Protein AF-0000000080637186 (afdb_homodimer)

Nearest PDB structures (foldseek):
  4rp9-assembly1_A  TM=6.826E-01  e=6.880E-09  Escherichia coli K-12
  4rp8-assembly1_C  TM=6.506E-01  e=1.455E-08  Escherichia coli K-12
  8jpo-assembly1_A  TM=1.100E-01  e=1.329E+00  Homo sapiens
  2x79-assembly1_A  TM=1.087E-01  e=2.938E+00  Microbacterium maritypicum
  4rp9-assembly1_A  TM=6.842E-01  e=7.004E-09  Escherichia coli K-12

Sequence (902 aa):
METIRHALEVFFSFKAYVMLPFIMLALGLVVGMRVKDALLSALRMGVGFASIFVVFSFFVDNIRPAVEAIVSVRGLEYTVLDVGWPPLAAITWASMIAPLSILLVLGLNVLMIALNLTRTVYLDIWNYWHFALLGALVQAVTGNVWLALLATLLIAFLTIKLADWAAVYVERETALEGVTISPVSVVGLLPFTAAMDFLFERIPGFRRWNVNPQDRKDESKPRSLLSEPMVIGLLLGVVLGVLAAYSVKQVLELSIHLAAVMFLLPLAGELIGKGISPISSTLKEKIQRRFPSKQGLYVAVDTGVLMQHRSVIVTGLLLMPISLLLAFFIPGNRVLPLGDLPNLISVMSVSVLLYRGNVVRSVLAGIPVVITYLLIATKLAPLYTSLAAGVGVEVPEGQFITAFTDGGHHLRFYLLGLFSGEGWAFWLLPGVVLLFVAAFAHARRRARERVMETIRHALEVFFSFKAYVMLPFIMLALGLVVGMRVKDALLSALRMGVGFASIFVVFSFFVDNIRPAVEAIVSVRGLEYTVLDVGWPPLAAITWASMIAPLSILLVLGLNVLMIALNLTRTVYLDIWNYWHFALLGALVQAVTGNVWLALLATLLIAFLTIKLADWAAVYVERETALEGVTISPVSVVGLLPFTAAMDFLFERIPGFRRWNVNPQDRKDESKPRSLLSEPMVIGLLLGVVLGVLAAYSVKQVLELSIHLAAVMFLLPLAGELIGKGISPISSTLKEKIQRRFPSKQGLYVAVDTGVLMQHRSVIVTGLLLMPISLLLAFFIPGNRVLPLGDLPNLISVMSVSVLLYRGNVVRSVLAGIPVVITYLLIATKLAPLYTSLAAGVGVEVPEGQFITAFTDGGHHLRFYLLGLFSGEGWAFWLLPGVVLLFVAAFAHARRRARERV

Structure (mmCIF, N/CA/C/O backbone):
data_AF-0000000080637186-model_v1
#
loop_
_entity.id
_entity.type
_entity.pdbx_description
1 polymer 'PTS system Galactitol-specific IIC component'
#
loop_
_atom_site.group_PDB
_atom_site.id
_atom_site.type_symbol
_atom_site.label_atom_id
_atom_site.label_alt_id
_atom_site.label_comp_id
_atom_site.label_asym_id
_atom_site.label_entity_id
_atom_site.label_seq_id
_atom_site.pdbx_PDB_ins_code
_atom_site.Cartn_x
_atom_site.Cartn_y
_atom_site.Cartn_z
_atom_site.occupancy
_atom_site.B_iso_or_equiv
_atom_site.auth_seq_id
_atom_site.auth_comp_id
_atom_site.auth_asym_id
_atom_site.auth_atom_id
_atom_site.pdbx_PDB_model_num
ATOM 1 N N . MET A 1 1 ? -3.432 -38.656 15.617 1 55.06 1 MET A N 1
ATOM 2 C CA . MET A 1 1 ? -3.615 -38.344 14.203 1 55.06 1 MET A CA 1
ATOM 3 C C . MET A 1 1 ? -4.625 -37.219 14.031 1 55.06 1 MET A C 1
ATOM 5 O O . MET A 1 1 ? -4.398 -36.281 13.242 1 55.06 1 MET A O 1
ATOM 9 N N . GLU A 1 2 ? -5.625 -37.188 14.891 1 63.66 2 GLU A N 1
ATOM 10 C CA . GLU A 1 2 ? -6.664 -36.188 14.789 1 63.66 2 GLU A CA 1
ATOM 11 C C . GLU A 1 2 ? -6.148 -34.812 15.25 1 63.66 2 GLU A C 1
ATOM 13 O O . GLU A 1 2 ? -6.453 -33.781 14.633 1 63.66 2 GLU A O 1
ATOM 18 N N . THR A 1 3 ? -5.281 -34.875 16.25 1 67.19 3 THR A N 1
ATOM 19 C CA . THR A 1 3 ? -4.746 -33.625 16.766 1 67.19 3 THR A CA 1
ATOM 20 C C . THR A 1 3 ? -3.791 -32.969 15.773 1 67.19 3 THR A C 1
ATOM 22 O O . THR A 1 3 ? -3.814 -31.766 15.578 1 67.19 3 THR A O 1
ATOM 25 N N . ILE A 1 4 ? -2.984 -33.75 15.18 1 68 4 ILE A N 1
ATOM 26 C CA . ILE A 1 4 ? -2.037 -33.25 14.188 1 68 4 ILE A CA 1
ATOM 27 C C . ILE A 1 4 ? -2.795 -32.719 12.977 1 68 4 ILE A C 1
ATOM 29 O O . ILE A 1 4 ? -2.465 -31.672 12.438 1 68 4 ILE A O 1
ATOM 33 N N . ARG A 1 5 ? -3.721 -33.531 12.633 1 66.56 5 ARG A N 1
ATOM 34 C CA . ARG A 1 5 ? -4.547 -33.125 11.5 1 66.56 5 ARG A CA 1
ATOM 35 C C . ARG A 1 5 ? -5.223 -31.781 11.789 1 66.56 5 ARG A C 1
ATOM 37 O O . ARG A 1 5 ? -5.254 -30.906 10.93 1 66.56 5 ARG A O 1
ATOM 44 N N . HIS A 1 6 ? -5.672 -31.656 12.992 1 73.12 6 HIS A N 1
ATOM 45 C CA . HIS A 1 6 ? -6.344 -30.422 13.367 1 73.12 6 HIS A CA 1
ATOM 46 C C . HIS A 1 6 ? -5.359 -29.25 13.414 1 73.12 6 HIS A C 1
ATOM 48 O O . HIS A 1 6 ? -5.684 -28.141 12.992 1 73.12 6 HIS A O 1
ATOM 54 N N . ALA A 1 7 ? -4.215 -29.547 13.859 1 75.06 7 ALA A N 1
ATOM 55 C CA . ALA A 1 7 ? -3.186 -28.516 13.938 1 75.06 7 ALA A CA 1
ATOM 56 C C . ALA A 1 7 ? -2.771 -28.047 12.547 1 75.06 7 ALA A C 1
ATOM 58 O O . ALA A 1 7 ? -2.578 -26.859 12.32 1 75.06 7 ALA A O 1
ATOM 59 N N . LEU A 1 8 ? -2.684 -28.984 11.703 1 71.19 8 LEU A N 1
ATOM 60 C CA . LEU A 1 8 ? -2.32 -28.656 10.328 1 71.19 8 LEU A CA 1
ATOM 61 C C . LEU A 1 8 ? -3.436 -27.875 9.648 1 71.19 8 LEU A C 1
ATOM 63 O O . LEU A 1 8 ? -3.166 -26.938 8.906 1 71.19 8 LEU A O 1
ATOM 67 N N . GLU A 1 9 ? -4.582 -28.328 9.969 1 69.75 9 GLU A N 1
ATOM 68 C CA . GLU A 1 9 ? -5.73 -27.625 9.398 1 69.75 9 GLU A CA 1
ATOM 69 C C . GLU A 1 9 ? -5.773 -26.172 9.844 1 69.75 9 GLU A C 1
ATOM 71 O O . GLU A 1 9 ? -6.027 -25.266 9.031 1 69.75 9 GLU A O 1
ATOM 76 N N . VAL A 1 10 ? -5.469 -26.031 11.07 1 71.69 10 VAL A N 1
ATOM 77 C CA . VAL A 1 10 ? -5.504 -24.672 11.617 1 71.69 10 VAL A CA 1
ATOM 78 C C . VAL A 1 10 ? -4.363 -23.844 11.031 1 71.69 10 VAL A C 1
ATOM 80 O O . VAL A 1 10 ? -4.566 -22.703 10.617 1 71.69 10 VAL A O 1
ATOM 83 N N . PHE A 1 11 ? -3.291 -24.406 10.93 1 75 11 PHE A N 1
ATOM 84 C CA . PHE A 1 11 ? -2.113 -23.703 10.438 1 75 11 PHE A CA 1
ATOM 85 C C . PHE A 1 11 ? -2.295 -23.297 8.977 1 75 11 PHE A C 1
ATOM 87 O O . PHE A 1 11 ? -1.96 -22.172 8.594 1 75 11 PHE A O 1
ATOM 94 N N . PHE A 1 12 ? -2.842 -24.203 8.266 1 65.44 12 PHE A N 1
ATOM 95 C CA . PHE A 1 12 ? -2.924 -23.953 6.832 1 65.44 12 PHE A CA 1
ATOM 96 C C . PHE A 1 12 ? -4.184 -23.172 6.492 1 65.44 12 PHE A C 1
ATOM 98 O O . PHE A 1 12 ? -4.402 -22.812 5.332 1 65.44 12 PHE A O 1
ATOM 105 N N . SER A 1 13 ? -4.914 -22.938 7.551 1 69.31 13 SER A N 1
ATOM 106 C CA . SER A 1 13 ? -6.043 -22.016 7.363 1 69.31 13 SER A CA 1
ATOM 107 C C . SER A 1 13 ? -5.59 -20.562 7.418 1 69.31 13 SER A C 1
ATOM 109 O O . SER A 1 13 ? -6.332 -19.672 7.012 1 69.31 13 SER A O 1
ATOM 111 N N . PHE A 1 14 ? -4.32 -20.453 7.805 1 75 14 PHE A N 1
ATOM 112 C CA . PHE A 1 14 ? -3.781 -19.094 7.832 1 75 14 PHE A CA 1
ATOM 113 C C . PHE A 1 14 ? -3.512 -18.594 6.418 1 75 14 PHE A C 1
ATOM 115 O O . PHE A 1 14 ? -3.334 -19.391 5.492 1 75 14 PHE A O 1
ATOM 122 N N . LYS A 1 15 ? -3.568 -17.312 6.301 1 74.69 15 LYS A N 1
ATOM 123 C CA . LYS A 1 15 ? -3.227 -16.703 5.016 1 74.69 15 LYS A CA 1
ATOM 124 C C . LYS A 1 15 ? -1.733 -16.828 4.73 1 74.69 15 LYS A C 1
ATOM 126 O O . LYS A 1 15 ? -0.935 -17.016 5.648 1 74.69 15 LYS A O 1
ATOM 131 N N . ALA A 1 16 ? -1.385 -16.703 3.516 1 70.56 16 ALA A N 1
ATOM 132 C CA . ALA A 1 16 ? -0.016 -16.922 3.051 1 70.56 16 ALA A CA 1
ATOM 133 C C . ALA A 1 16 ? 0.958 -15.992 3.768 1 70.56 16 ALA A C 1
ATOM 135 O O . ALA A 1 16 ? 2.055 -16.406 4.148 1 70.56 16 ALA A O 1
ATOM 136 N N . TYR A 1 17 ? 0.541 -14.766 3.951 1 83.25 17 TYR A N 1
ATOM 137 C CA . TYR A 1 17 ? 1.469 -13.797 4.52 1 83.25 17 TYR A CA 1
ATOM 138 C C . TYR A 1 17 ? 1.726 -14.086 5.996 1 83.25 17 TYR A C 1
ATOM 140 O O . TYR A 1 17 ? 2.67 -13.555 6.582 1 83.25 17 TYR A O 1
ATOM 148 N N . VAL A 1 18 ? 0.991 -14.977 6.621 1 85.06 18 VAL A N 1
ATOM 149 C CA . VAL A 1 18 ? 1.208 -15.375 8.008 1 85.06 18 VAL A CA 1
ATOM 150 C C . VAL A 1 18 ? 1.989 -16.688 8.047 1 85.06 18 VAL A C 1
ATOM 152 O O . VAL A 1 18 ? 2.895 -16.844 8.875 1 85.06 18 VAL A O 1
ATOM 155 N N . MET A 1 19 ? 1.743 -17.594 7.211 1 81.06 19 MET A N 1
ATOM 156 C CA . MET A 1 19 ? 2.309 -18.938 7.258 1 81.06 19 MET A CA 1
ATOM 157 C C . MET A 1 19 ? 3.721 -18.953 6.68 1 81.06 19 MET A C 1
ATOM 159 O O . MET A 1 19 ? 4.609 -19.609 7.227 1 81.06 19 MET A O 1
ATOM 163 N N . LEU A 1 20 ? 3.889 -18.219 5.637 1 77.44 20 LEU A N 1
ATOM 164 C CA . LEU A 1 20 ? 5.141 -18.312 4.898 1 77.44 20 LEU A CA 1
ATOM 165 C C . LEU A 1 20 ? 6.312 -17.828 5.746 1 77.44 20 LEU A C 1
ATOM 167 O O . LEU A 1 20 ? 7.391 -18.422 5.719 1 77.44 20 LEU A O 1
ATOM 171 N N . PRO A 1 21 ? 6.086 -16.797 6.469 1 85.31 21 PRO A N 1
ATOM 172 C CA . PRO A 1 21 ? 7.199 -16.375 7.324 1 85.31 21 PRO A CA 1
ATOM 173 C C . PRO A 1 21 ? 7.645 -17.453 8.297 1 85.31 21 PRO A C 1
ATOM 175 O O . PRO A 1 21 ? 8.836 -17.609 8.555 1 85.31 21 PRO A O 1
ATOM 178 N N . PHE A 1 22 ? 6.762 -18.203 8.828 1 86.06 22 PHE A N 1
ATOM 179 C CA . PHE A 1 22 ? 7.121 -19.281 9.758 1 86.06 22 PHE A CA 1
ATOM 180 C C . PHE A 1 22 ? 7.871 -20.391 9.039 1 86.06 22 PHE A C 1
ATOM 182 O O . PHE A 1 22 ? 8.836 -20.938 9.57 1 86.06 22 PHE A O 1
ATOM 189 N N . ILE A 1 23 ? 7.43 -20.719 7.934 1 79.06 23 ILE A N 1
ATOM 190 C CA . ILE A 1 23 ? 8.086 -21.75 7.145 1 79.06 23 ILE A CA 1
ATOM 191 C C . ILE A 1 23 ? 9.492 -21.297 6.766 1 79.06 23 ILE A C 1
ATOM 193 O O . ILE A 1 23 ? 10.445 -22.078 6.871 1 79.06 23 ILE A O 1
ATOM 197 N N . MET A 1 24 ? 9.594 -20.125 6.391 1 79.94 24 MET A N 1
ATOM 198 C CA . MET A 1 24 ? 10.891 -19.594 5.965 1 79.94 24 MET A CA 1
ATOM 199 C C . MET A 1 24 ? 11.836 -19.453 7.152 1 79.94 24 MET A C 1
ATOM 201 O O . MET A 1 24 ? 13.047 -19.641 7.012 1 79.94 24 MET A O 1
ATOM 205 N N . LEU A 1 25 ? 11.258 -19.031 8.25 1 89.44 25 LEU A N 1
ATOM 206 C CA . LEU A 1 25 ? 12.07 -18.984 9.461 1 89.44 25 LEU A CA 1
ATOM 207 C C . LEU A 1 25 ? 12.641 -20.359 9.789 1 89.44 25 LEU A C 1
ATOM 209 O O . LEU A 1 25 ? 13.828 -20.484 10.102 1 89.44 25 LEU A O 1
ATOM 213 N N . ALA A 1 26 ? 11.812 -21.359 9.742 1 86.62 26 ALA A N 1
ATOM 214 C CA . ALA A 1 26 ? 12.25 -22.734 9.992 1 86.62 26 ALA A CA 1
ATOM 215 C C . ALA A 1 26 ? 13.336 -23.141 9 1 86.62 26 ALA A C 1
ATOM 217 O O . ALA A 1 26 ? 14.352 -23.734 9.391 1 86.62 26 ALA A O 1
ATOM 218 N N . LEU A 1 27 ? 13.117 -22.828 7.809 1 79.69 27 LEU A N 1
ATOM 219 C CA . LEU A 1 27 ? 14.094 -23.156 6.781 1 79.69 27 LEU A CA 1
ATOM 220 C C . LEU A 1 27 ? 15.422 -22.453 7.039 1 79.69 27 LEU A C 1
ATOM 222 O O . LEU A 1 27 ? 16.484 -23.047 6.914 1 79.69 27 LEU A O 1
ATOM 226 N N . GLY A 1 28 ? 15.336 -21.156 7.289 1 85.62 28 GLY A N 1
ATOM 227 C CA . GLY A 1 28 ? 16.547 -20.406 7.578 1 85.62 28 GLY A CA 1
ATOM 228 C C . GLY A 1 28 ? 17.344 -20.984 8.734 1 85.62 28 GLY A C 1
ATOM 229 O O . GLY A 1 28 ? 18.578 -21.047 8.672 1 85.62 28 GLY A O 1
ATOM 230 N N . LEU A 1 29 ? 16.641 -21.453 9.75 1 90.25 29 LEU A N 1
ATOM 231 C CA . LEU A 1 29 ? 17.297 -22.031 10.914 1 90.25 29 LEU A CA 1
ATOM 232 C C . LEU A 1 29 ? 17.891 -23.391 10.594 1 90.25 29 LEU A C 1
ATOM 234 O O . LEU A 1 29 ? 19 -23.719 11.047 1 90.25 29 LEU A O 1
ATOM 238 N N . VAL A 1 30 ? 17.219 -24.125 9.852 1 84.12 30 VAL A N 1
ATOM 239 C CA . VAL A 1 30 ? 17.672 -25.469 9.477 1 84.12 30 VAL A CA 1
ATOM 240 C C . VAL A 1 30 ? 18.938 -25.359 8.625 1 84.12 30 VAL A C 1
ATOM 242 O O . VAL A 1 30 ? 19.844 -26.188 8.75 1 84.12 30 VAL A O 1
ATOM 245 N N . VAL A 1 31 ? 19.016 -24.375 7.836 1 82.75 31 VAL A N 1
ATOM 246 C CA . VAL A 1 31 ? 20.156 -24.25 6.934 1 82.75 31 VAL A CA 1
ATOM 247 C C . VAL A 1 31 ? 21.328 -23.609 7.668 1 82.75 31 VAL A C 1
ATOM 249 O O . VAL A 1 31 ? 22.438 -23.578 7.156 1 82.75 31 VAL A O 1
ATOM 252 N N . GLY A 1 32 ? 21.047 -23.031 8.867 1 87.31 32 GLY A N 1
ATOM 253 C CA . GLY A 1 32 ? 22.156 -22.594 9.703 1 87.31 32 GLY A CA 1
ATOM 254 C C . GLY A 1 32 ? 22.312 -21.078 9.734 1 87.31 32 GLY A C 1
ATOM 255 O O . GLY A 1 32 ? 23.422 -20.578 9.992 1 87.31 32 GLY A O 1
ATOM 256 N N . MET A 1 33 ? 21.328 -20.438 9.352 1 89.44 33 MET A N 1
ATOM 257 C CA . MET A 1 33 ? 21.391 -18.969 9.461 1 89.44 33 MET A CA 1
ATOM 258 C C . MET A 1 33 ? 21.375 -18.531 10.922 1 89.44 33 MET A C 1
ATOM 260 O O . MET A 1 33 ? 20.859 -19.25 11.781 1 89.44 33 MET A O 1
ATOM 264 N N . ARG A 1 34 ? 22.078 -17.359 11.211 1 92.69 34 ARG A N 1
ATOM 265 C CA . ARG A 1 34 ? 21.906 -16.766 12.531 1 92.69 34 ARG A CA 1
ATOM 266 C C . ARG A 1 34 ? 20.453 -16.438 12.805 1 92.69 34 ARG A C 1
ATOM 268 O O . ARG A 1 34 ? 19.719 -16.031 11.906 1 92.69 34 ARG A O 1
ATOM 275 N N . VAL A 1 35 ? 20.062 -16.562 13.984 1 92.69 35 VAL A N 1
ATOM 276 C CA . VAL A 1 35 ? 18.672 -16.406 14.383 1 92.69 35 VAL A CA 1
ATOM 277 C C . VAL A 1 35 ? 18.172 -15.016 13.984 1 92.69 35 VAL A C 1
ATOM 279 O O . VAL A 1 35 ? 17.078 -14.875 13.43 1 92.69 35 VAL A O 1
ATOM 282 N N . LYS A 1 36 ? 18.953 -14.039 14.211 1 88.5 36 LYS A N 1
ATOM 283 C CA . LYS A 1 36 ? 18.562 -12.664 13.898 1 88.5 36 LYS A CA 1
ATOM 284 C C . LYS A 1 36 ? 18.344 -12.484 12.398 1 88.5 36 LYS A C 1
ATOM 286 O O . LYS A 1 36 ? 17.359 -11.859 11.992 1 88.5 36 LYS A O 1
ATOM 291 N N . ASP A 1 37 ? 19.188 -13.031 11.633 1 89.69 37 ASP A N 1
ATOM 292 C CA . ASP A 1 37 ? 19.094 -12.906 10.18 1 89.69 37 ASP A CA 1
ATOM 293 C C . ASP A 1 37 ? 17.891 -13.688 9.648 1 89.69 37 ASP A C 1
ATOM 295 O O . ASP A 1 37 ? 17.219 -13.242 8.711 1 89.69 37 ASP A O 1
ATOM 299 N N . ALA A 1 38 ? 17.734 -14.82 10.227 1 91.25 38 ALA A N 1
ATOM 300 C CA . ALA A 1 38 ? 16.594 -15.641 9.812 1 91.25 38 ALA A CA 1
ATOM 301 C C . ALA A 1 38 ? 15.273 -14.953 10.133 1 91.25 38 ALA A C 1
ATOM 303 O O . ALA A 1 38 ? 14.336 -14.977 9.328 1 91.25 38 ALA A O 1
ATOM 304 N N . LEU A 1 39 ? 15.234 -14.367 11.273 1 92.56 39 LEU A N 1
ATOM 305 C CA . LEU A 1 39 ? 14.031 -13.664 11.703 1 92.56 39 LEU A CA 1
ATOM 306 C C . LEU A 1 39 ? 13.742 -12.477 10.789 1 92.56 39 LEU A C 1
ATOM 308 O O . LEU A 1 39 ? 12.594 -12.242 10.406 1 92.56 39 LEU A O 1
ATOM 312 N N . LEU A 1 40 ? 14.75 -11.805 10.469 1 90.62 40 LEU A N 1
ATOM 313 C CA . LEU A 1 40 ? 14.578 -10.633 9.617 1 90.62 40 LEU A CA 1
ATOM 314 C C . LEU A 1 40 ? 14.172 -11.039 8.211 1 90.62 40 LEU A C 1
ATOM 316 O O . LEU A 1 40 ? 13.336 -10.375 7.582 1 90.62 40 LEU A O 1
ATOM 320 N N . SER A 1 41 ? 14.781 -12.031 7.734 1 89 41 SER A N 1
ATOM 321 C CA . SER A 1 41 ? 14.422 -12.547 6.418 1 89 41 SER A CA 1
ATOM 322 C C . SER A 1 41 ? 12.969 -12.992 6.371 1 89 41 SER A C 1
ATOM 324 O O . SER A 1 41 ? 12.25 -12.68 5.418 1 89 41 SER A O 1
ATOM 326 N N . ALA A 1 42 ? 12.594 -13.695 7.371 1 90.81 42 ALA A N 1
ATOM 327 C CA . ALA A 1 42 ? 11.219 -14.164 7.461 1 90.81 42 ALA A CA 1
ATOM 328 C C . ALA A 1 42 ? 10.242 -12.992 7.551 1 90.81 42 ALA A C 1
ATOM 330 O O . ALA A 1 42 ? 9.18 -13.016 6.93 1 90.81 42 ALA A O 1
ATOM 331 N N . LEU A 1 43 ? 10.641 -12.039 8.289 1 92.19 43 LEU A N 1
ATOM 332 C CA . LEU A 1 43 ? 9.805 -10.852 8.453 1 92.19 43 LEU A CA 1
ATOM 333 C C . LEU A 1 43 ? 9.656 -10.102 7.137 1 92.19 43 LEU A C 1
ATOM 335 O O . LEU A 1 43 ? 8.555 -9.68 6.777 1 92.19 43 LEU A O 1
ATOM 339 N N . ARG A 1 44 ? 10.703 -9.938 6.441 1 90.94 44 ARG A N 1
ATOM 340 C CA . ARG A 1 44 ? 10.672 -9.242 5.156 1 90.94 44 ARG A CA 1
ATOM 341 C C . ARG A 1 44 ? 9.766 -9.969 4.168 1 90.94 44 ARG A C 1
ATOM 343 O O . ARG A 1 44 ? 8.969 -9.336 3.467 1 90.94 44 ARG A O 1
ATOM 350 N N . MET A 1 45 ? 9.883 -11.203 4.176 1 87.25 45 MET A N 1
ATOM 351 C CA . MET A 1 45 ? 9.039 -11.992 3.285 1 87.25 45 MET A CA 1
ATOM 352 C C . MET A 1 45 ? 7.566 -11.852 3.658 1 87.25 45 MET A C 1
ATOM 354 O O . MET A 1 45 ? 6.719 -11.625 2.789 1 87.25 45 MET A O 1
ATOM 358 N N . GLY A 1 46 ? 7.312 -12.039 4.91 1 90 46 GLY A N 1
ATOM 359 C CA . GLY A 1 46 ? 5.941 -11.906 5.375 1 90 46 GLY A CA 1
ATOM 360 C C . GLY A 1 46 ? 5.348 -10.539 5.102 1 90 46 GLY A C 1
ATOM 361 O O . GLY A 1 46 ? 4.223 -10.43 4.605 1 90 46 GLY A O 1
ATOM 362 N N . VAL A 1 47 ? 6.078 -9.523 5.367 1 92.12 47 VAL A N 1
ATOM 363 C CA . VAL A 1 47 ? 5.625 -8.148 5.172 1 92.12 47 VAL A CA 1
ATOM 364 C C . VAL A 1 47 ? 5.469 -7.867 3.68 1 92.12 47 VAL A C 1
ATOM 366 O O . VAL A 1 47 ? 4.551 -7.152 3.271 1 92.12 47 VAL A O 1
ATOM 369 N N . GLY A 1 48 ? 6.379 -8.375 2.939 1 90.75 48 GLY A N 1
ATOM 370 C CA . GLY A 1 48 ? 6.242 -8.242 1.497 1 90.75 48 GLY A CA 1
ATOM 371 C C . GLY A 1 48 ? 4.941 -8.812 0.968 1 90.75 48 GLY A C 1
ATOM 372 O O . GLY A 1 48 ? 4.227 -8.148 0.216 1 90.75 48 GLY A O 1
ATOM 373 N N . PHE A 1 49 ? 4.633 -9.938 1.393 1 85.31 49 PHE A N 1
ATOM 374 C CA . PHE A 1 49 ? 3.398 -10.586 0.959 1 85.31 49 PHE A CA 1
ATOM 375 C C . PHE A 1 49 ? 2.182 -9.828 1.486 1 85.31 49 PHE A C 1
ATOM 377 O O . PHE A 1 49 ? 1.19 -9.664 0.771 1 85.31 49 PHE A O 1
ATOM 384 N N . ALA A 1 50 ? 2.229 -9.516 2.719 1 89.94 50 ALA A N 1
ATOM 385 C CA . ALA A 1 50 ? 1.131 -8.734 3.285 1 89.94 50 ALA A CA 1
ATOM 386 C C . ALA A 1 50 ? 0.918 -7.438 2.504 1 89.94 50 ALA A C 1
ATOM 388 O O . ALA A 1 50 ? -0.219 -7.004 2.309 1 89.94 50 ALA A O 1
ATOM 389 N N . SER A 1 51 ? 1.979 -6.82 2.115 1 90.62 51 SER A N 1
ATOM 390 C CA . SER A 1 51 ? 1.899 -5.59 1.334 1 90.62 51 SER A CA 1
ATOM 391 C C . SER A 1 51 ? 1.222 -5.828 -0.011 1 90.62 51 SER A C 1
ATOM 393 O O . SER A 1 51 ? 0.437 -5 -0.474 1 90.62 51 SER A O 1
ATOM 395 N N . ILE A 1 52 ? 1.556 -6.914 -0.629 1 84.94 52 ILE A N 1
ATOM 396 C CA . ILE A 1 52 ? 0.895 -7.266 -1.881 1 84.94 52 ILE A CA 1
ATOM 397 C C . ILE A 1 52 ? -0.61 -7.387 -1.653 1 84.94 52 ILE A C 1
ATOM 399 O O . ILE A 1 52 ? -1.408 -6.883 -2.445 1 84.94 52 ILE A O 1
ATOM 403 N N . PHE A 1 53 ? -0.955 -7.988 -0.582 1 81.94 53 PHE A N 1
ATOM 404 C CA . PHE A 1 53 ? -2.367 -8.188 -0.278 1 81.94 53 PHE A CA 1
ATOM 405 C C . PHE A 1 53 ? -3.053 -6.852 -0.003 1 81.94 53 PHE A C 1
ATOM 407 O O . PHE A 1 53 ? -4.215 -6.656 -0.369 1 81.94 53 PHE A O 1
ATOM 414 N N . VAL A 1 54 ? -2.367 -5.969 0.631 1 84.44 54 VAL A N 1
ATOM 415 C CA . VAL A 1 54 ? -2.889 -4.629 0.878 1 84.44 54 VAL A CA 1
ATOM 416 C C . VAL A 1 54 ? -3.213 -3.947 -0.449 1 84.44 54 VAL A C 1
ATOM 418 O O . VAL A 1 54 ? -4.312 -3.416 -0.63 1 84.44 54 VAL A O 1
ATOM 421 N N . VAL A 1 55 ? -2.326 -3.986 -1.317 1 86.25 55 VAL A N 1
ATOM 422 C CA . VAL A 1 55 ? -2.471 -3.295 -2.594 1 86.25 55 VAL A CA 1
ATOM 423 C C . VAL A 1 55 ? -3.543 -3.982 -3.436 1 86.25 55 VAL A C 1
ATOM 425 O O . VAL A 1 55 ? -4.352 -3.318 -4.086 1 86.25 55 VAL A O 1
ATOM 428 N N . PHE A 1 56 ? -3.627 -5.301 -3.352 1 78.69 56 PHE A N 1
ATOM 429 C CA . PHE A 1 56 ? -4.613 -6.059 -4.109 1 78.69 56 PHE A CA 1
ATOM 430 C C . PHE A 1 56 ? -6.023 -5.773 -3.604 1 78.69 56 PHE A C 1
ATOM 432 O O . PHE A 1 56 ? -6.953 -5.617 -4.395 1 78.69 56 PHE A O 1
ATOM 439 N N . SER A 1 57 ? -6.121 -5.82 -2.318 1 78.69 57 SER A N 1
ATOM 440 C CA . SER A 1 57 ? -7.426 -5.52 -1.736 1 78.69 57 SER A CA 1
ATOM 441 C C . SER A 1 57 ? -7.91 -4.133 -2.143 1 78.69 57 SER A C 1
ATOM 443 O O . SER A 1 57 ? -9.078 -3.947 -2.477 1 78.69 57 SER A O 1
ATOM 445 N N . PHE A 1 58 ? -7.035 -3.219 -2.111 1 84.5 58 PHE A N 1
ATOM 446 C CA . PHE A 1 58 ? -7.355 -1.858 -2.529 1 84.5 58 PHE A CA 1
ATOM 447 C C . PHE A 1 58 ? -7.742 -1.82 -4 1 84.5 58 PHE A C 1
ATOM 449 O O . PHE A 1 58 ? -8.703 -1.145 -4.379 1 84.5 58 PHE A O 1
ATOM 456 N N . PHE A 1 59 ? -6.984 -2.445 -4.867 1 80.62 59 PHE A N 1
ATOM 457 C CA . PHE A 1 59 ? -7.246 -2.508 -6.301 1 80.62 59 PHE A CA 1
ATOM 458 C C . PHE A 1 59 ? -8.641 -3.051 -6.574 1 80.62 59 PHE A C 1
ATOM 460 O O . PHE A 1 59 ? -9.406 -2.457 -7.336 1 80.62 59 PHE A O 1
ATOM 467 N N . VAL A 1 60 ? -8.992 -4.145 -5.938 1 77 60 VAL A N 1
ATOM 468 C CA . VAL A 1 60 ? -10.273 -4.801 -6.145 1 77 60 VAL A CA 1
ATOM 469 C C . VAL A 1 60 ? -11.406 -3.887 -5.684 1 77 60 VAL A C 1
ATOM 471 O O . VAL A 1 60 ? -12.43 -3.768 -6.359 1 77 60 VAL A O 1
ATOM 474 N N . ASP A 1 61 ? -11.211 -3.225 -4.59 1 80.19 61 ASP A N 1
ATOM 475 C CA . ASP A 1 61 ? -12.219 -2.326 -4.043 1 80.19 61 ASP A CA 1
ATOM 476 C C . ASP A 1 61 ? -12.484 -1.155 -4.988 1 80.19 61 ASP A C 1
ATOM 478 O O . ASP A 1 61 ? -13.594 -0.629 -5.039 1 80.19 61 ASP A O 1
ATOM 482 N N . ASN A 1 62 ? -11.492 -0.79 -5.711 1 81.88 62 ASN A N 1
ATOM 483 C CA . ASN A 1 62 ? -11.633 0.358 -6.602 1 81.88 62 ASN A CA 1
ATOM 484 C C . ASN A 1 62 ? -12.141 -0.058 -7.977 1 81.88 62 ASN A C 1
ATOM 486 O O . ASN A 1 62 ? -12.82 0.717 -8.648 1 81.88 62 ASN A O 1
ATOM 490 N N . ILE A 1 63 ? -11.852 -1.228 -8.414 1 78.38 63 ILE A N 1
ATOM 491 C CA . ILE A 1 63 ? -12.219 -1.636 -9.766 1 78.38 63 ILE A CA 1
ATOM 492 C C . ILE A 1 63 ? -13.602 -2.271 -9.758 1 78.38 63 ILE A C 1
ATOM 494 O O . ILE A 1 63 ? -14.328 -2.219 -10.758 1 78.38 63 ILE A O 1
ATOM 498 N N . ARG A 1 64 ? -13.961 -2.926 -8.609 1 78 64 ARG A N 1
ATOM 499 C CA . ARG A 1 64 ? -15.211 -3.67 -8.523 1 78 64 ARG A CA 1
ATOM 500 C C . ARG A 1 64 ? -16.406 -2.785 -8.883 1 78 64 ARG A C 1
ATOM 502 O O . ARG A 1 64 ? -17.203 -3.141 -9.75 1 78 64 ARG A O 1
ATOM 509 N N . PRO A 1 65 ? -16.547 -1.579 -8.227 1 82.94 65 PRO A N 1
ATOM 510 C CA . PRO A 1 65 ? -17.672 -0.72 -8.602 1 82.94 65 PRO A CA 1
ATOM 511 C C . PRO A 1 65 ? -17.641 -0.317 -10.078 1 82.94 65 PRO A C 1
ATOM 513 O O . PRO A 1 65 ? -18.688 -0.196 -10.711 1 82.94 65 PRO A O 1
ATOM 516 N N . ALA A 1 66 ? -16.516 -0.066 -10.617 1 80.81 66 ALA A N 1
ATOM 517 C CA . ALA A 1 66 ? -16.391 0.286 -12.031 1 80.81 66 ALA A CA 1
ATOM 518 C C . ALA A 1 66 ? -16.859 -0.86 -12.922 1 80.81 66 ALA A C 1
ATOM 520 O O . ALA A 1 66 ? -17.547 -0.64 -13.922 1 80.81 66 ALA A O 1
ATOM 521 N N . VAL A 1 67 ? -16.5 -2.049 -12.562 1 76 67 VAL A N 1
ATOM 522 C CA . VAL A 1 67 ? -16.875 -3.236 -13.328 1 76 67 VAL A CA 1
ATOM 523 C C . VAL A 1 67 ? -18.391 -3.459 -13.234 1 76 67 VAL A C 1
ATOM 525 O O . VAL A 1 67 ? -19.031 -3.789 -14.234 1 76 67 VAL A O 1
ATOM 528 N N . GLU A 1 68 ? -18.891 -3.342 -12.047 1 76.88 68 GLU A N 1
ATOM 529 C CA . GLU A 1 68 ? -20.328 -3.508 -11.844 1 76.88 68 GLU A CA 1
ATOM 530 C C . GLU A 1 68 ? -21.125 -2.479 -12.641 1 76.88 68 GLU A C 1
ATOM 532 O O . GLU A 1 68 ? -22.188 -2.789 -13.172 1 76.88 68 GLU A O 1
ATOM 537 N N . ALA A 1 69 ? -20.609 -1.293 -12.703 1 80.31 69 ALA A N 1
ATOM 538 C CA . ALA A 1 69 ? -21.25 -0.251 -13.5 1 80.31 69 ALA A CA 1
ATOM 539 C C . ALA A 1 69 ? -21.266 -0.619 -14.977 1 80.31 69 ALA A C 1
ATOM 541 O O . ALA A 1 69 ? -22.25 -0.38 -15.68 1 80.31 69 ALA A O 1
ATOM 542 N N . ILE A 1 70 ? -20.281 -1.177 -15.453 1 75.06 70 ILE A N 1
ATOM 543 C CA . ILE A 1 70 ? -20.172 -1.581 -16.844 1 75.06 70 ILE A CA 1
ATOM 544 C C . ILE A 1 70 ? -21.156 -2.705 -17.141 1 75.06 70 ILE A C 1
ATOM 546 O O . ILE A 1 70 ? -21.828 -2.701 -18.188 1 75.06 70 ILE A O 1
ATOM 550 N N . VAL A 1 71 ? -21.328 -3.68 -16.141 1 74.25 71 VAL A N 1
ATOM 551 C CA . VAL A 1 71 ? -22.203 -4.84 -16.297 1 74.25 71 VAL A CA 1
ATOM 552 C C . VAL A 1 71 ? -23.656 -4.398 -16.281 1 74.25 71 VAL A C 1
ATOM 554 O O . VAL A 1 71 ? -24.484 -4.91 -17.047 1 74.25 71 VAL A O 1
ATOM 557 N N . SER A 1 72 ? -24.016 -3.605 -15.359 1 74 72 SER A N 1
ATOM 558 C CA . SER A 1 72 ? -25.391 -3.148 -15.234 1 74 72 SER A CA 1
ATOM 559 C C . SER A 1 72 ? -25.859 -2.43 -16.5 1 74 72 SER A C 1
ATOM 561 O O . SER A 1 72 ? -27 -2.576 -16.906 1 74 72 SER A O 1
ATOM 563 N N . VAL A 1 73 ? -25.094 -1.808 -17.031 1 65.88 73 VAL A N 1
ATOM 564 C CA . VAL A 1 73 ? -25.453 -1.058 -18.234 1 65.88 73 VAL A CA 1
ATOM 565 C C . VAL A 1 73 ? -25.641 -2.018 -19.406 1 65.88 73 VAL A C 1
ATOM 567 O O . VAL A 1 73 ? -26.516 -1.797 -20.266 1 65.88 73 VAL A O 1
ATOM 570 N N . ARG A 1 74 ? -25.031 -3.182 -19.219 1 64.75 74 ARG A N 1
ATOM 571 C CA . ARG A 1 74 ? -25.062 -4.066 -20.391 1 64.75 74 ARG A CA 1
ATOM 572 C C . ARG A 1 74 ? -26 -5.246 -20.156 1 64.75 74 ARG A C 1
ATOM 574 O O . ARG A 1 74 ? -26.25 -6.047 -21.062 1 64.75 74 ARG A O 1
ATOM 581 N N . GLY A 1 75 ? -26.656 -5.281 -19 1 64.06 75 GLY A N 1
ATOM 582 C CA . GLY A 1 75 ? -27.641 -6.301 -18.703 1 64.06 75 GLY A CA 1
ATOM 583 C C . GLY A 1 75 ? -27.078 -7.707 -18.688 1 64.06 75 GLY A C 1
ATOM 584 O O . GLY A 1 75 ? -27.75 -8.664 -19.078 1 64.06 75 GLY A O 1
ATOM 585 N N . LEU A 1 76 ? -25.906 -7.902 -18.359 1 63.38 76 LEU A N 1
ATOM 586 C CA . LEU A 1 76 ? -25.281 -9.219 -18.422 1 63.38 76 LEU A CA 1
ATOM 587 C C . LEU A 1 76 ? -25.469 -9.977 -17.125 1 63.38 76 LEU A C 1
ATOM 589 O O . LEU A 1 76 ? -25.516 -9.375 -16.047 1 63.38 76 LEU A O 1
ATOM 593 N N . GLU A 1 77 ? -25.969 -11.148 -17.188 1 65.81 77 GLU A N 1
ATOM 594 C CA . GLU A 1 77 ? -26.172 -11.992 -16.016 1 65.81 77 GLU A CA 1
ATOM 595 C C . GLU A 1 77 ? -24.969 -12.922 -15.805 1 65.81 77 GLU A C 1
ATOM 597 O O . GLU A 1 77 ? -24.609 -13.695 -16.688 1 65.81 77 GLU A O 1
ATOM 602 N N . TYR A 1 78 ? -24.281 -12.641 -14.719 1 71 78 TYR A N 1
ATOM 603 C CA . TYR A 1 78 ? -23.188 -13.523 -14.359 1 71 78 TYR A CA 1
ATOM 604 C C . TYR A 1 78 ? -23.516 -14.328 -13.109 1 71 78 TYR A C 1
ATOM 606 O O . TYR A 1 78 ? -23.75 -13.75 -12.039 1 71 78 TYR A O 1
ATOM 614 N N . THR A 1 79 ? -23.578 -15.672 -13.258 1 76.88 79 THR A N 1
ATOM 615 C CA . THR A 1 79 ? -24.047 -16.562 -12.203 1 76.88 79 THR A CA 1
ATOM 616 C C . THR A 1 79 ? -22.859 -17.203 -11.477 1 76.88 79 THR A C 1
ATOM 618 O O . THR A 1 79 ? -23.047 -17.859 -10.453 1 76.88 79 THR A O 1
ATOM 621 N N . VAL A 1 80 ? -21.734 -17.125 -11.992 1 88.56 80 VAL A N 1
ATOM 622 C CA . VAL A 1 80 ? -20.562 -17.719 -11.359 1 88.56 80 VAL A CA 1
ATOM 623 C C . VAL A 1 80 ? -19.734 -16.641 -10.672 1 88.56 80 VAL A C 1
ATOM 625 O O . VAL A 1 80 ? -19.234 -15.727 -11.32 1 88.56 80 VAL A O 1
ATOM 628 N N . LEU A 1 81 ? -19.672 -16.812 -9.422 1 85.12 81 LEU A N 1
ATOM 629 C CA . LEU A 1 81 ? -18.953 -15.844 -8.609 1 85.12 81 LEU A CA 1
ATOM 630 C C . LEU A 1 81 ? -17.453 -16.188 -8.57 1 85.12 81 LEU A C 1
ATOM 632 O O . LEU A 1 81 ? -17.078 -17.297 -8.203 1 85.12 81 LEU A O 1
ATOM 636 N N . ASP A 1 82 ? -16.656 -15.273 -8.93 1 91.06 82 ASP A N 1
ATOM 637 C CA . ASP A 1 82 ? -15.219 -15.391 -8.789 1 91.06 82 ASP A CA 1
ATOM 638 C C . ASP A 1 82 ? -14.773 -15.008 -7.379 1 91.06 82 ASP A C 1
ATOM 640 O O . ASP A 1 82 ? -14.578 -13.82 -7.082 1 91.06 82 ASP A O 1
ATOM 644 N N . VAL A 1 83 ? -14.547 -16.047 -6.578 1 83.44 83 VAL A N 1
ATOM 645 C CA . VAL A 1 83 ? -14.242 -15.797 -5.172 1 83.44 83 VAL A CA 1
ATOM 646 C C . VAL A 1 83 ? -12.75 -15.523 -5.008 1 83.44 83 VAL A C 1
ATOM 648 O O . VAL A 1 83 ? -12.32 -15.031 -3.965 1 83.44 83 VAL A O 1
ATOM 651 N N . GLY A 1 84 ? -11.945 -15.875 -6.016 1 87.81 84 GLY A N 1
ATOM 652 C CA . GLY A 1 84 ? -10.508 -15.672 -5.945 1 87.81 84 GLY A CA 1
ATOM 653 C C . GLY A 1 84 ? -9.758 -16.891 -5.473 1 87.81 84 GLY A C 1
ATOM 654 O O . GLY A 1 84 ? -10.359 -17.859 -4.996 1 87.81 84 GLY A O 1
ATOM 655 N N . TRP A 1 85 ? -8.398 -16.828 -5.523 1 89.94 85 TRP A N 1
ATOM 656 C CA . TRP A 1 85 ? -7.574 -18 -5.234 1 89.94 85 TRP A CA 1
ATOM 657 C C . TRP A 1 85 ? -7.5 -18.266 -3.734 1 89.94 85 TRP A C 1
ATOM 659 O O . TRP A 1 85 ? -7.406 -19.406 -3.297 1 89.94 85 TRP A O 1
ATOM 669 N N . PRO A 1 86 ? -7.543 -17.266 -2.879 1 80.75 86 PRO A N 1
ATOM 670 C CA . PRO A 1 86 ? -7.383 -17.547 -1.452 1 80.75 86 PRO A CA 1
ATOM 671 C C . PRO A 1 86 ? -8.508 -18.406 -0.891 1 80.75 86 PRO A C 1
ATOM 673 O O . PRO A 1 86 ? -8.25 -19.422 -0.243 1 80.75 86 PRO A O 1
ATOM 676 N N . PRO A 1 87 ? -9.812 -18.031 -1.174 1 79 87 PRO A N 1
ATOM 677 C CA . PRO A 1 87 ? -10.875 -18.922 -0.708 1 79 87 PRO A CA 1
ATOM 678 C C . PRO A 1 87 ? -10.773 -20.328 -1.305 1 79 87 PRO A C 1
ATOM 680 O O . PRO A 1 87 ? -11.062 -21.312 -0.622 1 79 87 PRO A O 1
ATOM 683 N N . LEU A 1 88 ? -10.422 -20.375 -2.549 1 88.75 88 LEU A N 1
ATOM 684 C CA . LEU A 1 88 ? -10.25 -21.688 -3.176 1 88.75 88 LEU A CA 1
ATOM 685 C C . LEU A 1 88 ? -9.148 -22.484 -2.488 1 88.75 88 LEU A C 1
ATOM 687 O O . LEU A 1 88 ? -9.273 -23.688 -2.305 1 88.75 88 LEU A O 1
ATOM 691 N N . ALA A 1 89 ? -8.07 -21.844 -2.141 1 87.56 89 ALA A N 1
ATOM 692 C CA . ALA A 1 89 ? -6.984 -22.484 -1.402 1 87.56 89 ALA A CA 1
ATOM 693 C C . ALA A 1 89 ? -7.469 -22.984 -0.044 1 87.56 89 ALA A C 1
ATOM 695 O O . ALA A 1 89 ? -7.148 -24.094 0.365 1 87.56 89 ALA A O 1
ATOM 696 N N . ALA A 1 90 ? -8.242 -22.156 0.632 1 77.94 90 ALA A N 1
ATOM 697 C CA . ALA A 1 90 ? -8.781 -22.531 1.937 1 77.94 90 ALA A CA 1
ATOM 698 C C . ALA A 1 90 ? -9.672 -23.766 1.826 1 77.94 90 ALA A C 1
ATOM 700 O O . ALA A 1 90 ? -9.586 -24.688 2.65 1 77.94 90 ALA A O 1
ATOM 701 N N . ILE A 1 91 ? -10.508 -23.781 0.847 1 82.44 91 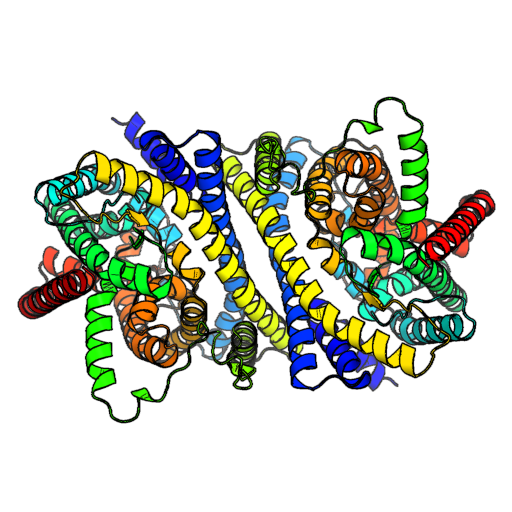ILE A N 1
ATOM 702 C CA . ILE A 1 91 ? -11.391 -24.922 0.596 1 82.44 91 ILE A CA 1
ATOM 703 C C . ILE A 1 91 ? -10.555 -26.172 0.346 1 82.44 91 ILE A C 1
ATOM 705 O O . ILE A 1 91 ? -10.867 -27.25 0.869 1 82.44 91 ILE A O 1
ATOM 709 N N . THR A 1 92 ? -9.477 -25.984 -0.381 1 89 92 THR A N 1
ATOM 710 C CA . THR A 1 92 ? -8.617 -27.125 -0.72 1 89 92 THR A CA 1
ATOM 711 C C . THR A 1 92 ? -7.898 -27.641 0.52 1 89 92 THR A C 1
ATOM 713 O O . THR A 1 92 ? -7.82 -28.859 0.733 1 89 92 THR A O 1
ATOM 716 N N . TRP A 1 93 ? -7.391 -26.781 1.298 1 82.38 93 TRP A N 1
ATOM 717 C CA . TRP A 1 93 ? -6.645 -27.172 2.49 1 82.38 93 TRP A CA 1
ATOM 718 C C . TRP A 1 93 ? -7.555 -27.875 3.494 1 82.38 93 TRP A C 1
ATOM 720 O O . TRP A 1 93 ? -7.082 -28.641 4.332 1 82.38 93 TRP A O 1
ATOM 730 N N . ALA A 1 94 ? -8.891 -27.594 3.398 1 77.5 94 ALA A N 1
ATOM 731 C CA . ALA A 1 94 ? -9.859 -28.234 4.289 1 77.5 94 ALA A CA 1
ATOM 732 C C . ALA A 1 94 ? -10.242 -29.625 3.779 1 77.5 94 ALA A C 1
ATOM 734 O O . ALA A 1 94 ? -10.914 -30.391 4.48 1 77.5 94 ALA A O 1
ATOM 735 N N . SER A 1 95 ? -9.859 -29.953 2.607 1 82.5 95 SER A N 1
ATOM 736 C CA . SER A 1 95 ? -10.18 -31.266 2.033 1 82.5 95 SER A CA 1
ATOM 737 C C . SER A 1 95 ? -9.352 -32.375 2.672 1 82.5 95 SER A C 1
ATOM 739 O O . SER A 1 95 ? -8.289 -32.125 3.236 1 82.5 95 SER A O 1
ATOM 741 N N . MET A 1 96 ? -9.805 -33.562 2.5 1 78.38 96 MET A N 1
ATOM 742 C CA . MET A 1 96 ? -9.148 -34.75 3.104 1 78.38 96 MET A CA 1
ATOM 743 C C . MET A 1 96 ? -7.855 -35.062 2.373 1 78.38 96 MET A C 1
ATOM 745 O O . MET A 1 96 ? -6.953 -35.688 2.949 1 78.38 96 MET A O 1
ATOM 749 N N . ILE A 1 97 ? -7.707 -34.625 1.183 1 86.44 97 ILE A N 1
ATOM 750 C CA . ILE A 1 97 ? -6.57 -34.969 0.346 1 86.44 97 ILE A CA 1
ATOM 751 C C . ILE A 1 97 ? -5.363 -34.125 0.718 1 86.44 97 ILE A C 1
ATOM 753 O O . ILE A 1 97 ? -4.219 -34.5 0.496 1 86.44 97 ILE A O 1
ATOM 757 N N . ALA A 1 98 ? -5.578 -32.938 1.234 1 83.06 98 ALA A N 1
ATOM 758 C CA . ALA A 1 98 ? -4.555 -31.906 1.392 1 83.06 98 ALA A CA 1
ATOM 759 C C . ALA A 1 98 ? -3.445 -32.375 2.328 1 83.06 98 ALA A C 1
ATOM 761 O O . ALA A 1 98 ? -2.262 -32.281 1.989 1 83.06 98 ALA A O 1
ATOM 762 N N . PRO A 1 99 ? -3.766 -32.906 3.549 1 78.19 99 PRO A N 1
ATOM 763 C CA . PRO A 1 99 ? -2.68 -33.375 4.418 1 78.19 99 PRO A CA 1
ATOM 764 C C . PRO A 1 99 ? -1.848 -34.5 3.793 1 78.19 99 PRO A C 1
ATOM 766 O O . PRO A 1 99 ? -0.628 -34.531 3.971 1 78.19 99 PRO A O 1
ATOM 769 N N . LEU A 1 100 ? -2.451 -35.344 3.117 1 83.81 100 LEU A N 1
ATOM 770 C CA . LEU A 1 100 ? -1.745 -36.438 2.467 1 83.81 100 LEU A CA 1
ATOM 771 C C . LEU A 1 100 ? -0.834 -35.938 1.359 1 83.81 100 LEU A C 1
ATOM 773 O O . LEU A 1 100 ? 0.231 -36.5 1.108 1 83.81 100 LEU A O 1
ATOM 777 N N . SER A 1 101 ? -1.312 -34.906 0.741 1 88.81 101 SER A N 1
ATOM 778 C CA . SER A 1 101 ? -0.542 -34.344 -0.355 1 88.81 101 SER A CA 1
ATOM 779 C C . SER A 1 101 ? 0.792 -33.781 0.137 1 88.81 101 SER A C 1
ATOM 781 O O . SER A 1 101 ? 1.788 -33.812 -0.59 1 88.81 101 SER A O 1
ATOM 783 N N . ILE A 1 102 ? 0.851 -33.281 1.319 1 85.25 102 ILE A N 1
ATOM 784 C CA . ILE A 1 102 ? 2.072 -32.719 1.865 1 85.25 102 ILE A CA 1
ATOM 785 C C . ILE A 1 102 ? 3.166 -33.781 1.937 1 85.25 102 ILE A C 1
ATOM 787 O O . ILE A 1 102 ? 4.262 -33.562 1.405 1 85.25 102 ILE A O 1
ATOM 791 N N . LEU A 1 103 ? 2.848 -34.844 2.543 1 83.5 103 LEU A N 1
ATOM 792 C CA . LEU A 1 103 ? 3.811 -35.938 2.705 1 83.5 103 LEU A CA 1
ATOM 793 C C . LEU A 1 103 ? 4.199 -36.531 1.352 1 83.5 103 LEU A C 1
ATOM 795 O O . LEU A 1 103 ? 5.375 -36.812 1.105 1 83.5 103 LEU A O 1
ATOM 799 N N . LEU A 1 104 ? 3.252 -36.688 0.521 1 91.5 104 LEU A N 1
ATOM 800 C CA . LEU A 1 104 ? 3.484 -37.312 -0.78 1 91.5 104 LEU A CA 1
ATOM 801 C C . LEU A 1 104 ? 4.371 -36.438 -1.65 1 91.5 104 LEU A C 1
ATOM 803 O O . LEU A 1 104 ? 5.305 -36.906 -2.293 1 91.5 104 LEU A O 1
ATOM 807 N N . VAL A 1 105 ? 4.094 -35.156 -1.688 1 93.62 105 VAL A N 1
ATOM 808 C CA . VAL A 1 105 ? 4.824 -34.25 -2.561 1 93.62 105 VAL A CA 1
ATOM 809 C C . VAL A 1 105 ? 6.238 -34.031 -2.021 1 93.62 105 VAL A C 1
ATOM 811 O O . VAL A 1 105 ? 7.199 -33.969 -2.791 1 93.62 105 VAL A O 1
ATOM 814 N N . LEU A 1 106 ? 6.344 -33.875 -0.72 1 88.56 106 LEU A N 1
ATOM 815 C CA . LEU A 1 106 ? 7.668 -33.75 -0.117 1 88.56 106 LEU A CA 1
ATOM 816 C C . LEU A 1 106 ? 8.516 -35 -0.435 1 88.56 106 LEU A C 1
ATOM 818 O O . LEU A 1 106 ? 9.688 -34.875 -0.798 1 88.56 106 LEU A O 1
ATOM 822 N N . GLY A 1 107 ? 7.949 -36.156 -0.21 1 90.56 107 GLY A N 1
ATOM 823 C CA . GLY A 1 107 ? 8.633 -37.375 -0.541 1 90.56 107 GLY A CA 1
ATOM 824 C C . GLY A 1 107 ? 9.023 -37.469 -2.004 1 90.56 107 GLY A C 1
ATOM 825 O O . GLY A 1 107 ? 10.133 -37.906 -2.328 1 90.56 107 GLY A O 1
ATOM 826 N N . LEU A 1 108 ? 8.125 -37.094 -2.857 1 95.56 108 LEU A N 1
ATOM 827 C CA . LEU A 1 108 ? 8.391 -37.094 -4.293 1 95.56 108 LEU A CA 1
ATOM 828 C C . LEU A 1 108 ? 9.578 -36.188 -4.629 1 95.56 108 LEU A C 1
ATOM 830 O O . LEU A 1 108 ? 10.438 -36.594 -5.422 1 95.56 108 LEU A O 1
ATOM 834 N N . ASN A 1 109 ? 9.586 -35 -4.113 1 93.62 109 ASN A N 1
ATOM 835 C CA . ASN A 1 109 ? 10.664 -34.062 -4.398 1 93.62 109 ASN A CA 1
ATOM 836 C C . ASN A 1 109 ? 12.016 -34.625 -3.955 1 93.62 109 ASN A C 1
ATOM 838 O O . ASN A 1 109 ? 13.008 -34.5 -4.684 1 93.62 109 ASN A O 1
ATOM 842 N N . VAL A 1 110 ? 12.023 -35.156 -2.742 1 87.69 110 VAL A N 1
ATOM 843 C CA . VAL A 1 110 ? 13.25 -35.781 -2.232 1 87.69 110 VAL A CA 1
ATOM 844 C C . VAL A 1 110 ? 13.703 -36.906 -3.16 1 87.69 110 VAL A C 1
ATOM 846 O O . VAL A 1 110 ? 14.891 -37 -3.492 1 87.69 110 VAL A O 1
ATOM 849 N N . LEU A 1 111 ? 12.789 -37.719 -3.535 1 93 111 LEU A N 1
ATOM 850 C CA . LEU A 1 111 ? 13.086 -38.812 -4.434 1 93 111 LEU A CA 1
ATOM 851 C C . LEU A 1 111 ? 13.633 -38.312 -5.766 1 93 111 LEU A C 1
ATOM 853 O O . LEU A 1 111 ? 14.594 -38.844 -6.305 1 93 111 LEU A O 1
ATOM 857 N N . MET A 1 112 ? 13.016 -37.281 -6.301 1 93.5 112 MET A N 1
ATOM 858 C CA . MET A 1 112 ? 13.43 -36.719 -7.578 1 93.5 112 MET A CA 1
ATOM 859 C C . MET A 1 112 ? 14.852 -36.156 -7.488 1 93.5 112 MET A C 1
ATOM 861 O O . MET A 1 112 ? 15.633 -36.281 -8.43 1 93.5 112 MET A O 1
ATOM 865 N N . ILE A 1 113 ? 15.148 -35.5 -6.469 1 88.31 113 ILE A N 1
ATOM 866 C CA . ILE A 1 113 ? 16.484 -34.969 -6.273 1 88.31 113 ILE A CA 1
ATOM 867 C C . ILE A 1 113 ? 17.5 -36.094 -6.148 1 88.31 113 ILE A C 1
ATOM 869 O O . ILE A 1 113 ? 18.578 -36 -6.734 1 88.31 113 ILE A O 1
ATOM 873 N N . ALA A 1 114 ? 17.141 -37.094 -5.352 1 86.31 114 ALA A N 1
ATOM 874 C CA . ALA A 1 114 ? 18.016 -38.25 -5.16 1 86.31 114 ALA A CA 1
ATOM 875 C C . ALA A 1 114 ? 18.328 -38.938 -6.488 1 86.31 114 ALA A C 1
ATOM 877 O O . ALA A 1 114 ? 19.438 -39.406 -6.699 1 86.31 114 ALA A O 1
ATOM 878 N N . LEU A 1 115 ? 17.375 -38.906 -7.367 1 90.5 115 LEU A N 1
ATOM 879 C CA . LEU A 1 115 ? 17.516 -39.594 -8.656 1 90.5 115 LEU A CA 1
ATOM 880 C C . LEU A 1 115 ? 18.016 -38.625 -9.719 1 90.5 115 LEU A C 1
ATOM 882 O O . LEU A 1 115 ? 18.062 -38.969 -10.906 1 90.5 115 LEU A O 1
ATOM 886 N N . ASN A 1 116 ? 18.266 -37.406 -9.367 1 88.19 116 ASN A N 1
ATOM 887 C CA . ASN A 1 116 ? 18.766 -36.375 -10.258 1 88.19 116 ASN A CA 1
ATOM 888 C C . ASN A 1 116 ? 17.781 -36.031 -11.367 1 88.19 116 ASN A C 1
ATOM 890 O O . ASN A 1 116 ? 18.172 -35.812 -12.508 1 88.19 116 ASN A O 1
ATOM 894 N N . LEU A 1 117 ? 16.516 -36.125 -10.953 1 89 117 LEU A N 1
ATOM 895 C CA . LEU A 1 117 ? 15.477 -35.781 -11.922 1 89 117 LEU A CA 1
ATOM 896 C C . LEU A 1 117 ? 15.148 -34.312 -11.883 1 89 117 LEU A C 1
ATOM 898 O O . LEU A 1 117 ? 14.508 -33.781 -12.797 1 89 117 LEU A O 1
ATOM 902 N N . THR A 1 118 ? 15.508 -33.656 -10.812 1 89.81 118 THR A N 1
ATOM 903 C CA . THR A 1 118 ? 15.273 -32.25 -10.672 1 89.81 118 THR A CA 1
ATOM 904 C C . THR A 1 118 ? 16.375 -31.578 -9.844 1 89.81 118 THR A C 1
ATOM 906 O O . THR A 1 118 ? 17.141 -32.281 -9.164 1 89.81 118 THR A O 1
ATOM 909 N N . ARG A 1 119 ? 16.469 -30.312 -10.055 1 87.62 119 ARG A N 1
ATOM 910 C CA . ARG A 1 119 ? 17.391 -29.5 -9.25 1 87.62 119 ARG A CA 1
ATOM 911 C C . ARG A 1 119 ? 16.625 -28.547 -8.336 1 87.62 119 ARG A C 1
ATOM 913 O O . ARG A 1 119 ? 17.234 -27.703 -7.68 1 87.62 119 ARG A O 1
ATOM 920 N N . THR A 1 120 ? 15.383 -28.703 -8.234 1 90.62 120 THR A N 1
ATOM 921 C CA . THR A 1 120 ? 14.547 -27.766 -7.484 1 90.62 120 THR A CA 1
ATOM 922 C C . THR A 1 120 ? 14.148 -28.359 -6.137 1 90.62 120 THR A C 1
ATOM 924 O O . THR A 1 120 ? 13.562 -29.453 -6.082 1 90.62 120 THR A O 1
ATOM 927 N N . VAL A 1 121 ? 14.516 -27.719 -5.129 1 87.94 121 VAL A N 1
ATOM 928 C CA . VAL A 1 121 ? 13.984 -28.016 -3.805 1 87.94 121 VAL A CA 1
ATOM 929 C C . VAL A 1 121 ? 12.656 -27.281 -3.6 1 87.94 121 VAL A C 1
ATOM 931 O O . VAL A 1 121 ? 12.625 -26.047 -3.52 1 87.94 121 VAL A O 1
ATOM 934 N N . TYR A 1 122 ? 11.641 -28.031 -3.426 1 90.75 122 TYR A N 1
ATOM 935 C CA . TYR A 1 122 ? 10.297 -27.484 -3.365 1 90.75 122 TYR A CA 1
ATOM 936 C C . TYR A 1 122 ? 9.812 -27.391 -1.925 1 90.75 122 TYR A C 1
ATOM 938 O O . TYR A 1 122 ? 8.93 -28.156 -1.508 1 90.75 122 TYR A O 1
ATOM 946 N N . LEU A 1 123 ? 10.211 -26.391 -1.218 1 79.81 123 LEU A N 1
ATOM 947 C CA . LEU A 1 123 ? 9.906 -26.266 0.204 1 79.81 123 LEU A CA 1
ATOM 948 C C . LEU A 1 123 ? 8.75 -25.297 0.431 1 79.81 123 LEU A C 1
ATOM 950 O O . LEU A 1 123 ? 8.367 -25.031 1.574 1 79.81 123 LEU A O 1
ATOM 954 N N . ASP A 1 124 ? 8.219 -24.75 -0.642 1 84.5 124 ASP A N 1
ATOM 955 C CA . ASP A 1 124 ? 7.055 -23.875 -0.526 1 84.5 124 ASP A CA 1
ATOM 956 C C . ASP A 1 124 ? 5.785 -24.688 -0.265 1 84.5 124 ASP A C 1
ATOM 958 O O . ASP A 1 124 ? 4.93 -24.812 -1.144 1 84.5 124 ASP A O 1
ATOM 962 N N . ILE A 1 125 ? 5.598 -25.047 0.903 1 80.94 125 ILE A N 1
ATOM 963 C CA . ILE A 1 125 ? 4.559 -26 1.289 1 80.94 125 ILE A CA 1
ATOM 964 C C . ILE A 1 125 ? 3.186 -25.344 1.148 1 80.94 125 ILE A C 1
ATOM 966 O O . ILE A 1 125 ? 2.207 -26.016 0.806 1 80.94 125 ILE A O 1
ATOM 970 N N . TRP A 1 126 ? 3.117 -24.078 1.345 1 81.06 126 TRP A N 1
ATOM 971 C CA . TRP A 1 126 ? 1.834 -23.391 1.204 1 81.06 126 TRP A CA 1
ATOM 972 C C . TRP A 1 126 ? 1.246 -23.625 -0.184 1 81.06 126 TRP A C 1
ATOM 974 O O . TRP A 1 126 ? 0.033 -23.797 -0.331 1 81.06 126 TRP A O 1
ATOM 984 N N . ASN A 1 127 ? 2.061 -23.688 -1.146 1 89.31 127 ASN A N 1
ATOM 985 C CA . ASN A 1 127 ? 1.579 -23.797 -2.52 1 89.31 127 ASN A CA 1
ATOM 986 C C . ASN A 1 127 ? 1.3 -25.234 -2.906 1 89.31 127 ASN A C 1
ATOM 988 O O . ASN A 1 127 ? 0.947 -25.531 -4.051 1 89.31 127 ASN A O 1
ATOM 992 N N . TYR A 1 128 ? 1.367 -26.109 -1.901 1 90.75 128 TYR A N 1
ATOM 993 C CA . TYR A 1 128 ? 0.997 -27.5 -2.182 1 90.75 128 TYR A CA 1
ATOM 994 C C . TYR A 1 128 ? -0.506 -27.625 -2.402 1 90.75 128 TYR A C 1
ATOM 996 O O . TYR A 1 128 ? -0.979 -28.641 -2.926 1 90.75 128 TYR A O 1
ATOM 1004 N N . TRP A 1 129 ? -1.195 -26.594 -2.057 1 90.56 129 TRP A N 1
ATOM 1005 C CA . TRP A 1 129 ? -2.637 -26.641 -2.283 1 90.56 129 TRP A CA 1
ATOM 1006 C C . TRP A 1 129 ? -2.949 -26.75 -3.77 1 90.56 129 TRP A C 1
ATOM 1008 O O . TRP A 1 129 ? -3.979 -27.328 -4.152 1 90.56 129 TRP A O 1
ATOM 1018 N N . HIS A 1 130 ? -2.062 -26.266 -4.621 1 95.12 130 HIS A N 1
ATOM 1019 C CA . HIS A 1 130 ? -2.275 -26.375 -6.059 1 95.12 130 HIS A CA 1
ATOM 1020 C C . HIS A 1 130 ? -2.342 -27.828 -6.5 1 95.12 130 HIS A C 1
ATOM 1022 O O . HIS A 1 130 ? -3.115 -28.172 -7.395 1 95.12 130 HIS A O 1
ATOM 1028 N N . PHE A 1 131 ? -1.563 -28.641 -5.906 1 96.81 131 PHE A N 1
ATOM 1029 C CA . PHE A 1 131 ? -1.547 -30.062 -6.223 1 96.81 131 PHE A CA 1
ATOM 1030 C C . PHE A 1 131 ? -2.738 -30.766 -5.59 1 96.81 131 PHE A C 1
ATOM 1032 O O . PHE A 1 131 ? -3.404 -31.578 -6.242 1 96.81 131 PHE A O 1
ATOM 1039 N N . ALA A 1 132 ? -2.949 -30.406 -4.371 1 94.06 132 ALA A N 1
ATOM 1040 C CA . ALA A 1 132 ? -4.051 -31 -3.629 1 94.06 132 ALA A CA 1
ATOM 1041 C C . ALA A 1 132 ? -5.391 -30.703 -4.285 1 94.06 132 ALA A C 1
ATOM 1043 O O . ALA A 1 132 ? -6.32 -31.516 -4.23 1 94.06 132 ALA A O 1
ATOM 1044 N N . LEU A 1 133 ? -5.484 -29.547 -4.875 1 96.06 133 LEU A N 1
ATOM 1045 C CA . LEU A 1 133 ? -6.727 -29.156 -5.531 1 96.06 133 LEU A CA 1
ATOM 1046 C C . LEU A 1 133 ? -7.102 -30.156 -6.621 1 96.06 133 LEU A C 1
ATOM 1048 O O . LEU A 1 133 ? -8.258 -30.578 -6.707 1 96.06 133 LEU A O 1
ATOM 1052 N N . LEU A 1 134 ? -6.164 -30.5 -7.473 1 97.56 134 LEU A N 1
ATOM 1053 C CA . LEU A 1 134 ? -6.453 -31.484 -8.5 1 97.56 134 LEU A CA 1
ATOM 1054 C C . LEU A 1 134 ? -6.875 -32.812 -7.871 1 97.56 134 LEU A C 1
ATOM 1056 O O . LEU A 1 134 ? -7.824 -33.438 -8.336 1 97.56 134 LEU A O 1
ATOM 1060 N N . GLY A 1 135 ? -6.152 -33.219 -6.863 1 96.62 135 GLY A N 1
ATOM 1061 C CA . GLY A 1 135 ? -6.535 -34.438 -6.16 1 96.62 135 GLY A CA 1
ATOM 1062 C C . GLY A 1 135 ? -7.957 -34.406 -5.637 1 96.62 135 GLY A C 1
ATOM 1063 O O . GLY A 1 135 ? -8.711 -35.375 -5.797 1 96.62 135 GLY A O 1
ATOM 1064 N N . ALA A 1 136 ? -8.32 -33.281 -5.023 1 94.75 136 ALA A N 1
ATOM 1065 C CA . ALA A 1 136 ? -9.664 -33.125 -4.473 1 94.75 136 ALA A CA 1
ATOM 1066 C C . ALA A 1 136 ? -10.719 -33.188 -5.57 1 94.75 136 ALA A C 1
ATOM 1068 O O . ALA A 1 136 ? -11.797 -33.75 -5.379 1 94.75 136 ALA A O 1
ATOM 1069 N N . LEU A 1 137 ? -10.422 -32.594 -6.691 1 96.12 137 LEU A N 1
ATOM 1070 C CA . LEU A 1 137 ? -11.352 -32.594 -7.812 1 96.12 137 LEU A CA 1
ATOM 1071 C C . LEU A 1 137 ? -11.531 -34 -8.367 1 96.12 137 LEU A C 1
ATOM 1073 O O . LEU A 1 137 ? -12.656 -34.438 -8.648 1 96.12 137 LEU A O 1
ATOM 1077 N N . VAL A 1 138 ? -10.453 -34.688 -8.516 1 96.75 138 VAL A N 1
ATOM 1078 C CA . VAL A 1 138 ? -10.492 -36.062 -9.031 1 96.75 138 VAL A CA 1
ATOM 1079 C C . VAL A 1 138 ? -11.273 -36.938 -8.07 1 96.75 138 VAL A C 1
ATOM 1081 O O . VAL A 1 138 ? -12.07 -37.781 -8.492 1 96.75 138 VAL A O 1
ATOM 1084 N N . GLN A 1 139 ? -11.016 -36.75 -6.836 1 94.25 139 GLN A N 1
ATOM 1085 C CA . GLN A 1 139 ? -11.75 -37.5 -5.836 1 94.25 139 GLN A CA 1
ATOM 1086 C C . GLN A 1 139 ? -13.25 -37.219 -5.914 1 94.25 139 GLN A C 1
ATOM 1088 O O . GLN A 1 139 ? -14.07 -38.125 -5.77 1 94.25 139 GLN A O 1
ATOM 1093 N N . ALA A 1 140 ? -13.578 -36.062 -6.082 1 92.38 140 ALA A N 1
ATOM 1094 C CA . ALA A 1 140 ? -14.984 -35.656 -6.141 1 92.38 140 ALA A CA 1
ATOM 1095 C C . ALA A 1 140 ? -15.68 -36.25 -7.352 1 92.38 140 ALA A C 1
ATOM 1097 O O . ALA A 1 140 ? -16.859 -36.625 -7.281 1 92.38 140 ALA A O 1
ATOM 1098 N N . VAL A 1 141 ? -15.016 -36.375 -8.445 1 94.56 141 VAL A N 1
ATOM 1099 C CA . VAL A 1 141 ? -15.617 -36.844 -9.688 1 94.56 141 VAL A CA 1
ATOM 1100 C C . VAL A 1 141 ? -15.617 -38.375 -9.734 1 94.56 141 VAL A C 1
ATOM 1102 O O . VAL A 1 141 ? -16.578 -39 -10.172 1 94.56 141 VAL A O 1
ATOM 1105 N N . THR A 1 142 ? -14.578 -39 -9.219 1 94.81 142 THR A N 1
ATOM 1106 C CA . THR A 1 142 ? -14.406 -40.438 -9.414 1 94.81 142 THR A CA 1
ATOM 1107 C C . THR A 1 142 ? -14.773 -41.219 -8.141 1 94.81 142 THR A C 1
ATOM 1109 O O . THR A 1 142 ? -15.031 -42.406 -8.188 1 94.81 142 THR A O 1
ATOM 1112 N N . GLY A 1 143 ? -14.633 -40.562 -7.027 1 92.56 143 GLY A N 1
ATOM 1113 C CA . GLY A 1 143 ? -14.836 -41.219 -5.746 1 92.56 143 GLY A CA 1
ATOM 1114 C C . GLY A 1 143 ? -13.664 -42.094 -5.332 1 92.56 143 GLY A C 1
ATOM 1115 O O . GLY A 1 143 ? -13.734 -42.781 -4.324 1 92.56 143 GLY A O 1
ATOM 1116 N N . ASN A 1 144 ? -12.625 -42.031 -6.039 1 95.12 144 ASN A N 1
ATOM 1117 C CA . ASN A 1 144 ? -11.469 -42.906 -5.812 1 95.12 144 ASN A CA 1
ATOM 1118 C C . ASN A 1 144 ? -10.281 -42.125 -5.25 1 95.12 144 ASN A C 1
ATOM 1120 O O . ASN A 1 144 ? -9.688 -41.312 -5.953 1 95.12 144 ASN A O 1
ATOM 1124 N N . VAL A 1 145 ? -9.898 -42.469 -4.062 1 93 145 VAL A N 1
ATOM 1125 C CA . VAL A 1 145 ? -8.844 -41.75 -3.363 1 93 145 VAL A CA 1
ATOM 1126 C C . VAL A 1 145 ? -7.488 -42.062 -4 1 93 145 VAL A C 1
ATOM 1128 O O . VAL A 1 145 ? -6.613 -41.188 -4.074 1 93 145 VAL A O 1
ATOM 1131 N N . TRP A 1 146 ? -7.32 -43.219 -4.449 1 94.94 146 TRP A N 1
ATOM 1132 C CA . TRP A 1 146 ? -6.043 -43.594 -5.039 1 94.94 146 TRP A CA 1
ATOM 1133 C C . TRP A 1 146 ? -5.793 -42.844 -6.34 1 94.94 146 TRP A C 1
ATOM 1135 O O . TRP A 1 146 ? -4.672 -42.406 -6.613 1 94.94 146 TRP A O 1
ATOM 1145 N N . LEU A 1 147 ? -6.828 -42.719 -7.141 1 96.5 147 LEU A N 1
ATOM 1146 C CA . LEU A 1 147 ? -6.703 -41.938 -8.359 1 96.5 147 LEU A CA 1
ATOM 1147 C C . LEU A 1 147 ? -6.406 -40.469 -8.039 1 96.5 147 LEU A C 1
ATOM 1149 O O . LEU A 1 147 ? -5.645 -39.812 -8.75 1 96.5 147 LEU A O 1
ATOM 1153 N N . ALA A 1 148 ? -7.027 -40.031 -6.988 1 96.81 148 ALA A N 1
ATOM 1154 C CA . ALA A 1 148 ? -6.809 -38.688 -6.543 1 96.81 148 ALA A CA 1
ATOM 1155 C C . ALA A 1 148 ? -5.348 -38.438 -6.152 1 96.81 148 ALA A C 1
ATOM 1157 O O . ALA A 1 148 ? -4.742 -37.438 -6.535 1 96.81 148 ALA A O 1
ATOM 1158 N N . LEU A 1 149 ? -4.789 -39.344 -5.398 1 96.12 149 LEU A N 1
ATOM 1159 C CA . LEU A 1 149 ? -3.408 -39.219 -4.941 1 96.12 149 LEU A CA 1
ATOM 1160 C C . LEU A 1 149 ? -2.436 -39.344 -6.109 1 96.12 149 LEU A C 1
ATOM 1162 O O . LEU A 1 149 ? -1.423 -38.625 -6.156 1 96.12 149 LEU A O 1
ATOM 1166 N N . LEU A 1 150 ? -2.744 -40.219 -7.016 1 97.38 150 LEU A N 1
ATOM 1167 C CA . LEU A 1 150 ? -1.909 -40.344 -8.203 1 97.38 150 LEU A CA 1
ATOM 1168 C C . LEU A 1 150 ? -1.92 -39.062 -9.031 1 97.38 150 LEU A C 1
ATOM 1170 O O . LEU A 1 150 ? -0.886 -38.656 -9.562 1 97.38 150 LEU A O 1
ATOM 1174 N N . ALA A 1 151 ? -3.078 -38.531 -9.188 1 97.69 151 ALA A N 1
ATOM 1175 C CA . ALA A 1 151 ? -3.189 -37.25 -9.906 1 97.69 151 ALA A CA 1
ATOM 1176 C C . ALA A 1 151 ? -2.375 -36.156 -9.219 1 97.69 151 ALA A C 1
ATOM 1178 O O . ALA A 1 151 ? -1.716 -35.344 -9.891 1 97.69 151 ALA A O 1
ATOM 1179 N N . THR A 1 152 ? -2.463 -36.125 -7.914 1 97.38 152 THR A N 1
ATOM 1180 C CA . THR A 1 152 ? -1.702 -35.156 -7.121 1 97.38 152 THR A CA 1
ATOM 1181 C C . THR A 1 152 ? -0.205 -35.312 -7.367 1 97.38 152 THR A C 1
ATOM 1183 O O . THR A 1 152 ? 0.502 -34.312 -7.586 1 97.38 152 THR A O 1
ATOM 1186 N N . LEU A 1 153 ? 0.255 -36.5 -7.379 1 97.44 153 LEU A N 1
ATOM 1187 C CA . LEU A 1 153 ? 1.672 -36.781 -7.574 1 97.44 153 LEU A CA 1
ATOM 1188 C C . LEU A 1 153 ? 2.109 -36.438 -8.992 1 97.44 153 LEU A C 1
ATOM 1190 O O . LEU A 1 153 ? 3.205 -35.906 -9.195 1 97.44 153 LEU A O 1
ATOM 1194 N N . LEU A 1 154 ? 1.291 -36.75 -9.93 1 96.88 154 LEU A N 1
ATOM 1195 C CA . LEU A 1 154 ? 1.649 -36.5 -11.32 1 96.88 154 LEU A CA 1
ATOM 1196 C C . LEU A 1 154 ? 1.772 -35 -11.578 1 96.88 154 LEU A C 1
ATOM 1198 O O . LEU A 1 154 ? 2.732 -34.531 -12.211 1 96.88 154 LEU A O 1
ATOM 1202 N N . ILE A 1 155 ? 0.801 -34.25 -11.148 1 97.19 155 ILE A N 1
ATOM 1203 C CA . ILE A 1 155 ? 0.854 -32.812 -11.398 1 97.19 155 ILE A CA 1
ATOM 1204 C C . ILE A 1 155 ? 2.027 -32.188 -10.641 1 97.19 155 ILE A C 1
ATOM 1206 O O . ILE A 1 155 ? 2.656 -31.234 -11.117 1 97.19 155 ILE A O 1
ATOM 1210 N N . ALA A 1 156 ? 2.309 -32.688 -9.453 1 97.44 156 ALA A N 1
ATOM 1211 C CA . ALA A 1 156 ? 3.471 -32.219 -8.703 1 97.44 156 ALA A CA 1
ATOM 1212 C C . ALA A 1 156 ? 4.762 -32.5 -9.469 1 97.44 156 ALA A C 1
ATOM 1214 O O . ALA A 1 156 ? 5.629 -31.625 -9.562 1 97.44 156 ALA A O 1
ATOM 1215 N N . PHE A 1 157 ? 4.848 -33.719 -9.961 1 96.19 157 PHE A N 1
ATOM 1216 C CA . PHE A 1 157 ? 6.016 -34.094 -10.734 1 96.19 157 PHE A CA 1
ATOM 1217 C C . PHE A 1 157 ? 6.219 -33.156 -11.914 1 96.19 157 PHE A C 1
ATOM 1219 O O . PHE A 1 157 ? 7.316 -32.625 -12.125 1 96.19 157 PHE A O 1
ATOM 1226 N N . LEU A 1 158 ? 5.176 -32.938 -12.656 1 94.69 158 LEU A N 1
ATOM 1227 C CA . LEU A 1 158 ? 5.246 -32.062 -13.828 1 94.69 158 LEU A CA 1
ATOM 1228 C C . LEU A 1 158 ? 5.594 -30.641 -13.43 1 94.69 158 LEU A C 1
ATOM 1230 O O . LEU A 1 158 ? 6.391 -29.984 -14.102 1 94.69 158 LEU A O 1
ATOM 1234 N N . THR A 1 159 ? 5 -30.156 -12.375 1 95.88 159 THR A N 1
ATOM 1235 C CA . THR A 1 159 ? 5.223 -28.797 -11.906 1 95.88 159 THR A CA 1
ATOM 1236 C C . THR A 1 159 ? 6.68 -28.594 -11.508 1 95.88 159 THR A C 1
ATOM 1238 O O . THR A 1 159 ? 7.281 -27.562 -11.828 1 95.88 159 THR A O 1
ATOM 1241 N N . ILE A 1 160 ? 7.238 -29.547 -10.797 1 94.19 160 ILE A N 1
ATOM 1242 C CA . ILE A 1 160 ? 8.617 -29.453 -10.344 1 94.19 160 ILE A CA 1
ATOM 1243 C C . ILE A 1 160 ? 9.555 -29.406 -11.547 1 94.19 160 ILE A C 1
ATOM 1245 O O . ILE A 1 160 ? 10.516 -28.641 -11.562 1 94.19 160 ILE A O 1
ATOM 1249 N N . LYS A 1 161 ? 9.258 -30.172 -12.523 1 92.31 161 LYS A N 1
ATOM 1250 C CA . LYS A 1 161 ? 10.055 -30.156 -13.75 1 92.31 161 LYS A CA 1
ATOM 1251 C C . LYS A 1 161 ? 9.953 -28.812 -14.461 1 92.31 161 LYS A C 1
ATOM 1253 O O . LYS A 1 161 ? 10.945 -28.297 -14.984 1 92.31 161 LYS A O 1
ATOM 1258 N N . LEU A 1 162 ? 8.797 -28.328 -14.461 1 93.81 162 LEU A N 1
ATOM 1259 C CA . LEU A 1 162 ? 8.594 -27.031 -15.094 1 93.81 162 LEU A CA 1
ATOM 1260 C C . LEU A 1 162 ? 9.273 -25.922 -14.305 1 93.81 162 LEU A C 1
ATOM 1262 O O . LEU A 1 162 ? 9.75 -24.938 -14.883 1 93.81 162 LEU A O 1
ATOM 1266 N N . ALA A 1 163 ? 9.266 -26.078 -13.031 1 93.75 163 ALA A N 1
ATOM 1267 C CA . ALA A 1 163 ? 9.977 -25.109 -12.188 1 93.75 163 ALA A CA 1
ATOM 1268 C C . ALA A 1 163 ? 11.461 -25.078 -12.516 1 93.75 163 ALA A C 1
ATOM 1270 O O . ALA A 1 163 ? 12.086 -24.016 -12.492 1 93.75 163 ALA A O 1
ATOM 1271 N N . ASP A 1 164 ? 12.047 -26.234 -12.836 1 90.75 164 ASP A N 1
ATOM 1272 C CA . ASP A 1 164 ? 13.43 -26.297 -13.305 1 90.75 164 ASP A CA 1
ATOM 1273 C C . ASP A 1 164 ? 13.633 -25.391 -14.523 1 90.75 164 ASP A C 1
ATOM 1275 O O . ASP A 1 164 ? 14.633 -24.672 -14.617 1 90.75 164 ASP A O 1
ATOM 1279 N N . TRP A 1 165 ? 12.672 -25.531 -15.336 1 90.62 165 TRP A N 1
ATOM 1280 C CA . TRP A 1 165 ? 12.719 -24.766 -16.578 1 90.62 165 TRP A CA 1
ATOM 1281 C C . TRP A 1 165 ? 12.586 -23.281 -16.312 1 90.62 165 TRP A C 1
ATOM 1283 O O . TRP A 1 165 ? 13.258 -22.469 -16.938 1 90.62 165 TRP A O 1
ATOM 1293 N N . ALA A 1 166 ? 11.758 -22.891 -15.406 1 93.25 166 ALA A N 1
ATOM 1294 C CA . ALA A 1 166 ? 11.484 -21.484 -15.086 1 93.25 166 ALA A CA 1
ATOM 1295 C C . ALA A 1 166 ? 12.695 -20.828 -14.445 1 93.25 166 ALA A C 1
ATOM 1297 O O . ALA A 1 166 ? 12.867 -19.609 -14.547 1 93.25 166 ALA A O 1
ATOM 1298 N N . ALA A 1 167 ? 13.547 -21.594 -13.82 1 91.19 167 ALA A N 1
ATOM 1299 C CA . ALA A 1 167 ? 14.695 -21.078 -13.078 1 91.19 167 ALA A CA 1
ATOM 1300 C C . ALA A 1 167 ? 15.609 -20.266 -13.992 1 91.19 167 ALA A C 1
ATOM 1302 O O . ALA A 1 167 ? 16.172 -19.25 -13.578 1 91.19 167 ALA A O 1
ATOM 1303 N N . VAL A 1 168 ? 15.758 -20.672 -15.172 1 88 168 VAL A N 1
ATOM 1304 C CA . VAL A 1 168 ? 16.656 -20.031 -16.125 1 88 168 VAL A CA 1
ATOM 1305 C C . VAL A 1 168 ? 16.203 -18.594 -16.406 1 88 168 VAL A C 1
ATOM 1307 O O . VAL A 1 168 ? 17.016 -17.672 -16.438 1 88 168 VAL A O 1
ATOM 1310 N N . TYR A 1 169 ? 14.953 -18.453 -16.531 1 92.5 169 TYR A N 1
ATOM 1311 C CA . TYR A 1 169 ? 14.406 -17.141 -16.859 1 92.5 169 TYR A CA 1
ATOM 1312 C C . TYR A 1 169 ? 14.391 -16.234 -15.633 1 92.5 169 TYR A C 1
ATOM 1314 O O . TYR A 1 169 ? 14.578 -15.023 -15.742 1 92.5 169 TYR A O 1
ATOM 1322 N N . VAL A 1 170 ? 14.117 -16.844 -14.477 1 92.69 170 VAL A N 1
ATOM 1323 C CA . VAL A 1 170 ? 14.117 -16.062 -13.242 1 92.69 170 VAL A CA 1
ATOM 1324 C C . VAL A 1 170 ? 15.508 -15.484 -12.992 1 92.69 170 VAL A C 1
ATOM 1326 O O . VAL A 1 170 ? 15.648 -14.297 -12.695 1 92.69 170 VAL A O 1
ATOM 1329 N N . GLU A 1 171 ? 16.469 -16.281 -13.125 1 88.75 171 GLU A N 1
ATOM 1330 C CA . GLU A 1 171 ? 17.844 -15.828 -12.914 1 88.75 171 GLU A CA 1
ATOM 1331 C C . GLU A 1 171 ? 18.234 -14.773 -13.938 1 88.75 171 GLU A C 1
ATOM 1333 O O . GLU A 1 171 ? 18.875 -13.766 -13.594 1 88.75 171 GLU A O 1
ATOM 1338 N N . ARG A 1 172 ? 17.938 -14.961 -15.133 1 89.12 172 ARG A N 1
ATOM 1339 C CA . ARG A 1 172 ? 18.312 -14.055 -16.219 1 89.12 172 ARG A CA 1
ATOM 1340 C C . ARG A 1 172 ? 17.703 -12.68 -16.016 1 89.12 172 ARG A C 1
ATOM 1342 O O . ARG A 1 172 ? 18.375 -11.656 -16.203 1 89.12 172 ARG A O 1
ATOM 1349 N N . GLU A 1 173 ? 16.422 -12.664 -15.625 1 91.19 173 GLU A N 1
ATOM 1350 C CA . GLU A 1 173 ? 15.688 -11.406 -15.664 1 91.19 173 GLU A CA 1
ATOM 1351 C C . GLU A 1 173 ? 15.703 -10.711 -14.297 1 91.19 173 GLU A C 1
ATOM 1353 O O . GLU A 1 173 ? 15.469 -9.508 -14.211 1 91.19 173 GLU A O 1
ATOM 1358 N N . THR A 1 174 ? 15.867 -11.383 -13.203 1 88.31 174 THR A N 1
ATOM 1359 C CA . THR A 1 174 ? 15.766 -10.773 -11.883 1 88.31 174 THR A CA 1
ATOM 1360 C C . THR A 1 174 ? 17.109 -10.805 -11.164 1 88.31 174 THR A C 1
ATOM 1362 O O . THR A 1 174 ? 17.281 -10.188 -10.117 1 88.31 174 THR A O 1
ATOM 1365 N N . ALA A 1 175 ? 18.062 -11.523 -11.586 1 82.62 175 ALA A N 1
ATOM 1366 C CA . ALA A 1 175 ? 19.406 -11.664 -11.008 1 82.62 175 ALA A CA 1
ATOM 1367 C C . ALA A 1 175 ? 19.344 -12.383 -9.664 1 82.62 175 ALA A C 1
ATOM 1369 O O . ALA A 1 175 ? 20.266 -12.289 -8.859 1 82.62 175 ALA A O 1
ATOM 1370 N N . LEU A 1 176 ? 18.25 -13.031 -9.43 1 82.31 176 LEU A N 1
ATOM 1371 C CA . LEU A 1 176 ? 18.156 -13.859 -8.242 1 82.31 176 LEU A CA 1
ATOM 1372 C C . LEU A 1 176 ? 18.734 -15.25 -8.492 1 82.31 176 LEU A C 1
ATOM 1374 O O . LEU A 1 176 ? 18.188 -16.016 -9.281 1 82.31 176 LEU A O 1
ATOM 1378 N N . GLU A 1 177 ? 19.734 -15.484 -7.77 1 82.75 177 GLU A N 1
ATOM 1379 C CA . GLU A 1 177 ? 20.391 -16.766 -7.965 1 82.75 177 GLU A CA 1
ATOM 1380 C C . GLU A 1 177 ? 19.766 -17.844 -7.09 1 82.75 177 GLU A C 1
ATOM 1382 O O . GLU A 1 177 ? 19.406 -17.594 -5.938 1 82.75 177 GLU A O 1
ATOM 1387 N N . GLY A 1 178 ? 19.578 -19 -7.711 1 83.88 178 GLY A N 1
ATOM 1388 C CA . GLY A 1 178 ? 19.141 -20.156 -6.949 1 83.88 178 GLY A CA 1
ATOM 1389 C C . GLY A 1 178 ? 17.656 -20.109 -6.602 1 83.88 178 GLY A C 1
ATOM 1390 O O . GLY A 1 178 ? 17.234 -20.688 -5.605 1 83.88 178 GLY A O 1
ATOM 1391 N N . VAL A 1 179 ? 16.953 -19.328 -7.363 1 89.75 179 VAL A N 1
ATOM 1392 C CA . VAL A 1 179 ? 15.531 -19.172 -7.074 1 89.75 179 VAL A CA 1
ATOM 1393 C C . VAL A 1 179 ? 14.711 -19.578 -8.297 1 89.75 179 VAL A C 1
ATOM 1395 O O . VAL A 1 179 ? 15.125 -19.344 -9.438 1 89.75 179 VAL A O 1
ATOM 1398 N N . THR A 1 180 ? 13.711 -20.25 -8.062 1 93.5 180 THR A N 1
ATOM 1399 C CA . THR A 1 180 ? 12.719 -20.531 -9.094 1 93.5 180 THR A CA 1
ATOM 1400 C C . THR A 1 180 ? 11.305 -20.328 -8.555 1 93.5 180 THR A C 1
ATOM 1402 O O . THR A 1 180 ? 11.125 -19.797 -7.457 1 93.5 180 THR A O 1
ATOM 1405 N N . ILE A 1 181 ? 10.289 -20.641 -9.375 1 95 181 ILE A N 1
ATOM 1406 C CA . ILE A 1 181 ? 8.914 -20.297 -9.039 1 95 181 ILE A CA 1
ATOM 1407 C C . ILE A 1 181 ? 8.109 -21.578 -8.797 1 95 181 ILE A C 1
ATOM 1409 O O . ILE A 1 181 ? 8.273 -22.562 -9.516 1 95 181 ILE A O 1
ATOM 1413 N N . SER A 1 182 ? 7.172 -21.5 -7.855 1 92.25 182 SER A N 1
ATOM 1414 C CA . SER A 1 182 ? 6.582 -22.734 -7.348 1 92.25 182 SER A CA 1
ATOM 1415 C C . SER A 1 182 ? 5.195 -22.969 -7.938 1 92.25 182 SER A C 1
ATOM 1417 O O . SER A 1 182 ? 4.906 -24.062 -8.445 1 92.25 182 SER A O 1
ATOM 1419 N N . PRO A 1 183 ? 4.281 -22.016 -8.031 1 94.5 183 PRO A N 1
ATOM 1420 C CA . PRO A 1 183 ? 2.889 -22.359 -8.32 1 94.5 183 PRO A CA 1
ATOM 1421 C C . PRO A 1 183 ? 2.699 -22.906 -9.727 1 94.5 183 PRO A C 1
ATOM 1423 O O . PRO A 1 183 ? 3.205 -22.328 -10.695 1 94.5 183 PRO A O 1
ATOM 1426 N N . VAL A 1 184 ? 1.904 -24.031 -9.781 1 95.75 184 VAL A N 1
ATOM 1427 C CA . VAL A 1 184 ? 1.61 -24.656 -11.07 1 95.75 184 VAL A CA 1
ATOM 1428 C C . VAL A 1 184 ? 0.879 -23.672 -11.969 1 95.75 184 VAL A C 1
ATOM 1430 O O . VAL A 1 184 ? 1.056 -23.688 -13.195 1 95.75 184 VAL A O 1
ATOM 1433 N N . SER A 1 185 ? 0.108 -22.719 -11.391 1 95.44 185 SER A N 1
ATOM 1434 C CA . SER A 1 185 ? -0.661 -21.75 -12.156 1 95.44 185 SER A CA 1
ATOM 1435 C C . SER A 1 185 ? 0.256 -20.797 -12.914 1 95.44 185 SER A C 1
ATOM 1437 O O . SER A 1 185 ? -0.179 -20.125 -13.859 1 95.44 185 SER A O 1
ATOM 1439 N N . VAL A 1 186 ? 1.479 -20.75 -12.539 1 96.56 186 VAL A N 1
ATOM 1440 C CA . VAL A 1 186 ? 2.441 -19.844 -13.156 1 96.56 186 VAL A CA 1
ATOM 1441 C C . VAL A 1 186 ? 3.352 -20.625 -14.102 1 96.56 186 VAL A C 1
ATOM 1443 O O . VAL A 1 186 ? 3.299 -20.438 -15.32 1 96.56 186 VAL A O 1
ATOM 1446 N N . VAL A 1 187 ? 4.043 -21.656 -13.555 1 95.75 187 VAL A N 1
ATOM 1447 C CA . VAL A 1 187 ? 5.023 -22.391 -14.344 1 95.75 187 VAL A CA 1
ATOM 1448 C C . VAL A 1 187 ? 4.312 -23.312 -15.336 1 95.75 187 VAL A C 1
ATOM 1450 O O . VAL A 1 187 ? 4.887 -23.719 -16.359 1 95.75 187 VAL A O 1
ATOM 1453 N N . GLY A 1 188 ? 3.062 -23.625 -15.055 1 94.44 188 GLY A N 1
ATOM 1454 C CA . GLY A 1 188 ? 2.289 -24.484 -15.93 1 94.44 188 GLY A CA 1
ATOM 1455 C C . GLY A 1 188 ? 2.043 -23.875 -17.297 1 94.44 188 GLY A C 1
ATOM 1456 O O . GLY A 1 188 ? 1.713 -24.594 -18.25 1 94.44 188 GLY A O 1
ATOM 1457 N N . LEU A 1 189 ? 2.252 -22.609 -17.453 1 94.81 189 LEU A N 1
ATOM 1458 C CA . LEU A 1 189 ? 1.993 -21.906 -18.703 1 94.81 189 LEU A CA 1
ATOM 1459 C C . LEU A 1 189 ? 3.236 -21.891 -19.578 1 94.81 189 LEU A C 1
ATOM 1461 O O . LEU A 1 189 ? 3.172 -21.484 -20.75 1 94.81 189 LEU A O 1
ATOM 1465 N N . LEU A 1 190 ? 4.34 -22.375 -19.109 1 93.56 190 LEU A N 1
ATOM 1466 C CA . LEU A 1 190 ? 5.621 -22.25 -19.781 1 93.56 190 LEU A CA 1
ATOM 1467 C C . LEU A 1 190 ? 5.578 -22.906 -21.156 1 93.56 190 LEU A C 1
ATOM 1469 O O . LEU A 1 190 ? 6.062 -22.344 -22.141 1 93.56 190 LEU A O 1
ATOM 1473 N N . PRO A 1 191 ? 5 -24.141 -21.25 1 90.25 191 PRO A N 1
ATOM 1474 C CA . PRO A 1 191 ? 4.941 -24.75 -22.594 1 90.25 191 PRO A CA 1
ATOM 1475 C C . PRO A 1 191 ? 4.141 -23.906 -23.578 1 90.25 191 PRO A C 1
ATOM 1477 O O . PRO A 1 191 ? 4.547 -23.734 -24.734 1 90.25 191 PRO A O 1
ATOM 1480 N N . PHE A 1 192 ? 3.057 -23.406 -23.141 1 91.75 192 PHE A N 1
ATOM 1481 C CA . PHE A 1 192 ? 2.262 -22.516 -23.984 1 91.75 192 PHE A CA 1
ATOM 1482 C C . PHE A 1 192 ? 3.047 -21.266 -24.344 1 91.75 192 PHE A C 1
ATOM 1484 O O . PHE A 1 192 ? 3.043 -20.828 -25.5 1 91.75 192 PHE A O 1
ATOM 1491 N N . THR A 1 193 ? 3.633 -20.688 -23.344 1 93.44 193 THR A N 1
ATOM 1492 C CA . THR A 1 193 ? 4.398 -19.469 -23.531 1 93.44 193 THR A CA 1
ATOM 1493 C C . THR A 1 193 ? 5.512 -19.688 -24.562 1 93.44 193 THR A C 1
ATOM 1495 O O . THR A 1 193 ? 5.75 -18.828 -25.422 1 93.44 193 THR A O 1
ATOM 1498 N N . ALA A 1 194 ? 6.195 -20.75 -24.453 1 89.44 194 ALA A N 1
ATOM 1499 C CA . ALA A 1 194 ? 7.266 -21.078 -25.391 1 89.44 194 ALA A CA 1
ATOM 1500 C C . ALA A 1 194 ? 6.719 -21.25 -26.797 1 89.44 194 ALA A C 1
ATOM 1502 O O . ALA A 1 194 ? 7.359 -20.844 -27.766 1 89.44 194 ALA A O 1
ATOM 1503 N N . ALA A 1 195 ? 5.605 -21.922 -26.891 1 87.94 195 ALA A N 1
ATOM 1504 C CA . ALA A 1 195 ? 4.973 -22.094 -28.188 1 87.94 195 ALA A CA 1
ATOM 1505 C C . ALA A 1 195 ? 4.602 -20.75 -28.812 1 87.94 195 ALA A C 1
ATOM 1507 O O . ALA A 1 195 ? 4.785 -20.547 -30.016 1 87.94 195 ALA A O 1
ATOM 1508 N N . MET A 1 196 ? 4.062 -19.891 -28 1 91 196 MET A N 1
ATOM 1509 C CA . MET A 1 196 ? 3.693 -18.562 -28.5 1 91 196 MET A CA 1
ATOM 1510 C C . MET A 1 196 ? 4.93 -17.781 -28.922 1 91 196 MET A C 1
ATOM 1512 O O . MET A 1 196 ? 4.887 -17.031 -29.906 1 91 196 MET A O 1
ATOM 1516 N N . ASP A 1 197 ? 5.938 -17.922 -28.125 1 89.12 197 ASP A N 1
ATOM 1517 C CA . ASP A 1 197 ? 7.184 -17.25 -28.484 1 89.12 197 ASP A CA 1
ATOM 1518 C C . ASP A 1 197 ? 7.676 -17.703 -29.859 1 89.12 197 ASP A C 1
ATOM 1520 O O . ASP A 1 197 ? 8.148 -16.891 -30.641 1 89.12 197 ASP A O 1
ATOM 1524 N N . PHE A 1 198 ? 7.621 -19 -30.062 1 85.25 198 PHE A N 1
ATOM 1525 C CA . PHE A 1 198 ? 8.008 -19.594 -31.344 1 85.25 198 PHE A CA 1
ATOM 1526 C C . PHE A 1 198 ? 7.164 -19.016 -32.469 1 85.25 198 PHE A C 1
ATOM 1528 O O . PHE A 1 198 ? 7.684 -18.703 -33.562 1 85.25 198 PHE A O 1
ATOM 1535 N N . LEU A 1 199 ? 5.922 -18.812 -32.25 1 88.25 199 LEU A N 1
ATOM 1536 C CA . LEU A 1 199 ? 5.008 -18.25 -33.25 1 88.25 199 LEU A CA 1
ATOM 1537 C C . LEU A 1 199 ? 5.309 -16.781 -33.5 1 88.25 199 LEU A C 1
ATOM 1539 O O . LEU A 1 199 ? 5.305 -16.344 -34.656 1 88.25 199 LEU A O 1
ATOM 1543 N N . PHE A 1 200 ? 5.543 -16.047 -32.406 1 90.06 200 PHE A N 1
ATOM 1544 C CA . PHE A 1 200 ? 5.809 -14.617 -32.531 1 90.06 200 PHE A CA 1
ATOM 1545 C C . PHE A 1 200 ? 7.09 -14.367 -33.312 1 90.06 200 PHE A C 1
ATOM 1547 O O . PHE A 1 200 ? 7.188 -13.391 -34.062 1 90.06 200 PHE A O 1
ATOM 1554 N N . GLU A 1 201 ? 8.086 -15.172 -33.188 1 85 201 GLU A N 1
ATOM 1555 C CA . GLU A 1 201 ? 9.367 -15.016 -33.875 1 85 201 GLU A CA 1
ATOM 1556 C C . GLU A 1 201 ? 9.219 -15.25 -35.375 1 85 201 GLU A C 1
ATOM 1558 O O . GLU A 1 201 ? 10.023 -14.758 -36.156 1 85 201 GLU A O 1
ATOM 1563 N N . ARG A 1 202 ? 8.234 -15.898 -35.75 1 86.5 202 ARG A N 1
ATOM 1564 C CA . ARG A 1 202 ? 8.031 -16.219 -37.156 1 86.5 202 ARG A CA 1
ATOM 1565 C C . ARG A 1 202 ? 7.148 -15.18 -37.844 1 86.5 202 ARG A C 1
ATOM 1567 O O . ARG A 1 202 ? 7.051 -15.148 -39.062 1 86.5 202 ARG A O 1
ATOM 1574 N N . ILE A 1 203 ? 6.492 -14.438 -37.062 1 85.5 203 ILE A N 1
ATOM 1575 C CA . ILE A 1 203 ? 5.695 -13.352 -37.625 1 85.5 203 ILE A CA 1
ATOM 1576 C C . ILE A 1 203 ? 6.586 -12.141 -37.906 1 85.5 203 ILE A C 1
ATOM 1578 O O . ILE A 1 203 ? 7.188 -11.586 -36.969 1 85.5 203 ILE A O 1
ATOM 1582 N N . PRO A 1 204 ? 6.668 -11.758 -39.25 1 77.75 204 PRO A N 1
ATOM 1583 C CA . PRO A 1 204 ? 7.523 -10.617 -39.594 1 77.75 204 PRO A CA 1
ATOM 1584 C C . PRO A 1 204 ? 7.035 -9.312 -38.969 1 77.75 204 PRO A C 1
ATOM 1586 O O . PRO A 1 204 ? 5.828 -9.078 -38.875 1 77.75 204 PRO A O 1
ATOM 1589 N N . GLY A 1 205 ? 7.836 -8.398 -38.312 1 69.94 205 GLY A N 1
ATOM 1590 C CA . GLY A 1 205 ? 7.473 -7.105 -37.75 1 69.94 205 GLY A CA 1
ATOM 1591 C C . GLY A 1 205 ? 7.281 -7.141 -36.25 1 69.94 205 GLY A C 1
ATOM 1592 O O . GLY A 1 205 ? 7.402 -6.109 -35.594 1 69.94 205 GLY A O 1
ATOM 1593 N N . PHE A 1 206 ? 6.988 -8.234 -35.75 1 74.75 206 PHE A N 1
ATOM 1594 C CA . PHE A 1 206 ? 6.656 -8.336 -34.344 1 74.75 206 PHE A CA 1
ATOM 1595 C C . PHE A 1 206 ? 7.895 -8.125 -33.469 1 74.75 206 PHE A C 1
ATOM 1597 O O . PHE A 1 206 ? 7.793 -7.664 -32.344 1 74.75 206 PHE A O 1
ATOM 1604 N N . ARG A 1 207 ? 8.953 -8.352 -34.031 1 66.44 207 ARG A N 1
ATOM 1605 C CA . ARG A 1 207 ? 10.195 -8.195 -33.281 1 66.44 207 ARG A CA 1
ATOM 1606 C C . ARG A 1 207 ? 10.461 -6.73 -32.938 1 66.44 207 ARG A C 1
ATOM 1608 O O . ARG A 1 207 ? 11.141 -6.414 -31.969 1 66.44 207 ARG A O 1
ATOM 1615 N N . ARG A 1 208 ? 9.773 -5.93 -33.625 1 66.12 208 ARG A N 1
ATOM 1616 C CA . ARG A 1 208 ? 10.055 -4.508 -33.469 1 66.12 208 ARG A CA 1
ATOM 1617 C C . ARG A 1 208 ? 9.234 -3.9 -32.344 1 66.12 208 ARG A C 1
ATOM 1619 O O . ARG A 1 208 ? 9.578 -2.834 -31.812 1 66.12 208 ARG A O 1
ATOM 1626 N N . TRP A 1 209 ? 8.352 -4.617 -32.031 1 73.19 209 TRP A N 1
ATOM 1627 C CA . TRP A 1 209 ? 7.496 -4.074 -30.984 1 73.19 209 TRP A CA 1
ATOM 1628 C C . TRP A 1 209 ? 8 -4.492 -29.609 1 73.19 209 TRP A C 1
ATOM 1630 O O . TRP A 1 209 ? 7.645 -5.562 -29.109 1 73.19 209 TRP A O 1
ATOM 1640 N N . ASN A 1 210 ? 9.016 -3.787 -29.094 1 74.75 210 ASN A N 1
ATOM 1641 C CA . ASN A 1 210 ? 9.57 -4.102 -27.781 1 74.75 210 ASN A CA 1
ATOM 1642 C C . ASN A 1 210 ? 9.336 -2.969 -26.797 1 74.75 210 ASN A C 1
ATOM 1644 O O . ASN A 1 210 ? 9.984 -1.925 -26.875 1 74.75 210 ASN A O 1
ATOM 1648 N N . VAL A 1 211 ? 8.25 -3.154 -26.031 1 76.56 211 VAL A N 1
ATOM 1649 C CA . VAL A 1 211 ? 7.992 -2.244 -24.922 1 76.56 211 VAL A CA 1
ATOM 1650 C C . VAL A 1 211 ? 8.352 -2.924 -23.609 1 76.56 211 VAL A C 1
ATOM 1652 O O . VAL A 1 211 ? 7.68 -3.869 -23.188 1 76.56 211 VAL A O 1
ATOM 1655 N N . ASN A 1 212 ? 9.469 -2.5 -23.031 1 77.94 212 ASN A N 1
ATOM 1656 C CA . ASN A 1 212 ? 9.953 -3.094 -21.781 1 77.94 212 ASN A CA 1
ATOM 1657 C C . ASN A 1 212 ? 10.133 -2.041 -20.703 1 77.94 212 ASN A C 1
ATOM 1659 O O . ASN A 1 212 ? 11.156 -1.356 -20.641 1 77.94 212 ASN A O 1
ATOM 1663 N N . PRO A 1 213 ? 9.133 -2.01 -19.859 1 73.44 213 PRO A N 1
ATOM 1664 C CA . PRO A 1 213 ? 9.195 -1.026 -18.781 1 73.44 213 PRO A CA 1
ATOM 1665 C C . PRO A 1 213 ? 10.375 -1.259 -17.844 1 73.44 213 PRO A C 1
ATOM 1667 O O . PRO A 1 213 ? 10.742 -0.369 -17.062 1 73.44 213 PRO A O 1
ATOM 1670 N N . GLN A 1 214 ? 10.977 -2.428 -17.844 1 72.62 214 GLN A N 1
ATOM 1671 C CA . GLN A 1 214 ? 12.117 -2.742 -16.984 1 72.62 214 GLN A CA 1
ATOM 1672 C C . GLN A 1 214 ? 13.406 -2.135 -17.531 1 72.62 214 GLN A C 1
ATOM 1674 O O . GLN A 1 214 ? 14.344 -1.873 -16.781 1 72.62 214 GLN A O 1
ATOM 1679 N N . ASP A 1 215 ? 13.57 -2.098 -18.719 1 63.34 215 ASP A N 1
ATOM 1680 C CA . ASP A 1 215 ? 14.797 -1.601 -19.344 1 63.34 215 ASP A CA 1
ATOM 1681 C C . ASP A 1 215 ? 14.961 -0.102 -19.094 1 63.34 215 ASP A C 1
ATOM 1683 O O . ASP A 1 215 ? 14.109 0.693 -19.5 1 63.34 215 ASP A O 1
ATOM 1687 N N . ARG A 1 216 ? 15.727 0.125 -17.969 1 54.91 216 ARG A N 1
ATOM 1688 C CA . ARG A 1 216 ? 16.062 1.502 -17.625 1 54.91 216 ARG A CA 1
ATOM 1689 C C . ARG A 1 216 ? 16.938 2.143 -18.688 1 54.91 216 ARG A C 1
ATOM 1691 O O . ARG A 1 216 ? 17.234 3.336 -18.625 1 54.91 216 ARG A O 1
ATOM 1698 N N . LYS A 1 217 ? 17.812 1.322 -19.344 1 46.31 217 LYS A N 1
ATOM 1699 C CA . LYS A 1 217 ? 18.938 1.831 -20.125 1 46.31 217 LYS A CA 1
ATOM 1700 C C . LYS A 1 217 ? 18.5 2.945 -21.062 1 46.31 217 LYS A C 1
ATOM 1702 O O . LYS A 1 217 ? 19.312 3.764 -21.5 1 46.31 217 LYS A O 1
ATOM 1707 N N . ASP A 1 218 ? 17.625 2.844 -21.938 1 39.22 218 ASP A N 1
ATOM 1708 C CA . ASP A 1 218 ? 17.781 3.932 -22.891 1 39.22 218 ASP A CA 1
ATOM 1709 C C . ASP A 1 218 ? 17.469 5.281 -22.25 1 39.22 218 ASP A C 1
ATOM 1711 O O . ASP A 1 218 ? 16.359 5.809 -22.406 1 39.22 218 ASP A O 1
ATOM 1715 N N . GLU A 1 219 ? 17.875 5.414 -21.172 1 40.53 219 GLU A N 1
ATOM 1716 C CA . GLU A 1 219 ? 17.922 6.715 -20.5 1 40.53 219 GLU A CA 1
ATOM 1717 C C . GLU A 1 219 ? 18.234 7.832 -21.5 1 40.53 219 GLU A C 1
ATOM 1719 O O . GLU A 1 219 ? 17.953 9 -21.234 1 40.53 219 GLU A O 1
ATOM 1724 N N . SER A 1 220 ? 19.109 7.434 -22.422 1 41.56 220 SER A N 1
ATOM 1725 C CA . SER A 1 220 ? 19.484 8.43 -23.406 1 41.56 220 SER A CA 1
ATOM 1726 C C . SER A 1 220 ? 18.328 8.75 -24.344 1 41.56 220 SER A C 1
ATOM 1728 O O . SER A 1 220 ? 18.375 9.734 -25.094 1 41.56 220 SER A O 1
ATOM 1730 N N . LYS A 1 221 ? 17.562 7.793 -24.484 1 45.78 221 LYS A N 1
ATOM 1731 C CA . LYS A 1 221 ? 16.453 8.172 -25.359 1 45.78 221 LYS A CA 1
ATOM 1732 C C . LYS A 1 221 ? 15.281 8.719 -24.547 1 45.78 221 LYS A C 1
ATOM 1734 O O . LYS A 1 221 ? 15.008 8.25 -23.438 1 45.78 221 LYS A O 1
ATOM 1739 N N . PRO A 1 222 ? 14.922 9.836 -24.797 1 46.16 222 PRO A N 1
ATOM 1740 C CA . PRO A 1 222 ? 13.812 10.516 -24.109 1 46.16 222 PRO A CA 1
ATOM 1741 C C . PRO A 1 222 ? 12.703 9.547 -23.688 1 46.16 222 PRO A C 1
ATOM 1743 O O . PRO A 1 222 ? 12.109 8.875 -24.531 1 46.16 222 PRO A O 1
ATOM 1746 N N . ARG A 1 223 ? 12.883 8.82 -22.625 1 52.81 223 ARG A N 1
ATOM 1747 C CA . ARG A 1 223 ? 11.891 7.871 -22.141 1 52.81 223 ARG A CA 1
ATOM 1748 C C . ARG A 1 223 ? 10.477 8.438 -22.25 1 52.81 223 ARG A C 1
ATOM 1750 O O . ARG A 1 223 ? 10.227 9.57 -21.828 1 52.81 223 ARG A O 1
ATOM 1757 N N . SER A 1 224 ? 9.742 7.844 -23.203 1 64.5 224 SER A N 1
ATOM 1758 C CA . SER A 1 224 ? 8.352 8.227 -23.422 1 64.5 224 SER A CA 1
ATOM 1759 C C . SER A 1 224 ? 7.539 8.125 -22.141 1 64.5 224 SER A C 1
ATOM 1761 O O . SER A 1 224 ? 7.789 7.246 -21.312 1 64.5 224 SER A O 1
ATOM 1763 N N . LEU A 1 225 ? 7.047 9.148 -21.656 1 75.62 225 LEU A N 1
ATOM 1764 C CA . LEU A 1 225 ? 6.121 9.219 -20.531 1 75.62 225 LEU A CA 1
ATOM 1765 C C . LEU A 1 225 ? 5.199 8 -20.516 1 75.62 225 LEU A C 1
ATOM 1767 O O . LEU A 1 225 ? 4.805 7.535 -19.438 1 75.62 225 LEU A O 1
ATOM 1771 N N . LEU A 1 226 ? 5.156 7.375 -21.656 1 73.75 226 LEU A N 1
ATOM 1772 C CA . LEU A 1 226 ? 4.188 6.293 -21.781 1 73.75 226 LEU A CA 1
ATOM 1773 C C . LEU A 1 226 ? 4.785 4.973 -21.297 1 73.75 226 LEU A C 1
ATOM 1775 O O . LEU A 1 226 ? 4.055 4.016 -21.047 1 73.75 226 LEU A O 1
ATOM 1779 N N . SER A 1 227 ? 6.031 5.027 -21.156 1 69.44 227 SER A N 1
ATOM 1780 C CA . SER A 1 227 ? 6.672 3.803 -20.688 1 69.44 227 SER A CA 1
ATOM 1781 C C . SER A 1 227 ? 6.762 3.76 -19.172 1 69.44 227 SER A C 1
ATOM 1783 O O . SER A 1 227 ? 7.039 2.709 -18.594 1 69.44 227 SER A O 1
ATOM 1785 N N . GLU A 1 228 ? 6.395 4.828 -18.547 1 79.25 228 GLU A N 1
ATOM 1786 C CA . GLU A 1 228 ? 6.406 4.891 -17.094 1 79.25 228 GLU A CA 1
ATOM 1787 C C . GLU A 1 228 ? 5.238 4.113 -16.5 1 79.25 228 GLU A C 1
ATOM 1789 O O . GLU A 1 228 ? 4.082 4.352 -16.844 1 79.25 228 GLU A O 1
ATOM 1794 N N . PRO A 1 229 ? 5.562 3.143 -15.633 1 80.75 229 PRO A N 1
ATOM 1795 C CA . PRO A 1 229 ? 4.496 2.301 -15.086 1 80.75 229 PRO A CA 1
ATOM 1796 C C . PRO A 1 229 ? 3.359 3.111 -14.469 1 80.75 229 PRO A C 1
ATOM 1798 O O . PRO A 1 229 ? 2.186 2.779 -14.656 1 80.75 229 PRO A O 1
ATOM 1801 N N . MET A 1 230 ? 3.711 4.133 -13.805 1 88.25 230 MET A N 1
ATOM 1802 C CA . MET A 1 230 ? 2.68 4.938 -13.156 1 88.25 230 MET A CA 1
ATOM 1803 C C . MET A 1 230 ? 1.775 5.602 -14.188 1 88.25 230 MET A C 1
ATOM 1805 O O . MET A 1 230 ? 0.577 5.762 -13.953 1 88.25 230 MET A O 1
ATOM 1809 N N . VAL A 1 231 ? 2.332 5.965 -15.359 1 87.81 231 VAL A N 1
ATOM 1810 C CA . VAL A 1 231 ? 1.553 6.578 -16.422 1 87.81 231 VAL A CA 1
ATOM 1811 C C . VAL A 1 231 ? 0.62 5.539 -17.047 1 87.81 231 VAL A C 1
ATOM 1813 O O . VAL A 1 231 ? -0.535 5.84 -17.359 1 87.81 231 VAL A O 1
ATOM 1816 N N . ILE A 1 232 ? 1.118 4.383 -17.203 1 80.69 232 ILE A N 1
ATOM 1817 C CA . ILE A 1 232 ? 0.302 3.297 -17.734 1 80.69 232 ILE A CA 1
ATOM 1818 C C . ILE A 1 232 ? -0.891 3.053 -16.812 1 80.69 232 ILE A C 1
ATOM 1820 O O . ILE A 1 232 ? -2.02 2.887 -17.266 1 80.69 232 ILE A O 1
ATOM 1824 N N . GLY A 1 233 ? -0.601 2.996 -15.523 1 84.69 233 GLY A N 1
ATOM 1825 C CA . GLY A 1 233 ? -1.685 2.844 -14.57 1 84.69 233 GLY A CA 1
ATOM 1826 C C . GLY A 1 233 ? -2.717 3.953 -14.656 1 84.69 233 GLY A C 1
ATOM 1827 O O . GLY A 1 233 ? -3.92 3.693 -14.602 1 84.69 233 GLY A O 1
ATOM 1828 N N . LEU A 1 234 ? -2.199 5.141 -14.805 1 90.75 234 LEU A N 1
ATOM 1829 C CA . LEU A 1 234 ? -3.086 6.293 -14.93 1 90.75 234 LEU A CA 1
ATOM 1830 C C . LEU A 1 234 ? -3.99 6.156 -16.141 1 90.75 234 LEU A C 1
ATOM 1832 O O . LEU A 1 234 ? -5.199 6.387 -16.062 1 90.75 234 LEU A O 1
ATOM 1836 N N . LEU A 1 235 ? -3.457 5.852 -17.25 1 87.44 235 LEU A N 1
ATOM 1837 C CA . LEU A 1 235 ? -4.199 5.727 -18.5 1 87.44 235 LEU A CA 1
ATOM 1838 C C . LEU A 1 235 ? -5.223 4.602 -18.406 1 87.44 235 LEU A C 1
ATOM 1840 O O . LEU A 1 235 ? -6.344 4.734 -18.906 1 87.44 235 LEU A O 1
ATOM 1844 N N . LEU A 1 236 ? -4.836 3.584 -17.781 1 82.62 236 LEU A N 1
ATOM 1845 C CA . LEU A 1 236 ? -5.762 2.469 -17.594 1 82.62 236 LEU A CA 1
ATOM 1846 C C . LEU A 1 236 ? -6.973 2.9 -16.766 1 82.62 236 LEU A C 1
ATOM 1848 O O . LEU A 1 236 ? -8.102 2.502 -17.062 1 82.62 236 LEU A O 1
ATOM 1852 N N . GLY A 1 237 ? -6.695 3.619 -15.75 1 87.06 237 GLY A N 1
ATOM 1853 C CA . GLY A 1 237 ? -7.793 4.129 -14.945 1 87.06 237 GLY A CA 1
ATOM 1854 C C . GLY A 1 237 ? -8.734 5.027 -15.719 1 87.06 237 GLY A C 1
ATOM 1855 O O . GLY A 1 237 ? -9.953 4.961 -15.539 1 87.06 237 GLY A O 1
ATOM 1856 N N . VAL A 1 238 ? -8.188 5.836 -16.594 1 91.56 238 VAL A N 1
ATOM 1857 C CA . VAL A 1 238 ? -9.008 6.711 -17.422 1 91.56 238 VAL A CA 1
ATOM 1858 C C . VAL A 1 238 ? -9.898 5.875 -18.344 1 91.56 238 VAL A C 1
ATOM 1860 O O . VAL A 1 238 ? -11.102 6.121 -18.438 1 91.56 238 VAL A O 1
ATOM 1863 N N . VAL A 1 239 ? -9.32 4.949 -18.938 1 84.88 239 VAL A N 1
ATOM 1864 C CA . VAL A 1 239 ? -10.055 4.105 -19.875 1 84.88 239 VAL A CA 1
ATOM 1865 C C . VAL A 1 239 ? -11.18 3.377 -19.156 1 84.88 239 VAL A C 1
ATOM 1867 O O . VAL A 1 239 ? -12.328 3.369 -19.609 1 84.88 239 VAL A O 1
ATOM 1870 N N . LEU A 1 240 ? -10.883 2.801 -18.031 1 82.44 240 LEU A N 1
ATOM 1871 C CA . LEU A 1 240 ? -11.875 2.045 -17.281 1 82.44 240 LEU A CA 1
ATOM 1872 C C . LEU A 1 240 ? -12.977 2.965 -16.766 1 82.44 240 LEU A C 1
ATOM 1874 O O . LEU A 1 240 ? -14.156 2.594 -16.766 1 82.44 240 LEU A O 1
ATOM 1878 N N . GLY A 1 241 ? -12.547 4.098 -16.266 1 88 241 GLY A N 1
ATOM 1879 C CA . GLY A 1 241 ? -13.531 5.051 -15.773 1 88 241 GLY A CA 1
ATOM 1880 C C . GLY A 1 241 ? -14.492 5.527 -16.844 1 88 241 GLY A C 1
ATOM 1881 O O . GLY A 1 241 ? -15.695 5.641 -16.594 1 88 241 GLY A O 1
ATOM 1882 N N . VAL A 1 242 ? -13.977 5.793 -18.016 1 88.38 242 VAL A N 1
ATOM 1883 C CA . VAL A 1 242 ? -14.797 6.246 -19.125 1 88.38 242 VAL A CA 1
ATOM 1884 C C . VAL A 1 242 ? -15.75 5.129 -19.547 1 88.38 242 VAL A C 1
ATOM 1886 O O . VAL A 1 242 ? -16.938 5.371 -19.797 1 88.38 242 VAL A O 1
ATOM 1889 N N . LEU A 1 243 ? -15.312 3.955 -19.562 1 81.31 243 LEU A N 1
ATOM 1890 C CA . LEU A 1 243 ? -16.156 2.814 -19.922 1 81.31 243 LEU A CA 1
ATOM 1891 C C . LEU A 1 243 ? -17.266 2.607 -18.891 1 81.31 243 LEU A C 1
ATOM 1893 O O . LEU A 1 243 ? -18.359 2.16 -19.25 1 81.31 243 LEU A O 1
ATOM 1897 N N . ALA A 1 244 ? -16.953 2.943 -17.688 1 84.69 244 ALA A N 1
ATOM 1898 C CA . ALA A 1 244 ? -17.922 2.77 -16.609 1 84.69 244 ALA A CA 1
ATOM 1899 C C . ALA A 1 244 ? -18.875 3.961 -16.531 1 84.69 244 ALA A C 1
ATOM 1901 O O . ALA A 1 244 ? -19.75 4.008 -15.656 1 84.69 244 ALA A O 1
ATOM 1902 N N . ALA A 1 245 ? -18.641 4.984 -17.422 1 89.06 245 ALA A N 1
ATOM 1903 C CA . ALA A 1 245 ? -19.453 6.203 -17.453 1 89.06 245 ALA A CA 1
ATOM 1904 C C . ALA A 1 245 ? -19.359 6.953 -16.125 1 89.06 245 ALA A C 1
ATOM 1906 O O . ALA A 1 245 ? -20.375 7.422 -15.602 1 89.06 245 ALA A O 1
ATOM 1907 N N . TYR A 1 246 ? -18.203 6.918 -15.602 1 88.88 246 TYR A N 1
ATOM 1908 C CA . TYR A 1 246 ? -17.922 7.645 -14.367 1 88.88 246 TYR A CA 1
ATOM 1909 C C . TYR A 1 246 ? -17.906 9.148 -14.609 1 88.88 246 TYR A C 1
ATOM 1911 O O . TYR A 1 246 ? -17.688 9.594 -15.742 1 88.88 246 TYR A O 1
ATOM 1919 N N . SER A 1 247 ? -18.266 9.914 -13.539 1 92 247 SER A N 1
ATOM 1920 C CA . SER A 1 247 ? -18.031 11.359 -13.586 1 92 247 SER A CA 1
ATOM 1921 C C . SER A 1 247 ? -16.547 11.68 -13.703 1 92 247 SER A C 1
ATOM 1923 O O . SER A 1 247 ? -15.703 10.82 -13.477 1 92 247 SER A O 1
ATOM 1925 N N . VAL A 1 248 ? -16.234 12.844 -14.055 1 90.12 248 VAL A N 1
ATOM 1926 C CA . VAL A 1 248 ? -14.844 13.281 -14.211 1 90.12 248 VAL A CA 1
ATOM 1927 C C . VAL A 1 248 ? -14.094 13.086 -12.891 1 90.12 248 VAL A C 1
ATOM 1929 O O . VAL A 1 248 ? -12.953 12.633 -12.891 1 90.12 248 VAL A O 1
ATOM 1932 N N . LYS A 1 249 ? -14.711 13.367 -11.797 1 88.81 249 LYS A N 1
ATOM 1933 C CA . LYS A 1 249 ? -14.117 13.195 -10.477 1 88.81 249 LYS A CA 1
ATOM 1934 C C . LYS A 1 249 ? -13.766 11.734 -10.211 1 88.81 249 LYS A C 1
ATOM 1936 O O . LYS A 1 249 ? -12.648 11.43 -9.773 1 88.81 249 LYS A O 1
ATOM 1941 N N . GLN A 1 250 ? -14.672 10.93 -10.5 1 90.62 250 GLN A N 1
ATOM 1942 C CA . GLN A 1 250 ? -14.484 9.5 -10.25 1 90.62 250 GLN A CA 1
ATOM 1943 C C . GLN A 1 250 ? -13.414 8.914 -11.164 1 90.62 250 GLN A C 1
ATOM 1945 O O . GLN A 1 250 ? -12.656 8.031 -10.758 1 90.62 250 GLN A O 1
ATOM 1950 N N . VAL A 1 251 ? -13.406 9.438 -12.383 1 92.62 251 VAL A N 1
ATOM 1951 C CA . VAL A 1 251 ? -12.406 8.969 -13.336 1 92.62 251 VAL A CA 1
ATOM 1952 C C . VAL A 1 251 ? -11.008 9.344 -12.836 1 92.62 251 VAL A C 1
ATOM 1954 O O . VAL A 1 251 ? -10.094 8.508 -12.852 1 92.62 251 VAL A O 1
ATOM 1957 N N . LEU A 1 252 ? -10.859 10.531 -12.391 1 92.56 252 LEU A N 1
ATOM 1958 C CA . LEU A 1 252 ? -9.555 11 -11.922 1 92.56 252 LEU A CA 1
ATOM 1959 C C . LEU A 1 252 ? -9.125 10.242 -10.672 1 92.56 252 LEU A C 1
ATOM 1961 O O . LEU A 1 252 ? -7.949 9.891 -10.523 1 92.56 252 LEU A O 1
ATOM 1965 N N . GLU A 1 253 ? -10.031 9.969 -9.836 1 91.44 253 GLU A N 1
ATOM 1966 C CA . GLU A 1 253 ? -9.727 9.227 -8.617 1 91.44 253 GLU A CA 1
ATOM 1967 C C . GLU A 1 253 ? -9.305 7.793 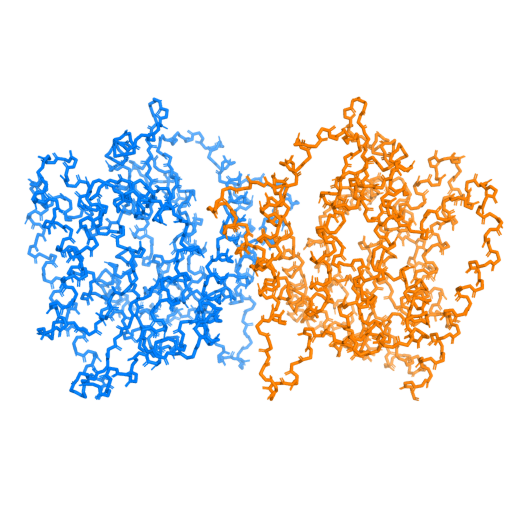-8.938 1 91.44 253 GLU A C 1
ATOM 1969 O O . GLU A 1 253 ? -8.305 7.301 -8.414 1 91.44 253 GLU A O 1
ATOM 1974 N N . LEU A 1 254 ? -10.086 7.172 -9.789 1 89.44 254 LEU A N 1
ATOM 1975 C CA . LEU A 1 254 ? -9.75 5.809 -10.188 1 89.44 254 LEU A CA 1
ATOM 1976 C C . LEU A 1 254 ? -8.383 5.762 -10.859 1 89.44 254 LEU A C 1
ATOM 1978 O O . LEU A 1 254 ? -7.598 4.844 -10.609 1 89.44 254 LEU A O 1
ATOM 1982 N N . SER A 1 255 ? -8.125 6.75 -11.672 1 92.5 255 SER A N 1
ATOM 1983 C CA . SER A 1 255 ? -6.875 6.789 -12.43 1 92.5 255 SER A CA 1
ATOM 1984 C C . SER A 1 255 ? -5.672 6.91 -11.5 1 92.5 255 SER A C 1
ATOM 1986 O O . SER A 1 255 ? -4.695 6.176 -11.641 1 92.5 255 SER A O 1
ATOM 1988 N N . ILE A 1 256 ? -5.719 7.754 -10.57 1 92.81 256 ILE A N 1
ATOM 1989 C CA . ILE A 1 256 ? -4.59 7.969 -9.672 1 92.81 256 ILE A CA 1
ATOM 1990 C C . ILE A 1 256 ? -4.426 6.762 -8.75 1 92.81 256 ILE A C 1
ATOM 1992 O O . ILE A 1 256 ? -3.309 6.418 -8.359 1 92.81 256 ILE A O 1
ATOM 1996 N N . HIS A 1 257 ? -5.512 6.125 -8.398 1 91.31 257 HIS A N 1
ATOM 1997 C CA . HIS A 1 257 ? -5.469 4.918 -7.578 1 91.31 257 HIS A CA 1
ATOM 1998 C C . HIS A 1 257 ? -4.738 3.789 -8.305 1 91.31 257 HIS A C 1
ATOM 2000 O O . HIS A 1 257 ? -3.93 3.082 -7.703 1 91.31 257 HIS A O 1
ATOM 2006 N N . LEU A 1 258 ? -5.062 3.635 -9.57 1 86.81 258 LEU A N 1
ATOM 2007 C CA . LEU A 1 258 ? -4.402 2.584 -10.336 1 86.81 258 LEU A CA 1
ATOM 2008 C C . LEU A 1 258 ? -2.92 2.898 -10.516 1 86.81 258 LEU A C 1
ATOM 2010 O O . LEU A 1 258 ? -2.086 1.989 -10.539 1 86.81 258 LEU A O 1
ATOM 2014 N N . ALA A 1 259 ? -2.621 4.168 -10.664 1 91.12 259 ALA A N 1
ATOM 2015 C CA . ALA A 1 259 ? -1.219 4.57 -10.703 1 91.12 259 ALA A CA 1
ATOM 2016 C C . ALA A 1 259 ? -0.511 4.227 -9.398 1 91.12 259 ALA A C 1
ATOM 2018 O O . ALA A 1 259 ? 0.648 3.807 -9.398 1 91.12 259 ALA A O 1
ATOM 2019 N N . ALA A 1 260 ? -1.139 4.387 -8.312 1 91.44 260 ALA A N 1
ATOM 2020 C CA . ALA A 1 260 ? -0.571 4.07 -7 1 91.44 260 ALA A CA 1
ATOM 2021 C C . ALA A 1 260 ? -0.285 2.574 -6.875 1 91.44 260 ALA A C 1
ATOM 2023 O O . ALA A 1 260 ? 0.723 2.176 -6.289 1 91.44 260 ALA A O 1
ATOM 2024 N N . VAL A 1 261 ? -1.149 1.786 -7.398 1 86.31 261 VAL A N 1
ATOM 2025 C CA . VAL A 1 261 ? -0.965 0.338 -7.387 1 86.31 261 VAL A CA 1
ATOM 2026 C C . VAL A 1 261 ? 0.312 -0.026 -8.141 1 86.31 261 VAL A C 1
ATOM 2028 O O . VAL A 1 261 ? 1.098 -0.856 -7.676 1 86.31 261 VAL A O 1
ATOM 2031 N N . MET A 1 262 ? 0.532 0.665 -9.312 1 83.38 262 MET A N 1
ATOM 2032 C CA . MET A 1 262 ? 1.698 0.415 -10.148 1 83.38 262 MET A CA 1
ATOM 2033 C C . MET A 1 262 ? 2.982 0.812 -9.438 1 83.38 262 MET A C 1
ATOM 2035 O O . MET A 1 262 ? 4.051 0.269 -9.719 1 83.38 262 MET A O 1
ATOM 2039 N N . PHE A 1 263 ? 2.834 1.705 -8.586 1 89.62 263 PHE A N 1
ATOM 2040 C CA . PHE A 1 263 ? 3.986 2.168 -7.82 1 89.62 263 PHE A CA 1
ATOM 2041 C C . PHE A 1 263 ? 4.27 1.236 -6.648 1 89.62 263 PHE A C 1
ATOM 2043 O O . PHE A 1 263 ? 5.418 0.851 -6.418 1 89.62 263 PHE A O 1
ATOM 2050 N N . LEU A 1 264 ? 3.318 0.731 -5.902 1 90.44 264 LEU A N 1
ATOM 2051 C CA . LEU A 1 264 ? 3.467 0.042 -4.625 1 90.44 264 LEU A CA 1
ATOM 2052 C C . LEU A 1 264 ? 3.795 -1.432 -4.836 1 90.44 264 LEU A C 1
ATOM 2054 O O . LEU A 1 264 ? 4.602 -2.006 -4.102 1 90.44 264 LEU A O 1
ATOM 2058 N N . LEU A 1 265 ? 3.244 -2.07 -5.816 1 85.12 265 LEU A N 1
ATOM 2059 C CA . LEU A 1 265 ? 3.342 -3.518 -5.969 1 85.12 265 LEU A CA 1
ATOM 2060 C C . LEU A 1 265 ? 4.789 -3.943 -6.188 1 85.12 265 LEU A C 1
ATOM 2062 O O . LEU A 1 265 ? 5.277 -4.863 -5.527 1 85.12 265 LEU A O 1
ATOM 2066 N N . PRO A 1 266 ? 5.523 -3.236 -7.082 1 83.38 266 PRO A N 1
ATOM 2067 C CA . PRO A 1 266 ? 6.914 -3.652 -7.277 1 83.38 266 PRO A CA 1
ATOM 2068 C C . PRO A 1 266 ? 7.75 -3.531 -6.008 1 83.38 266 PRO A C 1
ATOM 2070 O O . PRO A 1 266 ? 8.68 -4.32 -5.793 1 83.38 266 PRO A O 1
ATOM 2073 N N . LEU A 1 267 ? 7.43 -2.572 -5.211 1 89.94 267 LEU A N 1
ATOM 2074 C CA . LEU A 1 267 ? 8.164 -2.369 -3.965 1 89.94 267 LEU A CA 1
ATOM 2075 C C . LEU A 1 267 ? 7.918 -3.518 -2.994 1 89.94 267 LEU A C 1
ATOM 2077 O O . LEU A 1 267 ? 8.836 -3.953 -2.295 1 89.94 267 LEU A O 1
ATOM 2081 N N . ALA A 1 268 ? 6.715 -3.979 -2.955 1 89.31 268 ALA A N 1
ATOM 2082 C CA . ALA A 1 268 ? 6.398 -5.152 -2.145 1 89.31 268 ALA A CA 1
ATOM 2083 C C . ALA A 1 268 ? 7.176 -6.375 -2.625 1 89.31 268 ALA A C 1
ATOM 2085 O O . ALA A 1 268 ? 7.707 -7.133 -1.813 1 89.31 268 ALA A O 1
ATOM 2086 N N . GLY A 1 269 ? 7.234 -6.551 -3.941 1 83.62 269 GLY A N 1
ATOM 2087 C CA . GLY A 1 269 ? 7.996 -7.652 -4.5 1 83.62 269 GLY A CA 1
ATOM 2088 C C . GLY A 1 269 ? 9.477 -7.586 -4.168 1 83.62 269 GLY A C 1
ATOM 2089 O O . GLY A 1 269 ? 10.109 -8.609 -3.898 1 83.62 269 GLY A O 1
ATOM 2090 N N . GLU A 1 270 ? 9.977 -6.387 -4.246 1 86.94 270 GLU A N 1
ATOM 2091 C CA . GLU A 1 270 ? 11.383 -6.188 -3.908 1 86.94 270 GLU A CA 1
ATOM 2092 C C . GLU A 1 270 ? 11.672 -6.617 -2.473 1 86.94 270 GLU A C 1
ATOM 2094 O O . GLU A 1 270 ? 12.727 -7.188 -2.189 1 86.94 270 GLU A O 1
ATOM 2099 N N . LEU A 1 271 ? 10.758 -6.301 -1.603 1 89.81 271 LEU A N 1
ATOM 2100 C CA . LEU A 1 271 ? 10.938 -6.68 -0.206 1 89.81 271 LEU A CA 1
ATOM 2101 C C . LEU A 1 271 ? 10.953 -8.195 -0.053 1 89.81 271 LEU A C 1
ATOM 2103 O O . LEU A 1 271 ? 11.734 -8.734 0.733 1 89.81 271 LEU A O 1
ATOM 2107 N N . ILE A 1 272 ? 10.109 -8.898 -0.759 1 85.94 272 ILE A N 1
ATOM 2108 C CA . ILE A 1 272 ? 10.094 -10.352 -0.741 1 85.94 272 ILE A CA 1
ATOM 2109 C C . ILE A 1 272 ? 11.438 -10.891 -1.216 1 85.94 272 ILE A C 1
ATOM 2111 O O . ILE A 1 272 ? 12 -11.805 -0.608 1 85.94 272 ILE A O 1
ATOM 2115 N N . GLY A 1 273 ? 11.953 -10.297 -2.287 1 81.38 273 GLY A N 1
ATOM 2116 C CA . GLY A 1 273 ? 13.258 -10.695 -2.785 1 81.38 273 GLY A CA 1
ATOM 2117 C C . GLY A 1 273 ? 14.359 -10.547 -1.755 1 81.38 273 GLY A C 1
ATOM 2118 O O . GLY A 1 273 ? 15.211 -11.43 -1.609 1 81.38 273 GLY A O 1
ATOM 2119 N N . LYS A 1 274 ? 14.328 -9.461 -1.073 1 85.81 274 LYS A N 1
ATOM 2120 C CA . LYS A 1 274 ? 15.312 -9.203 -0.024 1 85.81 274 LYS A CA 1
ATOM 2121 C C . LYS A 1 274 ? 15.188 -10.227 1.104 1 85.81 274 LYS A C 1
ATOM 2123 O O . LYS A 1 274 ? 16.172 -10.531 1.78 1 85.81 274 LYS A O 1
ATOM 2128 N N . GLY A 1 275 ? 13.992 -10.719 1.322 1 86.62 275 GLY A N 1
ATOM 2129 C CA . GLY A 1 275 ? 13.773 -11.727 2.348 1 86.62 275 GLY A CA 1
ATOM 2130 C C . GLY A 1 275 ? 14.258 -13.109 1.941 1 86.62 275 GLY A C 1
ATOM 2131 O O . GLY A 1 275 ? 14.828 -13.836 2.754 1 86.62 275 GLY A O 1
ATOM 2132 N N . ILE A 1 276 ? 14.125 -13.438 0.729 1 80.44 276 ILE A N 1
ATOM 2133 C CA . ILE A 1 276 ? 14.375 -14.805 0.284 1 80.44 276 ILE A CA 1
ATOM 2134 C C . ILE A 1 276 ? 15.852 -14.969 -0.068 1 80.44 276 ILE A C 1
ATOM 2136 O O . ILE A 1 276 ? 16.406 -16.062 0.06 1 80.44 276 ILE A O 1
ATOM 2140 N N . SER A 1 277 ? 16.5 -13.867 -0.479 1 81.62 277 SER A N 1
ATOM 2141 C CA . SER A 1 277 ? 17.844 -13.93 -1.036 1 81.62 277 SER A CA 1
ATOM 2142 C C . SER A 1 277 ? 18.844 -14.516 -0.034 1 81.62 277 SER A C 1
ATOM 2144 O O . SER A 1 277 ? 19.609 -15.422 -0.368 1 81.62 277 SER A O 1
ATOM 2146 N N . PRO A 1 278 ? 18.812 -14.07 1.209 1 84.19 278 PRO A N 1
ATOM 2147 C CA . PRO A 1 278 ? 19.766 -14.656 2.162 1 84.19 278 PRO A CA 1
ATOM 2148 C C . PRO A 1 278 ? 19.516 -16.141 2.414 1 84.19 278 PRO A C 1
ATOM 2150 O O . PRO A 1 278 ? 20.453 -16.906 2.598 1 84.19 278 PRO A O 1
ATOM 2153 N N . ILE A 1 279 ? 18.312 -16.562 2.445 1 81.19 279 ILE A N 1
ATOM 2154 C CA . ILE A 1 279 ? 17.969 -17.969 2.682 1 81.19 279 ILE A CA 1
ATOM 2155 C C . ILE A 1 279 ? 18.422 -18.812 1.503 1 81.19 279 ILE A C 1
ATOM 2157 O O . ILE A 1 279 ? 19.031 -19.875 1.693 1 81.19 279 ILE A O 1
ATOM 2161 N N . SER A 1 280 ? 18.125 -18.344 0.349 1 75.69 280 SER A N 1
ATOM 2162 C CA . SER A 1 280 ? 18.484 -19.078 -0.857 1 75.69 280 SER A CA 1
ATOM 2163 C C . SER A 1 280 ? 20 -19.203 -1.007 1 75.69 280 SER A C 1
ATOM 2165 O O . SER A 1 280 ? 20.5 -20.25 -1.403 1 75.69 280 SER A O 1
ATOM 2167 N N . SER A 1 281 ? 20.688 -18.141 -0.741 1 79.25 281 SER A N 1
ATOM 2168 C CA . SER A 1 281 ? 22.156 -18.141 -0.849 1 79.25 281 SER A CA 1
ATOM 2169 C C . SER A 1 281 ? 22.766 -19.094 0.168 1 79.25 281 SER A C 1
ATOM 2171 O O . SER A 1 281 ? 23.703 -19.828 -0.155 1 79.25 281 SER A O 1
ATOM 2173 N N . THR A 1 282 ? 22.25 -19.062 1.389 1 81.5 282 THR A N 1
ATOM 2174 C CA . THR A 1 282 ? 22.766 -19.953 2.432 1 81.5 282 THR A CA 1
ATOM 2175 C C . THR A 1 282 ? 22.5 -21.406 2.092 1 81.5 282 THR A C 1
ATOM 2177 O O . THR A 1 282 ? 23.344 -22.281 2.32 1 81.5 282 THR A O 1
ATOM 2180 N N . LEU A 1 283 ? 21.344 -21.641 1.632 1 75.38 283 LEU A N 1
ATOM 2181 C CA . LEU A 1 283 ? 20.984 -23 1.224 1 75.38 283 LEU A CA 1
ATOM 2182 C C . LEU A 1 283 ? 21.891 -23.484 0.103 1 75.38 283 LEU A C 1
ATOM 2184 O O . LEU A 1 283 ? 22.359 -24.625 0.13 1 75.38 283 LEU A O 1
ATOM 2188 N N . LYS A 1 284 ? 22.109 -22.656 -0.823 1 72.5 284 LYS A N 1
ATOM 2189 C CA . LYS A 1 284 ? 22.984 -23 -1.938 1 72.5 284 LYS A CA 1
ATOM 2190 C C . LYS A 1 284 ? 24.391 -23.359 -1.445 1 72.5 284 LYS A C 1
ATOM 2192 O O . LYS A 1 284 ? 24.984 -24.328 -1.917 1 72.5 284 LYS A O 1
ATOM 2197 N N . GLU A 1 285 ? 24.844 -22.609 -0.565 1 78.56 285 GLU A N 1
ATOM 2198 C CA . GLU A 1 285 ? 26.172 -22.828 -0.015 1 78.56 285 GLU A CA 1
ATOM 2199 C C . GLU A 1 285 ? 26.234 -24.156 0.737 1 78.56 285 GLU A C 1
ATOM 2201 O O . GLU A 1 285 ? 27.219 -24.891 0.612 1 78.56 285 GLU A O 1
ATOM 2206 N N . LYS A 1 286 ? 25.266 -24.406 1.455 1 76.5 286 LYS A N 1
ATOM 2207 C CA . LYS A 1 286 ? 25.25 -25.625 2.248 1 76.5 286 LYS A CA 1
ATOM 2208 C C . LYS A 1 286 ? 25.156 -26.859 1.353 1 76.5 286 LYS A C 1
ATOM 2210 O O . LYS A 1 286 ? 25.797 -27.875 1.624 1 76.5 286 LYS A O 1
ATOM 2215 N N . ILE A 1 287 ? 24.344 -26.797 0.474 1 71.62 287 ILE A N 1
ATOM 2216 C CA . ILE A 1 287 ? 24.172 -27.922 -0.438 1 71.62 287 ILE A CA 1
ATOM 2217 C C . ILE A 1 287 ? 25.453 -28.156 -1.231 1 71.62 287 ILE A C 1
ATOM 2219 O O 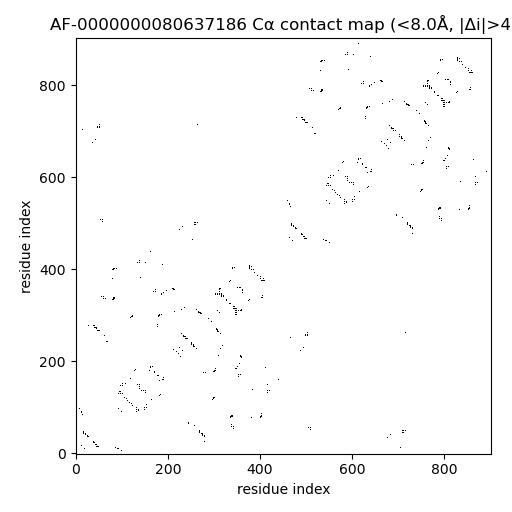. ILE A 1 287 ? 25.875 -29.297 -1.436 1 71.62 287 ILE A O 1
ATOM 2223 N N . GLN A 1 288 ? 26.016 -27.109 -1.659 1 72.5 288 GLN A N 1
ATOM 2224 C CA . GLN A 1 288 ? 27.266 -27.203 -2.395 1 72.5 288 GLN A CA 1
ATOM 2225 C C . GLN A 1 288 ? 28.359 -27.844 -1.539 1 72.5 288 GLN A C 1
ATOM 2227 O O . GLN A 1 288 ? 29.188 -28.594 -2.051 1 72.5 288 GLN A O 1
ATOM 2232 N N . ARG A 1 289 ? 28.266 -27.609 -0.364 1 76.12 289 ARG A N 1
ATOM 2233 C CA . ARG A 1 289 ? 29.25 -28.172 0.553 1 76.12 289 ARG A CA 1
ATOM 2234 C C . ARG A 1 289 ? 29 -29.672 0.752 1 76.12 289 ARG A C 1
ATOM 2236 O O . ARG A 1 289 ? 29.953 -30.453 0.822 1 76.12 289 ARG A O 1
ATOM 2243 N N . ARG A 1 290 ? 27.781 -29.984 0.84 1 72.25 290 ARG A N 1
ATOM 2244 C CA . ARG A 1 290 ? 27.438 -31.375 1.129 1 72.25 290 ARG A CA 1
ATOM 2245 C C . ARG A 1 290 ? 27.438 -32.219 -0.145 1 72.25 290 ARG A C 1
ATOM 2247 O O . ARG A 1 290 ? 27.781 -33.406 -0.117 1 72.25 290 ARG A O 1
ATOM 2254 N N . PHE A 1 291 ? 26.812 -31.594 -1.126 1 70.62 291 PHE A N 1
ATOM 2255 C CA . PHE A 1 291 ? 26.734 -32.281 -2.404 1 70.62 291 PHE A CA 1
ATOM 2256 C C . PHE A 1 291 ? 27.453 -31.5 -3.494 1 70.62 291 PHE A C 1
ATOM 2258 O O . PHE A 1 291 ? 26.812 -30.906 -4.363 1 70.62 291 PHE A O 1
ATOM 2265 N N . PRO A 1 292 ? 28.672 -31.625 -3.439 1 65.69 292 PRO A N 1
ATOM 2266 C CA . PRO A 1 292 ? 29.469 -30.844 -4.391 1 65.69 292 PRO A CA 1
ATOM 2267 C C . PRO A 1 292 ? 29.141 -31.156 -5.844 1 65.69 292 PRO A C 1
ATOM 2269 O O . PRO A 1 292 ? 29.328 -30.328 -6.73 1 65.69 292 PRO A O 1
ATOM 2272 N N . SER A 1 293 ? 28.594 -32.406 -5.984 1 65 293 SER A N 1
ATOM 2273 C CA . SER A 1 293 ? 28.297 -32.812 -7.352 1 65 293 SER A CA 1
ATOM 2274 C C . SER A 1 293 ? 26.984 -32.219 -7.832 1 65 293 SER A C 1
ATOM 2276 O O . SER A 1 293 ? 26.719 -32.188 -9.031 1 65 293 SER A O 1
ATOM 2278 N N . LYS A 1 294 ? 26.281 -31.938 -6.863 1 63.81 294 LYS A N 1
ATOM 2279 C CA . LYS A 1 294 ? 24.984 -31.344 -7.211 1 63.81 294 LYS A CA 1
ATOM 2280 C C . LYS A 1 294 ? 25.094 -29.828 -7.348 1 63.81 294 LYS A C 1
ATOM 2282 O O . LYS A 1 294 ? 25.203 -29.125 -6.344 1 63.81 294 LYS A O 1
ATOM 2287 N N . GLN A 1 295 ? 25.547 -29.438 -8.461 1 64.38 295 GLN A N 1
ATOM 2288 C CA . GLN A 1 295 ? 25.734 -28 -8.672 1 64.38 295 GLN A CA 1
ATOM 2289 C C . GLN A 1 295 ? 24.453 -27.359 -9.172 1 64.38 295 GLN A C 1
ATOM 2291 O O . GLN A 1 295 ? 23.703 -27.953 -9.961 1 64.38 295 GLN A O 1
ATOM 2296 N N . GLY A 1 296 ? 24.016 -26.344 -8.477 1 73.25 296 GLY A N 1
ATOM 2297 C CA . GLY A 1 296 ? 23.016 -25.453 -9.062 1 73.25 296 GLY A CA 1
ATOM 2298 C C . GLY A 1 296 ? 21.609 -25.75 -8.609 1 73.25 296 GLY A C 1
ATOM 2299 O O . GLY A 1 296 ? 20.688 -25.844 -9.43 1 73.25 296 GLY A O 1
ATOM 2300 N N . LEU A 1 297 ? 21.406 -26.062 -7.371 1 80.19 297 LEU A N 1
ATOM 2301 C CA . LEU A 1 297 ? 20.062 -26.297 -6.875 1 80.19 297 LEU A CA 1
ATOM 2302 C C . LEU A 1 297 ? 19.281 -24.984 -6.762 1 80.19 297 LEU A C 1
ATOM 2304 O O . LEU A 1 297 ? 19.875 -23.922 -6.531 1 80.19 297 LEU A O 1
ATOM 2308 N N . TYR A 1 298 ? 17.984 -25.156 -7.039 1 87.75 298 TYR A N 1
ATOM 2309 C CA . TYR A 1 298 ? 17.062 -24.031 -6.953 1 87.75 298 TYR A CA 1
ATOM 2310 C C . TYR A 1 298 ? 16.062 -24.234 -5.824 1 87.75 298 TYR A C 1
ATOM 2312 O O . TYR A 1 298 ? 15.719 -25.359 -5.48 1 87.75 298 TYR A O 1
ATOM 2320 N N . VAL A 1 299 ? 15.672 -23.141 -5.227 1 87.38 299 VAL A N 1
ATOM 2321 C CA . VAL A 1 299 ? 14.57 -23.156 -4.27 1 87.38 299 VAL A CA 1
ATOM 2322 C C . VAL A 1 299 ? 13.312 -22.578 -4.918 1 87.38 299 VAL A C 1
ATOM 2324 O O . VAL A 1 299 ? 13.344 -21.484 -5.492 1 87.38 299 VAL A O 1
ATOM 2327 N N . ALA A 1 300 ? 12.305 -23.344 -4.848 1 91.56 300 ALA A N 1
ATOM 2328 C CA . ALA A 1 300 ? 11.039 -22.859 -5.406 1 91.56 300 ALA A CA 1
ATOM 2329 C C . ALA A 1 300 ? 10.312 -21.953 -4.426 1 91.56 300 ALA A C 1
ATOM 2331 O O . ALA A 1 300 ? 10.055 -22.328 -3.281 1 91.56 300 ALA A O 1
ATOM 2332 N N . VAL A 1 301 ? 10 -20.766 -4.871 1 88.38 301 VAL A N 1
ATOM 2333 C CA . VAL A 1 301 ? 9.32 -19.781 -4.023 1 88.38 301 VAL A CA 1
ATOM 2334 C C . VAL A 1 301 ? 8.102 -19.219 -4.75 1 88.38 301 VAL A C 1
ATOM 2336 O O . VAL A 1 301 ? 7.949 -19.422 -5.957 1 88.38 301 VAL A O 1
ATOM 2339 N N . ASP A 1 302 ? 7.262 -18.594 -4.027 1 89.19 302 ASP A N 1
ATOM 2340 C CA . ASP A 1 302 ? 6.051 -18 -4.586 1 89.19 302 ASP A CA 1
ATOM 2341 C C . ASP A 1 302 ? 6.395 -16.891 -5.574 1 89.19 302 ASP A C 1
ATOM 2343 O O . ASP A 1 302 ? 7.512 -16.359 -5.566 1 89.19 302 ASP A O 1
ATOM 2347 N N . THR A 1 303 ? 5.414 -16.5 -6.316 1 91.88 303 THR A N 1
ATOM 2348 C CA . THR A 1 303 ? 5.586 -15.602 -7.453 1 91.88 303 THR A CA 1
ATOM 2349 C C . THR A 1 303 ? 5.785 -14.164 -6.988 1 91.88 303 THR A C 1
ATOM 2351 O O . THR A 1 303 ? 6.195 -13.305 -7.77 1 91.88 303 THR A O 1
ATOM 2354 N N . GLY A 1 304 ? 5.531 -13.875 -5.773 1 88.25 304 GLY A N 1
ATOM 2355 C CA . GLY A 1 304 ? 5.648 -12.516 -5.273 1 88.25 304 GLY A CA 1
ATOM 2356 C C . GLY A 1 304 ? 6.996 -11.883 -5.562 1 88.25 304 GLY A C 1
ATOM 2357 O O . GLY A 1 304 ? 7.086 -10.672 -5.793 1 88.25 304 GLY A O 1
ATOM 2358 N N . VAL A 1 305 ? 8.047 -12.602 -5.617 1 87.62 305 VAL A N 1
ATOM 2359 C CA . VAL A 1 305 ? 9.406 -12.117 -5.82 1 87.62 305 VAL A CA 1
ATOM 2360 C C . VAL A 1 305 ? 9.547 -11.531 -7.223 1 87.62 305 VAL A C 1
ATOM 2362 O O . VAL A 1 305 ? 10.375 -10.648 -7.457 1 87.62 305 VAL A O 1
ATOM 2365 N N . LEU A 1 306 ? 8.719 -11.953 -8.117 1 92.69 306 LEU A N 1
ATOM 2366 C CA . LEU A 1 306 ? 8.836 -11.508 -9.5 1 92.69 306 LEU A CA 1
ATOM 2367 C C . LEU A 1 306 ? 8.133 -10.164 -9.695 1 92.69 306 LEU A C 1
ATOM 2369 O O . LEU A 1 306 ? 8.297 -9.523 -10.734 1 92.69 306 LEU A O 1
ATOM 2373 N N . MET A 1 307 ? 7.414 -9.727 -8.703 1 89.12 307 MET A N 1
ATOM 2374 C CA . MET A 1 307 ? 6.676 -8.469 -8.82 1 89.12 307 MET A CA 1
ATOM 2375 C C . MET A 1 307 ? 7.625 -7.277 -8.766 1 89.12 307 MET A C 1
ATOM 2377 O O . MET A 1 307 ? 7.223 -6.148 -9.047 1 89.12 307 MET A O 1
ATOM 2381 N N . GLN A 1 308 ? 8.836 -7.555 -8.477 1 86.19 308 GLN A N 1
ATOM 2382 C CA . GLN A 1 308 ? 9.836 -6.492 -8.555 1 86.19 308 GLN A CA 1
ATOM 2383 C C . GLN A 1 308 ? 10.086 -6.078 -10 1 86.19 308 GLN A C 1
ATOM 2385 O O . GLN A 1 308 ? 10.609 -4.992 -10.266 1 86.19 308 GLN A O 1
ATOM 2390 N N . HIS A 1 309 ? 9.812 -7.004 -10.914 1 88.94 309 HIS A N 1
ATOM 2391 C CA . HIS A 1 309 ? 9.961 -6.734 -12.344 1 88.94 309 HIS A CA 1
ATOM 2392 C C . HIS A 1 309 ? 8.797 -5.91 -12.875 1 88.94 309 HIS A C 1
ATOM 2394 O O . HIS A 1 309 ? 7.672 -6.406 -12.977 1 88.94 309 HIS A O 1
ATOM 2400 N N . ARG A 1 310 ? 9 -4.707 -13.328 1 86.38 310 ARG A N 1
ATOM 2401 C CA . ARG A 1 310 ? 7.961 -3.75 -13.688 1 86.38 310 ARG A CA 1
ATOM 2402 C C . ARG A 1 310 ? 7.09 -4.289 -14.82 1 86.38 310 ARG A C 1
ATOM 2404 O O . ARG A 1 310 ? 5.879 -4.062 -14.836 1 86.38 310 ARG A O 1
ATOM 2411 N N . SER A 1 311 ? 7.668 -5 -15.812 1 91.62 311 SER A N 1
ATOM 2412 C CA . SER A 1 311 ? 6.906 -5.535 -16.938 1 91.62 311 SER A CA 1
ATOM 2413 C C . SER A 1 311 ? 5.875 -6.555 -16.469 1 91.62 311 SER A C 1
ATOM 2415 O O . SER A 1 311 ? 4.824 -6.723 -17.094 1 91.62 311 SER A O 1
ATOM 2417 N N . VAL A 1 312 ? 6.227 -7.246 -15.383 1 93.56 312 VAL A N 1
ATOM 2418 C CA . VAL A 1 312 ? 5.305 -8.227 -14.812 1 93.56 312 VAL A CA 1
ATOM 2419 C C . VAL A 1 312 ? 4.051 -7.516 -14.305 1 93.56 312 VAL A C 1
ATOM 2421 O O . VAL A 1 312 ? 2.93 -7.941 -14.594 1 93.56 312 VAL A O 1
ATOM 2424 N N . ILE A 1 313 ? 4.188 -6.457 -13.664 1 88 313 ILE A N 1
ATOM 2425 C CA . ILE A 1 313 ? 3.084 -5.695 -13.086 1 88 313 ILE A CA 1
ATOM 2426 C C . ILE A 1 313 ? 2.246 -5.074 -14.203 1 88 313 ILE A C 1
ATOM 2428 O O . ILE A 1 313 ? 1.021 -5.211 -14.211 1 88 313 ILE A O 1
ATOM 2432 N N . VAL A 1 314 ? 2.93 -4.43 -15.156 1 87.62 314 VAL A N 1
ATOM 2433 C CA . VAL A 1 314 ? 2.252 -3.732 -16.25 1 87.62 314 VAL A CA 1
ATOM 2434 C C . VAL A 1 314 ? 1.413 -4.719 -17.047 1 87.62 314 VAL A C 1
ATOM 2436 O O . VAL A 1 314 ? 0.259 -4.438 -17.375 1 87.62 314 VAL A O 1
ATOM 2439 N N . THR A 1 315 ? 2.014 -5.82 -17.344 1 93.12 315 THR A N 1
ATOM 2440 C CA . THR A 1 315 ? 1.309 -6.836 -18.109 1 93.12 315 THR A CA 1
ATOM 2441 C C . THR A 1 315 ? 0.046 -7.293 -17.391 1 93.12 315 THR A C 1
ATOM 2443 O O . THR A 1 315 ? -1.027 -7.375 -17.984 1 93.12 315 THR A O 1
ATOM 2446 N N . GLY A 1 316 ? 0.224 -7.66 -16.125 1 92.25 316 GLY A N 1
ATOM 2447 C CA . GLY A 1 316 ? -0.928 -8.078 -15.344 1 92.25 316 GLY A CA 1
ATOM 2448 C C . GLY A 1 316 ? -2.018 -7.027 -15.273 1 92.25 316 GLY A C 1
ATOM 2449 O O . GLY A 1 316 ? -3.201 -7.34 -15.414 1 92.25 316 GLY A O 1
ATOM 2450 N N . LEU A 1 317 ? -1.666 -5.828 -15.109 1 85.38 317 LEU A N 1
ATOM 2451 C CA . LEU A 1 317 ? -2.621 -4.734 -14.977 1 85.38 317 LEU A CA 1
ATOM 2452 C C . LEU A 1 317 ? -3.365 -4.508 -16.297 1 85.38 317 LEU A C 1
ATOM 2454 O O . LEU A 1 317 ? -4.555 -4.176 -16.281 1 85.38 317 LEU A O 1
ATOM 2458 N N . LEU A 1 318 ? -2.66 -4.59 -17.391 1 88.5 318 LEU A N 1
ATOM 2459 C CA . LEU A 1 318 ? -3.297 -4.402 -18.688 1 88.5 318 LEU A CA 1
ATOM 2460 C C . LEU A 1 318 ? -4.277 -5.535 -18.984 1 88.5 318 LEU A C 1
ATOM 2462 O O . LEU A 1 318 ? -5.336 -5.309 -19.578 1 88.5 318 LEU A O 1
ATOM 2466 N N . LEU A 1 319 ? -3.941 -6.668 -18.562 1 93.81 319 LEU A N 1
ATOM 2467 C CA . LEU A 1 319 ? -4.781 -7.828 -18.844 1 93.81 319 LEU A CA 1
ATOM 2468 C C . LEU A 1 319 ? -6.059 -7.789 -18.016 1 93.81 319 LEU A C 1
ATOM 2470 O O . LEU A 1 319 ? -7.031 -8.477 -18.328 1 93.81 319 LEU A O 1
ATOM 2474 N N . MET A 1 320 ? -6.027 -7.078 -16.953 1 86.5 320 MET A N 1
ATOM 2475 C CA . MET A 1 320 ? -7.195 -7.031 -16.078 1 86.5 320 MET A CA 1
ATOM 2476 C C . MET A 1 320 ? -8.391 -6.426 -16.797 1 86.5 320 MET A C 1
ATOM 2478 O O . MET A 1 320 ? -9.414 -7.086 -16.969 1 86.5 320 MET A O 1
ATOM 2482 N N . PRO A 1 321 ? -8.297 -5.215 -17.359 1 83.94 321 PRO A N 1
ATOM 2483 C CA . PRO A 1 321 ? -9.445 -4.711 -18.109 1 83.94 321 PRO A CA 1
ATOM 2484 C C . PRO A 1 321 ? -9.734 -5.539 -19.359 1 83.94 321 PRO A C 1
ATOM 2486 O O . PRO A 1 321 ? -10.891 -5.672 -19.766 1 83.94 321 PRO A O 1
ATOM 2489 N N . ILE A 1 322 ? -8.75 -6 -19.984 1 90.25 322 ILE A N 1
ATOM 2490 C CA . ILE A 1 322 ? -8.953 -6.84 -21.156 1 90.25 322 ILE A CA 1
ATOM 2491 C C . ILE A 1 322 ? -9.773 -8.07 -20.781 1 90.25 322 ILE A C 1
ATOM 2493 O O . ILE A 1 322 ? -10.664 -8.484 -21.531 1 90.25 322 ILE A O 1
ATOM 2497 N N . SER A 1 323 ? -9.406 -8.633 -19.625 1 91.69 323 SER A N 1
ATOM 2498 C CA . SER A 1 323 ? -10.141 -9.805 -19.172 1 91.69 323 SER A CA 1
ATOM 2499 C C . SER A 1 323 ? -11.609 -9.477 -18.922 1 91.69 323 SER A C 1
ATOM 2501 O O . SER A 1 323 ? -12.492 -10.289 -19.219 1 91.69 323 SER A O 1
ATOM 2503 N N . LEU A 1 324 ? -11.852 -8.398 -18.391 1 83 324 LEU A N 1
ATOM 2504 C CA . LEU A 1 324 ? -13.227 -7.973 -18.172 1 83 324 LEU A CA 1
ATOM 2505 C C . LEU A 1 324 ? -13.969 -7.812 -19.484 1 83 324 LEU A C 1
ATOM 2507 O O . LEU A 1 324 ? -15.117 -8.25 -19.609 1 83 324 LEU A O 1
ATOM 2511 N N . LEU A 1 325 ? -13.352 -7.152 -20.422 1 83.81 325 LEU A N 1
ATOM 2512 C CA . LEU A 1 325 ? -13.961 -6.977 -21.734 1 83.81 325 LEU A CA 1
ATOM 2513 C C . LEU A 1 325 ? -14.234 -8.32 -22.391 1 83.81 325 LEU A C 1
ATOM 2515 O O . LEU A 1 325 ? -15.305 -8.531 -22.969 1 83.81 325 LEU A O 1
ATOM 2519 N N . LEU A 1 326 ? -13.305 -9.156 -22.297 1 90.88 326 LEU A N 1
ATOM 2520 C CA . LEU A 1 326 ? -13.453 -10.477 -22.891 1 90.88 326 LEU A CA 1
ATOM 2521 C C . LEU A 1 326 ? -14.586 -11.25 -22.219 1 90.88 326 LEU A C 1
ATOM 2523 O O . LEU A 1 326 ? -15.305 -12.008 -22.875 1 90.88 326 LEU A O 1
ATOM 2527 N N . ALA A 1 327 ? -14.688 -11.133 -20.953 1 88.56 327 ALA A N 1
ATOM 2528 C CA . ALA A 1 327 ? -15.742 -11.828 -20.219 1 88.56 327 ALA A CA 1
ATOM 2529 C C . ALA A 1 327 ? -17.125 -11.477 -20.766 1 88.56 327 ALA A C 1
ATOM 2531 O O . ALA A 1 327 ? -18.047 -12.289 -20.719 1 88.56 327 ALA A O 1
ATOM 2532 N N . PHE A 1 328 ? -17.203 -10.344 -21.328 1 82.25 328 PHE A N 1
ATOM 2533 C CA . PHE A 1 328 ? -18.484 -9.859 -21.859 1 82.25 328 PHE A CA 1
ATOM 2534 C C . PHE A 1 328 ? -18.734 -10.398 -23.266 1 82.25 328 PHE A C 1
ATOM 2536 O O . PHE A 1 328 ? -19.875 -10.578 -23.672 1 82.25 328 PHE A O 1
ATOM 2543 N N . PHE A 1 329 ? -17.688 -10.648 -23.953 1 86.38 329 PHE A N 1
ATOM 2544 C CA . PHE A 1 329 ? -17.844 -10.914 -25.375 1 86.38 329 PHE A CA 1
ATOM 2545 C C . PHE A 1 329 ? -17.734 -12.406 -25.672 1 86.38 329 PHE A C 1
ATOM 2547 O O . PHE A 1 329 ? -18.188 -12.875 -26.719 1 86.38 329 PHE A O 1
ATOM 2554 N N . ILE A 1 330 ? -17.172 -13.102 -24.812 1 90.25 330 ILE A N 1
ATOM 2555 C CA . ILE A 1 330 ? -16.938 -14.516 -25.094 1 90.25 330 ILE A CA 1
ATOM 2556 C C . ILE A 1 330 ? -18.219 -15.312 -24.828 1 90.25 330 ILE A C 1
ATOM 2558 O O . ILE A 1 330 ? -18.719 -15.336 -23.703 1 90.25 330 ILE A O 1
ATOM 2562 N N . PRO A 1 331 ? -18.672 -15.891 -25.859 1 90.31 331 PRO A N 1
ATOM 2563 C CA . PRO A 1 331 ? -19.875 -16.703 -25.688 1 90.31 331 PRO A CA 1
ATOM 2564 C C . PRO A 1 331 ? -19.641 -17.922 -24.797 1 90.31 331 PRO A C 1
ATOM 2566 O O . PRO A 1 331 ? -18.594 -18.578 -24.906 1 90.31 331 PRO A O 1
ATOM 2569 N N . GLY A 1 332 ? -20.562 -18.188 -23.922 1 89.25 332 GLY A N 1
ATOM 2570 C CA . GLY A 1 332 ? -20.469 -19.344 -23.062 1 89.25 332 GLY A CA 1
ATOM 2571 C C . GLY A 1 332 ? -19.875 -19.031 -21.703 1 89.25 332 GLY A C 1
ATOM 2572 O O . GLY A 1 332 ? -20.016 -19.812 -20.766 1 89.25 332 GLY A O 1
ATOM 2573 N N . ASN A 1 333 ? -19.281 -17.938 -21.594 1 92.88 333 ASN A N 1
ATOM 2574 C CA . ASN A 1 333 ? -18.688 -17.531 -20.328 1 92.88 333 ASN A CA 1
ATOM 2575 C C . ASN A 1 333 ? -19.75 -17.109 -19.312 1 92.88 333 ASN A C 1
ATOM 2577 O O . ASN A 1 333 ? -20.703 -16.406 -19.672 1 92.88 333 ASN A O 1
ATOM 2581 N N . ARG A 1 334 ? -19.594 -17.562 -18.125 1 90.75 334 ARG A N 1
ATOM 2582 C CA . ARG A 1 334 ? -20.516 -17.188 -17.062 1 90.75 334 ARG A CA 1
ATOM 2583 C C . ARG A 1 334 ? -19.781 -16.625 -15.859 1 90.75 334 ARG A C 1
ATOM 2585 O O . ARG A 1 334 ? -20.359 -16.438 -14.789 1 90.75 334 ARG A O 1
ATOM 2592 N N . VAL A 1 335 ? -18.516 -16.422 -16.062 1 91.38 335 VAL A N 1
ATOM 2593 C CA . VAL A 1 335 ? -17.672 -15.914 -14.977 1 91.38 335 VAL A CA 1
ATOM 2594 C C . VAL A 1 335 ? -17.391 -14.43 -15.195 1 91.38 335 VAL A C 1
ATOM 2596 O O . VAL A 1 335 ? -17.031 -14.008 -16.297 1 91.38 335 VAL A O 1
ATOM 2599 N N . LEU A 1 336 ? -17.641 -13.68 -14.234 1 84.12 336 LEU A N 1
ATOM 2600 C CA . LEU A 1 336 ? -17.141 -12.32 -14.195 1 84.12 336 LEU A CA 1
ATOM 2601 C C . LEU A 1 336 ? -15.891 -12.227 -13.32 1 84.12 336 LEU A C 1
ATOM 2603 O O . LEU A 1 336 ? -15.977 -12.328 -12.094 1 84.12 336 LEU A O 1
ATOM 2607 N N . PRO A 1 337 ? -14.75 -11.992 -13.984 1 88.62 337 PRO A N 1
ATOM 2608 C CA . PRO A 1 337 ? -13.516 -11.914 -13.195 1 88.62 337 PRO A CA 1
ATOM 2609 C C . PRO A 1 337 ? -13.523 -10.75 -12.203 1 88.62 337 PRO A C 1
ATOM 2611 O O . PRO A 1 337 ? -13.805 -9.609 -12.594 1 88.62 337 PRO A O 1
ATOM 2614 N N . LEU A 1 338 ? -13.312 -11.086 -10.945 1 81.94 338 LEU A N 1
ATOM 2615 C CA . LEU A 1 338 ? -13.281 -10.062 -9.906 1 81.94 338 LEU A CA 1
ATOM 2616 C C . LEU A 1 338 ? -12.266 -10.414 -8.82 1 81.94 338 LEU A C 1
ATOM 2618 O O . LEU A 1 338 ? -11.133 -9.922 -8.836 1 81.94 338 LEU A O 1
ATOM 2622 N N . GLY A 1 339 ? -12.586 -11.43 -8.008 1 79 339 GLY A N 1
ATOM 2623 C CA . GLY A 1 339 ? -11.758 -11.812 -6.875 1 79 339 GLY A CA 1
ATOM 2624 C C . GLY A 1 339 ? -10.352 -12.234 -7.277 1 79 339 GLY A C 1
ATOM 2625 O O . GLY A 1 339 ? -9.391 -11.992 -6.547 1 79 339 GLY A O 1
ATOM 2626 N N . ASP A 1 340 ? -10.195 -12.805 -8.398 1 90.12 340 ASP A N 1
ATOM 2627 C CA . ASP A 1 340 ? -8.922 -13.375 -8.836 1 90.12 340 ASP A CA 1
ATOM 2628 C C . ASP A 1 340 ? -8.266 -12.508 -9.898 1 90.12 340 ASP A C 1
ATOM 2630 O O . ASP A 1 340 ? -7.246 -12.883 -10.477 1 90.12 340 ASP A O 1
ATOM 2634 N N . LEU A 1 341 ? -8.828 -11.43 -10.156 1 86.94 341 LEU A N 1
ATOM 2635 C CA . LEU A 1 341 ? -8.383 -10.57 -11.242 1 86.94 341 LEU A CA 1
ATOM 2636 C C . LEU A 1 341 ? -6.941 -10.125 -11.031 1 86.94 341 LEU A C 1
ATOM 2638 O O . LEU A 1 341 ? -6.129 -10.195 -11.961 1 86.94 341 LEU A O 1
ATOM 2642 N N . PRO A 1 342 ? -6.555 -9.75 -9.852 1 84.75 342 PRO A N 1
ATOM 2643 C CA . PRO A 1 342 ? -5.172 -9.305 -9.656 1 84.75 342 PRO A CA 1
ATOM 2644 C C . PRO A 1 342 ? -4.16 -10.43 -9.844 1 84.75 342 PRO A C 1
ATOM 2646 O O . PRO A 1 342 ? -2.977 -10.172 -10.078 1 84.75 342 PRO A O 1
ATOM 2649 N N . ASN A 1 343 ? -4.617 -11.625 -9.758 1 91.88 343 ASN A N 1
ATOM 2650 C CA . ASN A 1 343 ? -3.721 -12.773 -9.859 1 91.88 343 ASN A CA 1
ATOM 2651 C C . ASN A 1 343 ? -3.176 -12.93 -11.281 1 91.88 343 ASN A C 1
ATOM 2653 O O . ASN A 1 343 ? -2.238 -13.695 -11.508 1 91.88 343 ASN A O 1
ATOM 2657 N N . LEU A 1 344 ? -3.715 -12.164 -12.188 1 94.06 344 LEU A N 1
ATOM 2658 C CA . LEU A 1 344 ? -3.178 -12.164 -13.539 1 94.06 344 LEU A CA 1
ATOM 2659 C C . LEU A 1 344 ? -1.729 -11.688 -13.555 1 94.06 344 LEU A C 1
ATOM 2661 O O . LEU A 1 344 ? -0.943 -12.094 -14.414 1 94.06 344 LEU A O 1
ATOM 2665 N N . ILE A 1 345 ? -1.404 -10.859 -12.602 1 92.62 345 ILE A N 1
ATOM 2666 C CA . ILE A 1 345 ? -0.024 -10.406 -12.469 1 92.62 345 ILE A CA 1
ATOM 2667 C C . ILE A 1 345 ? 0.883 -11.594 -12.172 1 92.62 345 ILE A C 1
ATOM 2669 O O . ILE A 1 345 ? 1.918 -11.773 -12.812 1 92.62 345 ILE A O 1
ATOM 2673 N N . SER A 1 346 ? 0.468 -12.43 -11.266 1 93.38 346 SER A N 1
ATOM 2674 C CA . SER A 1 346 ? 1.236 -13.602 -10.875 1 93.38 346 SER A CA 1
ATOM 2675 C C . SER A 1 346 ? 1.266 -14.641 -11.992 1 93.38 346 SER A C 1
ATOM 2677 O O . SER A 1 346 ? 2.334 -15.133 -12.359 1 93.38 346 SER A O 1
ATOM 2679 N N . VAL A 1 347 ? 0.17 -14.93 -12.547 1 96.19 347 VAL A N 1
ATOM 2680 C CA . VAL A 1 347 ? 0.002 -16.031 -13.492 1 96.19 347 VAL A CA 1
ATOM 2681 C C . VAL A 1 347 ? 0.855 -15.773 -14.734 1 96.19 347 VAL A C 1
ATOM 2683 O O . VAL A 1 347 ? 1.448 -16.703 -15.289 1 96.19 347 VAL A O 1
ATOM 2686 N N . MET A 1 348 ? 0.979 -14.539 -15.117 1 96.62 348 MET A N 1
ATOM 2687 C CA . MET A 1 348 ? 1.692 -14.227 -16.359 1 96.62 348 MET A CA 1
ATOM 2688 C C . MET A 1 348 ? 3.152 -13.891 -16.062 1 96.62 348 MET A C 1
ATOM 2690 O O . MET A 1 348 ? 3.926 -13.625 -16.984 1 96.62 348 MET A O 1
ATOM 2694 N N . SER A 1 349 ? 3.609 -13.953 -14.883 1 96.75 349 SER A N 1
ATOM 2695 C CA . SER A 1 349 ? 4.906 -13.43 -14.469 1 96.75 349 SER A CA 1
ATOM 2696 C C . SER A 1 349 ? 6.047 -14.141 -15.188 1 96.75 349 SER A C 1
ATOM 2698 O O . SER A 1 349 ? 6.883 -13.492 -15.828 1 96.75 349 SER A O 1
ATOM 2700 N N . VAL A 1 350 ? 6.086 -15.5 -15.18 1 96.06 350 VAL A N 1
ATOM 2701 C CA . VAL A 1 350 ? 7.184 -16.234 -15.812 1 96.06 350 VAL A CA 1
ATOM 2702 C C . VAL A 1 350 ? 7.098 -16.094 -17.328 1 96.06 350 VAL A C 1
ATOM 2704 O O . VAL A 1 350 ? 8.125 -16.047 -18.016 1 96.06 350 VAL A O 1
ATOM 2707 N N . SER A 1 351 ? 5.914 -15.945 -17.875 1 96.44 351 SER A N 1
ATOM 2708 C CA . SER A 1 351 ? 5.754 -15.695 -19.297 1 96.44 351 SER A CA 1
ATOM 2709 C C . SER A 1 351 ? 6.43 -14.391 -19.703 1 96.44 351 SER A C 1
ATOM 2711 O O . SER A 1 351 ? 7.098 -14.328 -20.734 1 96.44 351 SER A O 1
ATOM 2713 N N . VAL A 1 352 ? 6.203 -13.414 -18.906 1 96.38 352 VAL A N 1
ATOM 2714 C CA . VAL A 1 352 ? 6.816 -12.117 -19.172 1 96.38 352 VAL A CA 1
ATOM 2715 C C . VAL A 1 352 ? 8.336 -12.258 -19.188 1 96.38 352 VAL A C 1
ATOM 2717 O O . VAL A 1 352 ? 9.016 -11.664 -20.031 1 96.38 352 VAL A O 1
ATOM 2720 N N . LEU A 1 353 ? 8.867 -13.031 -18.234 1 95.19 353 LEU A N 1
ATOM 2721 C CA . LEU A 1 353 ? 10.305 -13.234 -18.172 1 95.19 353 LEU A CA 1
ATOM 2722 C C . LEU A 1 353 ? 10.82 -13.969 -19.406 1 95.19 353 LEU A C 1
ATOM 2724 O O . LEU A 1 353 ? 11.883 -13.633 -19.938 1 95.19 353 LEU A O 1
ATOM 2728 N N . LEU A 1 354 ? 10.078 -14.938 -19.797 1 93.69 354 LEU A N 1
ATOM 2729 C CA . LEU A 1 354 ? 10.461 -15.688 -20.984 1 93.69 354 LEU A CA 1
ATOM 2730 C C . LEU A 1 354 ? 10.508 -14.773 -22.219 1 93.69 354 LEU A C 1
ATOM 2732 O O . LEU A 1 354 ? 11.383 -14.914 -23.062 1 93.69 354 LEU A O 1
ATOM 2736 N N . TYR A 1 355 ? 9.633 -13.82 -22.281 1 93.31 355 TYR A N 1
ATOM 2737 C CA . TYR A 1 355 ? 9.578 -12.867 -23.391 1 93.31 355 TYR A CA 1
ATOM 2738 C C . TYR A 1 355 ? 10.547 -11.719 -23.156 1 93.31 355 TYR A C 1
ATOM 2740 O O . TYR A 1 355 ? 10.445 -10.672 -23.812 1 93.31 355 TYR A O 1
ATOM 2748 N N . ARG A 1 356 ? 11.383 -11.773 -22.172 1 91.69 356 ARG A N 1
ATOM 2749 C CA . ARG A 1 356 ? 12.438 -10.812 -21.891 1 91.69 356 ARG A CA 1
ATOM 2750 C C . ARG A 1 356 ? 11.852 -9.445 -21.531 1 91.69 356 ARG A C 1
ATOM 2752 O O . ARG A 1 356 ? 12.344 -8.414 -22 1 91.69 356 ARG A O 1
ATOM 2759 N N . GLY A 1 357 ? 10.664 -9.555 -20.938 1 91.38 357 GLY A N 1
ATOM 2760 C CA . GLY A 1 357 ? 10.078 -8.336 -20.422 1 91.38 357 GLY A CA 1
ATOM 2761 C C . GLY A 1 357 ? 9.25 -7.582 -21.438 1 91.38 357 GLY A C 1
ATOM 2762 O O . GLY A 1 357 ? 8.797 -6.465 -21.188 1 91.38 357 GLY A O 1
ATOM 2763 N N . ASN A 1 358 ? 9.047 -8.133 -22.578 1 91.88 358 ASN A N 1
ATOM 2764 C CA . ASN A 1 358 ? 8.242 -7.484 -23.609 1 91.88 358 ASN A CA 1
ATOM 2765 C C . ASN A 1 358 ? 6.758 -7.508 -23.266 1 91.88 358 ASN A C 1
ATOM 2767 O O . ASN A 1 358 ? 6.109 -8.547 -23.375 1 91.88 358 ASN A O 1
ATOM 2771 N N . VAL A 1 359 ? 6.227 -6.363 -23.016 1 91.5 359 VAL A N 1
ATOM 2772 C CA . VAL A 1 359 ? 4.859 -6.25 -22.531 1 91.5 359 VAL A CA 1
ATOM 2773 C C . VAL A 1 359 ? 3.877 -6.582 -23.656 1 91.5 359 VAL A C 1
ATOM 2775 O O . VAL A 1 359 ? 2.852 -7.227 -23.422 1 91.5 359 VAL A O 1
ATOM 2778 N N . VAL A 1 360 ? 4.164 -6.164 -24.875 1 91.25 360 VAL A N 1
ATOM 2779 C CA . VAL A 1 360 ? 3.264 -6.387 -26 1 91.25 360 VAL A CA 1
ATOM 2780 C C . VAL A 1 360 ? 3.113 -7.883 -26.25 1 91.25 360 VAL A C 1
ATOM 2782 O O . VAL A 1 360 ? 1.995 -8.398 -26.344 1 91.25 360 VAL A O 1
ATOM 2785 N N . ARG A 1 361 ? 4.219 -8.562 -26.281 1 92.88 361 ARG A N 1
ATOM 2786 C CA . ARG A 1 361 ? 4.195 -10.008 -26.484 1 92.88 361 ARG A CA 1
ATOM 2787 C C . ARG A 1 361 ? 3.457 -10.703 -25.344 1 92.88 361 ARG A C 1
ATOM 2789 O O . ARG A 1 361 ? 2.697 -11.641 -25.562 1 92.88 361 ARG A O 1
ATOM 2796 N N . SER A 1 362 ? 3.693 -10.211 -24.203 1 95.88 362 SER A N 1
ATOM 2797 C CA . SER A 1 362 ? 3.104 -10.836 -23.016 1 95.88 362 SER A CA 1
ATOM 2798 C C . SER A 1 362 ? 1.588 -10.656 -23 1 95.88 362 SER A C 1
ATOM 2800 O O . SER A 1 362 ? 0.854 -11.602 -22.688 1 95.88 362 SER A O 1
ATOM 2802 N N . VAL A 1 363 ? 1.13 -9.484 -23.344 1 95.12 363 VAL A N 1
ATOM 2803 C CA . VAL A 1 363 ? -0.303 -9.211 -23.359 1 95.12 363 VAL A CA 1
ATOM 2804 C C . VAL A 1 363 ? -0.976 -10.016 -24.469 1 95.12 363 VAL A C 1
ATOM 2806 O O . VAL A 1 363 ? -2.031 -10.617 -24.25 1 95.12 363 VAL A O 1
ATOM 2809 N N . LEU A 1 364 ? -0.388 -10.031 -25.625 1 95.25 364 LEU A N 1
ATOM 2810 C CA . LEU A 1 364 ? -0.958 -10.766 -26.75 1 95.25 364 LEU A CA 1
ATOM 2811 C C . LEU A 1 364 ? -1.038 -12.258 -26.438 1 95.25 364 LEU A C 1
ATOM 2813 O O . LEU A 1 364 ? -2.006 -12.922 -26.812 1 95.25 364 LEU A O 1
ATOM 2817 N N . ALA A 1 365 ? -0.021 -12.75 -25.812 1 95.75 365 ALA A N 1
ATOM 2818 C CA . ALA A 1 365 ? -0.03 -14.164 -25.422 1 95.75 365 ALA A CA 1
ATOM 2819 C C . ALA A 1 365 ? -1.018 -14.406 -24.281 1 95.75 365 ALA A C 1
ATOM 2821 O O . ALA A 1 365 ? -1.525 -15.523 -24.125 1 95.75 365 ALA A O 1
ATOM 2822 N N . GLY A 1 366 ? -1.237 -13.398 -23.453 1 97.38 366 GLY A N 1
ATOM 2823 C CA . GLY A 1 366 ? -2.139 -13.516 -22.312 1 97.38 366 GLY A CA 1
ATOM 2824 C C . GLY A 1 366 ? -3.6 -13.57 -22.719 1 97.38 366 GLY A C 1
ATOM 2825 O O . GLY A 1 366 ? -4.422 -14.148 -22 1 97.38 366 GLY A O 1
ATOM 2826 N N . ILE A 1 367 ? -3.947 -13.047 -23.828 1 97.19 367 ILE A N 1
ATOM 2827 C CA . ILE A 1 367 ? -5.336 -12.953 -24.266 1 97.19 367 ILE A CA 1
ATOM 2828 C C . ILE A 1 367 ? -5.918 -14.352 -24.453 1 97.19 367 ILE A C 1
ATOM 2830 O O . ILE A 1 367 ? -6.957 -14.68 -23.875 1 97.19 367 ILE A O 1
ATOM 2834 N N . PRO A 1 368 ? -5.254 -15.242 -25.219 1 97.12 368 PRO A N 1
ATOM 2835 C CA . PRO A 1 368 ? -5.797 -16.594 -25.312 1 97.12 368 PRO A CA 1
ATOM 2836 C C . PRO A 1 368 ? -5.863 -17.312 -23.969 1 97.12 368 PRO A C 1
ATOM 2838 O O . PRO A 1 368 ? -6.766 -18.125 -23.734 1 97.12 368 PRO A O 1
ATOM 2841 N N . VAL A 1 369 ? -4.922 -17.062 -23.141 1 97.38 369 VAL A N 1
ATOM 2842 C CA . VAL A 1 369 ? -4.918 -17.672 -21.797 1 97.38 369 VAL A CA 1
ATOM 2843 C C . VAL A 1 369 ? -6.164 -17.234 -21.031 1 97.38 369 VAL A C 1
ATOM 2845 O O . VAL A 1 369 ? -6.863 -18.062 -20.453 1 97.38 369 VAL A O 1
ATOM 2848 N N . VAL A 1 370 ? -6.469 -15.953 -21.109 1 97.31 370 VAL A N 1
ATOM 2849 C CA . VAL A 1 370 ? -7.621 -15.398 -20.406 1 97.31 370 VAL A CA 1
ATOM 2850 C C . VAL A 1 370 ? -8.906 -16 -20.969 1 97.31 370 VAL A C 1
ATOM 2852 O O . VAL A 1 370 ? -9.797 -16.391 -20.203 1 97.31 370 VAL A O 1
ATOM 2855 N N . ILE A 1 371 ? -9 -16.094 -22.25 1 97.38 371 ILE A N 1
ATOM 2856 C CA . ILE A 1 371 ? -10.188 -16.641 -22.906 1 97.38 371 ILE A CA 1
ATOM 2857 C C . ILE A 1 371 ? -10.43 -18.062 -22.438 1 97.38 371 ILE A C 1
ATOM 2859 O O . ILE A 1 371 ? -11.547 -18.422 -22.047 1 97.38 371 ILE A O 1
ATOM 2863 N N . THR A 1 372 ? -9.438 -18.844 -22.453 1 97.06 372 THR A N 1
ATOM 2864 C CA . THR A 1 372 ? -9.586 -20.25 -22.078 1 97.06 372 THR A CA 1
ATOM 2865 C C . THR A 1 372 ? -9.812 -20.391 -20.578 1 97.06 372 THR A C 1
ATOM 2867 O O . THR A 1 372 ? -10.531 -21.281 -20.141 1 97.06 372 THR A O 1
ATOM 2870 N N . TYR A 1 373 ? -9.141 -19.531 -19.766 1 97.56 373 TYR A N 1
ATOM 2871 C CA . TYR A 1 373 ? -9.391 -19.547 -18.328 1 97.56 373 TYR A CA 1
ATOM 2872 C C . TYR A 1 373 ? -10.867 -19.328 -18.031 1 97.56 373 TYR A C 1
ATOM 2874 O O . TYR A 1 373 ? -11.453 -20.031 -17.203 1 97.56 373 TYR A O 1
ATOM 2882 N N . LEU A 1 374 ? -11.477 -18.344 -18.75 1 95.94 374 LEU A N 1
ATOM 2883 C CA . LEU A 1 374 ? -12.883 -18.016 -18.531 1 95.94 374 LEU A CA 1
ATOM 2884 C C . LEU A 1 374 ? -13.781 -19.203 -18.875 1 95.94 374 LEU A C 1
ATOM 2886 O O . LEU A 1 374 ? -14.68 -19.531 -18.109 1 95.94 374 LEU A O 1
ATOM 2890 N N . LEU A 1 375 ? -13.5 -19.844 -19.906 1 96.69 375 LEU A N 1
ATOM 2891 C CA . LEU A 1 375 ? -14.328 -20.953 -20.375 1 96.69 375 LEU A CA 1
ATOM 2892 C C . LEU A 1 375 ? -14.164 -22.172 -19.469 1 96.69 375 LEU A C 1
ATOM 2894 O O . LEU A 1 375 ? -15.148 -22.828 -19.125 1 96.69 375 LEU A O 1
ATOM 2898 N N . ILE A 1 376 ? -12.969 -22.453 -19.094 1 97.19 376 ILE A N 1
ATOM 2899 C CA . ILE A 1 376 ? -12.711 -23.609 -18.234 1 97.19 376 ILE A CA 1
ATOM 2900 C C . ILE A 1 376 ? -13.289 -23.359 -16.844 1 97.19 376 ILE A C 1
ATOM 2902 O O . ILE A 1 376 ? -13.906 -24.25 -16.266 1 97.19 376 ILE A O 1
ATOM 2906 N N . ALA A 1 377 ? -13.039 -22.172 -16.328 1 96.56 377 ALA A N 1
ATOM 2907 C CA . ALA A 1 377 ? -13.586 -21.812 -15.016 1 96.56 377 ALA A CA 1
ATOM 2908 C C . ALA A 1 377 ? -15.109 -21.922 -15 1 96.56 377 ALA A C 1
ATOM 2910 O O . ALA A 1 377 ? -15.695 -22.359 -14.008 1 96.56 377 ALA A O 1
ATOM 2911 N N . THR A 1 378 ? -15.75 -21.5 -16.078 1 95 378 THR A N 1
ATOM 2912 C CA . THR A 1 378 ? -17.203 -21.625 -16.234 1 95 378 THR A CA 1
ATOM 2913 C C . THR A 1 378 ? -17.625 -23.094 -16.203 1 95 378 THR A C 1
ATOM 2915 O O . THR A 1 378 ? -18.562 -23.469 -15.508 1 95 378 THR A O 1
ATOM 2918 N N . LYS A 1 379 ? -16.938 -23.875 -16.891 1 95.31 379 LYS A N 1
ATOM 2919 C CA . LYS A 1 379 ? -17.266 -25.297 -17.016 1 95.31 379 LYS A CA 1
ATOM 2920 C C . LYS A 1 379 ? -17.094 -26.016 -15.688 1 95.31 379 LYS A C 1
ATOM 2922 O O . LYS A 1 379 ? -17.891 -26.906 -15.352 1 95.31 379 LYS A O 1
ATOM 2927 N N . LEU A 1 380 ? -16.141 -25.672 -14.891 1 96.62 380 LEU A N 1
ATOM 2928 C CA . LEU A 1 380 ? -15.797 -26.422 -13.68 1 96.62 380 LEU A CA 1
ATOM 2929 C C . LEU A 1 380 ? -16.453 -25.781 -12.453 1 96.62 380 LEU A C 1
ATOM 2931 O O . LEU A 1 380 ? -16.344 -26.312 -11.344 1 96.62 380 LEU A O 1
ATOM 2935 N N . ALA A 1 381 ? -17.172 -24.719 -12.594 1 95 381 ALA A N 1
ATOM 2936 C CA . ALA A 1 381 ? -17.75 -23.953 -11.492 1 95 381 ALA A CA 1
ATOM 2937 C C . ALA A 1 381 ? -18.609 -24.844 -10.609 1 95 381 ALA A C 1
ATOM 2939 O O . ALA A 1 381 ? -18.531 -24.781 -9.383 1 95 381 ALA A O 1
ATOM 2940 N N . PRO A 1 382 ? -19.469 -25.719 -11.219 1 93.62 382 PRO A N 1
ATOM 2941 C CA . PRO A 1 382 ? -20.281 -26.609 -10.367 1 93.62 382 PRO A CA 1
ATOM 2942 C C . PRO A 1 382 ? -19.422 -27.531 -9.508 1 93.62 382 PRO A C 1
ATOM 2944 O O . PRO A 1 382 ? -19.781 -27.828 -8.367 1 93.62 382 PRO A O 1
ATOM 2947 N N . LEU A 1 383 ? -18.328 -27.969 -10 1 94.69 383 LEU A N 1
ATOM 2948 C CA . LEU A 1 383 ? -17.438 -28.859 -9.266 1 94.69 383 LEU A CA 1
ATOM 2949 C C . LEU A 1 383 ? -16.797 -28.141 -8.086 1 94.69 383 LEU A C 1
ATOM 2951 O O . LEU A 1 383 ? -16.688 -28.703 -6.992 1 94.69 383 LEU A O 1
ATOM 2955 N N . TYR A 1 384 ? -16.344 -26.906 -8.258 1 95.06 384 TYR A N 1
ATOM 2956 C CA . TYR A 1 384 ? -15.758 -26.109 -7.184 1 95.06 384 TYR A CA 1
ATOM 2957 C C . TYR A 1 384 ? -16.781 -25.797 -6.109 1 95.06 384 TYR A C 1
ATOM 2959 O O . TYR A 1 384 ? -16.469 -25.781 -4.918 1 95.06 384 TYR A O 1
ATOM 2967 N N . THR A 1 385 ? -18 -25.594 -6.531 1 91.44 385 THR A N 1
ATOM 2968 C CA . THR A 1 385 ? -19.094 -25.312 -5.605 1 91.44 385 THR A CA 1
ATOM 2969 C C . THR A 1 385 ? -19.375 -26.547 -4.738 1 91.44 385 THR A C 1
ATOM 2971 O O . THR A 1 385 ? -19.594 -26.422 -3.529 1 91.44 385 THR A O 1
ATOM 2974 N N . SER A 1 386 ? -19.375 -27.641 -5.383 1 89.62 386 SER A N 1
ATOM 2975 C CA . SER A 1 386 ? -19.594 -28.891 -4.652 1 89.62 386 SER A CA 1
ATOM 2976 C C . SER A 1 386 ? -18.453 -29.141 -3.66 1 89.62 386 SER A C 1
ATOM 2978 O O . SER A 1 386 ? -18.703 -29.641 -2.559 1 89.62 386 SER A O 1
ATOM 2980 N N . LEU A 1 387 ? -17.266 -28.875 -4.055 1 89.69 387 LEU A N 1
ATOM 2981 C CA . LEU A 1 387 ? -16.125 -29.031 -3.16 1 89.69 387 LEU A CA 1
ATOM 2982 C C . LEU A 1 387 ? -16.266 -28.125 -1.942 1 89.69 387 LEU A C 1
ATOM 2984 O O . LEU A 1 387 ? -15.945 -28.531 -0.821 1 89.69 387 LEU A O 1
ATOM 2988 N N . ALA A 1 388 ? -16.641 -26.922 -2.168 1 87.44 388 ALA A N 1
ATOM 2989 C CA . ALA A 1 388 ? -16.859 -25.953 -1.083 1 87.44 388 ALA A CA 1
ATOM 2990 C C . ALA A 1 388 ? -17.922 -26.453 -0.108 1 87.44 388 ALA A C 1
ATOM 2992 O O . ALA A 1 388 ? -17.734 -26.375 1.11 1 87.44 388 ALA A O 1
ATOM 2993 N N . ALA A 1 389 ? -19 -27 -0.621 1 82.62 389 ALA A N 1
ATOM 2994 C CA . ALA A 1 389 ? -20.078 -27.562 0.204 1 82.62 389 ALA A CA 1
ATOM 2995 C C . ALA A 1 389 ? -19.578 -28.734 1.032 1 82.62 389 ALA A C 1
ATOM 2997 O O . ALA A 1 389 ? -20 -28.922 2.178 1 82.62 389 ALA A O 1
ATOM 2998 N N . GLY A 1 390 ? -18.766 -29.453 0.463 1 80.25 390 GLY A N 1
ATOM 2999 C CA . GLY A 1 390 ? -18.234 -30.641 1.124 1 80.25 390 GLY A CA 1
ATOM 3000 C C . GLY A 1 390 ? -17.406 -30.312 2.35 1 80.25 390 GLY A C 1
ATOM 3001 O O . GLY A 1 390 ? -17.25 -31.156 3.246 1 80.25 390 GLY A O 1
ATOM 3002 N N . VAL A 1 391 ? -16.891 -29.156 2.352 1 77.62 391 VAL A N 1
ATOM 3003 C CA . VAL A 1 391 ? -16.047 -28.797 3.492 1 77.62 391 VAL A CA 1
ATOM 3004 C C . VAL A 1 391 ? -16.797 -27.828 4.398 1 77.62 391 VAL A C 1
ATOM 3006 O O . VAL A 1 391 ? -16.188 -27.156 5.242 1 77.62 391 VAL A O 1
ATOM 3009 N N . GLY A 1 392 ? -18.016 -27.562 4.113 1 70.69 392 GLY A N 1
ATOM 3010 C CA . GLY A 1 392 ? -18.859 -26.812 5.027 1 70.69 392 GLY A CA 1
ATOM 3011 C C . GLY A 1 392 ? -19.047 -25.375 4.621 1 70.69 392 GLY A C 1
ATOM 3012 O O . GLY A 1 392 ? -19.562 -24.562 5.391 1 70.69 392 GLY A O 1
ATOM 3013 N N . VAL A 1 393 ? -18.609 -24.984 3.516 1 71.38 393 VAL A N 1
ATOM 3014 C CA . VAL A 1 393 ? -18.812 -23.625 3.018 1 71.38 393 VAL A CA 1
ATOM 3015 C C . VAL A 1 393 ? -20.109 -23.562 2.203 1 71.38 393 VAL A C 1
ATOM 3017 O O . VAL A 1 393 ? -20.219 -24.219 1.158 1 71.38 393 VAL A O 1
ATOM 3020 N N . GLU A 1 394 ? -21.031 -22.797 2.777 1 71.12 394 GLU A N 1
ATOM 3021 C CA . GLU A 1 394 ? -22.328 -22.734 2.127 1 71.12 394 GLU A CA 1
ATOM 3022 C C . GLU A 1 394 ? -22.375 -21.672 1.044 1 71.12 394 GLU A C 1
ATOM 3024 O O . GLU A 1 394 ? -21.922 -20.547 1.265 1 71.12 394 GLU A O 1
ATOM 3029 N N . VAL A 1 395 ? -22.703 -22.062 -0.092 1 73.69 395 VAL A N 1
ATOM 3030 C CA . VAL A 1 395 ? -22.938 -21.172 -1.226 1 73.69 395 VAL A CA 1
ATOM 3031 C C . VAL A 1 395 ? -24.438 -21.078 -1.499 1 73.69 395 VAL A C 1
ATOM 3033 O O . VAL A 1 395 ? -25.156 -22.078 -1.447 1 73.69 395 VAL A O 1
ATOM 3036 N N . PRO A 1 396 ? -24.906 -19.891 -1.513 1 70.12 396 PRO A N 1
ATOM 3037 C CA . PRO A 1 396 ? -26.344 -19.734 -1.758 1 70.12 396 PRO A CA 1
ATOM 3038 C C . PRO A 1 396 ? -26.828 -20.562 -2.947 1 70.12 396 PRO A C 1
ATOM 3040 O O . PRO A 1 396 ? -26.078 -20.781 -3.896 1 70.12 396 PRO A O 1
ATOM 3043 N N . GLU A 1 397 ? -28.125 -20.969 -2.844 1 72.94 397 GLU A N 1
ATOM 3044 C CA . GLU A 1 397 ? -28.719 -21.781 -3.891 1 72.94 397 GLU A CA 1
ATOM 3045 C C . GLU A 1 397 ? -28.734 -21.062 -5.23 1 72.94 397 GLU A C 1
ATOM 3047 O O . GLU A 1 397 ? -29.016 -19.859 -5.289 1 72.94 397 GLU A O 1
ATOM 3052 N N . GLY A 1 398 ? -28.312 -21.75 -6.293 1 73.5 398 GLY A N 1
ATOM 3053 C CA . GLY A 1 398 ? -28.328 -21.188 -7.633 1 73.5 398 GLY A CA 1
ATOM 3054 C C . GLY A 1 398 ? -27.047 -20.453 -7.977 1 73.5 398 GLY A C 1
ATOM 3055 O O . GLY A 1 398 ? -26.859 -20.031 -9.125 1 73.5 398 GLY A O 1
ATOM 3056 N N . GLN A 1 399 ? -26.219 -20.328 -7.055 1 81.69 399 GLN A N 1
ATOM 3057 C CA . GLN A 1 399 ? -24.953 -19.641 -7.305 1 81.69 399 GLN A CA 1
ATOM 3058 C C . GLN A 1 399 ? -23.781 -20.625 -7.332 1 81.69 399 GLN A C 1
ATOM 3060 O O . GLN A 1 399 ? -23.812 -21.641 -6.637 1 81.69 399 GLN A O 1
ATOM 3065 N N . PHE A 1 400 ? -22.891 -20.406 -8.266 1 91.44 400 PHE A N 1
ATOM 3066 C CA . PHE A 1 400 ? -21.672 -21.188 -8.344 1 91.44 400 PHE A CA 1
ATOM 3067 C C . PHE A 1 400 ? -20.453 -20.328 -8.016 1 91.44 400 PHE A C 1
ATOM 3069 O O . PHE A 1 400 ? -20.516 -19.109 -8.078 1 91.44 400 PHE A O 1
ATOM 3076 N N . ILE A 1 401 ? -19.438 -21 -7.551 1 90.62 401 ILE A N 1
ATOM 3077 C CA . ILE A 1 401 ? -18.234 -20.25 -7.238 1 90.62 401 ILE A CA 1
AT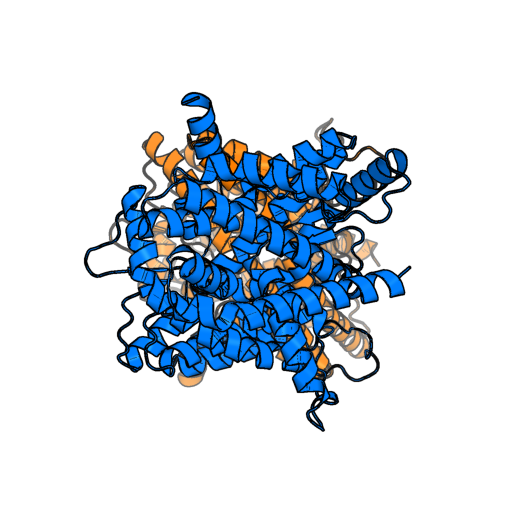OM 3078 C C . ILE A 1 401 ? -17.062 -20.797 -8.062 1 90.62 401 ILE A C 1
ATOM 3080 O O . ILE A 1 401 ? -17.094 -21.938 -8.5 1 90.62 401 ILE A O 1
ATOM 3084 N N . THR A 1 402 ? -16.078 -20.016 -8.312 1 94.19 402 THR A N 1
ATOM 3085 C CA . THR A 1 402 ? -14.82 -20.391 -8.953 1 94.19 402 THR A CA 1
ATOM 3086 C C . THR A 1 402 ? -13.711 -19.406 -8.578 1 94.19 402 THR A C 1
ATOM 3088 O O . THR A 1 402 ? -13.906 -18.547 -7.723 1 94.19 402 THR A O 1
ATOM 3091 N N . ALA A 1 403 ? -12.516 -19.719 -8.945 1 93.25 403 ALA A N 1
ATOM 3092 C CA . ALA A 1 403 ? -11.406 -18.781 -9.062 1 93.25 403 ALA A CA 1
ATOM 3093 C C . ALA A 1 403 ? -10.93 -18.672 -10.508 1 93.25 403 ALA A C 1
ATOM 3095 O O . ALA A 1 403 ? -10.398 -19.641 -11.062 1 93.25 403 ALA A O 1
ATOM 3096 N N . PHE A 1 404 ? -11.016 -17.516 -10.969 1 93.25 404 PHE A N 1
ATOM 3097 C CA . PHE A 1 404 ? -10.867 -17.25 -12.391 1 93.25 404 PHE A CA 1
ATOM 3098 C C . PHE A 1 404 ? -9.57 -17.844 -12.93 1 93.25 404 PHE A C 1
ATOM 3100 O O . PHE A 1 404 ? -9.594 -18.625 -13.883 1 93.25 404 PHE A O 1
ATOM 3107 N N . THR A 1 405 ? -8.438 -17.672 -12.328 1 93.88 405 THR A N 1
ATOM 3108 C CA . THR A 1 405 ? -7.148 -18.094 -12.859 1 93.88 405 THR A CA 1
ATOM 3109 C C . THR A 1 405 ? -6.836 -19.531 -12.445 1 93.88 405 THR A C 1
ATOM 3111 O O . THR A 1 405 ? -6.691 -20.406 -13.289 1 93.88 405 THR A O 1
ATOM 3114 N N . ASP A 1 406 ? -6.941 -19.828 -11.195 1 93.81 406 ASP A N 1
ATOM 3115 C CA . ASP A 1 406 ? -6.641 -21.188 -10.727 1 93.81 406 ASP A CA 1
ATOM 3116 C C . ASP A 1 406 ? -7.762 -22.156 -11.078 1 93.81 406 ASP A C 1
ATOM 3118 O O . ASP A 1 406 ? -7.508 -23.328 -11.352 1 93.81 406 ASP A O 1
ATOM 3122 N N . GLY A 1 407 ? -8.953 -21.734 -11.094 1 93.75 407 GLY A N 1
ATOM 3123 C CA . GLY A 1 407 ? -10.078 -22.578 -11.453 1 93.75 407 GLY A CA 1
ATOM 3124 C C . GLY A 1 407 ? -10.125 -22.922 -12.938 1 93.75 407 GLY A C 1
ATOM 3125 O O . GLY A 1 407 ? -10.742 -23.906 -13.336 1 93.75 407 GLY A O 1
ATOM 3126 N N . GLY A 1 408 ? -9.492 -22.047 -13.703 1 95.5 408 GLY A N 1
ATOM 3127 C CA . GLY A 1 408 ? -9.5 -22.25 -15.141 1 95.5 408 GLY A CA 1
ATOM 3128 C C . GLY A 1 408 ? -8.164 -22.703 -15.688 1 95.5 408 GLY A C 1
ATOM 3129 O O . GLY A 1 408 ? -7.93 -22.672 -16.891 1 95.5 408 GLY A O 1
ATOM 3130 N N . HIS A 1 409 ? -7.312 -23.172 -14.875 1 96.56 409 HIS A N 1
ATOM 3131 C CA . HIS A 1 409 ? -5.949 -23.469 -15.289 1 96.56 409 HIS A CA 1
ATOM 3132 C C . HIS A 1 409 ? -5.906 -24.672 -16.219 1 96.56 409 HIS A C 1
ATOM 3134 O O . HIS A 1 409 ? -6.531 -25.703 -15.953 1 96.56 409 HIS A O 1
ATOM 3140 N N . HIS A 1 410 ? -5.078 -24.625 -17.266 1 95.69 410 HIS A N 1
ATOM 3141 C CA . HIS A 1 410 ? -5.059 -25.578 -18.375 1 95.69 410 HIS A CA 1
ATOM 3142 C C . HIS A 1 410 ? -4.566 -26.953 -17.922 1 95.69 410 HIS A C 1
ATOM 3144 O O . HIS A 1 410 ? -5.195 -27.969 -18.203 1 95.69 410 HIS A O 1
ATOM 3150 N N . LEU A 1 411 ? -3.473 -26.969 -17.234 1 95.12 411 LEU A N 1
ATOM 3151 C CA . LEU A 1 411 ? -2.855 -28.234 -16.859 1 95.12 411 LEU A CA 1
ATOM 3152 C C . LEU A 1 411 ? -3.748 -29.016 -15.906 1 95.12 411 LEU A C 1
ATOM 3154 O O . LEU A 1 411 ? -3.895 -30.234 -16.031 1 95.12 411 LEU A O 1
ATOM 3158 N N . ARG A 1 412 ? -4.328 -28.344 -14.953 1 96.5 412 ARG A N 1
ATOM 3159 C CA . ARG A 1 412 ? -5.254 -28.984 -14.023 1 96.5 412 ARG A CA 1
ATOM 3160 C C . ARG A 1 412 ? -6.48 -29.516 -14.75 1 96.5 412 ARG A C 1
ATOM 3162 O O . ARG A 1 412 ? -6.945 -30.609 -14.469 1 96.5 412 ARG A O 1
ATOM 3169 N N . PHE A 1 413 ? -6.965 -28.719 -15.656 1 96.94 413 PHE A N 1
ATOM 3170 C CA . PHE A 1 413 ? -8.141 -29.094 -16.438 1 96.94 413 PHE A CA 1
ATOM 3171 C C . PHE A 1 413 ? -7.859 -30.344 -17.266 1 96.94 413 PHE A C 1
ATOM 3173 O O . PHE A 1 413 ? -8.672 -31.266 -17.281 1 96.94 413 PHE A O 1
ATOM 3180 N N . TYR A 1 414 ? -6.785 -30.359 -17.906 1 96.38 414 TYR A N 1
ATOM 3181 C CA . TYR A 1 414 ? -6.418 -31.484 -18.75 1 96.38 414 TYR A CA 1
ATOM 3182 C C . TYR A 1 414 ? -6.246 -32.75 -17.938 1 96.38 414 TYR A C 1
ATOM 3184 O O . TYR A 1 414 ? -6.789 -33.812 -18.281 1 96.38 414 TYR A O 1
ATOM 3192 N N . LEU A 1 415 ? -5.492 -32.656 -16.828 1 96.81 415 LEU A N 1
ATOM 3193 C CA . LEU A 1 415 ? -5.238 -33.844 -16 1 96.81 415 LEU A CA 1
ATOM 3194 C C . LEU A 1 415 ? -6.527 -34.312 -15.344 1 96.81 415 LEU A C 1
ATOM 3196 O O . LEU A 1 415 ? -6.711 -35.531 -15.148 1 96.81 415 LEU A O 1
ATOM 3200 N N . LEU A 1 416 ? -7.383 -33.344 -14.984 1 97 416 LEU A N 1
ATOM 3201 C CA . LEU A 1 416 ? -8.688 -33.75 -14.469 1 97 416 LEU A CA 1
ATOM 3202 C C . LEU A 1 416 ? -9.445 -34.562 -15.484 1 97 416 LEU A C 1
ATOM 3204 O O . LEU A 1 416 ? -10.039 -35.594 -15.141 1 97 416 LEU A O 1
ATOM 3208 N N . GLY A 1 417 ? -9.445 -34.156 -16.734 1 96.44 417 GLY A N 1
ATOM 3209 C CA . GLY A 1 417 ? -10.086 -34.938 -17.797 1 96.44 417 GLY A CA 1
ATOM 3210 C C . GLY A 1 417 ? -9.477 -36.312 -17.969 1 96.44 417 GLY A C 1
ATOM 3211 O O . GLY A 1 417 ? -10.203 -37.281 -18.188 1 96.44 417 GLY A O 1
ATOM 3212 N N . LEU A 1 418 ? -8.211 -36.375 -17.875 1 95.94 418 LEU A N 1
ATOM 3213 C CA . LEU A 1 418 ? -7.504 -37.625 -18.047 1 95.94 418 LEU A CA 1
ATOM 3214 C C . LEU A 1 418 ? -7.879 -38.625 -16.938 1 95.94 418 LEU A C 1
ATOM 3216 O O . LEU A 1 418 ? -8.219 -39.75 -17.203 1 95.94 418 LEU A O 1
ATOM 3220 N N . PHE A 1 419 ? -7.863 -38.188 -15.711 1 96.5 419 PHE A N 1
ATOM 3221 C CA . PHE A 1 419 ? -8.094 -39.094 -14.57 1 96.5 419 PHE A CA 1
ATOM 3222 C C . PHE A 1 419 ? -9.578 -39.375 -14.398 1 96.5 419 PHE A C 1
ATOM 3224 O O . PHE A 1 419 ? -9.953 -40.344 -13.742 1 96.5 419 PHE A O 1
ATOM 3231 N N . SER A 1 420 ? -10.391 -38.5 -14.969 1 94.94 420 SER A N 1
ATOM 3232 C CA . SER A 1 420 ? -11.828 -38.719 -14.93 1 94.94 420 SER A CA 1
ATOM 3233 C C . SER A 1 420 ? -12.266 -39.656 -16.062 1 94.94 420 SER A C 1
ATOM 3235 O O . SER A 1 420 ? -13.438 -40.031 -16.141 1 94.94 420 SER A O 1
ATOM 3237 N N . GLY A 1 421 ? -11.391 -39.906 -17 1 92.94 421 GLY A N 1
ATOM 3238 C CA . GLY A 1 421 ? -11.68 -40.844 -18.062 1 92.94 421 GLY A CA 1
ATOM 3239 C C . GLY A 1 421 ? -12.352 -40.188 -19.266 1 92.94 421 GLY A C 1
ATOM 3240 O O . GLY A 1 421 ? -13.062 -40.844 -20.016 1 92.94 421 GLY A O 1
ATOM 3241 N N . GLU A 1 422 ? -12.148 -38.969 -19.359 1 93.75 422 GLU A N 1
ATOM 3242 C CA . GLU A 1 422 ? -12.758 -38.281 -20.484 1 93.75 422 GLU A CA 1
ATOM 3243 C C . GLU A 1 422 ? -12.023 -38.594 -21.781 1 93.75 422 GLU A C 1
ATOM 3245 O O . GLU A 1 422 ? -10.797 -38.5 -21.844 1 93.75 422 GLU A O 1
ATOM 3250 N N . GLY A 1 423 ? -12.695 -38.812 -22.875 1 91.88 423 GLY A N 1
ATOM 3251 C CA . GLY A 1 423 ? -12.133 -39.219 -24.156 1 91.88 423 GLY A CA 1
ATOM 3252 C C . GLY A 1 423 ? -11.25 -38.156 -24.781 1 91.88 423 GLY A C 1
ATOM 3253 O O . GLY A 1 423 ? -10.18 -38.469 -25.297 1 91.88 423 GLY A O 1
ATOM 3254 N N . TRP A 1 424 ? -11.688 -36.969 -24.719 1 92.12 424 TRP A N 1
ATOM 3255 C CA . TRP A 1 424 ? -10.93 -35.875 -25.344 1 92.12 424 TRP A CA 1
ATOM 3256 C C . TRP A 1 424 ? -9.531 -35.781 -24.734 1 92.12 424 TRP A C 1
ATOM 3258 O O . TRP A 1 424 ? -8.57 -35.438 -25.438 1 92.12 424 TRP A O 1
ATOM 3268 N N . ALA A 1 425 ? -9.359 -36.031 -23.453 1 92.69 425 ALA A N 1
ATOM 3269 C CA . ALA A 1 425 ? -8.078 -35.938 -22.75 1 92.69 425 ALA A CA 1
ATOM 3270 C C . ALA A 1 425 ? -7.105 -37 -23.234 1 92.69 425 ALA A C 1
ATOM 3272 O O . ALA A 1 425 ? -5.906 -36.75 -23.375 1 92.69 425 ALA A O 1
ATOM 3273 N N . PHE A 1 426 ? -7.672 -38.156 -23.516 1 91 426 PHE A N 1
ATOM 3274 C CA . PHE A 1 426 ? -6.828 -39.25 -24 1 91 426 PHE A CA 1
ATOM 3275 C C . PHE A 1 426 ? -6.395 -39 -25.438 1 91 426 PHE A C 1
ATOM 3277 O O . PHE A 1 426 ? -5.273 -39.344 -25.828 1 91 426 PHE A O 1
ATOM 3284 N N . TRP A 1 427 ? -7.25 -38.406 -26.172 1 91.19 427 TRP A N 1
ATOM 3285 C CA . TRP A 1 427 ? -6.922 -38.094 -27.562 1 91.19 427 TRP A CA 1
ATOM 3286 C C . TRP A 1 427 ? -5.809 -37.062 -27.641 1 91.19 427 TRP A C 1
ATOM 3288 O O . TRP A 1 427 ? -4.973 -37.094 -28.547 1 91.19 427 TRP A O 1
ATOM 3298 N N . LEU A 1 428 ? -5.699 -36.156 -26.703 1 90.5 428 LEU A N 1
ATOM 3299 C CA . LEU A 1 428 ? -4.719 -35.062 -26.734 1 90.5 428 LEU A CA 1
ATOM 3300 C C . LEU A 1 428 ? -3.42 -35.5 -26.062 1 90.5 428 LEU A C 1
ATOM 3302 O O . LEU A 1 428 ? -2.404 -34.812 -26.156 1 90.5 428 LEU A O 1
ATOM 3306 N N . LEU A 1 429 ? -3.389 -36.625 -25.422 1 88.94 429 LEU A N 1
ATOM 3307 C CA . LEU A 1 429 ? -2.297 -37.062 -24.578 1 88.94 429 LEU A CA 1
ATOM 3308 C C . LEU A 1 429 ? -0.982 -37.094 -25.344 1 88.94 429 LEU A C 1
ATOM 3310 O O . LEU A 1 429 ? 0.035 -36.594 -24.875 1 88.94 429 LEU A O 1
ATOM 3314 N N . PRO A 1 430 ? -0.924 -37.656 -26.578 1 85.19 430 PRO A N 1
ATOM 3315 C CA . PRO A 1 430 ? 0.352 -37.688 -27.297 1 85.19 430 PRO A CA 1
ATOM 3316 C C . PRO A 1 430 ? 0.899 -36.281 -27.547 1 85.19 430 PRO A C 1
ATOM 3318 O O . PRO A 1 430 ? 2.105 -36.062 -27.422 1 85.19 430 PRO A O 1
ATOM 3321 N N . GLY A 1 431 ? 0.071 -35.406 -27.844 1 84.12 431 GLY A N 1
ATOM 3322 C CA . GLY A 1 431 ? 0.496 -34.031 -28.062 1 84.12 431 GLY A CA 1
ATOM 3323 C C . GLY A 1 431 ? 1.045 -33.375 -26.828 1 84.12 431 GLY A C 1
ATOM 3324 O O . GLY A 1 431 ? 2.061 -32.656 -26.875 1 84.12 431 GLY A O 1
ATOM 3325 N N . VAL A 1 432 ? 0.362 -33.562 -25.734 1 85.31 432 VAL A N 1
ATOM 3326 C CA . VAL A 1 432 ? 0.768 -32.969 -24.484 1 85.31 432 VAL A CA 1
ATOM 3327 C C . VAL A 1 432 ? 2.102 -33.562 -24.031 1 85.31 432 VAL A C 1
ATOM 3329 O O . VAL A 1 432 ? 2.98 -32.844 -23.562 1 85.31 432 VAL A O 1
ATOM 3332 N N . VAL A 1 433 ? 2.25 -34.812 -24.172 1 84.19 433 VAL A N 1
ATOM 3333 C CA . VAL A 1 433 ? 3.494 -35.469 -23.812 1 84.19 433 VAL A CA 1
ATOM 3334 C C . VAL A 1 433 ? 4.641 -34.938 -24.656 1 84.19 433 VAL A C 1
ATOM 3336 O O . VAL A 1 433 ? 5.727 -34.656 -24.141 1 84.19 433 VAL A O 1
ATOM 3339 N N . LEU A 1 434 ? 4.383 -34.781 -25.922 1 78.88 434 LEU A N 1
ATOM 3340 C CA . LEU A 1 434 ? 5.395 -34.219 -26.812 1 78.88 434 LEU A CA 1
ATOM 3341 C C . LEU A 1 434 ? 5.781 -32.812 -26.391 1 78.88 434 LEU A C 1
ATOM 3343 O O . LEU A 1 434 ? 6.957 -32.438 -26.438 1 78.88 434 LEU A O 1
ATOM 3347 N N . LEU A 1 435 ? 4.789 -32.062 -26 1 78.75 435 LEU A N 1
ATOM 3348 C CA . LEU A 1 435 ? 5.035 -30.703 -25.578 1 78.75 435 LEU A CA 1
ATOM 3349 C C . LEU A 1 435 ? 5.918 -30.672 -24.328 1 78.75 435 LEU A C 1
ATOM 3351 O O . LEU A 1 435 ? 6.836 -29.859 -24.234 1 78.75 435 LEU A O 1
ATOM 3355 N N . PHE A 1 436 ? 5.723 -31.5 -23.469 1 79.75 436 PHE A N 1
ATOM 3356 C CA . PHE A 1 436 ? 6.48 -31.547 -22.219 1 79.75 436 PHE A CA 1
ATOM 3357 C C . PHE A 1 436 ? 7.891 -32.062 -22.453 1 79.75 436 PHE A C 1
ATOM 3359 O O . PHE A 1 436 ? 8.852 -31.578 -21.859 1 79.75 436 PHE A O 1
ATOM 3366 N N . VAL A 1 437 ? 7.988 -33.031 -23.328 1 76.5 437 VAL A N 1
ATOM 3367 C CA . VAL A 1 437 ? 9.305 -33.562 -23.672 1 76.5 437 VAL A CA 1
ATOM 3368 C C . VAL A 1 437 ? 10.141 -32.469 -24.344 1 76.5 437 VAL A C 1
ATOM 3370 O O . VAL A 1 437 ? 11.328 -32.312 -24.031 1 76.5 437 VAL A O 1
ATOM 3373 N N . ALA A 1 438 ? 9.5 -31.828 -25.266 1 74 438 ALA A N 1
ATOM 3374 C CA . ALA A 1 438 ? 10.188 -30.719 -25.922 1 74 438 ALA A CA 1
ATOM 3375 C C . ALA A 1 438 ? 10.602 -29.656 -24.922 1 74 438 ALA A C 1
ATOM 3377 O O . ALA A 1 438 ? 11.703 -29.094 -25.016 1 74 438 ALA A O 1
ATOM 3378 N N . ALA A 1 439 ? 9.703 -29.375 -24.031 1 73.56 439 ALA A N 1
ATOM 3379 C CA . ALA A 1 439 ? 9.977 -28.375 -23 1 73.56 439 ALA A CA 1
ATOM 3380 C C . ALA A 1 439 ? 11.156 -28.797 -22.125 1 73.56 439 ALA A C 1
ATOM 3382 O O . ALA A 1 439 ? 12.047 -27.984 -21.844 1 73.56 439 ALA A O 1
ATOM 3383 N N . PHE A 1 440 ? 11.172 -30.031 -21.812 1 73.44 440 PHE A N 1
ATOM 3384 C CA . PHE A 1 440 ? 12.234 -30.547 -20.953 1 73.44 440 PHE A CA 1
ATOM 3385 C C . PHE A 1 440 ? 13.57 -30.562 -21.688 1 73.44 440 PHE A C 1
ATOM 3387 O O . PHE A 1 440 ? 14.609 -30.25 -21.109 1 73.44 440 PHE A O 1
ATOM 3394 N N . ALA A 1 441 ? 13.469 -30.906 -22.922 1 71.5 441 ALA A N 1
ATOM 3395 C CA . ALA A 1 441 ? 14.68 -30.891 -23.75 1 71.5 441 ALA A CA 1
ATOM 3396 C C . ALA A 1 441 ? 15.227 -29.469 -23.906 1 71.5 441 ALA A C 1
ATOM 3398 O O . ALA A 1 441 ? 16.438 -29.266 -23.844 1 71.5 441 ALA A O 1
ATOM 3399 N N . HIS A 1 442 ? 14.328 -28.656 -24.125 1 70.12 442 HIS A N 1
ATOM 3400 C CA . HIS A 1 442 ? 14.727 -27.25 -24.25 1 70.12 442 HIS A CA 1
ATOM 3401 C C . HIS A 1 442 ? 15.344 -26.734 -22.953 1 70.12 442 HIS A C 1
ATOM 3403 O O . HIS A 1 442 ? 16.344 -26.016 -22.984 1 70.12 442 HIS A O 1
ATOM 3409 N N . ALA A 1 443 ? 14.75 -27.016 -21.875 1 66.56 443 ALA A N 1
ATOM 3410 C CA . ALA A 1 443 ? 15.266 -26.625 -20.578 1 66.56 443 ALA A CA 1
ATOM 3411 C C . ALA A 1 443 ? 16.672 -27.188 -20.344 1 66.56 443 ALA A C 1
ATOM 3413 O O . ALA A 1 443 ? 17.547 -26.484 -19.828 1 66.56 443 ALA A O 1
ATOM 3414 N N . ARG A 1 444 ? 16.828 -28.359 -20.703 1 66.38 444 ARG A N 1
ATOM 3415 C CA . ARG A 1 444 ? 18.125 -29.016 -20.531 1 66.38 444 ARG A CA 1
ATOM 3416 C C . ARG A 1 444 ? 19.188 -28.359 -21.422 1 66.38 444 ARG A C 1
ATOM 3418 O O . ARG A 1 444 ? 20.344 -28.203 -21 1 66.38 444 ARG A O 1
ATOM 3425 N N . ARG A 1 445 ? 18.75 -28.078 -22.547 1 63.56 445 ARG A N 1
ATOM 3426 C CA . ARG A 1 445 ? 19.688 -27.438 -23.469 1 63.56 445 ARG A CA 1
ATOM 3427 C C . ARG A 1 445 ? 20.094 -26.062 -22.969 1 63.56 445 ARG A C 1
ATOM 3429 O O . ARG A 1 445 ? 21.266 -25.703 -23.031 1 63.56 445 ARG A O 1
ATOM 3436 N N . ARG A 1 446 ? 19.141 -25.344 -22.484 1 60.72 446 ARG A N 1
ATOM 3437 C CA . ARG A 1 446 ? 19.438 -24 -22 1 60.72 446 ARG A CA 1
ATOM 3438 C C . ARG A 1 446 ? 20.25 -24.031 -20.719 1 60.72 446 ARG A C 1
ATOM 3440 O O . ARG A 1 446 ? 21.125 -23.188 -20.5 1 60.72 446 ARG A O 1
ATOM 3447 N N . ALA A 1 447 ? 19.906 -24.906 -19.875 1 58.62 447 ALA A N 1
ATOM 3448 C CA . ALA A 1 447 ? 20.688 -25.094 -18.656 1 58.62 447 ALA A CA 1
ATOM 3449 C C . ALA A 1 447 ? 22.141 -25.438 -18.984 1 58.62 447 ALA A C 1
ATOM 3451 O O . ALA A 1 447 ? 23.062 -25 -18.281 1 58.62 447 ALA A O 1
ATOM 3452 N N . ARG A 1 448 ? 22.359 -26.141 -20.047 1 51.91 448 ARG A N 1
ATOM 3453 C CA . ARG A 1 448 ? 23.703 -26.516 -20.469 1 51.91 448 ARG A CA 1
ATOM 3454 C C . ARG A 1 448 ? 24.438 -25.344 -21.078 1 51.91 448 ARG A C 1
ATOM 3456 O O . ARG A 1 448 ? 25.656 -25.234 -20.953 1 51.91 448 ARG A O 1
ATOM 3463 N N . GLU A 1 449 ? 23.766 -24.562 -21.672 1 50.84 449 GLU A N 1
ATOM 3464 C CA . GLU A 1 449 ? 24.406 -23.406 -22.281 1 50.84 449 GLU A CA 1
ATOM 3465 C C . GLU A 1 449 ? 24.844 -22.391 -21.219 1 50.84 449 GLU A C 1
ATOM 3467 O O . GLU A 1 449 ? 25.766 -21.609 -21.438 1 50.84 449 GLU A O 1
ATOM 3472 N N . ARG A 1 450 ? 24.219 -22.359 -20.219 1 47.75 450 ARG A N 1
ATOM 3473 C CA . ARG A 1 450 ? 24.609 -21.438 -19.141 1 47.75 450 ARG A CA 1
ATOM 3474 C C . ARG A 1 450 ? 25.781 -22.016 -18.344 1 47.75 450 ARG A C 1
ATOM 3476 O O . ARG A 1 450 ? 26.375 -21.297 -17.531 1 47.75 450 ARG A O 1
ATOM 3483 N N . VAL A 1 451 ? 26.141 -23.203 -18.344 1 37.41 451 VAL A N 1
ATOM 3484 C CA . VAL A 1 451 ? 27.375 -23.719 -17.781 1 37.41 451 VAL A CA 1
ATOM 3485 C C . VAL A 1 451 ? 28.5 -23.609 -18.828 1 37.41 451 VAL A C 1
ATOM 3487 O O . VAL A 1 451 ? 28.266 -23.844 -20.016 1 37.41 451 VAL A O 1
ATOM 3490 N N . MET B 1 1 ? -19.734 34.938 -11.672 1 53.81 1 MET B N 1
ATOM 3491 C CA . MET B 1 1 ? -19.297 34.688 -10.297 1 53.81 1 MET B CA 1
ATOM 3492 C C . MET B 1 1 ? -19.812 33.344 -9.805 1 53.81 1 MET B C 1
ATOM 3494 O O . MET B 1 1 ? -19.078 32.562 -9.195 1 53.81 1 MET B O 1
ATOM 3498 N N . GLU B 1 2 ? -21.031 32.969 -10.234 1 63.09 2 GLU B N 1
ATOM 3499 C CA . GLU B 1 2 ? -21.625 31.703 -9.789 1 63.09 2 GLU B CA 1
ATOM 3500 C C . GLU B 1 2 ? -20.953 30.5 -10.453 1 63.09 2 GLU B C 1
ATOM 3502 O O . GLU B 1 2 ? -20.703 29.484 -9.812 1 63.09 2 GLU B O 1
ATOM 3507 N N . THR B 1 3 ? -20.562 30.734 -11.703 1 66.56 3 THR B N 1
ATOM 3508 C CA . THR B 1 3 ? -19.922 29.641 -12.438 1 66.56 3 THR B CA 1
ATOM 3509 C C . THR B 1 3 ? -18.531 29.359 -11.883 1 66.56 3 THR B C 1
ATOM 3511 O O . THR B 1 3 ? -18.141 28.203 -11.734 1 66.56 3 THR B O 1
ATOM 3514 N N . ILE B 1 4 ? -17.828 30.344 -11.617 1 66.06 4 ILE B N 1
ATOM 3515 C CA . ILE B 1 4 ? -16.484 30.203 -11.062 1 66.06 4 ILE B CA 1
ATOM 3516 C C . ILE B 1 4 ? -16.562 29.578 -9.672 1 66.06 4 ILE B C 1
ATOM 3518 O O . ILE B 1 4 ? -15.781 28.688 -9.336 1 66.06 4 ILE B O 1
ATOM 3522 N N . ARG B 1 5 ? -17.5 30.125 -8.984 1 65.5 5 ARG B N 1
ATOM 3523 C CA . ARG B 1 5 ? -17.703 29.578 -7.645 1 65.5 5 ARG B CA 1
ATOM 3524 C C . ARG B 1 5 ? -18.031 28.094 -7.711 1 65.5 5 ARG B C 1
ATOM 3526 O O . ARG B 1 5 ? -17.5 27.297 -6.93 1 65.5 5 ARG B O 1
ATOM 3533 N N . HIS B 1 6 ? -18.844 27.766 -8.664 1 72.12 6 HIS B N 1
ATOM 3534 C CA . HIS B 1 6 ? -19.219 26.359 -8.812 1 72.12 6 HIS B CA 1
ATOM 3535 C C . HIS B 1 6 ? -18.047 25.516 -9.266 1 72.12 6 HIS B C 1
ATOM 3537 O O . HIS B 1 6 ? -17.875 24.375 -8.797 1 72.12 6 HIS B O 1
ATOM 3543 N N . ALA B 1 7 ? -17.266 26.078 -10.078 1 74.19 7 ALA B N 1
ATOM 3544 C CA . ALA B 1 7 ? -16.094 25.359 -10.562 1 74.19 7 ALA B CA 1
ATOM 3545 C C . ALA B 1 7 ? -15.078 25.125 -9.445 1 74.19 7 ALA B C 1
ATOM 3547 O O . ALA B 1 7 ? -14.492 24.047 -9.344 1 74.19 7 ALA B O 1
ATOM 3548 N N . LEU B 1 8 ? -14.953 26.109 -8.68 1 70.19 8 LEU B N 1
ATOM 3549 C CA . LEU B 1 8 ? -14.039 25.984 -7.547 1 70.19 8 LEU B CA 1
ATOM 3550 C C . LEU B 1 8 ? -14.555 24.984 -6.531 1 70.19 8 LEU B C 1
ATOM 3552 O O . LEU B 1 8 ? -13.781 24.203 -5.977 1 70.19 8 LEU B O 1
ATOM 3556 N N . GLU B 1 9 ? -15.82 25.062 -6.395 1 69.19 9 GLU B N 1
ATOM 3557 C CA . GLU B 1 9 ? -16.438 24.125 -5.465 1 69.19 9 GLU B CA 1
ATOM 3558 C C . GLU B 1 9 ? -16.234 22.688 -5.922 1 69.19 9 GLU B C 1
ATOM 3560 O O . GLU B 1 9 ? -15.914 21.812 -5.113 1 69.19 9 GLU B O 1
ATOM 3565 N N . VAL B 1 10 ? -16.359 22.547 -7.176 1 71.44 10 VAL B N 1
ATOM 3566 C CA . VAL B 1 10 ? -16.203 21.203 -7.727 1 71.44 10 VAL B CA 1
ATOM 3567 C C . VAL B 1 10 ? -14.75 20.766 -7.633 1 71.44 10 VAL B C 1
ATOM 3569 O O . VAL B 1 10 ? -14.461 19.625 -7.23 1 71.44 10 VAL B O 1
ATOM 3572 N N . PHE B 1 11 ? -13.914 21.625 -7.898 1 74.75 11 PHE B N 1
ATOM 3573 C CA . PHE B 1 11 ? -12.492 21.297 -7.906 1 74.75 11 PHE B CA 1
ATOM 3574 C C . PHE B 1 11 ? -12.008 20.953 -6.5 1 74.75 11 PHE B C 1
ATOM 3576 O O . PHE B 1 11 ? -11.258 20 -6.316 1 74.75 11 PHE B O 1
ATOM 3583 N N . PHE B 1 12 ? -12.492 21.703 -5.605 1 65.38 12 PHE B N 1
ATOM 3584 C CA . PHE B 1 12 ? -11.977 21.531 -4.254 1 65.38 12 PHE B CA 1
ATOM 3585 C C . PHE B 1 12 ? -12.734 20.438 -3.518 1 65.38 12 PHE B C 1
ATOM 3587 O O . PHE B 1 12 ? -12.406 20.109 -2.379 1 65.38 12 PHE B O 1
ATOM 3594 N N . SER B 1 13 ? -13.711 19.938 -4.238 1 69.31 13 SER B N 1
ATOM 3595 C CA . SER B 1 13 ? -14.375 18.766 -3.703 1 69.31 13 SER B CA 1
ATOM 3596 C C . SER B 1 13 ? -13.57 17.5 -3.99 1 69.31 13 SER B C 1
ATOM 3598 O O . SER B 1 13 ? -13.812 16.453 -3.389 1 69.31 13 SER B O 1
ATOM 3600 N N . PHE B 1 14 ? -12.547 17.734 -4.805 1 75.19 14 PHE B N 1
ATOM 3601 C CA . PHE B 1 14 ? -11.688 16.609 -5.098 1 75.19 14 PHE B CA 1
ATOM 3602 C C . PHE B 1 14 ? -10.789 16.281 -3.912 1 75.19 14 PHE B C 1
ATOM 3604 O O . PHE B 1 14 ? -10.516 17.156 -3.082 1 75.19 14 PHE B O 1
ATOM 3611 N N . LYS B 1 15 ? -10.43 15.047 -3.85 1 74.75 15 LYS B N 1
ATOM 3612 C CA . LYS B 1 15 ? -9.477 14.641 -2.818 1 74.75 15 LYS B CA 1
ATOM 3613 C C . LYS B 1 15 ? -8.086 15.195 -3.105 1 74.75 15 LYS B C 1
ATOM 3615 O O . LYS B 1 15 ? -7.777 15.555 -4.242 1 74.75 15 LYS B O 1
ATOM 3620 N N . ALA B 1 16 ? -7.277 15.25 -2.115 1 70.88 16 ALA B N 1
ATOM 3621 C CA . ALA B 1 16 ? -5.953 15.867 -2.186 1 70.88 16 ALA B CA 1
ATOM 3622 C C . ALA B 1 16 ? -5.102 15.203 -3.264 1 70.88 16 ALA B C 1
ATOM 3624 O O . ALA B 1 16 ? -4.387 15.883 -4.004 1 70.88 16 ALA B O 1
ATOM 3625 N N . TYR B 1 17 ? -5.195 13.906 -3.342 1 84.06 17 TYR B N 1
ATOM 3626 C CA . TYR B 1 17 ? -4.316 13.203 -4.266 1 84.06 17 TYR B CA 1
ATOM 3627 C C . TYR B 1 17 ? -4.719 13.469 -5.711 1 84.06 17 TYR B C 1
ATOM 3629 O O . TYR B 1 17 ? -3.949 13.188 -6.637 1 84.06 17 TYR B O 1
ATOM 3637 N N . VAL B 1 18 ? -5.852 14.078 -5.969 1 85.25 18 VAL B N 1
ATOM 3638 C CA . VAL B 1 18 ? -6.285 14.445 -7.312 1 85.25 18 VAL B CA 1
ATOM 3639 C C . VAL B 1 18 ? -5.98 15.914 -7.57 1 85.25 18 VAL B C 1
ATOM 3641 O O . VAL B 1 18 ? -5.527 16.281 -8.656 1 85.25 18 VAL B O 1
ATOM 3644 N N . MET B 1 19 ? -6.148 16.766 -6.652 1 81.25 19 MET B N 1
ATOM 3645 C CA . MET B 1 19 ? -6.043 18.203 -6.836 1 81.25 19 MET B CA 1
ATOM 3646 C C . MET B 1 19 ? -4.586 18.656 -6.824 1 81.25 19 MET B C 1
ATOM 3648 O O . MET B 1 19 ? -4.184 19.5 -7.629 1 81.25 19 MET B O 1
ATOM 3652 N N . LEU B 1 20 ? -3.838 18.062 -5.961 1 77.88 20 LEU B N 1
ATOM 3653 C CA . LEU B 1 20 ? -2.477 18.531 -5.738 1 77.88 20 LEU B CA 1
ATOM 3654 C C . LEU B 1 20 ? -1.624 18.344 -6.988 1 77.88 20 LEU B C 1
ATOM 3656 O O . LEU B 1 20 ? -0.824 19.219 -7.336 1 77.88 20 LEU B O 1
ATOM 3660 N N . PRO B 1 21 ? -1.796 17.25 -7.621 1 85.25 21 PRO B N 1
ATOM 3661 C CA . PRO B 1 21 ? -1.015 17.109 -8.852 1 85.25 21 PRO B CA 1
ATOM 3662 C C . PRO B 1 21 ? -1.291 18.234 -9.859 1 85.25 21 PRO B C 1
ATOM 3664 O O . PRO B 1 21 ? -0.373 18.688 -10.539 1 85.25 21 PRO B O 1
ATOM 3667 N N . PHE B 1 22 ? -2.486 18.656 -9.984 1 86.06 22 PHE B N 1
ATOM 3668 C CA . PHE B 1 22 ? -2.816 19.734 -10.922 1 86.06 22 PHE B CA 1
ATOM 3669 C C . PHE B 1 22 ? -2.199 21.047 -10.477 1 86.06 22 PHE B C 1
ATOM 3671 O O . PHE B 1 22 ? -1.696 21.812 -11.305 1 86.06 22 PHE B O 1
ATOM 3678 N N . ILE B 1 23 ? -2.273 21.312 -9.266 1 79.38 23 ILE B N 1
ATOM 3679 C CA . ILE B 1 23 ? -1.692 22.531 -8.727 1 79.38 23 ILE B CA 1
ATOM 3680 C C . ILE B 1 23 ? -0.179 22.516 -8.93 1 79.38 23 ILE B C 1
ATOM 3682 O O . ILE B 1 23 ? 0.409 23.531 -9.336 1 79.38 23 ILE B O 1
ATOM 3686 N N . MET B 1 24 ? 0.385 21.438 -8.688 1 80.31 24 MET B N 1
ATOM 3687 C CA . MET B 1 24 ? 1.836 21.328 -8.812 1 80.31 24 MET B CA 1
ATOM 3688 C C . MET B 1 24 ? 2.268 21.391 -10.273 1 80.31 24 MET B C 1
ATOM 3690 O O . MET B 1 24 ? 3.34 21.906 -10.586 1 80.31 24 MET B O 1
ATOM 3694 N N . LEU B 1 25 ? 1.475 20.75 -11.086 1 89.5 25 LEU B N 1
ATOM 3695 C CA . LEU B 1 25 ? 1.752 20.875 -12.516 1 89.5 25 LEU B CA 1
ATOM 3696 C C . LEU B 1 25 ? 1.744 22.328 -12.953 1 89.5 25 LEU B C 1
ATOM 3698 O O . LEU B 1 25 ? 2.641 22.766 -13.68 1 89.5 25 LEU B O 1
ATOM 3702 N N . ALA B 1 26 ? 0.744 23.047 -12.547 1 86.94 26 ALA B N 1
ATOM 3703 C CA . ALA B 1 26 ? 0.652 24.469 -12.867 1 86.94 26 ALA B CA 1
ATOM 3704 C C . ALA B 1 26 ? 1.864 25.234 -12.336 1 86.94 26 ALA B C 1
ATOM 3706 O O . ALA B 1 26 ? 2.445 26.062 -13.047 1 86.94 26 ALA B O 1
ATOM 3707 N N . LEU B 1 27 ? 2.209 24.938 -11.164 1 80.19 27 LEU B N 1
ATOM 3708 C CA . LEU B 1 27 ? 3.361 25.594 -10.562 1 80.19 27 LEU B CA 1
ATOM 3709 C C . LEU B 1 27 ? 4.637 25.281 -11.336 1 80.19 27 LEU B C 1
ATOM 3711 O O . LEU B 1 27 ? 5.457 26.156 -11.586 1 80.19 27 LEU B O 1
ATOM 3715 N N . GLY B 1 28 ? 4.832 24 -11.609 1 85.81 28 GLY B N 1
ATOM 3716 C CA . GLY B 1 28 ? 6.008 23.609 -12.375 1 85.81 28 GLY B CA 1
ATOM 3717 C C . GLY B 1 28 ? 6.117 24.312 -13.711 1 85.81 28 GLY B C 1
ATOM 3718 O O . GLY B 1 28 ? 7.207 24.734 -14.109 1 85.81 28 GLY B O 1
ATOM 3719 N N . LEU B 1 29 ? 4.977 24.516 -14.352 1 90.38 29 LEU B N 1
ATOM 3720 C CA . LEU B 1 29 ? 4.961 25.172 -15.648 1 90.38 29 LEU B CA 1
ATOM 3721 C C . LEU B 1 29 ? 5.219 26.672 -15.5 1 90.38 29 LEU B C 1
ATOM 3723 O O . LEU B 1 29 ? 5.934 27.266 -16.312 1 90.38 29 LEU B O 1
ATOM 3727 N N . VAL B 1 30 ? 4.695 27.219 -14.516 1 84.62 30 VAL B N 1
ATOM 3728 C CA . VAL B 1 30 ? 4.852 28.656 -14.273 1 84.62 30 VAL B CA 1
ATOM 3729 C C . VAL B 1 30 ? 6.312 28.969 -13.953 1 84.62 30 VAL B C 1
ATOM 3731 O O . VAL B 1 30 ? 6.84 30 -14.367 1 84.62 30 VAL B O 1
ATOM 3734 N N . VAL B 1 31 ? 6.961 28.078 -13.305 1 83.56 31 VAL B N 1
ATOM 3735 C CA . VAL B 1 31 ? 8.336 28.344 -12.898 1 83.56 31 VAL B CA 1
ATOM 3736 C C . VAL B 1 31 ? 9.281 28.016 -14.055 1 83.56 31 VAL B C 1
ATOM 3738 O O . VAL B 1 31 ? 10.469 28.344 -14 1 83.56 31 VAL B O 1
ATOM 3741 N N . GLY B 1 32 ? 8.766 27.312 -15.086 1 87.5 32 GLY B N 1
ATOM 3742 C CA . GLY B 1 32 ? 9.555 27.156 -16.297 1 87.5 32 GLY B CA 1
ATOM 3743 C C . GLY B 1 32 ? 10.117 25.75 -16.469 1 87.5 32 GLY B C 1
ATOM 3744 O O . GLY B 1 32 ? 11.125 25.562 -17.141 1 87.5 32 GLY B O 1
ATOM 3745 N N . MET B 1 33 ? 9.555 24.859 -15.789 1 89.56 33 MET B N 1
ATOM 3746 C CA . MET B 1 33 ? 9.992 23.484 -15.992 1 89.56 33 MET B CA 1
ATOM 3747 C C . MET B 1 33 ? 9.555 22.969 -17.359 1 89.56 33 MET B C 1
ATOM 3749 O O . MET B 1 33 ? 8.57 23.469 -17.922 1 89.56 33 MET B O 1
ATOM 3753 N N . ARG B 1 34 ? 10.391 22.047 -17.953 1 92.75 34 ARG B N 1
ATOM 3754 C CA . ARG B 1 34 ? 9.922 21.344 -19.156 1 92.75 34 ARG B CA 1
ATOM 3755 C C . ARG B 1 34 ? 8.617 20.594 -18.875 1 92.75 34 ARG B C 1
ATOM 3757 O O . ARG B 1 34 ? 8.422 20.047 -17.797 1 92.75 34 ARG B O 1
ATOM 3764 N N . VAL B 1 35 ? 7.793 20.547 -19.797 1 92.69 35 VAL B N 1
ATOM 3765 C CA . VAL B 1 35 ? 6.457 19.984 -19.656 1 92.69 35 VAL B CA 1
ATOM 3766 C C . VAL B 1 35 ? 6.562 18.531 -19.188 1 92.69 35 VAL B C 1
ATOM 3768 O O . VAL B 1 35 ? 5.848 18.125 -18.266 1 92.69 35 VAL B O 1
ATOM 3771 N N . LYS B 1 36 ? 7.445 17.812 -19.734 1 88.31 36 LYS B N 1
ATOM 3772 C CA . LYS B 1 36 ? 7.613 16.406 -19.375 1 88.31 36 LYS B CA 1
ATOM 3773 C C . LYS B 1 36 ? 8.016 16.25 -17.922 1 88.31 36 LYS B C 1
ATOM 3775 O O . LYS B 1 36 ? 7.488 15.398 -17.203 1 88.31 36 LYS B O 1
ATOM 3780 N N . ASP B 1 37 ? 8.914 17.062 -17.5 1 89.69 37 ASP B N 1
ATOM 3781 C CA . ASP B 1 37 ? 9.398 17 -16.125 1 89.69 37 ASP B CA 1
ATOM 3782 C C . ASP B 1 37 ? 8.328 17.438 -15.133 1 89.69 37 ASP B C 1
ATOM 3784 O O . ASP B 1 37 ? 8.203 16.875 -14.047 1 89.69 37 ASP B O 1
ATOM 3788 N N . ALA B 1 38 ? 7.645 18.438 -15.547 1 91.38 38 ALA B N 1
ATOM 3789 C CA . ALA B 1 38 ? 6.562 18.938 -14.703 1 91.38 38 ALA B CA 1
ATOM 3790 C C . ALA B 1 38 ? 5.465 17.891 -14.547 1 91.38 38 ALA B C 1
ATOM 3792 O O . ALA B 1 38 ? 4.934 17.703 -13.445 1 91.38 38 ALA B O 1
ATOM 3793 N N . LEU B 1 39 ? 5.176 17.25 -15.609 1 92.56 39 LEU B N 1
ATOM 3794 C CA . LEU B 1 39 ? 4.148 16.203 -15.594 1 92.56 39 LEU B CA 1
ATOM 3795 C C . LEU B 1 39 ? 4.574 15.039 -14.711 1 92.56 39 LEU B C 1
ATOM 3797 O O . LEU B 1 39 ? 3.768 14.516 -13.938 1 92.56 39 LEU B O 1
ATOM 3801 N N . LEU B 1 40 ? 5.77 14.695 -14.828 1 90.5 40 LEU B N 1
ATOM 3802 C CA . LEU B 1 40 ? 6.273 13.578 -14.039 1 90.5 40 LEU B CA 1
ATOM 3803 C C . LEU B 1 40 ? 6.32 13.938 -12.555 1 90.5 40 LEU B C 1
ATOM 3805 O O . LEU B 1 40 ? 6.004 13.109 -11.703 1 90.5 40 LEU B O 1
ATOM 3809 N N . SER B 1 41 ? 6.754 15.094 -12.297 1 89.12 41 SER B N 1
ATOM 3810 C CA . SER B 1 41 ? 6.785 15.555 -10.914 1 89.12 41 SER B CA 1
ATOM 3811 C C . SER B 1 41 ? 5.387 15.578 -10.297 1 89.12 41 SER B C 1
ATOM 3813 O O . SER B 1 41 ? 5.195 15.125 -9.164 1 89.12 41 SER B O 1
ATOM 3815 N N . ALA B 1 42 ? 4.484 16.094 -11.055 1 90.88 42 ALA B N 1
ATOM 3816 C CA . ALA B 1 42 ? 3.098 16.141 -10.594 1 90.88 42 ALA B CA 1
ATOM 3817 C C . ALA B 1 42 ? 2.537 14.742 -10.375 1 90.88 42 ALA B C 1
ATOM 3819 O O . ALA B 1 42 ? 1.822 14.492 -9.406 1 90.88 42 ALA B O 1
ATOM 3820 N N . LEU B 1 43 ? 2.883 13.891 -11.266 1 92.19 43 LEU B N 1
ATOM 3821 C CA . LEU B 1 43 ? 2.412 12.516 -11.164 1 92.19 43 LEU B CA 1
ATOM 3822 C C . LEU B 1 43 ? 2.986 11.828 -9.93 1 92.19 43 LEU B C 1
ATOM 3824 O O . LEU B 1 43 ? 2.268 11.141 -9.211 1 92.19 43 LEU B O 1
ATOM 3828 N N . ARG B 1 44 ? 4.227 12.008 -9.688 1 90.94 44 ARG B N 1
ATOM 3829 C CA . ARG B 1 44 ? 4.871 11.406 -8.523 1 90.94 44 ARG B CA 1
ATOM 3830 C C . ARG B 1 44 ? 4.23 11.898 -7.234 1 90.94 44 ARG B C 1
ATOM 3832 O O . ARG B 1 44 ? 3.969 11.109 -6.324 1 90.94 44 ARG B O 1
ATOM 3839 N N . MET B 1 45 ? 3.977 13.117 -7.215 1 87.56 45 MET B N 1
ATOM 3840 C CA . MET B 1 45 ? 3.34 13.688 -6.031 1 87.56 45 MET B CA 1
ATOM 3841 C C . MET B 1 45 ? 1.94 13.109 -5.836 1 87.56 45 MET B C 1
ATOM 3843 O O . MET B 1 45 ? 1.578 12.711 -4.73 1 87.56 45 MET B O 1
ATOM 3847 N N . GLY B 1 46 ? 1.204 13.148 -6.887 1 90.12 46 GLY B N 1
ATOM 3848 C CA . GLY B 1 46 ? -0.145 12.609 -6.812 1 90.12 46 GLY B CA 1
ATOM 3849 C C . GLY B 1 46 ? -0.182 11.148 -6.418 1 90.12 46 GLY B C 1
ATOM 3850 O O . GLY B 1 46 ? -0.96 10.758 -5.543 1 90.12 46 GLY B O 1
ATOM 3851 N N . VAL B 1 47 ? 0.646 10.375 -6.992 1 92.19 47 VAL B N 1
ATOM 3852 C CA . VAL B 1 47 ? 0.706 8.938 -6.719 1 92.19 47 VAL B CA 1
ATOM 3853 C C . VAL B 1 47 ? 1.203 8.711 -5.293 1 92.19 47 VAL B C 1
ATOM 3855 O O . VAL B 1 47 ? 0.744 7.789 -4.613 1 92.19 47 VAL B O 1
ATOM 3858 N N . GLY B 1 48 ? 2.143 9.492 -4.922 1 91.06 48 GLY B N 1
ATOM 3859 C CA . GLY B 1 48 ? 2.598 9.406 -3.541 1 91.06 48 GLY B CA 1
ATOM 3860 C C . GLY B 1 48 ? 1.482 9.617 -2.533 1 91.06 48 GLY B C 1
ATOM 3861 O O . GLY B 1 48 ? 1.318 8.82 -1.607 1 91.06 48 GLY B O 1
ATOM 3862 N N . PHE B 1 49 ? 0.736 10.586 -2.746 1 86.06 49 PHE B N 1
ATOM 3863 C CA . PHE B 1 49 ? -0.375 10.883 -1.849 1 86.06 49 PHE B CA 1
ATOM 3864 C C . PHE B 1 49 ? -1.436 9.789 -1.922 1 86.06 49 PHE B C 1
ATOM 3866 O O . PHE B 1 49 ? -1.994 9.391 -0.898 1 86.06 49 PHE B O 1
ATOM 3873 N N . ALA B 1 50 ? -1.764 9.43 -3.096 1 90.25 50 ALA B N 1
ATOM 3874 C CA . ALA B 1 50 ? -2.727 8.344 -3.25 1 90.25 50 ALA B CA 1
ATOM 3875 C C . ALA B 1 50 ? -2.258 7.086 -2.52 1 90.25 50 ALA B C 1
ATOM 3877 O O . ALA B 1 50 ? -3.068 6.363 -1.933 1 90.25 50 ALA B O 1
ATOM 3878 N N . SER B 1 51 ? -1.007 6.805 -2.605 1 90.75 51 SER B N 1
ATOM 3879 C CA . SER B 1 51 ? -0.439 5.648 -1.921 1 90.75 51 SER B CA 1
ATOM 3880 C C . SER B 1 51 ? -0.604 5.766 -0.409 1 90.75 51 SER B C 1
ATOM 3882 O O . SER B 1 51 ? -0.89 4.773 0.267 1 90.75 51 SER B O 1
ATOM 3884 N N . ILE B 1 52 ? -0.379 6.934 0.121 1 85.5 52 ILE B N 1
ATOM 3885 C CA . ILE B 1 52 ? -0.594 7.16 1.547 1 85.5 52 ILE B CA 1
ATOM 3886 C C . ILE B 1 52 ? -2.045 6.844 1.905 1 85.5 52 ILE B C 1
ATOM 3888 O O . ILE B 1 52 ? -2.311 6.184 2.912 1 85.5 52 ILE B O 1
ATOM 3892 N N . PHE B 1 53 ? -2.926 7.258 1.066 1 82.94 53 PHE B N 1
ATOM 3893 C CA . PHE B 1 53 ? -4.344 7.031 1.328 1 82.94 53 PHE B CA 1
ATOM 3894 C C . PHE B 1 53 ? -4.68 5.547 1.255 1 82.94 53 PHE B C 1
ATOM 3896 O O . PHE B 1 53 ? -5.516 5.055 2.018 1 82.94 53 PHE B O 1
ATOM 3903 N N . VAL B 1 54 ? -4.051 4.859 0.368 1 84.62 54 VAL B N 1
ATOM 3904 C CA . VAL B 1 54 ? -4.23 3.416 0.26 1 84.62 54 VAL B CA 1
ATOM 3905 C C . VAL B 1 54 ? -3.826 2.746 1.573 1 84.62 54 VAL B C 1
ATOM 3907 O O . VAL B 1 54 ? -4.582 1.94 2.123 1 84.62 54 VAL B O 1
ATOM 3910 N N . VAL B 1 55 ? -2.73 3.09 2.047 1 86.62 55 VAL B N 1
ATOM 3911 C CA . VAL B 1 55 ? -2.188 2.457 3.246 1 86.62 55 VAL B CA 1
ATOM 3912 C C . VAL B 1 55 ? -3.014 2.861 4.465 1 86.62 55 VAL B C 1
ATOM 3914 O O . VAL B 1 55 ? -3.301 2.033 5.332 1 86.62 55 VAL B O 1
ATOM 3917 N N . PHE B 1 56 ? -3.492 4.105 4.492 1 79.69 56 PHE B N 1
ATOM 3918 C CA . PHE B 1 56 ? -4.297 4.594 5.605 1 79.69 56 PHE B CA 1
ATOM 3919 C C . PHE B 1 56 ? -5.648 3.895 5.648 1 79.69 56 PHE B C 1
ATOM 3921 O O . PHE B 1 56 ? -6.133 3.527 6.719 1 79.69 56 PHE B O 1
ATOM 3928 N N . SER B 1 57 ? -6.234 3.824 4.5 1 79.19 57 SER B N 1
ATOM 3929 C CA . SER B 1 57 ? -7.523 3.139 4.434 1 79.19 57 SER B CA 1
ATOM 3930 C C . SER B 1 57 ? -7.402 1.694 4.91 1 79.19 57 SER B C 1
ATOM 3932 O O . SER B 1 57 ? -8.266 1.205 5.648 1 79.19 57 SER B O 1
ATOM 3934 N N . PHE B 1 58 ? -6.387 1.065 4.496 1 84.75 58 PHE B N 1
ATOM 3935 C CA . PHE B 1 58 ? -6.125 -0.304 4.926 1 84.75 58 PHE B CA 1
ATOM 3936 C C . PHE B 1 58 ? -5.906 -0.369 6.43 1 84.75 58 PHE B C 1
ATOM 3938 O O . PHE B 1 58 ? -6.422 -1.268 7.102 1 84.75 58 PHE B O 1
ATOM 3945 N N . PHE B 1 59 ? -5.098 0.495 6.984 1 81.31 59 PHE B N 1
ATOM 3946 C CA . PHE B 1 59 ? -4.809 0.559 8.414 1 81.31 59 PHE B CA 1
ATOM 3947 C C . PHE B 1 59 ? -6.094 0.697 9.219 1 81.31 59 PHE B C 1
ATOM 3949 O O . PHE B 1 59 ? -6.316 -0.047 10.18 1 81.31 59 PHE B O 1
ATOM 3956 N N . VAL B 1 60 ? -6.949 1.595 8.82 1 77.75 60 VAL B N 1
ATOM 3957 C CA . VAL B 1 60 ? -8.195 1.871 9.531 1 77.75 60 VAL B CA 1
ATOM 3958 C C . VAL B 1 60 ? -9.102 0.646 9.477 1 77.75 60 VAL B C 1
ATOM 3960 O O . VAL B 1 60 ? -9.719 0.277 10.484 1 77.75 60 VAL B O 1
ATOM 3963 N N . ASP B 1 61 ? -9.148 0.005 8.367 1 80.69 61 ASP B N 1
ATOM 3964 C CA . ASP B 1 61 ? -9.992 -1.176 8.188 1 80.69 61 ASP B CA 1
ATOM 3965 C C . ASP B 1 61 ? -9.531 -2.314 9.102 1 80.69 61 ASP B C 1
ATOM 3967 O O . ASP B 1 61 ? -10.344 -3.131 9.539 1 80.69 61 ASP B O 1
ATOM 3971 N N . ASN B 1 62 ? -8.289 -2.348 9.367 1 82.31 62 ASN B N 1
ATOM 3972 C CA . ASN B 1 62 ? -7.746 -3.436 10.172 1 82.31 62 ASN B CA 1
ATOM 3973 C C . ASN B 1 62 ? -7.801 -3.109 11.664 1 82.31 62 ASN B C 1
ATOM 3975 O O . ASN B 1 62 ? -7.922 -4.008 12.492 1 82.31 62 ASN B O 1
ATOM 3979 N N . ILE B 1 63 ? -7.719 -1.881 12.031 1 79.06 63 ILE B N 1
ATOM 3980 C CA . ILE B 1 63 ? -7.645 -1.522 13.438 1 79.06 63 ILE B CA 1
ATOM 3981 C C . ILE B 1 63 ? -9.047 -1.307 13.992 1 79.06 63 ILE B C 1
ATOM 3983 O O . ILE B 1 63 ? -9.289 -1.507 15.188 1 79.06 63 ILE B O 1
ATOM 3987 N N . ARG B 1 64 ? -9.977 -0.843 13.102 1 79.19 64 ARG B N 1
ATOM 3988 C CA . ARG B 1 64 ? -11.32 -0.489 13.531 1 79.19 64 ARG B CA 1
ATOM 3989 C C . ARG B 1 64 ? -11.984 -1.651 14.266 1 79.19 64 ARG B C 1
ATOM 3991 O O . ARG B 1 64 ? -12.469 -1.489 15.391 1 79.19 64 ARG B O 1
ATOM 3998 N N . PRO B 1 65 ? -12.016 -2.883 13.641 1 83.56 65 PRO B N 1
ATOM 3999 C CA . PRO B 1 65 ? -12.625 -4 14.359 1 83.56 65 PRO B CA 1
ATOM 4000 C C . PRO B 1 65 ? -11.922 -4.297 15.688 1 83.56 65 PRO B C 1
ATOM 4002 O O . PRO B 1 65 ? -12.578 -4.672 16.672 1 83.56 65 PRO B O 1
ATOM 4005 N N . ALA B 1 66 ? -10.672 -4.199 15.758 1 81.19 66 ALA B N 1
ATOM 4006 C CA . ALA B 1 66 ? -9.922 -4.426 17 1 81.19 66 ALA B CA 1
ATOM 4007 C C . ALA B 1 66 ? -10.312 -3.408 18.062 1 81.19 66 ALA B C 1
ATOM 4009 O O . ALA B 1 66 ? -10.492 -3.762 19.234 1 81.19 66 ALA B O 1
ATOM 4010 N N . VAL B 1 67 ? -10.477 -2.191 17.672 1 76.81 67 VAL B N 1
ATOM 4011 C CA . VAL B 1 67 ? -10.852 -1.116 18.578 1 76.81 67 VAL B CA 1
ATOM 4012 C C . VAL B 1 67 ? -12.281 -1.332 19.078 1 76.81 67 VAL B C 1
ATOM 4014 O O . VAL B 1 67 ? -12.57 -1.141 20.266 1 76.81 67 VAL B O 1
ATOM 4017 N N . GLU B 1 68 ? -13.141 -1.645 18.156 1 77.62 68 GLU B N 1
ATOM 4018 C CA . GLU B 1 68 ? -14.531 -1.896 18.516 1 77.62 68 GLU B CA 1
ATOM 4019 C C . GLU B 1 68 ? -14.648 -3.064 19.5 1 77.62 68 GLU B C 1
ATOM 4021 O O . GLU B 1 68 ? -15.477 -3.039 20.406 1 77.62 68 GLU B O 1
ATOM 4026 N N . ALA B 1 69 ? -13.844 -4.059 19.312 1 80.5 69 ALA B N 1
ATOM 4027 C CA . ALA B 1 69 ? -13.82 -5.195 20.219 1 80.5 69 ALA B CA 1
ATOM 4028 C C . ALA B 1 69 ? -13.375 -4.766 21.625 1 80.5 69 ALA B C 1
ATOM 4030 O O . ALA B 1 69 ? -13.914 -5.238 22.625 1 80.5 69 ALA B O 1
ATOM 4031 N N . ILE B 1 70 ? -12.492 -3.938 21.719 1 75.38 70 ILE B N 1
ATOM 4032 C CA . ILE B 1 70 ? -11.984 -3.445 23 1 75.38 70 ILE B CA 1
ATOM 4033 C C . ILE B 1 70 ? -13.062 -2.629 23.703 1 75.38 70 ILE B C 1
ATOM 4035 O O . ILE B 1 70 ? -13.25 -2.758 24.922 1 75.38 70 ILE B O 1
ATOM 4039 N N . VAL B 1 71 ? -13.852 -1.796 22.891 1 74.5 71 VAL B N 1
ATOM 4040 C CA . VAL B 1 71 ? -14.883 -0.917 23.422 1 74.5 71 VAL B CA 1
ATOM 4041 C C . VAL B 1 71 ? -16.062 -1.749 23.938 1 74.5 71 VAL B C 1
ATOM 4043 O O . VAL B 1 71 ? -16.641 -1.445 24.969 1 74.5 71 VAL B O 1
ATOM 4046 N N . SER B 1 72 ? -16.5 -2.654 23.172 1 74 72 SER B N 1
ATOM 4047 C CA . SER B 1 72 ? -17.641 -3.48 23.547 1 74 72 SER B CA 1
ATOM 4048 C C . SER B 1 72 ? -17.375 -4.23 24.844 1 74 72 SER B C 1
ATOM 4050 O O . SER B 1 72 ? -18.281 -4.391 25.672 1 74 72 SER B O 1
ATOM 4052 N N . VAL B 1 73 ? -16.328 -4.582 25.047 1 65.25 73 VAL B N 1
ATOM 4053 C CA . VAL B 1 73 ? -15.984 -5.336 26.234 1 65.25 73 VAL B CA 1
ATOM 4054 C C . VAL B 1 73 ? -15.992 -4.406 27.453 1 65.25 73 VAL B C 1
ATOM 4056 O O . VAL B 1 73 ? -16.375 -4.816 28.547 1 65.25 73 VAL B O 1
ATOM 4059 N N . ARG B 1 74 ? -15.852 -3.123 27.125 1 65 74 ARG B N 1
ATOM 4060 C CA . ARG B 1 74 ? -15.695 -2.225 28.266 1 65 74 ARG B CA 1
ATOM 4061 C C . ARG B 1 74 ? -16.953 -1.38 28.469 1 65 74 ARG B C 1
ATOM 4063 O O . ARG B 1 74 ? -17.062 -0.646 29.453 1 65 74 ARG B O 1
ATOM 4070 N N . GLY B 1 75 ? -17.938 -1.603 27.656 1 64.25 75 GLY B N 1
ATOM 4071 C CA . GLY B 1 75 ? -19.219 -0.935 27.797 1 64.25 75 GLY B CA 1
ATOM 4072 C C . GLY B 1 75 ? -19.141 0.572 27.656 1 64.25 75 GLY B C 1
ATOM 4073 O O . GLY B 1 75 ? -19.875 1.31 28.312 1 64.25 75 GLY B O 1
ATOM 4074 N N . LEU B 1 76 ? -18.266 1.086 26.953 1 63.69 76 LEU B N 1
ATOM 4075 C CA . LEU B 1 76 ? -18.078 2.529 26.875 1 63.69 76 LEU B CA 1
ATOM 4076 C C . LEU B 1 76 ? -18.953 3.123 25.766 1 63.69 76 LEU B C 1
ATOM 4078 O O . LEU B 1 76 ? -19.203 2.469 24.75 1 63.69 76 LEU B O 1
ATOM 4082 N N . GLU B 1 77 ? -19.703 4.09 26.078 1 65.88 77 GLU B N 1
ATOM 4083 C CA . GLU B 1 77 ? -20.547 4.773 25.094 1 65.88 77 GLU B CA 1
ATOM 4084 C C . GLU B 1 77 ? -19.828 5.98 24.5 1 65.88 77 GLU B C 1
ATOM 4086 O O . GLU B 1 77 ? -19.391 6.879 25.234 1 65.88 77 GLU B O 1
ATOM 4091 N N . TYR B 1 78 ? -19.531 5.824 23.234 1 71.5 78 TYR B N 1
ATOM 4092 C CA . TYR B 1 78 ? -18.938 6.961 22.531 1 71.5 78 TYR B CA 1
ATOM 4093 C C . TYR B 1 78 ? -19.938 7.562 21.547 1 71.5 78 TYR B C 1
ATOM 4095 O O . TYR B 1 78 ? -20.375 6.891 20.609 1 71.5 78 TYR B O 1
ATOM 4103 N N . THR B 1 79 ? -20.312 8.836 21.781 1 77.25 79 THR B N 1
ATOM 4104 C CA . THR B 1 79 ? -21.375 9.5 21.031 1 77.25 79 THR B CA 1
ATOM 4105 C C . THR B 1 79 ? -20.781 10.398 19.953 1 77.25 79 THR B C 1
ATOM 4107 O O . THR B 1 79 ? -21.516 10.922 19.109 1 77.25 79 THR B O 1
ATOM 4110 N N . VAL B 1 80 ? -19.578 10.672 20 1 88.69 80 VAL B N 1
ATOM 4111 C CA . VAL B 1 80 ? -18.953 11.539 19 1 88.69 80 VAL B CA 1
ATOM 4112 C C . VAL B 1 80 ? -18.172 10.703 18 1 88.69 80 VAL B C 1
ATOM 4114 O O . VAL B 1 80 ? -17.219 10 18.359 1 88.69 80 VAL B O 1
ATOM 4117 N N . LEU B 1 81 ? -18.625 10.797 16.828 1 85.56 81 LEU B N 1
ATOM 4118 C CA . LEU B 1 81 ? -18.016 10.031 15.75 1 85.56 81 LEU B CA 1
ATOM 4119 C C . LEU B 1 81 ? -16.812 10.773 15.172 1 85.56 81 LEU B C 1
ATOM 4121 O O . LEU B 1 81 ? -16.938 11.922 14.742 1 85.56 81 LEU B O 1
ATOM 4125 N N . ASP B 1 82 ? -15.703 10.148 15.164 1 91.38 82 ASP B N 1
ATOM 4126 C CA . ASP B 1 82 ? -14.516 10.664 14.492 1 91.38 82 ASP B CA 1
ATOM 4127 C C . ASP B 1 82 ? -14.547 10.328 13 1 91.38 82 ASP B C 1
ATOM 4129 O O . ASP B 1 82 ? -14.148 9.234 12.594 1 91.38 82 ASP B O 1
ATOM 4133 N N . VAL B 1 83 ? -14.938 11.344 12.219 1 84.44 83 VAL B N 1
ATOM 4134 C CA . VAL B 1 83 ? -15.125 11.102 10.797 1 84.44 83 VAL B CA 1
ATOM 4135 C C . VAL B 1 83 ? -13.797 11.25 10.062 1 84.44 83 VAL B C 1
ATOM 4137 O O . VAL B 1 83 ? -13.664 10.828 8.914 1 84.44 83 VAL B O 1
ATOM 4140 N N . GLY B 1 84 ? -12.812 11.875 10.711 1 88.06 84 GLY B N 1
ATOM 4141 C CA . GLY B 1 84 ? -11.516 12.086 10.086 1 88.06 84 GLY B CA 1
ATOM 4142 C C . GLY B 1 84 ? -11.375 13.453 9.438 1 88.06 84 GLY B C 1
ATOM 4143 O O . GLY B 1 84 ? -12.367 14.172 9.281 1 88.06 84 GLY B O 1
ATOM 4144 N N . TRP B 1 85 ? -10.125 13.781 8.969 1 90.06 85 TRP B N 1
ATOM 4145 C CA . TRP B 1 85 ? -9.844 15.117 8.461 1 90.06 85 TRP B CA 1
ATOM 4146 C C . TRP B 1 85 ? -10.414 15.297 7.055 1 90.06 85 TRP B C 1
ATOM 4148 O O . TRP B 1 85 ? -10.82 16.391 6.68 1 90.06 85 TRP B O 1
ATOM 4158 N N . PRO B 1 86 ? -10.492 14.273 6.227 1 81.31 86 PRO B N 1
ATOM 4159 C CA . PRO B 1 86 ? -10.961 14.5 4.859 1 81.31 86 PRO B CA 1
ATOM 4160 C C . PRO B 1 86 ? -12.414 14.969 4.805 1 81.31 86 PRO B C 1
ATOM 4162 O O . PRO B 1 86 ? -12.727 15.977 4.16 1 81.31 86 PRO B O 1
ATOM 4165 N N . PRO B 1 87 ? -13.352 14.266 5.539 1 79.56 87 PRO B N 1
ATOM 4166 C CA . PRO B 1 87 ? -14.719 14.781 5.555 1 79.56 87 PRO B CA 1
ATOM 4167 C C . PRO B 1 87 ? -14.812 16.188 6.141 1 79.56 87 PRO B C 1
ATOM 4169 O O . PRO B 1 87 ? -15.609 17 5.672 1 79.56 87 PRO B O 1
ATOM 4172 N N . LEU B 1 88 ? -14.047 16.406 7.164 1 88.88 88 LEU B N 1
ATOM 4173 C CA . LEU B 1 88 ? -14.047 17.75 7.746 1 88.88 88 LEU B CA 1
ATOM 4174 C C . LEU B 1 88 ? -13.555 18.781 6.738 1 88.88 88 LEU B C 1
ATOM 4176 O O . LEU B 1 88 ? -14.086 19.891 6.676 1 88.88 88 LEU B O 1
ATOM 4180 N N . ALA B 1 89 ? -12.547 18.453 5.977 1 87.75 89 ALA B N 1
ATOM 4181 C CA . ALA B 1 89 ? -12.055 19.344 4.922 1 87.75 89 ALA B CA 1
ATOM 4182 C C . ALA B 1 89 ? -13.133 19.594 3.869 1 87.75 89 ALA B C 1
ATOM 4184 O O . ALA B 1 89 ? -13.328 20.719 3.424 1 87.75 89 ALA B O 1
ATOM 4185 N N . ALA B 1 90 ? -13.836 18.547 3.502 1 78.62 90 ALA B N 1
ATOM 4186 C CA . ALA B 1 90 ? -14.898 18.672 2.516 1 78.62 90 ALA B CA 1
ATOM 4187 C C . ALA B 1 90 ? -16 19.609 3.014 1 78.62 90 ALA B C 1
ATOM 4189 O O . ALA B 1 90 ? -16.5 20.438 2.262 1 78.62 90 ALA B O 1
ATOM 4190 N N . ILE B 1 91 ? -16.375 19.438 4.227 1 82.81 91 ILE B N 1
ATOM 4191 C CA . ILE B 1 91 ? -17.391 20.281 4.852 1 82.81 91 ILE B CA 1
ATOM 4192 C C . ILE B 1 91 ? -16.922 21.734 4.836 1 82.81 91 ILE B C 1
ATOM 4194 O O . ILE B 1 91 ? -17.703 22.641 4.527 1 82.81 91 ILE B O 1
ATOM 4198 N N . THR B 1 92 ? -15.656 21.922 5.094 1 89.06 92 THR B N 1
ATOM 4199 C CA . THR B 1 92 ? -15.102 23.266 5.145 1 89.06 92 THR B CA 1
ATOM 4200 C C . THR B 1 92 ? -15.078 23.891 3.756 1 89.06 92 THR B C 1
ATOM 4202 O O . THR B 1 92 ? -15.438 25.062 3.59 1 89.06 92 THR B O 1
ATOM 4205 N N . TRP B 1 93 ? -14.672 23.156 2.797 1 82.56 93 TRP B N 1
ATOM 4206 C CA . TRP B 1 93 ? -14.57 23.672 1.435 1 82.56 93 TRP B CA 1
ATOM 4207 C C . TRP B 1 93 ? -15.953 24.016 0.883 1 82.56 93 TRP B C 1
ATOM 4209 O O . TRP B 1 93 ? -16.078 24.844 -0.028 1 82.56 93 TRP B O 1
ATOM 4219 N N . ALA B 1 94 ? -17.016 23.391 1.467 1 77.81 94 ALA B N 1
ATOM 4220 C CA . ALA B 1 94 ? -18.375 23.656 1.04 1 77.81 94 ALA B CA 1
ATOM 4221 C C . ALA B 1 94 ? -18.938 24.906 1.729 1 77.81 94 ALA B C 1
ATOM 4223 O O . ALA B 1 94 ? -20 25.406 1.368 1 77.81 94 ALA B O 1
ATOM 4224 N N . SER B 1 95 ? -18.25 25.406 2.686 1 82.62 95 SER B N 1
ATOM 4225 C CA . SER B 1 95 ? -18.688 26.594 3.408 1 82.62 95 SER B CA 1
ATOM 4226 C C . SER B 1 95 ? -18.516 27.859 2.566 1 82.62 95 SER B C 1
ATOM 4228 O O . SER B 1 95 ? -17.719 27.875 1.632 1 82.62 95 SER B O 1
ATOM 4230 N N . MET B 1 96 ? -19.219 28.891 2.955 1 78.5 96 MET B N 1
ATOM 4231 C CA . MET B 1 96 ? -19.203 30.141 2.217 1 78.5 96 MET B CA 1
ATOM 4232 C C . MET B 1 96 ? -17.891 30.891 2.426 1 78.5 96 MET B C 1
ATOM 4234 O O . MET B 1 96 ? -17.484 31.688 1.584 1 78.5 96 MET B O 1
ATOM 4238 N N . ILE B 1 97 ? -17.188 30.578 3.449 1 86.62 97 ILE B N 1
ATOM 4239 C CA . ILE B 1 97 ? -15.977 31.297 3.814 1 86.62 97 ILE B CA 1
ATOM 4240 C C . ILE B 1 97 ? -14.797 30.812 2.975 1 86.62 97 ILE B C 1
ATOM 4242 O O . ILE B 1 97 ? -13.82 31.531 2.777 1 86.62 97 ILE B O 1
ATOM 4246 N N . ALA B 1 98 ? -14.836 29.594 2.504 1 83.38 98 ALA B N 1
ATOM 4247 C CA . ALA B 1 98 ? -13.695 28.891 1.924 1 83.38 98 ALA B CA 1
ATOM 4248 C C . ALA B 1 98 ? -13.195 29.594 0.667 1 83.38 98 ALA B C 1
ATOM 4250 O O . ALA B 1 98 ? -12 29.875 0.535 1 83.38 98 ALA B O 1
ATOM 4251 N N . PRO B 1 99 ? -14.094 29.953 -0.308 1 78.31 99 PRO B N 1
ATOM 4252 C CA . PRO B 1 99 ? -13.594 30.641 -1.497 1 78.31 99 PRO B CA 1
ATOM 4253 C C . PRO B 1 99 ? -12.945 31.984 -1.168 1 78.31 99 PRO B C 1
ATOM 4255 O O . PRO B 1 99 ? -11.945 32.375 -1.785 1 78.31 99 PRO B O 1
ATOM 4258 N N . LEU B 1 100 ? -13.477 32.688 -0.268 1 83.94 100 LEU B N 1
ATOM 4259 C CA . LEU B 1 100 ? -12.922 33.969 0.128 1 83.94 100 LEU B CA 1
ATOM 4260 C C . LEU B 1 100 ? -11.562 33.812 0.787 1 83.94 100 LEU B C 1
ATOM 4262 O O . LEU B 1 100 ? -10.688 34.656 0.649 1 83.94 100 LEU B O 1
ATOM 4266 N N . SER B 1 101 ? -11.461 32.719 1.481 1 89 101 SER B N 1
ATOM 4267 C CA . SER B 1 101 ? -10.203 32.469 2.178 1 89 101 SER B CA 1
ATOM 4268 C C . SER B 1 101 ? -9.055 32.281 1.192 1 89 101 SER B C 1
ATOM 4270 O O . SER B 1 101 ? -7.914 32.656 1.493 1 89 101 SER B O 1
ATOM 4272 N N . ILE B 1 102 ? -9.312 31.766 0.045 1 85.38 102 ILE B N 1
ATOM 4273 C CA . ILE B 1 102 ? -8.266 31.531 -0.948 1 85.38 102 ILE B CA 1
ATOM 4274 C C . ILE B 1 102 ? -7.641 32.844 -1.367 1 85.38 102 ILE B C 1
ATOM 4276 O O . ILE B 1 102 ? -6.422 33.031 -1.3 1 85.38 102 ILE B O 1
ATOM 4280 N N . LEU B 1 103 ? -8.469 33.75 -1.745 1 83.81 103 LEU B N 1
ATOM 4281 C CA . LEU B 1 103 ? -7.996 35.062 -2.199 1 83.81 103 LEU B CA 1
ATOM 4282 C C . LEU B 1 103 ? -7.312 35.812 -1.063 1 83.81 103 LEU B C 1
ATOM 4284 O O . LEU B 1 103 ? -6.266 36.438 -1.266 1 83.81 103 LEU B O 1
ATOM 4288 N N . LEU B 1 104 ? -7.879 35.75 0.073 1 91.62 104 LEU B N 1
ATOM 4289 C CA . LEU B 1 104 ? -7.367 36.5 1.222 1 91.62 104 LEU B CA 1
ATOM 4290 C C . LEU B 1 104 ? -6.004 35.969 1.646 1 91.62 104 LEU B C 1
ATOM 4292 O O . LEU B 1 104 ? -5.082 36.75 1.915 1 91.62 104 LEU B O 1
ATOM 4296 N N . VAL B 1 105 ? -5.871 34.656 1.713 1 93.75 105 VAL B N 1
ATOM 4297 C CA . VAL B 1 105 ? -4.637 34.062 2.197 1 93.75 105 VAL B CA 1
ATOM 4298 C C . VAL B 1 105 ? -3.533 34.219 1.157 1 93.75 105 VAL B C 1
ATOM 4300 O O . VAL B 1 105 ? -2.377 34.5 1.505 1 93.75 105 VAL B O 1
ATOM 4303 N N . LEU B 1 106 ? -3.877 34.031 -0.097 1 88.75 106 LEU B N 1
ATOM 4304 C CA . LEU B 1 106 ? -2.906 34.25 -1.158 1 88.75 106 LEU B CA 1
ATOM 4305 C C . LEU B 1 106 ? -2.4 35.688 -1.118 1 88.75 106 LEU B C 1
ATOM 4307 O O . LEU B 1 106 ? -1.197 35.938 -1.231 1 88.75 106 LEU B O 1
ATOM 4311 N N . GLY B 1 107 ? -3.311 36.625 -1.054 1 90.81 107 GLY B N 1
ATOM 4312 C CA . GLY B 1 107 ? -2.945 38.031 -0.942 1 90.81 107 GLY B CA 1
ATOM 4313 C C . GLY B 1 107 ? -2.08 38.312 0.269 1 90.81 107 GLY B C 1
ATOM 4314 O O . GLY B 1 107 ? -1.107 39.062 0.175 1 90.81 107 GLY B O 1
ATOM 4315 N N . LEU B 1 108 ? -2.438 37.75 1.387 1 95.69 108 LEU B N 1
ATOM 4316 C CA . LEU B 1 108 ? -1.666 37.938 2.613 1 95.69 108 LEU B CA 1
ATOM 4317 C C . LEU B 1 108 ? -0.236 37.438 2.432 1 95.69 108 LEU B C 1
ATOM 4319 O O . LEU B 1 108 ? 0.714 38.094 2.863 1 95.69 108 LEU B O 1
ATOM 4323 N N . ASN B 1 109 ? -0.083 36.25 1.877 1 93.75 109 ASN B N 1
ATOM 4324 C CA . ASN B 1 109 ? 1.245 35.688 1.685 1 93.75 109 ASN B CA 1
ATOM 4325 C C . ASN B 1 109 ? 2.113 36.562 0.793 1 93.75 109 ASN B C 1
ATOM 4327 O O . ASN B 1 109 ? 3.289 36.781 1.088 1 93.75 109 ASN B O 1
ATOM 4331 N N . VAL B 1 110 ? 1.511 37.031 -0.29 1 87.88 110 VAL B N 1
ATOM 4332 C CA . VAL B 1 110 ? 2.227 37.938 -1.193 1 87.88 110 VAL B CA 1
ATOM 4333 C C . VAL B 1 110 ? 2.65 39.188 -0.444 1 87.88 110 VAL B C 1
ATOM 4335 O O . VAL B 1 110 ? 3.787 39.656 -0.581 1 87.88 110 VAL B O 1
ATOM 4338 N N . LEU B 1 111 ? 1.754 39.719 0.283 1 93.19 111 LEU B N 1
ATOM 4339 C CA . LEU B 1 111 ? 2.035 40.938 1.064 1 93.19 111 LEU B CA 1
ATOM 4340 C C . LEU B 1 111 ? 3.158 40.688 2.064 1 93.19 111 LEU B C 1
ATOM 4342 O O . LEU B 1 111 ? 4.047 41.5 2.23 1 93.19 111 LEU B O 1
ATOM 4346 N N . MET B 1 112 ? 3.113 39.562 2.736 1 93.62 112 MET B N 1
ATOM 4347 C CA . MET B 1 112 ? 4.125 39.219 3.73 1 93.62 112 MET B CA 1
ATOM 4348 C C . MET B 1 112 ? 5.5 39.062 3.084 1 93.62 112 MET B C 1
ATOM 4350 O O . MET B 1 112 ? 6.508 39.469 3.666 1 93.62 112 MET B O 1
ATOM 4354 N N . ILE B 1 113 ? 5.559 38.5 1.988 1 88.31 113 ILE B N 1
ATOM 4355 C CA . ILE B 1 113 ? 6.82 38.312 1.275 1 88.31 113 ILE B CA 1
ATOM 4356 C C . ILE B 1 113 ? 7.348 39.688 0.838 1 88.31 113 ILE B C 1
ATOM 4358 O O . ILE B 1 113 ? 8.539 39.969 0.963 1 88.31 113 ILE B O 1
ATOM 4362 N N . ALA B 1 114 ? 6.438 40.5 0.298 1 86.38 114 ALA B N 1
ATOM 4363 C CA . ALA B 1 114 ? 6.812 41.844 -0.15 1 86.38 114 ALA B CA 1
ATOM 4364 C C . ALA B 1 114 ? 7.387 42.656 1.001 1 86.38 114 ALA B C 1
ATOM 4366 O O . ALA B 1 114 ? 8.305 43.469 0.801 1 86.38 114 ALA B O 1
ATOM 4367 N N . LEU B 1 115 ? 6.875 42.438 2.174 1 90.56 115 LEU B N 1
ATOM 4368 C CA . LEU B 1 115 ? 7.301 43.188 3.344 1 90.56 115 LEU B CA 1
ATOM 4369 C C . LEU B 1 115 ? 8.414 42.469 4.086 1 90.56 115 LEU B C 1
ATOM 4371 O O . LEU B 1 115 ? 8.812 42.875 5.18 1 90.56 115 LEU B O 1
ATOM 4375 N N . ASN B 1 116 ? 8.844 41.375 3.588 1 88.25 116 ASN B N 1
ATOM 4376 C CA . ASN B 1 116 ? 9.93 40.562 4.16 1 88.25 116 ASN B CA 1
ATOM 4377 C C . ASN B 1 116 ? 9.562 40.031 5.543 1 88.25 116 ASN B C 1
ATOM 4379 O O . ASN B 1 116 ? 10.406 40 6.441 1 88.25 116 ASN B O 1
ATOM 4383 N N . LEU B 1 117 ? 8.273 39.719 5.656 1 89 117 LEU B N 1
ATOM 4384 C CA . LEU B 1 117 ? 7.816 39.188 6.93 1 89 117 LEU B CA 1
ATOM 4385 C C . LEU B 1 117 ? 7.938 37.656 6.934 1 89 117 LEU B C 1
ATOM 4387 O O . LEU B 1 117 ? 7.867 37.031 7.992 1 89 117 LEU B O 1
ATOM 4391 N N . THR B 1 118 ? 8.039 37.094 5.777 1 90 118 THR B N 1
ATOM 4392 C CA . THR B 1 118 ? 8.188 35.625 5.656 1 90 118 THR B CA 1
ATOM 4393 C C . THR B 1 118 ? 9.039 35.281 4.441 1 90 118 THR B C 1
ATOM 4395 O O . THR B 1 118 ? 9.25 36.125 3.557 1 90 118 THR B O 1
ATOM 4398 N N . ARG B 1 119 ? 9.578 34.094 4.527 1 87.81 119 ARG B N 1
ATOM 4399 C CA . ARG B 1 119 ? 10.32 33.562 3.398 1 87.81 119 ARG B CA 1
ATOM 4400 C C . ARG B 1 119 ? 9.586 32.375 2.783 1 87.81 119 ARG B C 1
ATOM 4402 O O . ARG B 1 119 ? 10.117 31.688 1.905 1 87.81 119 ARG B O 1
ATOM 4409 N N . THR B 1 120 ? 8.406 32.156 3.168 1 90.75 120 THR B N 1
ATOM 4410 C CA . THR B 1 120 ? 7.664 30.969 2.734 1 90.75 120 THR B CA 1
ATOM 4411 C C . THR B 1 120 ? 6.629 31.328 1.675 1 90.75 120 THR B C 1
ATOM 4413 O O . THR B 1 120 ? 5.785 32.188 1.901 1 90.75 120 THR B O 1
ATOM 4416 N N . VAL B 1 121 ? 6.766 30.766 0.568 1 88.06 121 VAL B N 1
ATOM 4417 C CA . VAL B 1 121 ? 5.715 30.812 -0.441 1 88.06 121 VAL B CA 1
ATOM 4418 C C . VAL B 1 121 ? 4.68 29.734 -0.172 1 88.06 121 VAL B C 1
ATOM 4420 O O . VAL B 1 121 ? 4.977 28.531 -0.306 1 88.06 121 VAL B O 1
ATOM 4423 N N . TYR B 1 122 ? 3.5 30.141 0.097 1 90.94 122 TYR B N 1
ATOM 4424 C CA . TYR B 1 122 ? 2.449 29.219 0.519 1 90.94 122 TYR B CA 1
ATOM 4425 C C . TYR B 1 122 ? 1.502 28.906 -0.634 1 90.94 122 TYR B C 1
ATOM 4427 O O . TYR B 1 122 ? 0.349 29.344 -0.633 1 90.94 122 TYR B O 1
ATOM 4435 N N . LEU B 1 123 ? 1.885 28.031 -1.498 1 80.06 123 LEU B N 1
ATOM 4436 C CA . LEU B 1 123 ? 1.12 27.75 -2.705 1 80.06 123 LEU B CA 1
ATOM 4437 C C . LEU B 1 123 ? 0.299 26.469 -2.537 1 80.06 123 LEU B C 1
ATOM 4439 O O . LEU B 1 123 ? -0.387 26.047 -3.469 1 80.06 123 LEU B O 1
ATOM 4443 N N . ASP B 1 124 ? 0.387 25.859 -1.376 1 84.81 124 ASP B N 1
ATOM 4444 C CA . ASP B 1 124 ? -0.43 24.688 -1.096 1 84.81 124 ASP B CA 1
ATOM 4445 C C . ASP B 1 124 ? -1.88 25.078 -0.819 1 84.81 124 ASP B C 1
ATOM 4447 O O . ASP B 1 124 ? -2.338 25.016 0.323 1 84.81 124 ASP B O 1
ATOM 4451 N N . ILE B 1 125 ? -2.582 25.297 -1.803 1 81.25 125 ILE B N 1
ATOM 4452 C CA . ILE B 1 125 ? -3.916 25.875 -1.72 1 81.25 125 ILE B CA 1
ATOM 4453 C C . ILE B 1 125 ? -4.883 24.859 -1.111 1 81.25 125 ILE B C 1
ATOM 4455 O O . ILE B 1 125 ? -5.816 25.234 -0.395 1 81.25 125 ILE B O 1
ATOM 4459 N N . TRP B 1 126 ? -4.645 23.625 -1.337 1 81.44 126 TRP B N 1
ATOM 4460 C CA . TRP B 1 126 ? -5.527 22.609 -0.761 1 81.44 126 TRP B CA 1
ATOM 4461 C C . TRP B 1 126 ? -5.59 22.75 0.757 1 81.44 126 TRP B C 1
ATOM 4463 O O . TRP B 1 126 ? -6.652 22.562 1.357 1 81.44 126 TRP B O 1
ATOM 4473 N N . ASN B 1 127 ? -4.539 23.094 1.345 1 89.44 127 ASN B N 1
ATOM 4474 C CA . ASN B 1 127 ? -4.477 23.141 2.801 1 89.44 127 ASN B CA 1
ATOM 4475 C C . ASN B 1 127 ? -5.004 24.469 3.34 1 89.44 127 ASN B C 1
ATOM 4477 O O . ASN B 1 127 ? -4.969 24.703 4.547 1 89.44 127 ASN B O 1
ATOM 4481 N N . TYR B 1 128 ? -5.57 25.266 2.438 1 90.81 128 TYR B N 1
ATOM 4482 C CA . TYR B 1 128 ? -6.191 26.484 2.912 1 90.81 128 TYR B CA 1
ATOM 4483 C C . TYR B 1 128 ? -7.473 26.203 3.684 1 90.81 128 TYR B C 1
ATOM 4485 O O . TYR B 1 128 ? -7.984 27.062 4.398 1 90.81 128 TYR B O 1
ATOM 4493 N N . TRP B 1 129 ? -7.906 24.984 3.57 1 90.69 129 TRP B N 1
ATOM 4494 C CA . TRP B 1 129 ? -9.109 24.625 4.32 1 90.69 129 TRP B CA 1
ATOM 4495 C C . TRP B 1 129 ? -8.859 24.75 5.824 1 90.69 129 TRP B C 1
ATOM 4497 O O . TRP B 1 129 ? -9.789 25.016 6.59 1 90.69 129 TRP B O 1
ATOM 4507 N N . HIS B 1 130 ? -7.617 24.594 6.242 1 95.19 130 HIS B N 1
ATOM 4508 C CA . HIS B 1 130 ? -7.297 24.719 7.66 1 95.19 130 HIS B CA 1
ATOM 4509 C C . HIS B 1 130 ? -7.617 26.125 8.172 1 95.19 130 HIS B C 1
ATOM 4511 O O . HIS B 1 130 ? -8.062 26.281 9.305 1 95.19 130 HIS B O 1
ATOM 4517 N N . PHE B 1 131 ? -7.391 27.078 7.379 1 96.88 131 PHE B N 1
ATOM 4518 C CA . PHE B 1 131 ? -7.668 28.469 7.742 1 96.88 131 PHE B CA 1
ATOM 4519 C C . PHE B 1 131 ? -9.156 28.766 7.641 1 96.88 131 PHE B C 1
ATOM 4521 O O . PHE B 1 131 ? -9.734 29.391 8.531 1 96.88 131 PHE B O 1
ATOM 4528 N N . ALA B 1 132 ? -9.695 28.266 6.574 1 94.12 132 ALA B N 1
ATOM 4529 C CA . ALA B 1 132 ? -11.117 28.484 6.332 1 94.12 132 ALA B CA 1
ATOM 4530 C C . ALA B 1 132 ? -11.961 27.844 7.43 1 94.12 132 ALA B C 1
ATOM 4532 O O . ALA B 1 132 ? -13.039 28.344 7.77 1 94.12 132 ALA B O 1
ATOM 4533 N N . LEU B 1 133 ? -11.492 26.75 7.945 1 96.12 133 LEU B N 1
ATOM 4534 C CA . LEU B 1 133 ? -12.227 26.062 9 1 96.12 133 LEU B CA 1
ATOM 4535 C C . LEU B 1 133 ? -12.438 26.969 10.203 1 96.12 133 LEU B C 1
ATOM 4537 O O . LEU B 1 133 ? -13.547 27.062 10.734 1 96.12 133 LEU B O 1
ATOM 4541 N N . LEU B 1 134 ? -11.391 27.625 10.648 1 97.62 134 LEU B N 1
ATOM 4542 C CA . LEU B 1 134 ? -11.547 28.562 11.758 1 97.62 134 LEU B CA 1
ATOM 4543 C C . LEU B 1 134 ? -12.539 29.656 11.406 1 97.62 134 LEU B C 1
ATOM 4545 O O . LEU B 1 134 ? -13.383 30.031 12.227 1 97.62 134 LEU B O 1
ATOM 4549 N N . GLY B 1 135 ? -12.398 30.203 10.227 1 96.69 135 GLY B N 1
ATOM 4550 C CA . GLY B 1 135 ? -13.344 31.203 9.781 1 96.69 135 GLY B CA 1
ATOM 4551 C C . GLY B 1 135 ? -14.789 30.734 9.836 1 96.69 135 GLY B C 1
ATOM 4552 O O . GLY B 1 135 ? -15.664 31.438 10.312 1 96.69 135 GLY B O 1
ATOM 4553 N N . ALA B 1 136 ? -15.016 29.516 9.344 1 94.81 136 ALA B N 1
ATOM 4554 C CA . ALA B 1 136 ? -16.359 28.953 9.328 1 94.81 136 ALA B CA 1
ATOM 4555 C C . ALA B 1 136 ? -16.891 28.766 10.75 1 94.81 136 ALA B C 1
ATOM 4557 O O . ALA B 1 136 ? -18.078 29 11.008 1 94.81 136 ALA B O 1
ATOM 4558 N N . LEU B 1 137 ? -16.047 28.359 11.641 1 96.19 137 LEU B N 1
ATOM 4559 C CA . LEU B 1 137 ? -16.438 28.156 13.031 1 96.19 137 LEU B CA 1
ATOM 4560 C C . LEU B 1 137 ? -16.797 29.5 13.68 1 96.19 137 LEU B C 1
ATOM 4562 O O . LEU B 1 137 ? -17.812 29.594 14.391 1 96.19 137 LEU B O 1
ATOM 4566 N N . VAL B 1 138 ? -15.992 30.469 13.453 1 96.75 138 VAL B N 1
ATOM 4567 C CA . VAL B 1 138 ? -16.234 31.781 14.023 1 96.75 138 VAL B CA 1
ATOM 4568 C C . VAL B 1 138 ? -17.547 32.344 13.469 1 96.75 138 VAL B C 1
ATOM 4570 O O . VAL B 1 138 ? -18.328 32.969 14.211 1 96.75 138 VAL B O 1
ATOM 4573 N N . GLN B 1 139 ? -17.719 32.156 12.227 1 94.31 139 GLN B N 1
ATOM 4574 C CA . GLN B 1 139 ? -18.969 32.625 11.617 1 94.31 139 GLN B CA 1
ATOM 4575 C C . GLN B 1 139 ? -20.172 31.922 12.234 1 94.31 139 GLN B C 1
ATOM 4577 O O . GLN B 1 139 ? -21.203 32.562 12.453 1 94.31 139 GLN B O 1
ATOM 4582 N N . ALA B 1 140 ? -20.062 30.719 12.445 1 92.44 140 ALA B N 1
ATOM 4583 C CA . ALA B 1 140 ? -21.156 29.938 13.008 1 92.44 140 ALA B CA 1
ATOM 4584 C C . ALA B 1 140 ? -21.5 30.391 14.422 1 92.44 140 ALA B C 1
ATOM 4586 O O . ALA B 1 140 ? -22.672 30.406 14.82 1 92.44 140 ALA B O 1
ATOM 4587 N N . VAL B 1 141 ? -20.547 30.766 15.188 1 94.62 141 VAL B N 1
ATOM 4588 C CA . VAL B 1 141 ? -20.75 31.109 16.594 1 94.62 141 VAL B CA 1
ATOM 4589 C C . VAL B 1 141 ? -21.172 32.562 16.703 1 94.62 141 VAL B C 1
ATOM 4591 O O . VAL B 1 141 ? -22.031 32.906 17.516 1 94.62 141 VAL B O 1
ATOM 4594 N N . THR B 1 142 ? -20.625 33.438 15.883 1 94.81 142 THR B N 1
ATOM 4595 C CA . THR B 1 142 ? -20.812 34.875 16.078 1 94.81 142 THR B CA 1
ATOM 4596 C C . THR B 1 142 ? -21.844 35.438 15.078 1 94.81 142 THR B C 1
ATOM 4598 O O . THR B 1 142 ? -22.391 36.5 15.281 1 94.81 142 THR B O 1
ATOM 4601 N N . GLY B 1 143 ? -21.938 34.781 13.953 1 92.56 143 GLY B N 1
ATOM 4602 C CA . GLY B 1 143 ? -22.781 35.281 12.883 1 92.56 143 GLY B CA 1
ATOM 4603 C C . GLY B 1 143 ? -22.141 36.406 12.109 1 92.56 143 GLY B C 1
ATOM 4604 O O . GLY B 1 143 ? -22.781 37 11.227 1 92.56 143 GLY B O 1
ATOM 4605 N N . ASN B 1 144 ? -20.953 36.719 12.383 1 95.12 144 ASN B N 1
ATOM 4606 C CA . ASN B 1 144 ? -20.266 37.875 11.789 1 95.12 144 ASN B CA 1
ATOM 4607 C C . ASN B 1 144 ? -19.203 37.438 10.781 1 95.12 144 ASN B C 1
ATOM 4609 O O . ASN B 1 144 ? -18.188 36.844 11.164 1 95.12 144 ASN B O 1
ATOM 4613 N N . VAL B 1 145 ? -19.406 37.781 9.547 1 93 145 VAL B N 1
ATOM 4614 C CA . VAL B 1 145 ? -18.531 37.344 8.461 1 93 145 VAL B CA 1
ATOM 4615 C C . VAL B 1 145 ? -17.188 38.094 8.562 1 93 145 VAL B C 1
ATOM 4617 O O . VAL B 1 145 ? -16.141 37.5 8.258 1 93 145 VAL B O 1
ATOM 4620 N N . TRP B 1 146 ? -17.219 39.281 8.984 1 95.06 146 TRP B N 1
ATOM 4621 C CA . TRP B 1 146 ? -15.977 40.031 9.078 1 95.06 146 TRP B CA 1
ATOM 4622 C C . TRP B 1 146 ? -15.055 39.469 10.148 1 95.06 146 TRP B C 1
ATOM 4624 O O . TRP B 1 146 ? -13.836 39.406 9.953 1 95.06 146 TRP B O 1
ATOM 4634 N N . LEU B 1 147 ? -15.633 39.094 11.266 1 96.5 147 LEU B N 1
ATOM 4635 C CA . LEU B 1 147 ? -14.844 38.469 12.305 1 96.5 147 LEU B CA 1
ATOM 4636 C C . LEU B 1 147 ? -14.281 37.125 11.812 1 96.5 147 LEU B C 1
ATOM 4638 O O . LEU B 1 147 ? -13.148 36.75 12.148 1 96.5 147 LEU B O 1
ATOM 4642 N N . ALA B 1 148 ? -15.094 36.469 11.047 1 96.81 148 ALA B N 1
ATOM 4643 C CA . ALA B 1 148 ? -14.664 35.188 10.477 1 96.81 148 ALA B CA 1
ATOM 4644 C C . ALA B 1 148 ? -13.461 35.375 9.555 1 96.81 148 ALA B C 1
ATOM 4646 O O . ALA B 1 148 ? -12.5 34.625 9.625 1 96.81 148 ALA B O 1
ATOM 4647 N N . LEU B 1 149 ? -13.508 36.344 8.703 1 96.19 149 LEU B N 1
ATOM 4648 C CA . LEU B 1 149 ? -12.43 36.594 7.754 1 96.19 149 LEU B CA 1
ATOM 4649 C C . LEU B 1 149 ? -11.164 37.062 8.477 1 96.19 149 LEU B C 1
ATOM 4651 O O . LEU B 1 149 ? -10.055 36.688 8.102 1 96.19 149 LEU B O 1
ATOM 4655 N N . LEU B 1 150 ? -11.352 37.875 9.484 1 97.44 150 LEU B N 1
ATOM 4656 C CA . LEU B 1 150 ? -10.211 38.312 10.281 1 97.44 150 LEU B CA 1
ATOM 4657 C C . LEU B 1 150 ? -9.539 37.125 10.977 1 97.44 150 LEU B C 1
ATOM 4659 O O .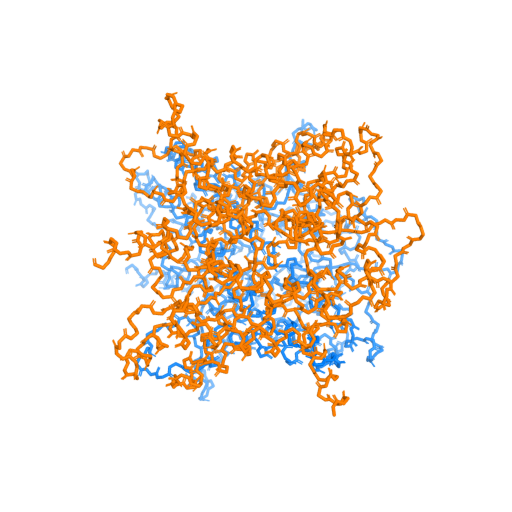 LEU B 1 150 ? -8.312 37.062 11.062 1 97.44 150 LEU B O 1
ATOM 4663 N N . ALA B 1 151 ? -10.352 36.281 11.523 1 97.75 151 ALA B N 1
ATOM 4664 C CA . ALA B 1 151 ? -9.812 35.094 12.156 1 97.75 151 ALA B CA 1
ATOM 4665 C C . ALA B 1 151 ? -9.039 34.219 11.156 1 97.75 151 ALA B C 1
ATOM 4667 O O . ALA B 1 151 ? -7.977 33.688 11.484 1 97.75 151 ALA B O 1
ATOM 4668 N N . THR B 1 152 ? -9.594 34.094 9.977 1 97.44 152 THR B N 1
ATOM 4669 C CA . THR B 1 152 ? -8.938 33.344 8.906 1 97.44 152 THR B CA 1
ATOM 4670 C C . THR B 1 152 ? -7.574 33.938 8.578 1 97.44 152 THR B C 1
ATOM 4672 O O . THR B 1 152 ? -6.586 33.219 8.469 1 97.44 152 THR B O 1
ATOM 4675 N N . LEU B 1 153 ? -7.508 35.188 8.484 1 97.5 153 LEU B N 1
ATOM 4676 C CA . LEU B 1 153 ? -6.27 35.906 8.148 1 97.5 153 LEU B CA 1
ATOM 4677 C C . LEU B 1 153 ? -5.25 35.781 9.281 1 97.5 153 LEU B C 1
ATOM 4679 O O . LEU B 1 153 ? -4.059 35.594 9.023 1 97.5 153 LEU B O 1
ATOM 4683 N N . LEU B 1 154 ? -5.711 35.906 10.477 1 96.88 154 LEU B N 1
ATOM 4684 C CA . LEU B 1 154 ? -4.801 35.844 11.609 1 96.88 154 LEU B CA 1
ATOM 4685 C C . LEU B 1 154 ? -4.16 34.469 11.719 1 96.88 154 LEU B C 1
ATOM 4687 O O . LEU B 1 154 ? -2.949 34.344 11.922 1 96.88 154 LEU B O 1
ATOM 4691 N N . ILE B 1 155 ? -4.957 33.438 11.641 1 97.19 155 ILE B N 1
ATOM 4692 C CA . ILE B 1 155 ? -4.398 32.094 11.781 1 97.19 155 ILE B CA 1
ATOM 4693 C C . ILE B 1 155 ? -3.473 31.797 10.602 1 97.19 155 ILE B C 1
ATOM 4695 O O . ILE B 1 155 ? -2.467 31.109 10.758 1 97.19 155 ILE B O 1
ATOM 4699 N N . ALA B 1 156 ? -3.824 32.281 9.422 1 97.5 156 ALA B N 1
ATOM 4700 C CA . ALA B 1 156 ? -2.947 32.125 8.266 1 97.5 156 ALA B CA 1
ATOM 4701 C C . ALA B 1 156 ? -1.603 32.812 8.5 1 97.5 156 ALA B C 1
ATOM 4703 O O . ALA B 1 156 ? -0.55 32.219 8.219 1 97.5 156 ALA B O 1
ATOM 4704 N N . PHE B 1 157 ? -1.688 34 8.992 1 96.25 157 PHE B N 1
ATOM 4705 C CA . PHE B 1 157 ? -0.476 34.781 9.297 1 96.25 157 PHE B CA 1
ATOM 4706 C C . PHE B 1 157 ? 0.415 34 10.258 1 96.25 157 PHE B C 1
ATOM 4708 O O . PHE B 1 157 ? 1.611 33.812 10.016 1 96.25 157 PHE B O 1
ATOM 4715 N N . LEU B 1 158 ? -0.16 33.531 11.32 1 94.81 158 LEU B N 1
ATOM 4716 C CA . LEU B 1 158 ? 0.59 32.812 12.328 1 94.81 158 LEU B CA 1
ATOM 4717 C C . LEU B 1 158 ? 1.159 31.516 11.75 1 94.81 158 LEU B C 1
ATOM 4719 O O . LEU B 1 158 ? 2.303 31.156 12.031 1 94.81 158 LEU B O 1
ATOM 4723 N N . THR B 1 159 ? 0.377 30.797 10.977 1 95.94 159 THR B N 1
ATOM 4724 C CA . THR B 1 159 ? 0.791 29.531 10.383 1 95.94 159 THR B CA 1
ATOM 4725 C C . THR B 1 159 ? 1.98 29.734 9.453 1 95.94 159 THR B C 1
ATOM 4727 O O . THR B 1 159 ? 2.928 28.953 9.461 1 95.94 159 THR B O 1
ATOM 4730 N N . ILE B 1 160 ? 1.93 30.766 8.648 1 94.31 160 ILE B N 1
ATOM 4731 C CA . ILE B 1 160 ? 3.002 31.047 7.695 1 94.31 160 ILE B CA 1
ATOM 4732 C C . ILE B 1 160 ? 4.293 31.359 8.453 1 94.31 160 ILE B C 1
ATOM 4734 O O . ILE B 1 160 ? 5.371 30.891 8.062 1 94.31 160 ILE B O 1
ATOM 4738 N N . LYS B 1 161 ? 4.176 32.062 9.523 1 92.5 161 LYS B N 1
ATOM 4739 C CA . LYS B 1 161 ? 5.348 32.344 10.344 1 92.5 161 LYS B CA 1
ATOM 4740 C C . LYS B 1 161 ? 5.91 31.078 10.969 1 92.5 161 LYS B C 1
ATOM 4742 O O . LYS B 1 161 ? 7.129 30.906 11.062 1 92.5 161 LYS B O 1
ATOM 4747 N N . LEU B 1 162 ? 5.039 30.266 11.375 1 94.12 162 LEU B N 1
ATOM 4748 C CA . LEU B 1 162 ? 5.473 29.016 11.969 1 94.12 162 LEU B CA 1
ATOM 4749 C C . LEU B 1 162 ? 6.098 28.094 10.922 1 94.12 162 LEU B C 1
ATOM 4751 O O . LEU B 1 162 ? 7.016 27.328 11.227 1 94.12 162 LEU B O 1
ATOM 4755 N N . ALA B 1 163 ? 5.559 28.172 9.75 1 93.88 163 ALA B N 1
ATOM 4756 C CA . ALA B 1 163 ? 6.141 27.406 8.648 1 93.88 163 ALA B CA 1
ATOM 4757 C C . ALA B 1 163 ? 7.586 27.812 8.398 1 93.88 163 ALA B C 1
ATOM 4759 O O . ALA B 1 163 ? 8.43 26.984 8.078 1 93.88 163 ALA B O 1
ATOM 4760 N N . ASP B 1 164 ? 7.891 29.109 8.531 1 90.94 164 ASP B N 1
ATOM 4761 C CA . ASP B 1 164 ? 9.266 29.594 8.445 1 90.94 164 ASP B CA 1
ATOM 4762 C C . ASP B 1 164 ? 10.164 28.859 9.445 1 90.94 164 ASP B C 1
ATOM 4764 O O . ASP B 1 164 ? 11.281 28.469 9.117 1 90.94 164 ASP B O 1
ATOM 4768 N N . TRP B 1 165 ? 9.586 28.766 10.578 1 90.81 165 TRP B N 1
ATOM 4769 C CA . TRP B 1 165 ? 10.32 28.141 11.664 1 90.81 165 TRP B CA 1
ATOM 4770 C C . TRP B 1 165 ? 10.531 26.656 11.383 1 90.81 165 TRP B C 1
ATOM 4772 O O . TRP B 1 165 ? 11.602 26.109 11.664 1 90.81 165 TRP B O 1
ATOM 4782 N N . ALA B 1 166 ? 9.586 25.969 10.82 1 93.38 166 ALA B N 1
ATOM 4783 C CA . ALA B 1 166 ? 9.633 24.531 10.562 1 93.38 166 ALA B CA 1
ATOM 4784 C C . ALA B 1 166 ? 10.648 24.203 9.477 1 93.38 166 ALA B C 1
ATOM 4786 O O . ALA B 1 166 ? 11.188 23.094 9.438 1 93.38 166 ALA B O 1
ATOM 4787 N N . ALA B 1 167 ? 10.945 25.156 8.625 1 91.31 167 ALA B N 1
ATOM 4788 C CA . ALA B 1 167 ? 11.828 24.938 7.477 1 91.31 167 ALA B CA 1
ATOM 4789 C C . ALA B 1 167 ? 13.211 24.469 7.926 1 91.31 167 ALA B C 1
ATOM 4791 O O . ALA B 1 167 ? 13.836 23.641 7.273 1 91.31 167 ALA B O 1
ATOM 4792 N N . VAL B 1 168 ? 13.672 24.969 8.984 1 88.25 168 VAL B N 1
ATOM 4793 C CA . VAL B 1 168 ? 15.008 24.672 9.492 1 88.25 168 VAL B CA 1
ATOM 4794 C C . VAL B 1 168 ? 15.117 23.188 9.844 1 88.25 168 VAL B C 1
ATOM 4796 O O . VAL B 1 168 ? 16.109 22.547 9.516 1 88.25 168 VAL B O 1
ATOM 4799 N N . TYR B 1 169 ? 14.109 22.703 10.422 1 92.56 169 TYR B N 1
ATOM 4800 C CA . TYR B 1 169 ? 14.125 21.312 10.859 1 92.56 169 TYR B CA 1
ATOM 4801 C C . TYR B 1 169 ? 13.906 20.359 9.68 1 92.56 169 TYR B C 1
ATOM 4803 O O . TYR B 1 169 ? 14.469 19.266 9.648 1 92.56 169 TYR B O 1
ATOM 4811 N N . VAL B 1 170 ? 13.07 20.797 8.758 1 92.94 170 VAL B N 1
ATOM 4812 C CA . VAL B 1 170 ? 12.82 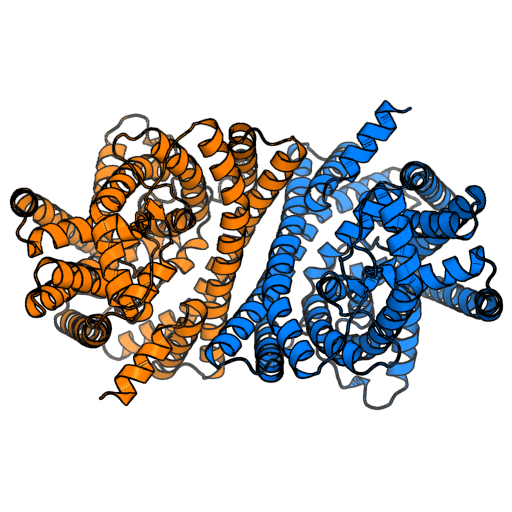19.984 7.566 1 92.94 170 VAL B CA 1
ATOM 4813 C C . VAL B 1 170 ? 14.117 19.812 6.781 1 92.94 170 VAL B C 1
ATOM 4815 O O . VAL B 1 170 ? 14.477 18.703 6.395 1 92.94 170 VAL B O 1
ATOM 4818 N N . GLU B 1 171 ? 14.797 20.859 6.59 1 88.81 171 GLU B N 1
ATOM 4819 C CA . GLU B 1 171 ? 16.047 20.812 5.852 1 88.81 171 GLU B CA 1
ATOM 4820 C C . GLU B 1 171 ? 17.094 19.969 6.594 1 88.81 171 GLU B C 1
ATOM 4822 O O . GLU B 1 171 ? 17.812 19.172 5.98 1 88.81 171 GLU B O 1
ATOM 4827 N N . ARG B 1 172 ? 17.219 20.125 7.816 1 89.31 172 ARG B N 1
ATOM 4828 C CA . ARG B 1 172 ? 18.219 19.438 8.625 1 89.31 172 ARG B CA 1
ATOM 4829 C C . ARG B 1 172 ? 17.984 17.938 8.609 1 89.31 172 ARG B C 1
ATOM 4831 O O . ARG B 1 172 ? 18.938 17.156 8.461 1 89.31 172 ARG B O 1
ATOM 4838 N N . GLU B 1 173 ? 16.719 17.531 8.719 1 91.19 173 GLU B N 1
ATOM 4839 C CA . GLU B 1 173 ? 16.438 16.125 8.961 1 91.19 173 GLU B CA 1
ATOM 4840 C C . GLU B 1 173 ? 16.141 15.383 7.66 1 91.19 173 GLU B C 1
ATOM 4842 O O . GLU B 1 173 ? 16.25 14.156 7.598 1 91.19 173 GLU B O 1
ATOM 4847 N N . THR B 1 174 ? 15.695 16 6.617 1 88.38 174 THR B N 1
ATOM 4848 C CA . THR B 1 174 ? 15.289 15.305 5.398 1 88.38 174 THR B CA 1
ATOM 4849 C C . THR B 1 174 ? 16.188 15.688 4.23 1 88.38 174 THR B C 1
ATOM 4851 O O . THR B 1 174 ? 16.125 15.078 3.158 1 88.38 174 THR B O 1
ATOM 4854 N N . ALA B 1 175 ? 16.969 16.672 4.297 1 82.94 175 ALA B N 1
ATOM 4855 C CA . ALA B 1 175 ? 17.891 17.156 3.27 1 82.94 175 ALA B CA 1
ATOM 4856 C C . ALA B 1 175 ? 17.125 17.75 2.09 1 82.94 175 ALA B C 1
ATOM 4858 O O . ALA B 1 175 ? 17.688 17.891 0.993 1 82.94 175 ALA B O 1
ATOM 4859 N N . LEU B 1 176 ? 15.898 18.047 2.326 1 82.5 176 LEU B N 1
ATOM 4860 C CA . LEU B 1 176 ? 15.125 18.734 1.307 1 82.5 176 LEU B CA 1
ATOM 4861 C C . LEU B 1 176 ? 15.344 20.25 1.396 1 82.5 176 LEU B C 1
ATOM 4863 O O . LEU B 1 176 ? 14.945 20.875 2.375 1 82.5 176 LEU B O 1
ATOM 4867 N N . GLU B 1 177 ? 15.875 20.719 0.359 1 82.94 177 GLU B N 1
ATOM 4868 C CA . GLU B 1 177 ? 16.172 22.141 0.361 1 82.94 177 GLU B CA 1
ATOM 4869 C C . GLU B 1 177 ? 14.977 22.953 -0.155 1 82.94 177 GLU B C 1
ATOM 4871 O O . GLU B 1 177 ? 14.305 22.547 -1.101 1 82.94 177 GLU B O 1
ATOM 4876 N N . GLY B 1 178 ? 14.711 24.031 0.56 1 84.25 178 GLY B N 1
ATOM 4877 C CA . GLY B 1 178 ? 13.703 24.969 0.088 1 84.25 178 GLY B CA 1
ATOM 4878 C C . GLY B 1 178 ? 12.281 24.484 0.322 1 84.25 178 GLY B C 1
ATOM 4879 O O . GLY B 1 178 ? 11.359 24.859 -0.409 1 84.25 178 GLY B O 1
ATOM 4880 N N . VAL B 1 179 ? 12.172 23.578 1.256 1 90 179 VAL B N 1
ATOM 4881 C CA . VAL B 1 179 ? 10.852 23.016 1.517 1 90 179 VAL B CA 1
ATOM 4882 C C . VAL B 1 179 ? 10.477 23.234 2.979 1 90 179 VAL B C 1
ATOM 4884 O O . VAL B 1 179 ? 11.336 23.203 3.861 1 90 179 VAL B O 1
ATOM 4887 N N . THR B 1 180 ? 9.305 23.578 3.176 1 93.75 180 THR B N 1
ATOM 4888 C CA . THR B 1 180 ? 8.734 23.625 4.52 1 93.75 180 THR B CA 1
ATOM 4889 C C . THR B 1 180 ? 7.348 23 4.539 1 93.75 180 THR B C 1
ATOM 4891 O O . THR B 1 180 ? 6.93 22.375 3.561 1 93.75 180 THR B O 1
ATOM 4894 N N . ILE B 1 181 ? 6.672 23.047 5.699 1 95.12 181 ILE B N 1
ATOM 4895 C CA . ILE B 1 181 ? 5.434 22.297 5.891 1 95.12 181 ILE B CA 1
ATOM 4896 C C . ILE B 1 181 ? 4.266 23.281 6.039 1 95.12 181 ILE B C 1
ATOM 4898 O O . ILE B 1 181 ? 4.391 24.312 6.699 1 95.12 181 ILE B O 1
ATOM 4902 N N . SER B 1 182 ? 3.113 22.875 5.512 1 92.62 182 SER B N 1
ATOM 4903 C CA . SER B 1 182 ? 2.049 23.859 5.332 1 92.62 182 SER B CA 1
ATOM 4904 C C . SER B 1 182 ? 0.979 23.719 6.406 1 92.62 182 SER B C 1
ATOM 4906 O O . SER B 1 182 ? 0.59 24.703 7.035 1 92.62 182 SER B O 1
ATOM 4908 N N . PRO B 1 183 ? 0.487 22.547 6.785 1 94.62 183 PRO B N 1
ATOM 4909 C CA . PRO B 1 183 ? -0.731 22.484 7.594 1 94.62 183 PRO B CA 1
ATOM 4910 C C . PRO B 1 183 ? -0.527 23.047 9 1 94.62 183 PRO B C 1
ATOM 4912 O O . PRO B 1 183 ? 0.444 22.688 9.68 1 94.62 183 PRO B O 1
ATOM 4915 N N . VAL B 1 184 ? -1.533 23.906 9.406 1 95.81 184 VAL B N 1
ATOM 4916 C CA . VAL B 1 184 ? -1.488 24.5 10.742 1 95.81 184 VAL B CA 1
ATOM 4917 C C . VAL B 1 184 ? -1.514 23.391 11.797 1 95.81 184 VAL B C 1
ATOM 4919 O O . VAL B 1 184 ? -0.906 23.531 12.867 1 95.81 184 VAL B O 1
ATOM 4922 N N . SER B 1 185 ? -2.145 22.234 11.5 1 95.44 185 SER B N 1
ATOM 4923 C CA . SER B 1 185 ? -2.256 21.125 12.445 1 95.44 185 SER B CA 1
ATOM 4924 C C . SER B 1 185 ? -0.89 20.516 12.758 1 95.44 185 SER B C 1
ATOM 4926 O O . SER B 1 185 ? -0.731 19.812 13.75 1 95.44 185 SER B O 1
ATOM 4928 N N . VAL B 1 186 ? 0.059 20.812 11.945 1 96.62 186 VAL B N 1
ATOM 4929 C CA . VAL B 1 186 ? 1.399 20.25 12.102 1 96.62 186 VAL B CA 1
ATOM 4930 C C . VAL B 1 186 ? 2.332 21.312 12.68 1 96.62 186 VAL B C 1
ATOM 4932 O O . VAL B 1 186 ? 2.791 21.203 13.82 1 96.62 186 VAL B O 1
ATOM 4935 N N . VAL B 1 187 ? 2.441 22.469 11.969 1 95.88 187 VAL B N 1
ATOM 4936 C CA . VAL B 1 187 ? 3.395 23.5 12.367 1 95.88 187 VAL B CA 1
ATOM 4937 C C . VAL B 1 187 ? 2.871 24.25 13.602 1 95.88 187 VAL B C 1
ATOM 4939 O O . VAL B 1 187 ? 3.646 24.844 14.344 1 95.88 187 VAL B O 1
ATOM 4942 N N . GLY B 1 188 ? 1.584 24.172 13.82 1 94.56 188 GLY B N 1
ATOM 4943 C CA . GLY B 1 188 ? 0.984 24.828 14.969 1 94.56 188 GLY B CA 1
ATOM 4944 C C . GLY B 1 188 ? 1.455 24.266 16.297 1 94.56 188 GLY B C 1
ATOM 4945 O O . GLY B 1 188 ? 1.32 24.906 17.344 1 94.56 188 GLY B O 1
ATOM 4946 N N . LEU B 1 189 ? 2.066 23.125 16.297 1 94.88 189 LEU B N 1
ATOM 4947 C CA . LEU B 1 189 ? 2.51 22.453 17.516 1 94.88 189 LEU B CA 1
ATOM 4948 C C . LEU B 1 189 ? 3.938 22.844 17.859 1 94.88 189 LEU B C 1
ATOM 4950 O O . LEU B 1 189 ? 4.43 22.516 18.938 1 94.88 189 LEU B O 1
ATOM 4954 N N . LEU B 1 190 ? 4.582 23.594 17.031 1 93.62 190 LEU B N 1
ATOM 4955 C CA . LEU B 1 190 ? 6.008 23.875 17.172 1 93.62 190 LEU B CA 1
ATOM 4956 C C . LEU B 1 190 ? 6.289 24.578 18.5 1 93.62 190 LEU B C 1
ATOM 4958 O O . LEU B 1 190 ? 7.25 24.234 19.188 1 93.62 190 LEU B O 1
ATOM 4962 N N . PRO B 1 191 ? 5.457 25.609 18.859 1 90.44 191 PRO B N 1
ATOM 4963 C CA . PRO B 1 191 ? 5.734 26.25 20.156 1 90.44 191 PRO B CA 1
ATOM 4964 C C . PRO B 1 191 ? 5.641 25.266 21.328 1 90.44 191 PRO B C 1
ATOM 4966 O O . PRO B 1 191 ? 6.477 25.312 22.234 1 90.44 191 PRO B O 1
ATOM 4969 N N . PHE B 1 192 ? 4.672 24.453 21.312 1 91.94 192 PHE B N 1
ATOM 4970 C CA . PHE B 1 192 ? 4.539 23.422 22.328 1 91.94 192 PHE B CA 1
ATOM 4971 C C . PHE B 1 192 ? 5.727 22.469 22.312 1 91.94 192 PHE B C 1
ATOM 4973 O O . PHE B 1 192 ? 6.281 22.125 23.359 1 91.94 192 PHE B O 1
ATOM 4980 N N . THR B 1 193 ? 6.027 22.031 21.125 1 93.56 193 THR B N 1
ATOM 4981 C CA . THR B 1 193 ? 7.129 21.094 20.953 1 93.56 193 THR B CA 1
ATOM 4982 C C . THR B 1 193 ? 8.43 21.688 21.484 1 93.56 193 THR B C 1
ATOM 4984 O O . THR B 1 193 ? 9.203 20.984 22.141 1 93.56 193 THR B O 1
ATOM 4987 N N . ALA B 1 194 ? 8.68 22.906 21.188 1 89.62 194 ALA B N 1
ATOM 4988 C CA . ALA B 1 194 ? 9.883 23.578 21.672 1 89.62 194 ALA B CA 1
ATOM 4989 C C . ALA B 1 194 ? 9.883 23.672 23.188 1 89.62 194 ALA B C 1
ATOM 4991 O O . ALA B 1 194 ? 10.93 23.516 23.828 1 89.62 194 ALA B O 1
ATOM 4992 N N . ALA B 1 195 ? 8.742 24 23.719 1 88.31 195 ALA B N 1
ATOM 4993 C CA . ALA B 1 195 ? 8.617 24.062 25.172 1 88.31 195 ALA B CA 1
ATOM 4994 C C . ALA B 1 195 ? 8.914 22.719 25.812 1 88.31 195 ALA B C 1
ATOM 4996 O O . ALA B 1 195 ? 9.586 22.641 26.859 1 88.31 195 ALA B O 1
ATOM 4997 N N . MET B 1 196 ? 8.391 21.688 25.234 1 91.25 196 MET B N 1
ATOM 4998 C CA . MET B 1 196 ? 8.633 20.344 25.766 1 91.25 196 MET B CA 1
ATOM 4999 C C . MET B 1 196 ? 10.109 19.969 25.641 1 91.25 196 MET B C 1
ATOM 5001 O O . MET B 1 196 ? 10.656 19.297 26.531 1 91.25 196 MET B O 1
ATOM 5005 N N . ASP B 1 197 ? 10.648 20.344 24.531 1 89.25 197 ASP B N 1
ATOM 5006 C CA . ASP B 1 197 ? 12.078 20.078 24.359 1 89.25 197 ASP B CA 1
ATOM 5007 C C . ASP B 1 197 ? 12.898 20.734 25.469 1 89.25 197 ASP B C 1
ATOM 5009 O O . ASP B 1 197 ? 13.852 20.141 25.969 1 89.25 197 ASP B O 1
ATOM 5013 N N . PHE B 1 198 ? 12.547 21.984 25.75 1 85.62 198 PHE B N 1
ATOM 5014 C CA . PHE B 1 198 ? 13.203 22.719 26.828 1 85.62 198 PHE B CA 1
ATOM 5015 C C . PHE B 1 198 ? 13.055 22 28.156 1 85.62 198 PHE B C 1
ATOM 5017 O O . PHE B 1 198 ? 14.008 21.922 28.938 1 85.62 198 PHE B O 1
ATOM 5024 N N . LEU B 1 199 ? 11.922 21.438 28.406 1 88.5 199 LEU B N 1
ATOM 5025 C CA . LEU B 1 199 ? 11.648 20.703 29.641 1 88.5 199 LEU B CA 1
ATOM 5026 C C . LEU B 1 199 ? 12.445 19.406 29.672 1 88.5 199 LEU B C 1
ATOM 5028 O O . LEU B 1 199 ? 13 19.047 30.719 1 88.5 199 LEU B O 1
ATOM 5032 N N . PHE B 1 200 ? 12.469 18.703 28.531 1 90.06 200 PHE B N 1
ATOM 5033 C CA . PHE B 1 200 ? 13.156 17.422 28.469 1 90.06 200 PHE B CA 1
ATOM 5034 C C . PHE B 1 200 ? 14.656 17.594 28.688 1 90.06 200 PHE B C 1
ATOM 5036 O O . PHE B 1 200 ? 15.305 16.734 29.297 1 90.06 200 PHE B O 1
ATOM 5043 N N . GLU B 1 201 ? 15.25 18.656 28.25 1 85.06 201 GLU B N 1
ATOM 5044 C CA . GLU B 1 201 ? 16.672 18.922 28.391 1 85.06 201 GLU B CA 1
ATOM 5045 C C . GLU B 1 201 ? 17.047 19.203 29.844 1 85.06 201 GLU B C 1
ATOM 5047 O O . GLU B 1 201 ? 18.188 19.016 30.25 1 85.06 201 GLU B O 1
ATOM 5052 N N . ARG B 1 202 ? 16.125 19.547 30.609 1 86.56 202 ARG B N 1
ATOM 5053 C CA . ARG B 1 202 ? 16.375 19.891 32 1 86.56 202 ARG B CA 1
ATOM 5054 C C . ARG B 1 202 ? 16.172 18.672 32.906 1 86.56 202 ARG B C 1
ATOM 5056 O O . ARG B 1 202 ? 16.547 18.688 34.094 1 86.56 202 ARG B O 1
ATOM 5063 N N . ILE B 1 203 ? 15.516 17.734 32.406 1 85.62 203 ILE B N 1
ATOM 5064 C CA . ILE B 1 203 ? 15.344 16.5 33.188 1 85.62 203 ILE B CA 1
ATOM 5065 C C . ILE B 1 203 ? 16.578 15.625 33.031 1 85.62 203 ILE B C 1
ATOM 5067 O O . ILE B 1 203 ? 16.922 15.211 31.906 1 85.62 203 ILE B O 1
ATOM 5071 N N . PRO B 1 204 ? 17.266 15.352 34.188 1 77.81 204 PRO B N 1
ATOM 5072 C CA . PRO B 1 204 ? 18.484 14.531 34.125 1 77.81 204 PRO B CA 1
ATOM 5073 C C . PRO B 1 204 ? 18.188 13.102 33.656 1 77.81 204 PRO B C 1
ATOM 5075 O O . PRO B 1 204 ? 17.172 12.523 34.031 1 77.81 204 PRO B O 1
ATOM 5078 N N . GLY B 1 205 ? 18.922 12.438 32.719 1 70.31 205 GLY B N 1
ATOM 5079 C CA . GLY B 1 205 ? 18.766 11.062 32.281 1 70.31 205 GLY B CA 1
ATOM 5080 C C . GLY B 1 205 ? 18.016 10.945 30.953 1 70.31 205 GLY B C 1
ATOM 5081 O O . GLY B 1 205 ? 18.172 9.953 30.234 1 70.31 205 GLY B O 1
ATOM 5082 N N . PHE B 1 206 ? 17.25 11.859 30.656 1 74.94 206 PHE B N 1
ATOM 5083 C CA . PHE B 1 206 ? 16.391 11.766 29.484 1 74.94 206 PHE B CA 1
ATOM 5084 C C . PHE B 1 206 ? 17.219 11.875 28.203 1 74.94 206 PHE B C 1
ATOM 5086 O O . PHE B 1 206 ? 16.828 11.336 27.172 1 74.94 206 PHE B O 1
ATOM 5093 N N . ARG B 1 207 ? 18.281 12.438 28.312 1 66.31 207 ARG B N 1
ATOM 5094 C CA . ARG B 1 207 ? 19.141 12.602 27.141 1 66.31 207 ARG B CA 1
ATOM 5095 C C . ARG B 1 207 ? 19.672 11.25 26.672 1 66.31 207 ARG B C 1
ATOM 5097 O O . ARG B 1 207 ? 20 11.086 25.5 1 66.31 207 ARG B O 1
ATOM 5104 N N . ARG B 1 208 ? 19.562 10.336 27.5 1 66.06 208 ARG B N 1
ATOM 5105 C CA . ARG B 1 208 ? 20.172 9.047 27.188 1 66.06 208 ARG B CA 1
ATOM 5106 C C . ARG B 1 208 ? 19.188 8.156 26.422 1 66.06 208 ARG B C 1
ATOM 5108 O O . ARG B 1 208 ? 19.609 7.203 25.766 1 66.06 208 ARG B O 1
ATOM 5115 N N . TRP B 1 209 ? 18.078 8.555 26.516 1 73.19 209 TRP B N 1
ATOM 5116 C CA . TRP B 1 209 ? 17.094 7.723 25.844 1 73.19 209 TRP B CA 1
ATOM 5117 C C . TRP B 1 209 ? 16.891 8.172 24.406 1 73.19 209 TRP B C 1
ATOM 5119 O O . TRP B 1 209 ? 16.047 9.031 24.125 1 73.19 209 TRP B O 1
ATOM 5129 N N . ASN B 1 210 ? 17.797 7.773 23.531 1 74.81 210 ASN B N 1
ATOM 5130 C CA . ASN B 1 210 ? 17.703 8.148 22.125 1 74.81 210 ASN B CA 1
ATOM 5131 C C . ASN B 1 210 ? 17.453 6.934 21.234 1 74.81 210 ASN B C 1
ATOM 5133 O O . ASN B 1 210 ? 18.359 6.121 21.016 1 74.81 210 ASN B O 1
ATOM 5137 N N . VAL B 1 211 ? 16.172 6.77 20.953 1 76.56 211 VAL B N 1
ATOM 5138 C CA . VAL B 1 211 ? 15.789 5.754 19.984 1 76.56 211 VAL B CA 1
ATOM 5139 C C . VAL B 1 211 ? 15.406 6.422 18.656 1 76.56 211 VAL B C 1
ATOM 5141 O O . VAL B 1 211 ? 14.391 7.113 18.578 1 76.56 211 VAL B O 1
ATOM 5144 N N . ASN B 1 212 ? 16.297 6.289 17.672 1 77.62 212 ASN B N 1
ATOM 5145 C CA . ASN B 1 212 ? 16.078 6.914 16.375 1 77.62 212 ASN B CA 1
ATOM 5146 C C . ASN B 1 212 ? 16.125 5.887 15.242 1 77.62 212 ASN B C 1
ATOM 5148 O O . ASN B 1 212 ? 17.203 5.52 14.773 1 77.62 212 ASN B O 1
ATOM 5152 N N . PRO B 1 213 ? 14.938 5.523 14.844 1 73.25 213 PRO B N 1
ATOM 5153 C CA . PRO B 1 213 ? 14.867 4.531 13.766 1 73.25 213 PRO B CA 1
ATOM 5154 C C . PRO B 1 213 ? 15.492 5.027 12.469 1 73.25 213 PRO B C 1
ATOM 5156 O O . PRO B 1 213 ? 15.789 4.227 11.578 1 73.25 213 PRO B O 1
ATOM 5159 N N . GLN B 1 214 ? 15.68 6.309 12.289 1 72.19 214 GLN B N 1
ATOM 5160 C CA . GLN B 1 214 ? 16.281 6.871 11.078 1 72.19 214 GLN B CA 1
ATOM 5161 C C . GLN B 1 214 ? 17.797 6.68 11.078 1 72.19 214 GLN B C 1
ATOM 5163 O O . GLN B 1 214 ? 18.422 6.645 10.016 1 72.19 214 GLN B O 1
ATOM 5168 N N . ASP B 1 215 ? 18.422 6.777 12.125 1 63.47 215 ASP B N 1
ATOM 5169 C CA . ASP B 1 215 ? 19.875 6.68 12.211 1 63.47 215 ASP B CA 1
ATOM 5170 C C . ASP B 1 215 ? 20.344 5.273 11.859 1 63.47 215 ASP B C 1
ATOM 5172 O O . ASP B 1 215 ? 19.953 4.301 12.5 1 63.47 215 ASP B O 1
ATOM 5176 N N . ARG B 1 216 ? 20.688 5.188 10.531 1 54.59 216 ARG B N 1
ATOM 5177 C CA . ARG B 1 216 ? 21.234 3.943 10.008 1 54.59 216 ARG B CA 1
ATOM 5178 C C . ARG B 1 216 ? 22.578 3.623 10.672 1 54.59 216 ARG B C 1
ATOM 5180 O O . ARG B 1 216 ? 23.156 2.559 10.438 1 54.59 216 ARG B O 1
ATOM 5187 N N . LYS B 1 217 ? 23.359 4.684 11 1 46.31 217 LYS B N 1
ATOM 5188 C CA . LYS B 1 217 ? 24.781 4.535 11.312 1 46.31 217 LYS B CA 1
ATOM 5189 C C . LYS B 1 217 ? 25 3.379 12.281 1 46.31 217 LYS B C 1
ATOM 5191 O O . LYS B 1 217 ? 26.109 2.834 12.352 1 46.31 217 LYS B O 1
ATOM 5196 N N . ASP B 1 218 ? 24.531 3.248 13.383 1 39.59 218 ASP B N 1
ATOM 5197 C CA . ASP B 1 218 ? 25.297 2.271 14.148 1 39.59 218 ASP B CA 1
ATOM 5198 C C . ASP B 1 218 ? 25.156 0.872 13.555 1 39.59 218 ASP B C 1
ATOM 5200 O O . ASP B 1 218 ? 24.375 0.053 14.062 1 39.59 218 ASP B O 1
ATOM 5204 N N . GLU B 1 219 ? 25.125 0.82 12.391 1 40.47 219 GLU B N 1
ATOM 5205 C CA . GLU B 1 219 ? 25.281 -0.432 11.656 1 40.47 219 GLU B CA 1
ATOM 5206 C C . GLU B 1 219 ? 26.25 -1.37 12.359 1 40.47 219 GLU B C 1
ATOM 5208 O O . GLU B 1 219 ? 26.219 -2.584 12.141 1 40.47 219 GLU B O 1
ATOM 5213 N N . SER B 1 220 ? 27.266 -0.688 12.875 1 41.41 220 SER B N 1
ATOM 5214 C CA . SER B 1 220 ? 28.281 -1.484 13.57 1 41.41 220 SER B CA 1
ATOM 5215 C C . SER B 1 220 ? 27.719 -2.084 14.859 1 41.41 220 SER B C 1
ATOM 5217 O O . SER B 1 220 ? 28.312 -2.98 15.445 1 41.41 220 SER B O 1
ATOM 5219 N N . LYS B 1 221 ? 26.812 -1.378 15.352 1 45.66 221 LYS B N 1
ATOM 5220 C CA . LYS B 1 221 ? 26.281 -2.021 16.547 1 45.66 221 LYS B CA 1
ATOM 5221 C C . LYS B 1 221 ? 25.094 -2.91 16.203 1 45.66 221 LYS B C 1
ATOM 5223 O O . LYS B 1 221 ? 24.312 -2.59 15.312 1 45.66 221 LYS B O 1
ATOM 5228 N N . PRO B 1 222 ? 25.172 -4.082 16.5 1 46.12 222 PRO B N 1
ATOM 5229 C CA . PRO B 1 222 ? 24.125 -5.07 16.234 1 46.12 222 PRO B CA 1
ATOM 5230 C C . PRO B 1 222 ? 22.719 -4.473 16.328 1 46.12 222 PRO B C 1
ATOM 5232 O O . PRO B 1 222 ? 22.328 -3.955 17.375 1 46.12 222 PRO B O 1
ATOM 5235 N N . ARG B 1 223 ? 22.281 -3.775 15.344 1 53.31 223 ARG B N 1
ATOM 5236 C CA . ARG B 1 223 ? 20.953 -3.17 15.312 1 53.31 223 ARG B CA 1
ATOM 5237 C C . ARG B 1 223 ? 19.906 -4.102 15.93 1 53.31 223 ARG B C 1
ATOM 5239 O O . ARG B 1 223 ? 19.844 -5.281 15.586 1 53.31 223 ARG B O 1
ATOM 5246 N N . SER B 1 224 ? 19.453 -3.67 17.109 1 64.69 224 SER B N 1
ATOM 5247 C CA . SER B 1 224 ? 18.422 -4.422 17.812 1 64.69 224 SER B CA 1
ATOM 5248 C C . SER B 1 224 ? 17.188 -4.621 16.938 1 64.69 224 SER B C 1
ATOM 5250 O O . SER B 1 224 ? 16.859 -3.75 16.125 1 64.69 224 SER B O 1
ATOM 5252 N N . LEU B 1 225 ? 16.875 -5.766 16.609 1 76.12 225 LEU B N 1
ATOM 5253 C CA . LEU B 1 225 ? 15.656 -6.156 15.922 1 76.12 225 LEU B CA 1
ATOM 5254 C C . LEU B 1 225 ? 14.492 -5.254 16.328 1 76.12 225 LEU B C 1
ATOM 5256 O O . LEU B 1 225 ? 13.602 -4.98 15.508 1 76.12 225 LEU B O 1
ATOM 5260 N N . LEU B 1 226 ? 14.695 -4.605 17.438 1 74.12 226 LEU B N 1
ATOM 5261 C CA . LEU B 1 226 ? 13.586 -3.838 17.984 1 74.12 226 LEU B CA 1
ATOM 5262 C C . LEU B 1 226 ? 13.555 -2.432 17.391 1 74.12 226 LEU B C 1
ATOM 5264 O O . LEU B 1 226 ? 12.539 -1.738 17.484 1 74.12 226 LEU B O 1
ATOM 5268 N N . SER B 1 227 ? 14.609 -2.129 16.781 1 70.12 227 SER B N 1
ATOM 5269 C CA . SER B 1 227 ? 14.656 -0.795 16.203 1 70.12 227 SER B CA 1
ATOM 5270 C C . SER B 1 227 ? 14.156 -0.809 14.758 1 70.12 227 SER B C 1
ATOM 5272 O O . SER B 1 227 ? 13.898 0.245 14.18 1 70.12 227 SER B O 1
ATOM 5274 N N . GLU B 1 228 ? 13.906 -1.971 14.25 1 79.94 228 GLU B N 1
ATOM 5275 C CA . GLU B 1 228 ? 13.391 -2.104 12.891 1 79.94 228 GLU B CA 1
ATOM 5276 C C . GLU B 1 228 ? 11.914 -1.722 12.82 1 79.94 228 GLU B C 1
ATOM 5278 O O . GLU B 1 228 ? 11.094 -2.26 13.57 1 79.94 228 GLU B O 1
ATOM 5283 N N . PRO B 1 229 ? 11.617 -0.751 11.961 1 81.5 229 PRO B N 1
ATOM 5284 C CA . PRO B 1 229 ? 10.234 -0.273 11.898 1 81.5 229 PRO B CA 1
ATOM 5285 C C . PRO B 1 229 ? 9.227 -1.404 11.711 1 81.5 229 PRO B C 1
ATOM 5287 O O . PRO B 1 229 ? 8.164 -1.406 12.336 1 81.5 229 PRO B O 1
ATOM 5290 N N . MET B 1 230 ? 9.578 -2.318 10.898 1 88.69 230 MET B N 1
ATOM 5291 C CA . MET B 1 230 ? 8.648 -3.414 10.641 1 88.69 230 MET B CA 1
ATOM 5292 C C . MET B 1 230 ? 8.422 -4.246 11.898 1 88.69 230 MET B C 1
ATOM 5294 O O . MET B 1 230 ? 7.316 -4.75 12.117 1 88.69 230 MET B O 1
ATOM 5298 N N . VAL B 1 231 ? 9.445 -4.379 12.75 1 88.19 231 VAL B N 1
ATOM 5299 C CA . VAL B 1 231 ? 9.328 -5.125 14 1 88.19 231 VAL B CA 1
ATOM 5300 C C . VAL B 1 231 ? 8.445 -4.359 14.977 1 88.19 231 VAL B C 1
ATOM 5302 O O . VAL B 1 231 ? 7.629 -4.957 15.68 1 88.19 231 VAL B O 1
ATOM 5305 N N . ILE B 1 232 ? 8.625 -3.104 15 1 81.62 232 ILE B N 1
ATOM 5306 C CA . ILE B 1 232 ? 7.797 -2.262 15.852 1 81.62 232 ILE B CA 1
ATOM 5307 C C . ILE B 1 232 ? 6.328 -2.414 15.461 1 81.62 232 ILE B C 1
ATOM 5309 O O . ILE B 1 232 ? 5.461 -2.549 16.328 1 81.62 232 ILE B O 1
ATOM 5313 N N . GLY B 1 233 ? 6.098 -2.355 14.172 1 85.44 233 GLY B N 1
ATOM 5314 C CA . GLY B 1 233 ? 4.738 -2.568 13.703 1 85.44 233 GLY B CA 1
ATOM 5315 C C . GLY B 1 233 ? 4.172 -3.918 14.102 1 85.44 233 GLY B C 1
ATOM 5316 O O . GLY B 1 233 ? 3.02 -4.016 14.523 1 85.44 233 GLY B O 1
ATOM 5317 N N . LEU B 1 234 ? 5.016 -4.898 13.977 1 91.31 234 LEU B N 1
ATOM 5318 C CA . LEU B 1 234 ? 4.605 -6.246 14.352 1 91.31 234 LEU B CA 1
ATOM 5319 C C . LEU B 1 234 ? 4.227 -6.305 15.828 1 91.31 234 LEU B C 1
ATOM 5321 O O . LEU B 1 234 ? 3.191 -6.875 16.188 1 91.31 234 LEU B O 1
ATOM 5325 N N . LEU B 1 235 ? 5.016 -5.801 16.672 1 87.88 235 LEU B N 1
ATOM 5326 C CA . LEU B 1 235 ? 4.793 -5.824 18.109 1 87.88 235 LEU B CA 1
ATOM 5327 C C . LEU B 1 235 ? 3.535 -5.043 18.469 1 87.88 235 LEU B C 1
ATOM 5329 O O . LEU B 1 235 ? 2.773 -5.457 19.344 1 87.88 235 LEU B O 1
ATOM 5333 N N . LEU B 1 236 ? 3.354 -3.99 17.812 1 83.38 236 LEU B N 1
ATOM 5334 C CA . LEU B 1 236 ? 2.154 -3.193 18.031 1 83.38 236 LEU B CA 1
ATOM 5335 C C . LEU B 1 236 ? 0.898 -3.996 17.703 1 83.38 236 LEU B C 1
ATOM 5337 O O . LEU B 1 236 ? -0.099 -3.918 18.438 1 83.38 236 LEU B O 1
ATOM 5341 N N . GLY B 1 237 ? 0.962 -4.66 16.625 1 87.56 237 GLY B N 1
ATOM 5342 C CA . GLY B 1 237 ? -0.165 -5.504 16.25 1 87.56 237 GLY B CA 1
ATOM 5343 C C . GLY B 1 237 ? -0.452 -6.59 17.266 1 87.56 237 GLY B C 1
ATOM 5344 O O . GLY B 1 237 ? -1.613 -6.883 17.562 1 87.56 237 GLY B O 1
ATOM 5345 N N . VAL B 1 238 ? 0.591 -7.156 17.844 1 91.81 238 VAL B N 1
ATOM 5346 C CA . VAL B 1 238 ? 0.428 -8.188 18.859 1 91.81 238 VAL B CA 1
ATOM 5347 C C . VAL B 1 238 ? -0.25 -7.586 20.094 1 91.81 238 VAL B C 1
ATOM 5349 O O . VAL B 1 238 ? -1.207 -8.156 20.625 1 91.81 238 VAL B O 1
ATOM 5352 N N . VAL B 1 239 ? 0.205 -6.508 20.484 1 85.19 239 VAL B N 1
ATOM 5353 C CA . VAL B 1 239 ? -0.326 -5.859 21.672 1 85.19 239 VAL B CA 1
ATOM 5354 C C . VAL B 1 239 ? -1.801 -5.52 21.469 1 85.19 239 VAL B C 1
ATOM 5356 O O . VAL B 1 239 ? -2.639 -5.816 22.312 1 85.19 239 VAL B O 1
ATOM 5359 N N . LEU B 1 240 ? -2.111 -4.934 20.344 1 82.75 240 LEU B N 1
ATOM 5360 C CA . LEU B 1 240 ? -3.486 -4.535 20.078 1 82.75 240 LEU B CA 1
ATOM 5361 C C . LEU B 1 240 ? -4.395 -5.754 19.953 1 82.75 240 LEU B C 1
ATOM 5363 O O . LEU B 1 240 ? -5.535 -5.73 20.422 1 82.75 240 LEU B O 1
ATOM 5367 N N . GLY B 1 241 ? -3.875 -6.746 19.266 1 88.19 241 GLY B N 1
ATOM 5368 C CA . GLY B 1 241 ? -4.66 -7.961 19.109 1 88.19 241 GLY B CA 1
ATOM 5369 C C . GLY B 1 241 ? -4.969 -8.641 20.438 1 88.19 241 GLY B C 1
ATOM 5370 O O . GLY B 1 241 ? -6.09 -9.102 20.656 1 88.19 241 GLY B O 1
ATOM 5371 N N . VAL B 1 242 ? -4.004 -8.68 21.297 1 88.62 242 VAL B N 1
ATOM 5372 C CA . VAL B 1 242 ? -4.188 -9.289 22.625 1 88.62 242 VAL B CA 1
ATOM 5373 C C . VAL B 1 242 ? -5.18 -8.469 23.438 1 88.62 242 VAL B C 1
ATOM 5375 O O . VAL B 1 242 ? -6.062 -9.023 24.094 1 88.62 242 VAL B O 1
ATOM 5378 N N . LEU B 1 243 ? -5.125 -7.227 23.344 1 81.56 243 LEU B N 1
ATOM 5379 C CA . LEU B 1 243 ? -6.047 -6.352 24.062 1 81.56 243 LEU B CA 1
ATOM 5380 C C . LEU B 1 243 ? -7.473 -6.523 23.547 1 81.56 243 LEU B C 1
ATOM 5382 O O . LEU B 1 243 ? -8.438 -6.387 24.297 1 81.56 243 LEU B O 1
ATOM 5386 N N . ALA B 1 244 ? -7.559 -6.816 22.297 1 85.19 244 ALA B N 1
ATOM 5387 C CA . ALA B 1 244 ? -8.867 -6.98 21.672 1 85.19 244 ALA B CA 1
ATOM 5388 C C . ALA B 1 244 ? -9.398 -8.398 21.875 1 85.19 244 ALA B C 1
ATOM 5390 O O . ALA B 1 244 ? -10.477 -8.734 21.391 1 85.19 244 ALA B O 1
ATOM 5391 N N . ALA B 1 245 ? -8.586 -9.266 22.562 1 89.25 245 ALA B N 1
ATOM 5392 C CA . ALA B 1 245 ? -8.938 -10.656 22.828 1 89.25 245 ALA B CA 1
ATOM 5393 C C . ALA B 1 245 ? -9.141 -11.422 21.516 1 89.25 245 ALA B C 1
ATOM 5395 O O . ALA B 1 245 ? -10.102 -12.18 21.375 1 89.25 245 ALA B O 1
ATOM 5396 N N . TYR B 1 246 ? -8.32 -11.102 20.594 1 89 246 TYR B N 1
ATOM 5397 C CA . TYR B 1 246 ? -8.328 -11.781 19.297 1 89 246 TYR B CA 1
ATOM 5398 C C . TYR B 1 246 ? -7.797 -13.203 19.438 1 89 246 TYR B C 1
ATOM 5400 O O . TYR B 1 246 ? -7.062 -13.516 20.375 1 89 246 TYR B O 1
ATOM 5408 N N . SER B 1 247 ? -8.305 -14.078 18.516 1 92.06 247 SER B N 1
ATOM 5409 C CA . SER B 1 247 ? -7.68 -15.398 18.391 1 92.06 247 SER B CA 1
ATOM 5410 C C . SER B 1 247 ? -6.234 -15.281 17.922 1 92.06 247 SER B C 1
ATOM 5412 O O . SER B 1 247 ? -5.809 -14.227 17.453 1 92.06 247 SER B O 1
ATOM 5414 N N . VAL B 1 248 ? -5.488 -16.297 18.047 1 90.19 248 VAL B N 1
ATOM 5415 C CA . VAL B 1 248 ? -4.086 -16.328 17.656 1 90.19 248 VAL B CA 1
ATOM 5416 C C . VAL B 1 248 ? -3.971 -15.992 16.156 1 90.19 248 VAL B C 1
ATOM 5418 O O . VAL B 1 248 ? -3.09 -15.227 15.758 1 90.19 248 VAL B O 1
ATOM 5421 N N . LYS B 1 249 ? -4.855 -16.484 15.352 1 88.88 249 LYS B N 1
ATOM 5422 C CA . LYS B 1 249 ? -4.875 -16.219 13.922 1 88.88 249 LYS B CA 1
ATOM 5423 C C . LYS B 1 249 ? -5.07 -14.727 13.633 1 88.88 249 LYS B C 1
ATOM 5425 O O . LYS B 1 249 ? -4.332 -14.141 12.836 1 88.88 249 LYS B O 1
ATOM 5430 N N . GLN B 1 250 ? -5.996 -14.195 14.297 1 90.69 250 GLN B N 1
ATOM 5431 C CA . GLN B 1 250 ? -6.324 -12.789 14.086 1 90.69 250 GLN B CA 1
ATOM 5432 C C . GLN B 1 250 ? -5.191 -11.883 14.562 1 90.69 250 GLN B C 1
ATOM 5434 O O . GLN B 1 250 ? -4.926 -10.836 13.961 1 90.69 250 GLN B O 1
ATOM 5439 N N . VAL B 1 251 ? -4.586 -12.312 15.656 1 92.81 251 VAL B N 1
ATOM 5440 C CA . VAL B 1 251 ? -3.471 -11.539 16.188 1 92.81 251 VAL B CA 1
ATOM 5441 C C . VAL B 1 251 ? -2.322 -11.523 15.188 1 92.81 251 VAL B C 1
ATOM 5443 O O . VAL B 1 251 ? -1.744 -10.469 14.914 1 92.81 251 VAL B O 1
ATOM 5446 N N . LEU B 1 252 ? -2.021 -12.641 14.648 1 92.62 252 LEU B N 1
ATOM 5447 C CA . LEU B 1 252 ? -0.917 -12.75 13.703 1 92.62 252 LEU B CA 1
ATOM 5448 C C . LEU B 1 252 ? -1.215 -11.969 12.43 1 92.62 252 LEU B C 1
ATOM 5450 O O . LEU B 1 252 ? -0.33 -11.305 11.883 1 92.62 252 LEU B O 1
ATOM 5454 N N . GLU B 1 253 ? -2.402 -12.008 12 1 91.44 253 GLU B N 1
ATOM 5455 C CA . GLU B 1 253 ? -2.799 -11.266 10.805 1 91.44 253 GLU B CA 1
ATOM 5456 C C . GLU B 1 253 ? -2.713 -9.758 11.031 1 91.44 253 GLU B C 1
ATOM 5458 O O . GLU B 1 253 ? -2.162 -9.031 10.211 1 91.44 253 GLU B O 1
ATOM 5463 N N . LEU B 1 254 ? -3.258 -9.336 12.156 1 89.69 254 LEU B N 1
ATOM 5464 C CA . LEU B 1 254 ? -3.197 -7.918 12.484 1 89.69 254 LEU B CA 1
ATOM 5465 C C . LEU B 1 254 ? -1.751 -7.449 12.602 1 89.69 254 LEU B C 1
ATOM 5467 O O . LEU B 1 254 ? -1.407 -6.359 12.133 1 89.69 254 LEU B O 1
ATOM 5471 N N . SER B 1 255 ? -0.936 -8.281 13.195 1 92.81 255 SER B N 1
ATOM 5472 C CA . SER B 1 255 ? 0.461 -7.93 13.43 1 92.81 255 SER B CA 1
ATOM 5473 C C . SER B 1 255 ? 1.21 -7.754 12.109 1 92.81 255 SER B C 1
ATOM 5475 O O . SER B 1 255 ? 1.921 -6.766 11.922 1 92.81 255 SER B O 1
ATOM 5477 N N . ILE B 1 256 ? 1.061 -8.617 11.227 1 92.88 256 ILE B N 1
ATOM 5478 C CA . ILE B 1 256 ? 1.782 -8.555 9.961 1 92.88 256 ILE B CA 1
ATOM 5479 C C . ILE B 1 256 ? 1.24 -7.402 9.117 1 92.88 256 ILE B C 1
ATOM 5481 O O . ILE B 1 256 ? 1.985 -6.773 8.359 1 92.88 256 ILE B O 1
ATOM 5485 N N . HIS B 1 257 ? -0.032 -7.117 9.219 1 91.56 257 HIS B N 1
ATOM 5486 C CA . HIS B 1 257 ? -0.641 -5.992 8.516 1 91.56 257 HIS B CA 1
ATOM 5487 C C . HIS B 1 257 ? -0.048 -4.664 8.977 1 91.56 257 HIS B C 1
ATOM 5489 O O . HIS B 1 257 ? 0.241 -3.789 8.164 1 91.56 257 HIS B O 1
ATOM 5495 N N . LEU B 1 258 ? 0.105 -4.547 10.289 1 87.31 258 LEU B N 1
ATOM 5496 C CA . LEU B 1 258 ? 0.681 -3.312 10.812 1 87.31 258 LEU B CA 1
ATOM 5497 C C . LEU B 1 258 ? 2.146 -3.186 10.414 1 87.31 258 LEU B C 1
ATOM 5499 O O . LEU B 1 258 ? 2.637 -2.078 10.172 1 87.31 258 LEU B O 1
ATOM 5503 N N . ALA B 1 259 ? 2.822 -4.309 10.352 1 91.56 259 ALA B N 1
ATOM 5504 C CA . ALA B 1 259 ? 4.191 -4.297 9.844 1 91.56 259 ALA B CA 1
ATOM 5505 C C . ALA B 1 259 ? 4.227 -3.838 8.383 1 91.56 259 ALA B C 1
ATOM 5507 O O . ALA B 1 259 ? 5.137 -3.107 7.984 1 91.56 259 ALA B O 1
ATOM 5508 N N . ALA B 1 260 ? 3.311 -4.227 7.605 1 91.56 260 ALA B N 1
ATOM 5509 C CA . ALA B 1 260 ? 3.232 -3.834 6.199 1 91.56 260 ALA B CA 1
ATOM 5510 C C . ALA B 1 260 ? 3.016 -2.33 6.062 1 91.56 260 ALA B C 1
ATOM 5512 O O . ALA B 1 260 ? 3.576 -1.695 5.164 1 91.56 260 ALA B O 1
ATOM 5513 N N . VAL B 1 261 ? 2.225 -1.787 6.914 1 86.75 261 VAL B N 1
ATOM 5514 C CA . VAL B 1 261 ? 1.973 -0.35 6.918 1 86.75 261 VAL B CA 1
ATOM 5515 C C . VAL B 1 261 ? 3.277 0.403 7.164 1 86.75 261 VAL B C 1
ATOM 5517 O O . VAL B 1 261 ? 3.566 1.396 6.492 1 86.75 261 VAL B O 1
ATOM 5520 N N . MET B 1 262 ? 4.109 -0.135 8.117 1 84.31 262 MET B N 1
ATOM 5521 C CA . MET B 1 262 ? 5.379 0.482 8.484 1 84.31 262 MET B CA 1
ATOM 5522 C C . MET B 1 262 ? 6.363 0.428 7.316 1 84.31 262 MET B C 1
ATOM 5524 O O . MET B 1 262 ? 7.262 1.264 7.219 1 84.31 262 MET B O 1
ATOM 5528 N N . PHE B 1 263 ? 6.164 -0.51 6.535 1 90.06 263 PHE B N 1
ATOM 5529 C CA . PHE B 1 263 ? 7.031 -0.67 5.371 1 90.06 263 PHE B CA 1
ATOM 5530 C C . PHE B 1 263 ? 6.578 0.237 4.23 1 90.06 263 PHE B C 1
ATOM 5532 O O . PHE B 1 263 ? 7.395 0.921 3.615 1 90.06 263 PHE B O 1
ATOM 5539 N N . LEU B 1 264 ? 5.32 0.406 3.92 1 90.75 264 LEU B N 1
ATOM 5540 C CA . LEU B 1 264 ? 4.773 1.035 2.721 1 90.75 264 LEU B CA 1
ATOM 5541 C C . LEU B 1 264 ? 4.727 2.551 2.875 1 90.75 264 LEU B C 1
ATOM 5543 O O . LEU B 1 264 ? 5.004 3.285 1.924 1 90.75 264 LEU B O 1
ATOM 5547 N N . LEU B 1 265 ? 4.438 3.064 4.02 1 85.81 265 LEU B N 1
ATOM 5548 C CA . LEU B 1 265 ? 4.176 4.488 4.207 1 85.81 265 LEU B CA 1
ATOM 5549 C C . LEU B 1 265 ? 5.418 5.316 3.895 1 85.81 265 LEU B C 1
ATOM 5551 O O . LEU B 1 265 ? 5.344 6.293 3.148 1 85.81 265 LEU B O 1
ATOM 5555 N N . PRO B 1 266 ? 6.598 4.898 4.402 1 84.19 266 PRO B N 1
ATOM 5556 C CA . PRO B 1 266 ? 7.781 5.699 4.086 1 84.19 266 PRO B CA 1
ATOM 5557 C C . PRO B 1 266 ? 8.086 5.746 2.59 1 84.19 266 PRO B C 1
ATOM 5559 O O . PRO B 1 266 ? 8.594 6.75 2.088 1 84.19 266 PRO B O 1
ATOM 5562 N N . LEU B 1 267 ? 7.766 4.684 1.92 1 90.12 267 LEU B N 1
ATOM 5563 C CA . LEU B 1 267 ? 8.008 4.625 0.483 1 90.12 267 LEU B CA 1
ATOM 5564 C C . LEU B 1 267 ? 7.102 5.602 -0.261 1 90.12 267 LEU B C 1
ATOM 5566 O O . LEU B 1 267 ? 7.531 6.238 -1.228 1 90.12 267 LEU B O 1
ATOM 5570 N N . ALA B 1 268 ? 5.902 5.707 0.183 1 89.69 268 ALA B N 1
ATOM 5571 C CA . ALA B 1 268 ? 4.988 6.699 -0.384 1 89.69 268 ALA B CA 1
ATOM 5572 C C . ALA B 1 268 ? 5.508 8.117 -0.163 1 89.69 268 ALA B C 1
ATOM 5574 O O . ALA B 1 268 ? 5.465 8.945 -1.07 1 89.69 268 ALA B O 1
ATOM 5575 N N . GLY B 1 269 ? 6.008 8.375 1.036 1 84.88 269 GLY B N 1
ATOM 5576 C CA . GLY B 1 269 ? 6.582 9.68 1.329 1 84.88 269 GLY B CA 1
ATOM 5577 C C . GLY B 1 269 ? 7.781 10.008 0.463 1 84.88 269 GLY B C 1
ATOM 5578 O O . GLY B 1 269 ? 7.949 11.148 0.034 1 84.88 269 GLY B O 1
ATOM 5579 N N . GLU B 1 270 ? 8.594 9 0.277 1 87.5 270 GLU B N 1
ATOM 5580 C CA . GLU B 1 270 ? 9.766 9.188 -0.576 1 87.5 270 GLU B CA 1
ATOM 5581 C C . GLU B 1 270 ? 9.359 9.602 -1.987 1 87.5 270 GLU B C 1
ATOM 5583 O O . GLU B 1 270 ? 10.023 10.438 -2.611 1 87.5 270 GLU B O 1
ATOM 5588 N N . LEU B 1 271 ? 8.312 9 -2.457 1 90.12 271 LEU B N 1
ATOM 5589 C CA . LEU B 1 271 ? 7.84 9.328 -3.797 1 90.12 271 LEU B CA 1
ATOM 5590 C C . LEU B 1 271 ? 7.371 10.781 -3.861 1 90.12 271 LEU B C 1
ATOM 5592 O O . LEU B 1 271 ? 7.613 11.477 -4.852 1 90.12 271 LEU B O 1
ATOM 5596 N N . ILE B 1 272 ? 6.684 11.25 -2.85 1 86.56 272 ILE B N 1
ATOM 5597 C CA . ILE B 1 272 ? 6.25 12.641 -2.779 1 86.56 272 ILE B CA 1
ATOM 5598 C C . ILE B 1 272 ? 7.465 13.562 -2.814 1 86.56 272 ILE B C 1
ATOM 5600 O O . ILE B 1 272 ? 7.469 14.57 -3.531 1 86.56 272 ILE B O 1
ATOM 5604 N N . GLY B 1 273 ? 8.492 13.188 -2.049 1 81.69 273 GLY B N 1
ATOM 5605 C CA . GLY B 1 273 ? 9.719 13.969 -2.053 1 81.69 273 GLY B CA 1
ATOM 5606 C C . GLY B 1 273 ? 10.352 14.086 -3.428 1 81.69 273 GLY B C 1
ATOM 5607 O O . GLY B 1 273 ? 10.789 15.164 -3.83 1 81.69 273 GLY B O 1
ATOM 5608 N N . LYS B 1 274 ? 10.367 13 -4.117 1 86.06 274 LYS B N 1
ATOM 5609 C CA . LYS B 1 274 ? 10.914 12.969 -5.473 1 86.06 274 LYS B CA 1
ATOM 5610 C C . LYS B 1 274 ? 10.094 13.852 -6.41 1 86.06 274 LYS B C 1
ATOM 5612 O O . LYS B 1 274 ? 10.625 14.383 -7.387 1 86.06 274 LYS B O 1
ATOM 5617 N N . GLY B 1 275 ? 8.82 13.984 -6.133 1 86.88 275 GLY B N 1
ATOM 5618 C CA . GLY B 1 275 ? 7.957 14.828 -6.945 1 86.88 275 GLY B CA 1
ATOM 5619 C C . GLY B 1 275 ? 8.148 16.312 -6.676 1 86.88 275 GLY B C 1
ATOM 5620 O O . GLY B 1 275 ? 8.148 17.125 -7.605 1 86.88 275 GLY B O 1
ATOM 5621 N N . ILE B 1 276 ? 8.391 16.641 -5.488 1 81.31 276 ILE B N 1
ATOM 5622 C CA . ILE B 1 276 ? 8.391 18.047 -5.102 1 81.31 276 ILE B CA 1
ATOM 5623 C C . ILE B 1 276 ? 9.789 18.641 -5.316 1 81.31 276 ILE B C 1
ATOM 5625 O O . ILE B 1 276 ? 9.93 19.844 -5.586 1 81.31 276 ILE B O 1
ATOM 5629 N N . SER B 1 277 ? 10.82 17.797 -5.242 1 82 277 SER B N 1
ATOM 5630 C CA . SER B 1 277 ? 12.203 18.266 -5.227 1 82 277 SER B CA 1
ATOM 5631 C C . SER B 1 277 ? 12.539 19.062 -6.488 1 82 277 SER B C 1
ATOM 5633 O O . SER B 1 277 ? 13.086 20.156 -6.414 1 82 277 SER B O 1
ATOM 5635 N N . PRO B 1 278 ? 12.18 18.562 -7.648 1 84.5 278 PRO B N 1
ATOM 5636 C CA . PRO B 1 278 ? 12.5 19.328 -8.852 1 84.5 278 PRO B CA 1
ATOM 5637 C C . PRO B 1 278 ? 11.758 20.656 -8.914 1 84.5 278 PRO B C 1
ATOM 5639 O O . PRO B 1 278 ? 12.305 21.656 -9.398 1 84.5 278 PRO B O 1
ATOM 5642 N N . ILE B 1 279 ? 10.578 20.719 -8.469 1 81.69 279 ILE B N 1
ATOM 5643 C CA . ILE B 1 279 ? 9.781 21.938 -8.484 1 81.69 279 ILE B CA 1
ATOM 5644 C C . ILE B 1 279 ? 10.383 22.969 -7.52 1 81.69 279 ILE B C 1
ATOM 5646 O O . ILE B 1 279 ? 10.539 24.141 -7.863 1 81.69 279 ILE B O 1
ATOM 5650 N N . SER B 1 280 ? 10.688 22.484 -6.375 1 76.19 280 SER B N 1
ATOM 5651 C CA . SER B 1 280 ? 11.242 23.359 -5.352 1 76.19 280 SER B CA 1
ATOM 5652 C C . SER B 1 280 ? 12.602 23.906 -5.77 1 76.19 280 SER B C 1
ATOM 5654 O O . SER B 1 280 ? 12.898 25.078 -5.535 1 76.19 280 SER B O 1
ATOM 5656 N N . SER B 1 281 ? 13.414 23.078 -6.328 1 80.12 281 SER B N 1
ATOM 5657 C CA . SER B 1 281 ? 14.742 23.5 -6.777 1 80.12 281 SER B CA 1
ATOM 5658 C C . SER B 1 281 ? 14.641 24.531 -7.898 1 80.12 281 SER B C 1
ATOM 5660 O O . SER B 1 281 ? 15.375 25.531 -7.906 1 80.12 281 SER B O 1
ATOM 5662 N N . THR B 1 282 ? 13.742 24.297 -8.836 1 82.06 282 THR B N 1
ATOM 5663 C CA . THR B 1 282 ? 13.555 25.219 -9.945 1 82.06 282 THR B CA 1
ATOM 5664 C C . THR B 1 282 ? 13.023 26.562 -9.445 1 82.06 282 THR B C 1
ATOM 5666 O O . THR B 1 282 ? 13.438 27.625 -9.93 1 82.06 282 THR B O 1
ATOM 5669 N N . LEU B 1 283 ? 12.109 26.469 -8.57 1 75.75 283 LEU B N 1
ATOM 5670 C CA . LEU B 1 283 ? 11.555 27.688 -7.984 1 75.75 283 LEU B CA 1
ATOM 5671 C C . LEU B 1 283 ? 12.641 28.484 -7.262 1 75.75 283 LEU B C 1
ATOM 5673 O O . LEU B 1 283 ? 12.719 29.703 -7.398 1 75.75 283 LEU B O 1
ATOM 5677 N N . LYS B 1 284 ? 13.422 27.812 -6.547 1 73.06 284 LYS B N 1
ATOM 5678 C CA . LYS B 1 284 ? 14.523 28.453 -5.824 1 73.06 284 LYS B CA 1
ATOM 5679 C C . LYS B 1 284 ? 15.469 29.172 -6.785 1 73.06 284 LYS B C 1
ATOM 5681 O O . LYS B 1 284 ? 15.898 30.297 -6.523 1 73.06 284 LYS B O 1
ATOM 5686 N N . GLU B 1 285 ? 15.742 28.516 -7.809 1 78.94 285 GLU B N 1
ATOM 5687 C CA . GLU B 1 285 ? 16.641 29.078 -8.805 1 78.94 285 GLU B CA 1
ATOM 5688 C C . GLU B 1 285 ? 16.047 30.328 -9.461 1 78.94 285 GLU B C 1
ATOM 5690 O O . GLU B 1 285 ? 16.75 31.312 -9.664 1 78.94 285 GLU B O 1
ATOM 5695 N N . LYS B 1 286 ? 14.852 30.234 -9.75 1 76.81 286 LYS B N 1
ATOM 5696 C CA . LYS B 1 286 ? 14.188 31.359 -10.414 1 76.81 286 LYS B CA 1
ATOM 5697 C C . LYS B 1 286 ? 14.094 32.562 -9.484 1 76.81 286 LYS B C 1
ATOM 5699 O O . LYS B 1 286 ? 14.242 33.719 -9.93 1 76.81 286 LYS B O 1
ATOM 5704 N N . ILE B 1 287 ? 13.719 32.344 -8.367 1 71.94 287 ILE B N 1
ATOM 5705 C CA . ILE B 1 287 ? 13.586 33.406 -7.395 1 71.94 287 ILE B CA 1
ATOM 5706 C C . ILE B 1 287 ? 14.953 34.031 -7.125 1 71.94 287 ILE B C 1
ATOM 5708 O O . ILE B 1 287 ? 15.07 35.25 -7.023 1 71.94 287 ILE B O 1
ATOM 5712 N N . GLN B 1 288 ? 15.898 33.219 -7.012 1 72.94 288 GLN B N 1
ATOM 5713 C CA . GLN B 1 288 ? 17.25 33.719 -6.793 1 72.94 288 GLN B CA 1
ATOM 5714 C C . GLN B 1 288 ? 17.703 34.594 -7.953 1 72.94 288 GLN B C 1
ATOM 5716 O O . GLN B 1 288 ? 18.422 35.562 -7.754 1 72.94 288 GLN B O 1
ATOM 5721 N N . ARG B 1 289 ? 17.266 34.25 -9.023 1 76.38 289 ARG B N 1
ATOM 5722 C CA . ARG B 1 289 ? 17.625 35.031 -10.203 1 76.38 289 ARG B CA 1
ATOM 5723 C C . ARG B 1 289 ? 16.906 36.375 -10.227 1 76.38 289 ARG B C 1
ATOM 5725 O O . ARG B 1 289 ? 17.484 37.406 -10.609 1 76.38 289 ARG B O 1
ATOM 5732 N N . ARG B 1 290 ? 15.703 36.344 -9.836 1 72.5 290 ARG B N 1
ATOM 5733 C CA . ARG B 1 290 ? 14.891 37.531 -9.906 1 72.5 290 ARG B CA 1
ATOM 5734 C C . ARG B 1 290 ? 15.109 38.438 -8.688 1 72.5 290 ARG B C 1
ATOM 5736 O O . ARG B 1 290 ? 15.078 39.656 -8.781 1 72.5 290 ARG B O 1
ATOM 5743 N N . PHE B 1 291 ? 15.102 37.719 -7.57 1 70.56 291 PHE B N 1
ATOM 5744 C CA . PHE B 1 291 ? 15.305 38.438 -6.32 1 70.56 291 PHE B CA 1
ATOM 5745 C C . PHE B 1 291 ? 16.562 37.969 -5.617 1 70.56 291 PHE B C 1
ATOM 5747 O O . PHE B 1 291 ? 16.484 37.25 -4.602 1 70.56 291 PHE B O 1
ATOM 5754 N N . PRO B 1 292 ? 17.594 38.406 -6.125 1 65.75 292 PRO B N 1
ATOM 5755 C CA . PRO B 1 292 ? 18.859 37.938 -5.57 1 65.75 292 PRO B CA 1
ATOM 5756 C C . PRO B 1 292 ? 19.016 38.25 -4.086 1 65.75 292 PRO B C 1
ATOM 5758 O O . PRO B 1 292 ? 19.75 37.594 -3.375 1 65.75 292 PRO B O 1
ATOM 5761 N N . SER B 1 293 ? 18.219 39.312 -3.693 1 65.38 293 SER B N 1
ATOM 5762 C CA . SER B 1 293 ? 18.344 39.688 -2.295 1 65.38 293 SER B CA 1
ATOM 5763 C C . SER B 1 293 ? 17.516 38.781 -1.389 1 65.38 293 SER B C 1
ATOM 5765 O O . SER B 1 293 ? 17.75 38.75 -0.177 1 65.38 293 SER B O 1
ATOM 5767 N N . LYS B 1 294 ? 16.625 38.25 -2.033 1 64 294 LYS B N 1
ATOM 5768 C CA . LYS B 1 294 ? 15.781 37.344 -1.257 1 64 294 LYS B CA 1
ATOM 5769 C C . LYS B 1 294 ? 16.359 35.938 -1.246 1 64 294 LYS B C 1
ATOM 5771 O O . LYS B 1 294 ? 16.297 35.219 -2.252 1 64 294 LYS B O 1
ATOM 5776 N N . GLN B 1 295 ? 17.297 35.75 -0.41 1 64.25 295 GLN B N 1
ATOM 5777 C CA . GLN B 1 295 ? 17.938 34.438 -0.356 1 64.25 295 GLN B CA 1
ATOM 5778 C C . GLN B 1 295 ? 17.172 33.469 0.552 1 64.25 295 GLN B C 1
ATOM 5780 O O . GLN B 1 295 ? 16.641 33.906 1.587 1 64.25 295 GLN B O 1
ATOM 5785 N N . GLY B 1 296 ? 16.812 32.344 0.01 1 73.56 296 GLY B N 1
ATOM 5786 C CA . GLY B 1 296 ? 16.406 31.266 0.877 1 73.56 296 GLY B CA 1
ATOM 5787 C C . GLY B 1 296 ? 14.898 31.125 1.003 1 73.56 296 GLY B C 1
ATOM 5788 O O . GLY B 1 296 ? 14.375 31 2.111 1 73.56 296 GLY B O 1
ATOM 5789 N N . LEU B 1 297 ? 14.172 31.281 -0.047 1 80.31 297 LEU B N 1
ATOM 5790 C CA . LEU B 1 297 ? 12.727 31.094 0.018 1 80.31 297 LEU B CA 1
ATOM 5791 C C . LEU B 1 297 ? 12.375 29.609 0.133 1 80.31 297 LEU B C 1
ATOM 5793 O O . LEU B 1 297 ? 13.117 28.75 -0.354 1 80.31 297 LEU B O 1
ATOM 5797 N N . TYR B 1 298 ? 11.273 29.422 0.887 1 87.94 298 TYR B N 1
ATOM 5798 C CA . TYR B 1 298 ? 10.758 28.078 1.092 1 87.94 298 TYR B CA 1
ATOM 5799 C C . TYR B 1 298 ? 9.391 27.906 0.435 1 87.94 298 TYR B C 1
ATOM 5801 O O . TYR B 1 298 ? 8.641 28.875 0.305 1 87.94 298 TYR B O 1
ATOM 5809 N N . VAL B 1 299 ? 9.141 26.719 -0.037 1 87.5 299 VAL B N 1
ATOM 5810 C CA . VAL B 1 299 ? 7.809 26.359 -0.506 1 87.5 299 VAL B CA 1
ATOM 5811 C C . VAL B 1 299 ? 7.109 25.5 0.537 1 87.5 299 VAL B C 1
ATOM 5813 O O . VAL B 1 299 ? 7.668 24.5 0.996 1 87.5 299 VAL B O 1
ATOM 5816 N N . ALA B 1 300 ? 5.973 25.922 0.902 1 91.62 300 ALA B N 1
ATOM 5817 C CA . ALA B 1 300 ? 5.207 25.141 1.868 1 91.62 300 ALA B CA 1
ATOM 5818 C C . ALA B 1 300 ? 4.461 24 1.183 1 91.62 300 ALA B C 1
ATOM 5820 O O . ALA B 1 300 ? 3.695 24.219 0.243 1 91.62 300 ALA B O 1
ATOM 5821 N N . VAL B 1 301 ? 4.699 22.797 1.657 1 88.5 301 VAL B N 1
ATOM 5822 C CA . VAL B 1 301 ? 4.062 21.625 1.074 1 88.5 301 VAL B CA 1
ATOM 5823 C C . VAL B 1 301 ? 3.426 20.781 2.176 1 88.5 301 VAL B C 1
ATOM 5825 O O . VAL B 1 301 ? 3.689 21 3.361 1 88.5 301 VAL B O 1
ATOM 5828 N N . ASP B 1 302 ? 2.58 19.891 1.785 1 89.31 302 ASP B N 1
ATOM 5829 C CA . ASP B 1 302 ? 1.897 19.016 2.725 1 89.31 302 ASP B CA 1
ATOM 5830 C C . ASP B 1 302 ? 2.891 18.109 3.443 1 89.31 302 ASP B C 1
ATOM 5832 O O . ASP B 1 302 ? 4.02 17.922 2.984 1 89.31 302 ASP B O 1
ATOM 5836 N N . THR B 1 303 ? 2.42 17.5 4.484 1 92 303 THR B N 1
ATOM 5837 C CA . THR B 1 303 ? 3.26 16.766 5.422 1 92 303 THR B CA 1
ATOM 5838 C C . THR B 1 303 ? 3.67 15.414 4.832 1 92 303 THR B C 1
ATOM 5840 O O . THR B 1 303 ? 4.578 14.758 5.348 1 92 303 THR B O 1
ATOM 5843 N N . GLY B 1 304 ? 3.084 14.984 3.801 1 88.69 304 GLY B N 1
ATOM 5844 C CA . GLY B 1 304 ? 3.385 13.688 3.221 1 88.69 304 GLY B CA 1
ATOM 5845 C C . GLY B 1 304 ? 4.863 13.484 2.947 1 88.69 304 GLY B C 1
ATOM 5846 O O . GLY B 1 304 ? 5.375 12.367 3.064 1 88.69 304 GLY B O 1
ATOM 5847 N N . VAL B 1 305 ? 5.602 14.477 2.623 1 87.94 305 VAL B N 1
ATOM 5848 C CA . VAL B 1 305 ? 7.02 14.414 2.273 1 87.94 305 VAL B CA 1
ATOM 5849 C C . VAL B 1 305 ? 7.832 13.977 3.49 1 87.94 305 VAL B C 1
ATOM 5851 O O . VAL B 1 305 ? 8.898 13.375 3.348 1 87.94 305 VAL B O 1
ATOM 5854 N N . LEU B 1 306 ? 7.316 14.211 4.652 1 92.81 306 LEU B N 1
ATOM 5855 C CA . LEU B 1 306 ? 8.062 13.898 5.867 1 92.81 306 LEU B CA 1
ATOM 5856 C C . LEU B 1 306 ? 7.902 12.422 6.238 1 92.81 306 LEU B C 1
ATOM 5858 O O . LEU B 1 306 ? 8.625 11.914 7.098 1 92.81 306 LEU B O 1
ATOM 5862 N N . MET B 1 307 ? 7.02 11.742 5.57 1 89.56 307 MET B N 1
ATOM 5863 C CA . MET B 1 307 ? 6.773 10.336 5.891 1 89.56 307 MET B CA 1
ATOM 5864 C C . MET B 1 307 ? 7.926 9.461 5.414 1 89.56 307 MET B C 1
ATOM 5866 O O . MET B 1 307 ? 8.008 8.281 5.777 1 89.56 307 MET B O 1
ATOM 5870 N N . GLN B 1 308 ? 8.805 10.055 4.695 1 86.56 308 GLN B N 1
ATOM 5871 C CA . GLN B 1 308 ? 10.016 9.32 4.336 1 86.56 308 GLN B CA 1
ATOM 5872 C C . GLN B 1 308 ? 10.891 9.086 5.562 1 86.56 308 GLN B C 1
ATOM 5874 O O . GLN B 1 308 ? 11.758 8.203 5.547 1 86.56 308 GLN B O 1
ATOM 5879 N N . HIS B 1 309 ? 10.742 9.945 6.562 1 89.25 309 HIS B N 1
ATOM 5880 C CA . HIS B 1 309 ? 11.484 9.82 7.805 1 89.25 309 HIS B CA 1
ATOM 5881 C C . HIS B 1 309 ? 10.898 8.727 8.688 1 89.25 309 HIS B C 1
ATOM 5883 O O . HIS B 1 309 ? 9.797 8.883 9.234 1 89.25 309 HIS B O 1
ATOM 5889 N N . ARG B 1 310 ? 11.594 7.656 8.977 1 86.88 310 ARG B N 1
ATOM 5890 C CA . ARG B 1 310 ? 11.086 6.465 9.648 1 86.88 310 ARG B CA 1
ATOM 5891 C C . ARG B 1 310 ? 10.594 6.797 11.055 1 86.88 310 ARG B C 1
ATOM 5893 O O . ARG B 1 310 ? 9.602 6.23 11.516 1 86.88 310 ARG B O 1
ATOM 5900 N N . SER B 1 311 ? 11.266 7.707 11.797 1 91.81 311 SER B N 1
ATOM 5901 C CA . SER B 1 311 ? 10.867 8.07 13.148 1 91.81 311 SER B CA 1
ATOM 5902 C C . SER B 1 311 ? 9.484 8.727 13.164 1 91.81 311 SER B C 1
ATOM 5904 O O . SER B 1 311 ? 8.75 8.617 14.141 1 91.81 311 SER B O 1
ATOM 5906 N N . VAL B 1 312 ? 9.195 9.422 12.062 1 93.75 312 VAL B N 1
ATOM 5907 C CA . VAL B 1 312 ? 7.883 10.055 11.938 1 93.75 312 VAL B CA 1
ATOM 5908 C C . VAL B 1 312 ? 6.793 8.992 11.898 1 93.75 312 VAL B C 1
ATOM 5910 O O . VAL B 1 312 ? 5.789 9.094 12.609 1 93.75 312 VAL B O 1
ATOM 5913 N N . ILE B 1 313 ? 6.984 7.98 11.195 1 88.44 313 ILE B N 1
ATOM 5914 C CA . ILE B 1 313 ? 6.012 6.902 11.039 1 88.44 313 ILE B CA 1
ATOM 5915 C C . ILE B 1 313 ? 5.875 6.133 12.352 1 88.44 313 ILE B C 1
ATOM 5917 O O . ILE B 1 313 ? 4.762 5.918 12.836 1 88.44 313 ILE B O 1
ATOM 5921 N N . VAL B 1 314 ? 7.016 5.777 12.945 1 88.25 314 VAL B N 1
ATOM 5922 C CA . VAL B 1 314 ? 7.027 4.98 14.172 1 88.25 314 VAL B CA 1
ATOM 5923 C C . VAL B 1 314 ? 6.309 5.734 15.281 1 88.25 314 VAL B C 1
ATOM 5925 O O . VAL B 1 314 ? 5.496 5.156 16.016 1 88.25 314 VAL B O 1
ATOM 5928 N N . THR B 1 315 ? 6.621 6.977 15.383 1 93.31 315 THR B N 1
ATOM 5929 C CA . THR B 1 315 ? 6 7.797 16.422 1 93.31 315 THR B CA 1
ATOM 5930 C C . THR B 1 315 ? 4.484 7.824 16.25 1 93.31 315 THR B C 1
ATOM 5932 O O . THR B 1 315 ? 3.744 7.633 17.219 1 93.31 315 THR B O 1
ATOM 5935 N N . GLY B 1 316 ? 4.062 8.141 15.039 1 92.5 316 GLY B N 1
ATOM 5936 C CA . GLY B 1 316 ? 2.631 8.164 14.773 1 92.5 316 GLY B CA 1
ATOM 5937 C C . GLY B 1 316 ? 1.947 6.844 15.07 1 92.5 316 GLY B C 1
ATOM 5938 O O . GLY B 1 316 ? 0.868 6.816 15.664 1 92.5 316 GLY B O 1
ATOM 5939 N N . LEU B 1 317 ? 2.541 5.789 14.727 1 85.75 317 LEU B N 1
ATOM 5940 C CA . LEU B 1 317 ? 1.963 4.465 14.914 1 85.75 317 LEU B CA 1
ATOM 5941 C C . LEU B 1 317 ? 1.868 4.117 16.391 1 85.75 317 LEU B C 1
ATOM 5943 O O . LEU B 1 317 ? 0.911 3.471 16.828 1 85.75 317 LEU B O 1
ATOM 5947 N N . LEU B 1 318 ? 2.881 4.465 17.141 1 88.88 318 LEU B N 1
ATOM 5948 C CA . LEU B 1 318 ? 2.863 4.184 18.578 1 88.88 318 LEU B CA 1
ATOM 5949 C C . LEU B 1 318 ? 1.786 5.004 19.281 1 88.88 318 LEU B C 1
ATOM 5951 O O . LEU B 1 318 ? 1.146 4.523 20.219 1 88.88 318 LEU B O 1
ATOM 5955 N N . LEU B 1 319 ? 1.592 6.152 18.812 1 93.88 319 LEU B N 1
ATOM 5956 C CA . LEU B 1 319 ? 0.625 7.039 19.453 1 93.88 319 LEU B CA 1
ATOM 5957 C C . LEU B 1 319 ? -0.802 6.582 19.172 1 93.88 319 LEU B C 1
ATOM 5959 O O . LEU B 1 319 ? -1.738 6.98 19.875 1 93.88 319 LEU B O 1
ATOM 5963 N N . MET B 1 320 ? -0.963 5.844 18.141 1 86.75 320 MET B N 1
ATOM 5964 C CA . MET B 1 320 ? -2.307 5.406 17.781 1 86.75 320 MET B CA 1
ATOM 5965 C C . MET B 1 320 ? -2.912 4.531 18.875 1 86.75 320 MET B C 1
ATOM 5967 O O . MET B 1 320 ? -3.939 4.883 19.453 1 86.75 320 MET B O 1
ATOM 5971 N N . PRO B 1 321 ? -2.266 3.43 19.297 1 84.25 321 PRO B N 1
ATOM 5972 C CA . PRO B 1 321 ? -2.846 2.67 20.406 1 84.25 321 PRO B CA 1
ATOM 5973 C C . PRO B 1 321 ? -2.873 3.461 21.703 1 84.25 321 PRO B C 1
ATOM 5975 O O . PRO B 1 321 ? -3.781 3.281 22.531 1 84.25 321 PRO B O 1
ATOM 5978 N N . ILE B 1 322 ? -1.92 4.227 21.938 1 90.44 322 ILE B N 1
ATOM 5979 C CA . ILE B 1 322 ? -1.895 5.051 23.141 1 90.44 322 ILE B CA 1
ATOM 5980 C C . ILE B 1 322 ? -3.115 5.969 23.156 1 90.44 322 ILE B C 1
ATOM 5982 O O . ILE B 1 322 ? -3.738 6.156 24.203 1 90.44 322 ILE B O 1
ATOM 5986 N N . SER B 1 323 ? -3.391 6.531 21.969 1 91.69 323 SER B N 1
ATOM 5987 C CA . SER B 1 323 ? -4.551 7.414 21.891 1 91.69 323 SER B CA 1
ATOM 5988 C C . SER B 1 323 ? -5.84 6.668 22.203 1 91.69 323 SER B C 1
ATOM 5990 O O . SER B 1 323 ? -6.738 7.211 22.844 1 91.69 323 SER B O 1
ATOM 5992 N N . LEU B 1 324 ? -5.934 5.523 21.75 1 83.25 324 LEU B N 1
ATOM 5993 C CA . LEU B 1 324 ? -7.113 4.711 22.031 1 83.25 324 LEU B CA 1
ATOM 5994 C C . LEU B 1 324 ? -7.23 4.434 23.531 1 83.25 324 LEU B C 1
ATOM 5996 O O . LEU B 1 324 ? -8.32 4.535 24.094 1 83.25 324 LEU B O 1
ATOM 6000 N N . LEU B 1 325 ? -6.137 4.047 24.125 1 84.38 325 LEU B N 1
ATOM 6001 C CA . LEU B 1 325 ? -6.129 3.791 25.562 1 84.38 325 LEU B CA 1
ATOM 6002 C C . LEU B 1 325 ? -6.516 5.047 26.344 1 84.38 325 LEU B C 1
ATOM 6004 O O . LEU B 1 325 ? -7.301 4.977 27.297 1 84.38 325 LEU B O 1
ATOM 6008 N N . LEU B 1 326 ? -5.973 6.109 25.938 1 91.12 326 LEU B N 1
ATOM 6009 C CA . LEU B 1 326 ? -6.266 7.367 26.609 1 91.12 326 LEU B CA 1
ATOM 6010 C C . LEU B 1 326 ? -7.738 7.738 26.453 1 91.12 326 LEU B C 1
ATOM 6012 O O . LEU B 1 326 ? -8.336 8.305 27.375 1 91.12 326 LEU B O 1
ATOM 6016 N N . ALA B 1 327 ? -8.266 7.508 25.312 1 88.56 327 ALA B N 1
ATOM 6017 C CA . ALA B 1 327 ? -9.672 7.824 25.062 1 88.56 327 ALA B CA 1
ATOM 6018 C C . ALA B 1 327 ? -10.578 7.121 26.062 1 88.56 327 ALA B C 1
ATOM 6020 O O . ALA B 1 327 ? -11.641 7.637 26.422 1 88.56 327 ALA B O 1
ATOM 6021 N N . PHE B 1 328 ? -10.117 6.055 26.562 1 82.5 328 PHE B N 1
ATOM 6022 C CA . PHE B 1 328 ? -10.898 5.262 27.5 1 82.5 328 PHE B CA 1
ATOM 6023 C C . PHE B 1 328 ? -10.75 5.789 28.922 1 82.5 328 PHE B C 1
ATOM 6025 O O . PHE B 1 328 ? -11.664 5.66 29.734 1 82.5 328 PHE B O 1
ATOM 6032 N N . PHE B 1 329 ? -9.641 6.359 29.188 1 86.69 329 PHE B N 1
ATOM 6033 C CA . PHE B 1 329 ? -9.328 6.656 30.578 1 86.69 329 PHE B CA 1
ATOM 6034 C C . PHE B 1 329 ? -9.547 8.133 30.891 1 86.69 329 PHE B C 1
ATOM 6036 O O . PHE B 1 329 ? -9.703 8.523 32.031 1 86.69 329 PHE B O 1
ATOM 6043 N N . ILE B 1 330 ? -9.562 8.914 29.922 1 90.31 330 ILE B N 1
ATOM 6044 C CA . ILE B 1 330 ? -9.664 10.352 30.156 1 90.31 330 ILE B CA 1
ATOM 6045 C C . ILE B 1 330 ? -11.117 10.734 30.438 1 90.31 330 ILE B C 1
ATOM 6047 O O . ILE B 1 330 ? -11.992 10.547 29.594 1 90.31 330 ILE B O 1
ATOM 6051 N N . PRO B 1 331 ? -11.297 11.211 31.609 1 90.38 331 PRO B N 1
ATOM 6052 C CA . PRO B 1 331 ? -12.664 11.633 31.938 1 90.38 331 PRO B CA 1
ATOM 6053 C C . PRO B 1 331 ? -13.133 12.812 31.094 1 90.38 331 PRO B C 1
ATOM 6055 O O . PRO B 1 331 ? -12.367 13.75 30.844 1 90.38 331 PRO B O 1
ATOM 6058 N N . GLY B 1 332 ? -14.352 12.742 30.656 1 89.25 332 GLY B N 1
ATOM 6059 C CA . GLY B 1 332 ? -14.922 13.828 29.875 1 89.25 332 GLY B CA 1
ATOM 6060 C C . GLY B 1 332 ? -14.836 13.609 28.375 1 89.25 332 GLY B C 1
ATOM 6061 O O . GLY B 1 332 ? -15.539 14.266 27.609 1 89.25 332 GLY B O 1
ATOM 6062 N N . ASN B 1 333 ? -14.031 12.727 28.016 1 92.94 333 ASN B N 1
ATOM 6063 C CA . ASN B 1 333 ? -13.859 12.438 26.594 1 92.94 333 ASN B CA 1
ATOM 6064 C C . ASN B 1 333 ? -15.055 11.664 26.031 1 92.94 333 ASN B C 1
ATOM 6066 O O . ASN B 1 333 ? -15.562 10.75 26.672 1 92.94 333 ASN B O 1
ATOM 6070 N N . ARG B 1 334 ? -15.5 12.07 24.891 1 90.88 334 ARG B N 1
ATOM 6071 C CA . ARG B 1 334 ? -16.609 11.383 24.234 1 90.88 334 ARG B CA 1
ATOM 6072 C C . ARG B 1 334 ? -16.25 10.977 22.812 1 90.88 334 ARG B C 1
ATOM 6074 O O . ARG B 1 334 ? -17.109 10.57 22.031 1 90.88 334 ARG B O 1
ATOM 6081 N N . VAL B 1 335 ? -14.992 11.164 22.5 1 91.5 335 VAL B N 1
ATOM 6082 C CA . VAL B 1 335 ? -14.516 10.852 21.172 1 91.5 335 VAL B CA 1
ATOM 6083 C C . VAL B 1 335 ? -13.766 9.523 21.188 1 91.5 335 VAL B C 1
ATOM 6085 O O . VAL B 1 335 ? -12.906 9.297 22.047 1 91.5 335 VAL B O 1
ATOM 6088 N N . LEU B 1 336 ? -14.148 8.68 20.344 1 84.69 336 LEU B N 1
ATOM 6089 C CA . LEU B 1 336 ? -13.328 7.516 20.047 1 84.69 336 LEU B CA 1
ATOM 6090 C C . LEU B 1 336 ? -12.523 7.727 18.766 1 84.69 336 LEU B C 1
ATOM 6092 O O . LEU B 1 336 ? -13.094 7.723 17.672 1 84.69 336 LEU B O 1
ATOM 6096 N N . PRO B 1 337 ? -11.195 7.863 18.938 1 88.81 337 PRO B N 1
ATOM 6097 C CA . PRO B 1 337 ? -10.383 8.086 17.734 1 88.81 337 PRO B CA 1
ATOM 6098 C C . PRO B 1 337 ? -10.43 6.902 16.766 1 88.81 337 PRO B C 1
ATOM 6100 O O . PRO B 1 337 ? -10.188 5.762 17.172 1 88.81 337 PRO B O 1
ATOM 6103 N N . LEU B 1 338 ? -10.812 7.203 15.531 1 82.62 338 LEU B N 1
ATOM 6104 C CA . LEU B 1 338 ? -10.875 6.164 14.508 1 82.62 338 LEU B CA 1
ATOM 6105 C C . LEU B 1 338 ? -10.484 6.727 13.141 1 82.62 338 LEU B C 1
ATOM 6107 O O . LEU B 1 338 ? -9.336 6.574 12.711 1 82.62 338 LEU B O 1
ATOM 6111 N N . GLY B 1 339 ? -11.352 7.566 12.562 1 79.75 339 GLY B N 1
ATOM 6112 C CA . GLY B 1 339 ? -11.156 8.102 11.227 1 79.75 339 GLY B CA 1
ATOM 6113 C C . GLY B 1 339 ? -9.883 8.922 11.094 1 79.75 339 GLY B C 1
ATOM 6114 O O . GLY B 1 339 ? -9.242 8.914 10.047 1 79.75 339 GLY B O 1
ATOM 6115 N N . ASP B 1 340 ? -9.492 9.586 12.102 1 90.31 340 ASP B N 1
ATOM 6116 C CA . ASP B 1 340 ? -8.367 10.523 12.047 1 90.31 340 ASP B CA 1
ATOM 6117 C C . ASP B 1 340 ? -7.141 9.938 12.75 1 90.31 340 ASP B C 1
ATOM 6119 O O . ASP B 1 340 ? -6.133 10.633 12.922 1 90.31 340 ASP B O 1
ATOM 6123 N N . LEU B 1 341 ? -7.23 8.758 13.148 1 87.25 341 LEU B N 1
ATOM 6124 C CA . LEU B 1 341 ? -6.18 8.133 13.945 1 87.25 341 LEU B CA 1
ATOM 6125 C C . LEU B 1 341 ? -4.859 8.109 13.18 1 87.25 341 LEU B C 1
ATOM 6127 O O . LEU B 1 341 ? -3.816 8.461 13.734 1 87.25 341 LEU B O 1
ATOM 6131 N N . PRO B 1 342 ? -4.863 7.789 11.914 1 85.12 342 PRO B N 1
ATOM 6132 C CA . PRO B 1 342 ? -3.592 7.746 11.188 1 85.12 342 PRO B CA 1
ATOM 6133 C C . PRO B 1 342 ? -2.955 9.125 11.039 1 85.12 342 PRO B C 1
ATOM 6135 O O . PRO B 1 342 ? -1.748 9.234 10.805 1 85.12 342 PRO B O 1
ATOM 6138 N N . ASN B 1 343 ? -3.734 10.133 11.18 1 91.88 343 ASN B N 1
ATOM 6139 C CA . ASN B 1 343 ? -3.236 11.492 11 1 91.88 343 ASN B CA 1
ATOM 6140 C C . ASN B 1 343 ? -2.266 11.891 12.109 1 91.88 343 ASN B C 1
ATOM 6142 O O . ASN B 1 343 ? -1.576 12.906 12.008 1 91.88 343 ASN B O 1
ATOM 6146 N N . LEU B 1 344 ? -2.18 11.07 13.125 1 94.06 344 LEU B N 1
ATOM 6147 C CA . LEU B 1 344 ? -1.198 11.312 14.18 1 94.06 344 LEU B CA 1
ATOM 6148 C C . LEU B 1 344 ? 0.22 11.273 13.617 1 94.06 344 LEU B C 1
ATOM 6150 O O . LEU B 1 344 ? 1.116 11.938 14.141 1 94.06 344 LEU B O 1
ATOM 6154 N N . ILE B 1 345 ? 0.385 10.516 12.562 1 92.75 345 ILE B N 1
ATOM 6155 C CA . ILE B 1 345 ? 1.684 10.469 11.898 1 92.75 345 ILE B CA 1
ATOM 6156 C C . ILE B 1 345 ? 2.027 11.852 11.344 1 92.75 345 ILE B C 1
ATOM 6158 O O . ILE B 1 345 ? 3.131 12.352 11.555 1 92.75 345 ILE B O 1
ATOM 6162 N N . SER B 1 346 ? 1.085 12.469 10.711 1 93.38 346 SER B N 1
ATOM 6163 C CA . SER B 1 346 ? 1.273 13.789 10.117 1 93.38 346 SER B CA 1
ATOM 6164 C C . SER B 1 346 ? 1.418 14.859 11.195 1 93.38 346 SER B C 1
ATOM 6166 O O . SER B 1 346 ? 2.352 15.664 11.156 1 93.38 346 SER B O 1
ATOM 6168 N N . VAL B 1 347 ? 0.582 14.859 12.141 1 96.19 347 VAL B N 1
ATOM 6169 C CA . VAL B 1 347 ? 0.472 15.914 13.141 1 96.19 347 VAL B CA 1
ATOM 6170 C C . VAL B 1 347 ? 1.764 16 13.953 1 96.19 347 VAL B C 1
ATOM 6172 O O . VAL B 1 347 ? 2.225 17.094 14.289 1 96.19 347 VAL B O 1
ATOM 6175 N N . MET B 1 348 ? 2.375 14.875 14.188 1 96.62 348 MET B N 1
ATOM 6176 C CA . MET B 1 348 ? 3.557 14.859 15.047 1 96.62 348 MET B CA 1
ATOM 6177 C C . MET B 1 348 ? 4.832 14.93 14.219 1 96.62 348 MET B C 1
ATOM 6179 O O . MET B 1 348 ? 5.938 14.961 14.766 1 96.62 348 MET B O 1
ATOM 6183 N N . SER B 1 349 ? 4.766 15.055 12.945 1 96.75 349 SER B N 1
ATOM 6184 C CA . SER B 1 349 ? 5.902 14.898 12.047 1 96.75 349 SER B CA 1
ATOM 6185 C C . SER B 1 349 ? 6.977 15.945 12.32 1 96.75 349 SER B C 1
ATOM 6187 O O . SER B 1 349 ? 8.141 15.609 12.555 1 96.75 349 SER B O 1
ATOM 6189 N N . VAL B 1 350 ? 6.621 17.266 12.375 1 96.12 350 VAL B N 1
ATOM 6190 C CA . VAL B 1 350 ? 7.613 18.312 12.586 1 96.12 350 VAL B CA 1
ATOM 6191 C C . VAL B 1 350 ? 8.148 18.25 14.008 1 96.12 350 VAL B C 1
ATOM 6193 O O . VAL B 1 350 ? 9.328 18.547 14.25 1 96.12 350 VAL B O 1
ATOM 6196 N N . SER B 1 351 ? 7.352 17.812 14.945 1 96.5 351 SER B N 1
ATOM 6197 C CA . SER B 1 351 ? 7.82 17.609 16.312 1 96.5 351 SER B CA 1
ATOM 6198 C C . SER B 1 351 ? 8.945 16.578 16.375 1 96.5 351 SER B C 1
ATOM 6200 O O . SER B 1 351 ? 9.938 16.781 17.078 1 96.5 351 SER B O 1
ATOM 6202 N N . VAL B 1 352 ? 8.727 15.539 15.656 1 96.44 352 VAL B N 1
ATOM 6203 C CA . VAL B 1 352 ? 9.742 14.484 15.602 1 96.44 352 VAL B CA 1
ATOM 6204 C C . VAL B 1 352 ? 11.047 15.055 15.047 1 96.44 352 VAL B C 1
ATOM 6206 O O . VAL B 1 352 ? 12.133 14.734 15.539 1 96.44 352 VAL B O 1
ATOM 6209 N N . LEU B 1 353 ? 10.93 15.891 14.023 1 95.31 353 LEU B N 1
ATOM 6210 C CA . LEU B 1 353 ? 12.117 16.5 13.422 1 95.31 353 LEU B CA 1
ATOM 6211 C C . LEU B 1 353 ? 12.82 17.406 14.414 1 95.31 353 LEU B C 1
ATOM 6213 O O . LEU B 1 353 ? 14.047 17.438 14.484 1 95.31 353 LEU B O 1
ATOM 6217 N N . LEU B 1 354 ? 12.039 18.156 15.109 1 93.81 354 LEU B N 1
ATOM 6218 C CA . LEU B 1 354 ? 12.617 19.047 16.109 1 93.81 354 LEU B CA 1
ATOM 6219 C C . LEU B 1 354 ? 13.375 18.266 17.172 1 93.81 354 LEU B C 1
ATOM 6221 O O . LEU B 1 354 ? 14.422 18.719 17.641 1 93.81 354 LEU B O 1
ATOM 6225 N N . TYR B 1 355 ? 12.898 17.109 17.516 1 93.38 355 TYR B N 1
ATOM 6226 C CA . TYR B 1 355 ? 13.539 16.25 18.5 1 93.38 355 TYR B CA 1
ATOM 6227 C C . TYR B 1 355 ? 14.641 15.422 17.875 1 93.38 355 TYR B C 1
ATOM 6229 O O . TYR B 1 355 ? 15.102 14.438 18.453 1 93.38 355 TYR B O 1
ATOM 6237 N N . ARG B 1 356 ? 14.992 15.656 16.641 1 91.75 356 ARG B N 1
ATOM 6238 C CA . ARG B 1 356 ? 16.094 15.016 15.93 1 91.75 356 ARG B CA 1
ATOM 6239 C C . ARG B 1 356 ? 15.828 13.516 15.758 1 91.75 356 ARG B C 1
ATOM 6241 O O . ARG B 1 356 ? 16.734 12.703 15.93 1 91.75 356 ARG B O 1
ATOM 6248 N N . GLY B 1 357 ? 14.531 13.242 15.656 1 91.44 357 GLY B N 1
ATOM 6249 C CA . GLY B 1 357 ? 14.172 11.875 15.328 1 91.44 357 GLY B CA 1
ATOM 6250 C C . GLY B 1 357 ? 14.039 10.984 16.547 1 91.44 357 GLY B C 1
ATOM 6251 O O . GLY B 1 357 ? 13.859 9.773 16.422 1 91.44 357 GLY B O 1
ATOM 6252 N N . ASN B 1 358 ? 14.125 11.531 17.703 1 91.88 358 ASN B N 1
ATOM 6253 C CA . ASN B 1 358 ? 13.992 10.75 18.938 1 91.88 358 ASN B CA 1
ATOM 6254 C C . ASN B 1 358 ? 12.547 10.32 19.172 1 91.88 358 ASN B C 1
ATOM 6256 O O . ASN B 1 358 ? 11.711 11.141 19.562 1 91.88 358 ASN B O 1
ATOM 6260 N N . VAL B 1 359 ? 12.32 9.055 19.094 1 91.62 359 VAL B N 1
ATOM 6261 C CA . VAL B 1 359 ? 10.961 8.523 19.156 1 91.62 359 VAL B CA 1
ATOM 6262 C C . VAL B 1 359 ? 10.43 8.633 20.578 1 91.62 359 VAL B C 1
ATOM 6264 O O . VAL B 1 359 ? 9.25 8.938 20.781 1 91.62 359 VAL B O 1
ATOM 6267 N N . VAL B 1 360 ? 11.25 8.391 21.562 1 91.38 360 VAL B N 1
ATOM 6268 C CA . VAL B 1 360 ? 10.82 8.414 22.969 1 91.38 360 VAL B CA 1
ATOM 6269 C C . VAL B 1 360 ? 10.344 9.82 23.328 1 91.38 360 VAL B C 1
ATOM 6271 O O . VAL B 1 360 ? 9.25 9.992 23.875 1 91.38 360 VAL B O 1
ATOM 6274 N N . ARG B 1 361 ? 11.148 10.797 22.984 1 92.88 361 ARG B N 1
ATOM 6275 C CA . ARG B 1 361 ? 10.781 12.18 23.25 1 92.88 361 ARG B CA 1
ATOM 6276 C C . ARG B 1 361 ? 9.5 12.562 22.516 1 92.88 361 ARG B C 1
ATOM 6278 O O . ARG B 1 361 ? 8.648 13.258 23.047 1 92.88 361 ARG B O 1
ATOM 6285 N N . SER B 1 362 ? 9.422 12.086 21.344 1 95.88 362 SER B N 1
ATOM 6286 C CA . SER B 1 362 ? 8.273 12.43 20.516 1 95.88 362 SER B CA 1
ATOM 6287 C C . SER B 1 362 ? 6.984 11.828 21.062 1 95.88 362 SER B C 1
ATOM 6289 O O . SER B 1 362 ? 5.949 12.5 21.094 1 95.88 362 SER B O 1
ATOM 6291 N N . VAL B 1 363 ? 7.051 10.594 21.484 1 95.19 363 VAL B N 1
ATOM 6292 C CA . VAL B 1 363 ? 5.871 9.93 22.016 1 95.19 363 VAL B CA 1
ATOM 6293 C C . VAL B 1 363 ? 5.461 10.578 23.344 1 95.19 363 VAL B C 1
ATOM 6295 O O . VAL B 1 363 ? 4.277 10.836 23.578 1 95.19 363 VAL B O 1
ATOM 6298 N N . LEU B 1 364 ? 6.406 10.828 24.188 1 95.31 364 LEU B N 1
ATOM 6299 C CA . LEU B 1 364 ? 6.117 11.438 25.484 1 95.31 364 LEU B CA 1
ATOM 6300 C C . LEU B 1 364 ? 5.504 12.828 25.297 1 95.31 364 LEU B C 1
ATOM 6302 O O . LEU B 1 364 ? 4.602 13.211 26.047 1 95.31 364 LEU B O 1
ATOM 6306 N N . ALA B 1 365 ? 6.02 13.555 24.375 1 95.75 365 ALA B N 1
ATOM 6307 C CA . ALA B 1 365 ? 5.461 14.875 24.094 1 95.75 365 ALA B CA 1
ATOM 6308 C C . ALA B 1 365 ? 4.094 14.758 23.422 1 95.75 365 ALA B C 1
ATOM 6310 O O . ALA B 1 365 ? 3.264 15.664 23.531 1 95.75 365 ALA B O 1
ATOM 6311 N N . GLY B 1 366 ? 3.877 13.672 22.688 1 97.38 366 GLY B N 1
ATOM 6312 C CA . GLY B 1 366 ? 2.625 13.453 21.969 1 97.38 366 GLY B CA 1
ATOM 6313 C C . GLY B 1 366 ? 1.472 13.109 22.891 1 97.38 366 GLY B C 1
ATOM 6314 O O . GLY B 1 366 ? 0.312 13.383 22.578 1 97.38 366 GLY B O 1
ATOM 6315 N N . ILE B 1 367 ? 1.736 12.586 24.031 1 97.19 367 ILE B N 1
ATOM 6316 C CA . ILE B 1 367 ? 0.706 12.125 24.953 1 97.19 367 ILE B CA 1
ATOM 6317 C C . ILE B 1 367 ? -0.141 13.305 25.422 1 97.19 367 ILE B C 1
ATOM 6319 O O . ILE B 1 367 ? -1.369 13.281 25.297 1 97.19 367 ILE B O 1
ATOM 6323 N N . PRO B 1 368 ? 0.475 14.391 25.922 1 97.12 368 PRO B N 1
ATOM 6324 C CA . PRO B 1 368 ? -0.356 15.539 26.297 1 97.12 368 PRO B CA 1
ATOM 6325 C C . PRO B 1 368 ? -1.127 16.109 25.109 1 97.12 368 PRO B C 1
ATOM 6327 O O . PRO B 1 368 ? -2.24 16.625 25.281 1 97.12 368 PRO B O 1
ATOM 6330 N N . VAL B 1 369 ? -0.547 16.109 23.969 1 97.31 369 VAL B N 1
ATOM 6331 C CA . VAL B 1 369 ? -1.216 16.594 22.766 1 97.31 369 VAL B CA 1
ATOM 6332 C C . VAL B 1 369 ? -2.477 15.781 22.5 1 97.31 369 VAL B C 1
ATOM 6334 O O . VAL B 1 369 ? -3.551 16.344 22.266 1 97.31 369 VAL B O 1
ATOM 6337 N N . VAL B 1 370 ? -2.352 14.477 22.609 1 97.31 370 VAL B N 1
ATOM 6338 C CA . VAL B 1 370 ? -3.471 13.57 22.375 1 97.31 370 VAL B CA 1
ATOM 6339 C C . VAL B 1 370 ? -4.566 13.812 23.406 1 97.31 370 VAL B C 1
ATOM 6341 O O . VAL B 1 370 ? -5.75 13.883 23.062 1 97.31 370 VAL B O 1
ATOM 6344 N N . ILE B 1 371 ? -4.191 13.961 24.641 1 97.38 371 ILE B N 1
ATOM 6345 C CA . ILE B 1 371 ? -5.148 14.18 25.719 1 97.38 371 ILE B CA 1
ATOM 6346 C C . ILE B 1 371 ? -5.953 15.445 25.453 1 97.38 371 ILE B C 1
ATOM 6348 O O . ILE B 1 371 ? -7.184 15.438 25.531 1 97.38 371 ILE B O 1
ATOM 6352 N N . THR B 1 372 ? -5.289 16.484 25.141 1 97.06 372 THR B N 1
ATOM 6353 C CA . THR B 1 372 ? -5.961 17.75 24.922 1 97.06 372 THR B CA 1
ATOM 6354 C C . THR B 1 372 ? -6.766 17.734 23.625 1 97.06 372 THR B C 1
ATOM 6356 O O . THR B 1 372 ? -7.828 18.359 23.531 1 97.06 372 THR B O 1
ATOM 6359 N N . TYR B 1 373 ? -6.246 17.047 22.578 1 97.5 373 TYR B N 1
ATOM 6360 C CA . TYR B 1 373 ? -7.008 16.891 21.344 1 97.5 373 TYR B CA 1
ATOM 6361 C C . TYR B 1 373 ? -8.359 16.25 21.609 1 97.5 373 TYR B C 1
ATOM 6363 O O . TYR B 1 373 ? -9.383 16.703 21.109 1 97.5 373 TYR B O 1
ATOM 6371 N N . LEU B 1 374 ? -8.336 15.188 22.453 1 95.94 374 LEU B N 1
ATOM 6372 C CA . LEU B 1 374 ? -9.562 14.453 22.766 1 95.94 374 LEU B CA 1
ATOM 6373 C C . LEU B 1 374 ? -10.562 15.352 23.484 1 95.94 374 LEU B C 1
ATOM 6375 O O . LEU B 1 374 ? -11.742 15.367 23.141 1 95.94 374 LEU B O 1
ATOM 6379 N N . LEU B 1 375 ? -10.109 16.109 24.375 1 96.69 375 LEU B N 1
ATOM 6380 C CA . LEU B 1 375 ? -10.984 16.969 25.172 1 96.69 375 LEU B CA 1
ATOM 6381 C C . LEU B 1 375 ? -11.531 18.125 24.344 1 96.69 375 LEU B C 1
ATOM 6383 O O . LEU B 1 375 ? -12.719 18.438 24.422 1 96.69 375 LEU B O 1
ATOM 6387 N N . ILE B 1 376 ? -10.711 18.719 23.562 1 97.25 376 ILE B N 1
ATOM 6388 C CA . ILE B 1 376 ? -11.133 19.844 22.734 1 97.25 376 ILE B CA 1
ATOM 6389 C C . ILE B 1 376 ? -12.094 19.344 21.641 1 97.25 376 ILE B C 1
ATOM 6391 O O . ILE B 1 376 ? -13.117 19.984 21.375 1 97.25 376 ILE B O 1
ATOM 6395 N N . ALA B 1 377 ? -11.734 18.234 21 1 96.56 377 ALA B N 1
ATOM 6396 C CA . ALA B 1 377 ? -12.602 17.656 19.969 1 96.56 377 ALA B CA 1
ATOM 6397 C C . ALA B 1 377 ? -13.977 17.328 20.547 1 96.56 377 ALA B C 1
ATOM 6399 O O . ALA B 1 377 ? -14.992 17.516 19.875 1 96.56 377 ALA B O 1
ATOM 6400 N N . THR B 1 378 ? -14.023 16.812 21.766 1 95.12 378 THR B N 1
ATOM 6401 C CA . THR B 1 378 ? -15.281 16.531 22.453 1 95.12 378 THR B CA 1
ATOM 6402 C C . THR B 1 378 ? -16.078 17.812 22.672 1 95.12 378 THR B C 1
ATOM 6404 O O . THR B 1 378 ? -17.281 17.844 22.391 1 95.12 378 THR B O 1
ATOM 6407 N N . LYS B 1 379 ? -15.445 18.812 23.094 1 95.31 379 LYS B N 1
ATOM 6408 C CA . LYS B 1 379 ? -16.094 20.078 23.406 1 95.31 379 LYS B CA 1
ATOM 6409 C C . LYS B 1 379 ? -16.656 20.734 22.141 1 95.31 379 LYS B C 1
ATOM 6411 O O . LYS B 1 379 ? -17.734 21.328 22.172 1 95.31 379 LYS B O 1
ATOM 6416 N N . LEU B 1 380 ? -16.016 20.625 21.031 1 96.62 380 LEU B N 1
ATOM 6417 C CA . LEU B 1 380 ? -16.375 21.344 19.812 1 96.62 380 LEU B CA 1
ATOM 6418 C C . LEU B 1 380 ? -17.234 20.484 18.891 1 96.62 380 LEU B C 1
ATOM 6420 O O . LEU B 1 380 ? -17.688 20.953 17.859 1 96.62 380 LEU B O 1
ATOM 6424 N N . ALA B 1 381 ? -17.5 19.266 19.25 1 95.12 381 ALA B N 1
ATOM 6425 C CA . ALA B 1 381 ? -18.203 18.297 18.406 1 95.12 381 ALA B CA 1
ATOM 6426 C C . ALA B 1 381 ? -19.562 18.844 17.953 1 95.12 381 ALA B C 1
ATOM 6428 O O . ALA B 1 381 ? -19.922 18.719 16.781 1 95.12 381 ALA B O 1
ATOM 6429 N N . PRO B 1 382 ? -20.328 19.484 18.875 1 93.75 382 PRO B N 1
ATOM 6430 C CA . PRO B 1 382 ? -21.609 20.047 18.453 1 93.75 382 PRO B CA 1
ATOM 6431 C C . PRO B 1 382 ? -21.453 21.125 17.375 1 93.75 382 PRO B C 1
ATOM 6433 O O . PRO B 1 382 ? -22.281 21.219 16.469 1 93.75 382 PRO B O 1
ATOM 6436 N N . LEU B 1 383 ? -20.438 21.891 17.438 1 94.81 383 LEU B N 1
ATOM 6437 C CA . LEU B 1 383 ? -20.188 22.953 16.469 1 94.81 383 LEU B CA 1
ATOM 6438 C C . LEU B 1 383 ? -19.844 22.375 15.102 1 94.81 383 LEU B C 1
ATOM 6440 O O . LEU B 1 383 ? -20.312 22.859 14.078 1 94.81 383 LEU B O 1
ATOM 6444 N N . TYR B 1 384 ? -19.031 21.328 15.016 1 95.19 384 TYR B N 1
ATOM 6445 C CA . TYR B 1 384 ? -18.688 20.672 13.766 1 95.19 384 TYR B CA 1
ATOM 6446 C C . TYR B 1 384 ? -19.906 20 13.141 1 95.19 384 TYR B C 1
ATOM 6448 O O . TYR B 1 384 ? -20.062 20 11.922 1 95.19 384 TYR B O 1
ATOM 6456 N N . THR B 1 385 ? -20.75 19.484 13.984 1 91.88 385 THR B N 1
ATOM 6457 C CA . THR B 1 385 ? -21.984 18.859 13.516 1 91.88 385 THR B CA 1
ATOM 6458 C C . THR B 1 385 ? -22.906 19.891 12.891 1 91.88 385 THR B C 1
ATOM 6460 O O . THR B 1 385 ? -23.516 19.625 11.844 1 91.88 385 THR B O 1
ATOM 6463 N N . SER B 1 386 ? -22.984 20.984 13.539 1 89.94 386 SER B N 1
ATOM 6464 C CA . SER B 1 386 ? -23.812 22.062 13.008 1 89.94 386 SER B CA 1
ATOM 6465 C C . SER B 1 386 ? -23.266 22.578 11.68 1 89.94 386 SER B C 1
ATOM 6467 O O . SER B 1 386 ? -24.031 22.906 10.773 1 89.94 386 SER B O 1
ATOM 6469 N N . LEU B 1 387 ? -21.984 22.688 11.562 1 89.88 387 LEU B N 1
ATOM 6470 C CA . LEU B 1 387 ? -21.359 23.094 10.312 1 89.88 387 LEU B CA 1
ATOM 6471 C C . LEU B 1 387 ? -21.672 22.109 9.195 1 89.88 387 LEU B C 1
ATOM 6473 O O . LEU B 1 387 ? -21.938 22.516 8.062 1 89.88 387 LEU B O 1
ATOM 6477 N N . ALA B 1 388 ? -21.594 20.859 9.492 1 87.75 388 ALA B N 1
ATOM 6478 C CA . ALA B 1 388 ? -21.906 19.828 8.523 1 87.75 388 ALA B CA 1
ATOM 6479 C C . ALA B 1 388 ? -23.344 19.938 8.047 1 87.75 388 ALA B C 1
ATOM 6481 O O . ALA B 1 388 ? -23.625 19.828 6.848 1 87.75 388 ALA B O 1
ATOM 6482 N N . ALA B 1 389 ? -24.266 20.188 8.961 1 83.25 389 ALA B N 1
ATOM 6483 C CA . ALA B 1 389 ? -25.672 20.34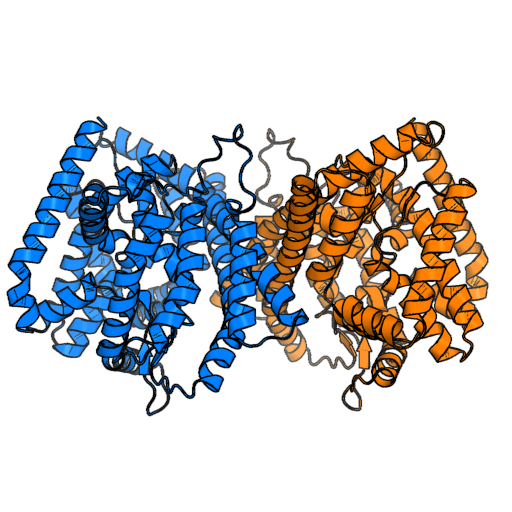4 8.633 1 83.25 389 ALA B CA 1
ATOM 6484 C C . ALA B 1 389 ? -25.891 21.562 7.742 1 83.25 389 ALA B C 1
ATOM 6486 O O . ALA B 1 389 ? -26.734 21.547 6.848 1 83.25 389 ALA B O 1
ATOM 6487 N N . GLY B 1 390 ? -25.172 22.516 7.992 1 80.5 390 GLY B N 1
ATOM 6488 C CA . GLY B 1 390 ? -25.297 23.766 7.242 1 80.5 390 GLY B CA 1
ATOM 6489 C C . GLY B 1 390 ? -24.922 23.609 5.777 1 80.5 390 GLY B C 1
ATOM 6490 O O . GLY B 1 390 ? -25.375 24.391 4.938 1 80.5 390 GLY B O 1
ATOM 6491 N N . VAL B 1 391 ? -24.141 22.641 5.516 1 77.88 391 VAL B N 1
ATOM 6492 C CA . VAL B 1 391 ? -23.719 22.469 4.129 1 77.88 391 VAL B CA 1
ATOM 6493 C C . VAL B 1 391 ? -24.438 21.266 3.521 1 77.88 391 VAL B C 1
ATOM 6495 O O . VAL B 1 391 ? -24.031 20.75 2.477 1 77.88 391 VAL B O 1
ATOM 6498 N N . GLY B 1 392 ? -25.328 20.688 4.234 1 70.88 392 GLY B N 1
ATOM 6499 C CA . GLY B 1 392 ? -26.203 19.672 3.668 1 70.88 392 GLY B CA 1
ATOM 6500 C C . GLY B 1 392 ? -25.797 18.266 4.035 1 70.88 392 GLY B C 1
ATOM 6501 O O . GLY B 1 392 ? -26.312 17.297 3.477 1 70.88 392 GLY B O 1
ATOM 6502 N N . VAL B 1 393 ? -24.891 18.094 4.867 1 71.88 393 VAL B N 1
ATOM 6503 C CA . VAL B 1 393 ? -24.484 16.766 5.332 1 71.88 393 VAL B CA 1
ATOM 6504 C C . VAL B 1 393 ? -25.312 16.391 6.562 1 71.88 393 VAL B C 1
ATOM 6506 O O . VAL B 1 393 ? -25.219 17.047 7.602 1 71.88 393 VAL B O 1
ATOM 6509 N N . GLU B 1 394 ? -26.094 15.336 6.34 1 71.81 394 GLU B N 1
ATOM 6510 C CA . GLU B 1 394 ? -26.984 14.953 7.422 1 71.81 394 GLU B CA 1
ATOM 6511 C C . GLU B 1 394 ? -26.312 13.992 8.391 1 71.81 394 GLU B C 1
ATOM 6513 O O . GLU B 1 394 ? -25.656 13.031 7.973 1 71.81 394 GLU B O 1
ATOM 6518 N N . VAL B 1 395 ? -26.312 14.359 9.578 1 74.56 395 VAL B N 1
ATOM 6519 C CA . VAL B 1 395 ? -25.844 13.516 10.68 1 74.56 395 VAL B CA 1
ATOM 6520 C C . VAL B 1 395 ? -27.031 13.016 11.492 1 74.56 395 VAL B C 1
ATOM 6522 O O . VAL B 1 395 ? -27.969 13.773 11.766 1 74.56 395 VAL B O 1
ATOM 6525 N N . PRO B 1 396 ? -27.109 11.75 11.633 1 71.38 396 PRO B N 1
ATOM 6526 C CA . PRO B 1 396 ? -28.234 11.219 12.398 1 71.38 396 PRO B CA 1
ATOM 6527 C C . PRO B 1 396 ? -28.453 11.945 13.719 1 71.38 396 PRO B C 1
ATOM 6529 O O . PRO B 1 396 ? -27.5 12.438 14.32 1 71.38 396 PRO B O 1
ATOM 6532 N N . GLU B 1 397 ? -29.75 11.938 14.141 1 73.94 397 GLU B N 1
ATOM 6533 C CA . GLU B 1 397 ? -30.109 12.625 15.375 1 73.94 397 GLU B CA 1
ATOM 6534 C C . GLU B 1 397 ? -29.406 12.008 16.578 1 73.94 397 GLU B C 1
ATOM 6536 O O . GLU B 1 397 ? -29.281 10.789 16.672 1 73.94 397 GLU B O 1
ATOM 6541 N N . GLY B 1 398 ? -28.828 12.867 17.453 1 74.81 398 GLY B N 1
ATOM 6542 C CA . GLY B 1 398 ? -28.172 12.406 18.656 1 74.81 398 GLY B CA 1
ATOM 6543 C C . GLY B 1 398 ? -26.703 12.086 18.469 1 74.81 398 GLY B C 1
ATOM 6544 O O . GLY B 1 398 ? -25.984 11.82 19.422 1 74.81 398 GLY B O 1
ATOM 6545 N N . GLN B 1 399 ? -26.297 12.148 17.281 1 82.44 399 GLN B N 1
ATOM 6546 C CA . GLN B 1 399 ? -24.891 11.859 17 1 82.44 399 GLN B CA 1
ATOM 6547 C C . GLN B 1 399 ? -24.141 13.133 16.641 1 82.44 399 GLN B C 1
ATOM 6549 O O . GLN B 1 399 ? -24.703 14.055 16.062 1 82.44 399 GLN B O 1
ATOM 6554 N N . PHE B 1 400 ? -22.922 13.242 17.156 1 91.75 400 PHE B N 1
ATOM 6555 C CA . PHE B 1 400 ? -22.047 14.352 16.812 1 91.75 400 PHE B CA 1
ATOM 6556 C C . PHE B 1 400 ? -20.844 13.859 16 1 91.75 400 PHE B C 1
ATOM 6558 O O . PHE B 1 400 ? -20.516 12.664 16.031 1 91.75 400 PHE B O 1
ATOM 6565 N N . ILE B 1 401 ? -20.328 14.734 15.227 1 91 401 ILE B N 1
ATOM 6566 C CA . ILE B 1 401 ? -19.156 14.352 14.445 1 91 401 ILE B CA 1
ATOM 6567 C C . ILE B 1 401 ? -17.984 15.25 14.789 1 91 401 ILE B C 1
ATOM 6569 O O . ILE B 1 401 ? -18.172 16.375 15.273 1 91 401 ILE B O 1
ATOM 6573 N N . THR B 1 402 ? -16.797 14.812 14.609 1 94.25 402 THR B N 1
ATOM 6574 C CA . THR B 1 402 ? -15.547 15.57 14.75 1 94.25 402 THR B CA 1
ATOM 6575 C C . THR B 1 402 ? -14.43 14.922 13.938 1 94.25 402 THR B C 1
ATOM 6577 O O . THR B 1 402 ? -14.672 13.977 13.18 1 94.25 402 THR B O 1
ATOM 6580 N N . ALA B 1 403 ? -13.328 15.57 13.844 1 93.31 403 ALA B N 1
ATOM 6581 C CA . ALA B 1 403 ? -12.031 15 13.492 1 93.31 403 ALA B CA 1
ATOM 6582 C C . ALA B 1 403 ? -11.039 15.125 14.641 1 93.31 403 ALA B C 1
ATOM 6584 O O . ALA B 1 403 ? -10.641 16.234 15.008 1 93.31 403 ALA B O 1
ATOM 6585 N N . PHE B 1 404 ? -10.617 14.031 15.039 1 93.31 404 PHE B N 1
ATOM 6586 C CA . PHE B 1 404 ? -9.867 13.898 16.281 1 93.31 404 PHE B CA 1
ATOM 6587 C C . PHE B 1 404 ? -8.703 14.883 16.328 1 93.31 404 PHE B C 1
ATOM 6589 O O . PHE B 1 404 ? -8.578 15.672 17.266 1 93.31 404 PHE B O 1
ATOM 6596 N N . THR B 1 405 ? -7.883 14.992 15.328 1 93.81 405 THR B N 1
ATOM 6597 C CA . THR B 1 405 ? -6.668 15.805 15.359 1 93.81 405 THR B CA 1
ATOM 6598 C C . THR B 1 405 ? -6.961 17.234 14.93 1 93.81 405 THR B C 1
ATOM 6600 O O . THR B 1 405 ? -6.777 18.172 15.711 1 93.81 405 THR B O 1
ATOM 6603 N N . ASP B 1 406 ? -7.605 17.438 13.828 1 93.88 406 ASP B N 1
ATOM 6604 C CA . ASP B 1 406 ? -7.902 18.781 13.352 1 93.88 406 ASP B CA 1
ATOM 6605 C C . ASP B 1 406 ? -9.039 19.406 14.156 1 93.88 406 ASP B C 1
ATOM 6607 O O . ASP B 1 406 ? -9.055 20.625 14.367 1 93.88 406 ASP B O 1
ATOM 6611 N N . GLY B 1 407 ? -9.953 18.672 14.594 1 93.88 407 GLY B N 1
ATOM 6612 C CA . GLY B 1 407 ? -11.055 19.172 15.398 1 93.88 407 GLY B CA 1
ATOM 6613 C C . GLY B 1 407 ? -10.641 19.578 16.797 1 93.88 407 GLY B C 1
ATOM 6614 O O . GLY B 1 407 ? -11.328 20.375 17.453 1 93.88 407 GLY B O 1
ATOM 6615 N N . GLY B 1 408 ? -9.547 18.984 17.219 1 95.5 408 GLY B N 1
ATOM 6616 C CA . GLY B 1 408 ? -9.07 19.266 18.578 1 95.5 408 GLY B CA 1
ATOM 6617 C C . GLY B 1 408 ? -7.82 20.125 18.594 1 95.5 408 GLY B C 1
ATOM 6618 O O . GLY B 1 408 ? -7.152 20.219 19.625 1 95.5 408 GLY B O 1
ATOM 6619 N N . HIS B 1 409 ? -7.508 20.75 17.547 1 96.56 409 HIS B N 1
ATOM 6620 C CA . HIS B 1 409 ? -6.234 21.453 17.438 1 96.56 409 HIS B CA 1
ATOM 6621 C C . HIS B 1 409 ? -6.199 22.672 18.359 1 96.56 409 HIS B C 1
ATOM 6623 O O . HIS B 1 409 ? -7.148 23.453 18.391 1 96.56 409 HIS B O 1
ATOM 6629 N N . HIS B 1 410 ? -5.062 22.938 19 1 95.69 410 HIS B N 1
ATOM 6630 C CA . HIS B 1 410 ? -4.906 23.922 20.062 1 95.69 410 HIS B CA 1
ATOM 6631 C C . HIS B 1 410 ? -5.043 25.344 19.531 1 95.69 410 HIS B C 1
ATOM 6633 O O . HIS B 1 410 ? -5.777 26.156 20.094 1 95.69 410 HIS B O 1
ATOM 6639 N N . LEU B 1 411 ? -4.344 25.641 18.484 1 95.19 411 LEU B N 1
ATOM 6640 C CA . LEU B 1 411 ? -4.305 27 17.984 1 95.19 411 LEU B CA 1
ATOM 6641 C C . LEU B 1 411 ? -5.676 27.438 17.469 1 95.19 411 LEU B C 1
ATOM 6643 O O . LEU B 1 411 ? -6.105 28.562 17.703 1 95.19 411 LEU B O 1
ATOM 6647 N N . ARG B 1 412 ? -6.344 26.562 16.781 1 96.5 412 ARG B N 1
ATOM 6648 C CA . ARG B 1 412 ? -7.691 26.844 16.297 1 96.5 412 ARG B CA 1
ATOM 6649 C C . ARG B 1 412 ? -8.656 27.047 17.453 1 96.5 412 ARG B C 1
ATOM 6651 O O . ARG B 1 412 ? -9.492 27.953 17.422 1 96.5 412 ARG B O 1
ATOM 6658 N N . PHE B 1 413 ? -8.516 26.203 18.438 1 96.94 413 PHE B N 1
ATOM 6659 C CA . PHE B 1 413 ? -9.375 26.281 19.609 1 96.94 413 PHE B CA 1
ATOM 6660 C C . PHE B 1 413 ? -9.172 27.594 20.344 1 96.94 413 PHE B C 1
ATOM 6662 O O . PHE B 1 413 ? -10.148 28.266 20.719 1 96.94 413 PHE B O 1
ATOM 6669 N N . TYR B 1 414 ? -7.996 27.969 20.531 1 96.38 414 TYR B N 1
ATOM 6670 C CA . TYR B 1 414 ? -7.676 29.203 21.25 1 96.38 414 TYR B CA 1
ATOM 6671 C C . TYR B 1 414 ? -8.203 30.422 20.484 1 96.38 414 TYR B C 1
ATOM 6673 O O . TYR B 1 414 ? -8.852 31.297 21.078 1 96.38 414 TYR B O 1
ATOM 6681 N N . LEU B 1 415 ? -7.926 30.469 19.172 1 96.81 415 LEU B N 1
ATOM 6682 C CA . LEU B 1 415 ? -8.352 31.609 18.375 1 96.81 415 LEU B CA 1
ATOM 6683 C C . LEU B 1 415 ? -9.875 31.672 18.281 1 96.81 415 LEU B C 1
ATOM 6685 O O . LEU B 1 415 ? -10.461 32.75 18.234 1 96.81 415 LEU B O 1
ATOM 6689 N N . LEU B 1 416 ? -10.469 30.469 18.219 1 97 416 LEU B N 1
ATOM 6690 C CA . LEU B 1 416 ? -11.93 30.438 18.25 1 97 416 LEU B CA 1
ATOM 6691 C C . LEU B 1 416 ? -12.461 31.078 19.516 1 97 416 LEU B C 1
ATOM 6693 O O . LEU B 1 416 ? -13.414 31.875 19.469 1 97 416 LEU B O 1
ATOM 6697 N N . GLY B 1 417 ? -11.875 30.766 20.656 1 96.38 417 GLY B N 1
ATOM 6698 C CA . GLY B 1 417 ? -12.258 31.375 21.922 1 96.38 417 GLY B CA 1
ATOM 6699 C C . GLY B 1 417 ? -12.062 32.875 21.938 1 96.38 417 GLY B C 1
ATOM 6700 O O . GLY B 1 417 ? -12.906 33.625 22.453 1 96.38 417 GLY B O 1
ATOM 6701 N N . LEU B 1 418 ? -11.008 33.281 21.359 1 95.94 418 LEU B N 1
ATOM 6702 C CA . LEU B 1 418 ? -10.688 34.719 21.328 1 95.94 418 LEU B CA 1
ATOM 6703 C C . LEU B 1 418 ? -11.711 35.469 20.484 1 95.94 418 LEU B C 1
ATOM 6705 O O . LEU B 1 418 ? -12.25 36.5 20.938 1 95.94 418 LEU B O 1
ATOM 6709 N N . PHE B 1 419 ? -12.039 35 19.328 1 96.5 419 PHE B N 1
ATOM 6710 C CA . PHE B 1 419 ? -12.914 35.719 18.406 1 96.5 419 PHE B CA 1
ATOM 6711 C C . PHE B 1 419 ? -14.375 35.562 18.812 1 96.5 419 PHE B C 1
ATOM 6713 O O . PHE B 1 419 ? -15.234 36.344 18.406 1 96.5 419 PHE B O 1
ATOM 6720 N N . SER B 1 420 ? -14.625 34.5 19.609 1 94.88 420 SER B N 1
ATOM 6721 C CA . SER B 1 420 ? -15.977 34.312 20.125 1 94.88 420 SER B CA 1
ATOM 6722 C C . SER B 1 420 ? -16.219 35.156 21.375 1 94.88 420 SER B C 1
ATOM 6724 O O . SER B 1 420 ? -17.328 35.188 21.906 1 94.88 420 SER B O 1
ATOM 6726 N N . GLY B 1 421 ? -15.164 35.719 21.922 1 93 421 GLY B N 1
ATOM 6727 C CA . GLY B 1 421 ? -15.297 36.594 23.062 1 93 421 GLY B CA 1
ATOM 6728 C C . GLY B 1 421 ? -15.25 35.844 24.391 1 93 421 GLY B C 1
ATOM 6729 O O . GLY B 1 421 ? -15.789 36.312 25.391 1 93 421 GLY B O 1
ATOM 6730 N N . GLU B 1 422 ? -14.664 34.75 24.344 1 93.81 422 GLU B N 1
ATOM 6731 C CA . GLU B 1 422 ? -14.586 33.969 25.594 1 93.81 422 GLU B CA 1
ATOM 6732 C C . GLU B 1 422 ? -13.531 34.562 26.531 1 93.81 422 GLU B C 1
ATOM 6734 O O . GLU B 1 422 ? -12.406 34.844 26.109 1 93.81 422 GLU B O 1
ATOM 6739 N N . GLY B 1 423 ? -13.789 34.656 27.812 1 92.06 423 GLY B N 1
ATOM 6740 C CA . GLY B 1 423 ? -12.938 35.281 28.797 1 92.06 423 GLY B CA 1
ATOM 6741 C C . GLY B 1 423 ? -11.617 34.562 29 1 92.06 423 GLY B C 1
ATOM 6742 O O . GLY B 1 423 ? -10.562 35.188 29.078 1 92.06 423 GLY B O 1
ATOM 6743 N N . TRP B 1 424 ? -11.672 33.281 29.031 1 92.12 424 TRP B N 1
ATOM 6744 C CA . TRP B 1 424 ? -10.453 32.531 29.266 1 92.12 424 TRP B CA 1
ATOM 6745 C C . TRP B 1 424 ? -9.422 32.781 28.188 1 92.12 424 TRP B C 1
ATOM 6747 O O . TRP B 1 424 ? -8.211 32.781 28.453 1 92.12 424 TRP B O 1
ATOM 6757 N N . ALA B 1 425 ? -9.828 33 26.938 1 92.69 425 ALA B N 1
ATOM 6758 C CA . ALA B 1 425 ? -8.93 33.219 25.812 1 92.69 425 ALA B CA 1
ATOM 6759 C C . ALA B 1 425 ? -8.203 34.562 25.938 1 92.69 425 ALA B C 1
ATOM 6761 O O . ALA B 1 425 ? -7.027 34.656 25.609 1 92.69 425 ALA B O 1
ATOM 6762 N N . PHE B 1 426 ? -8.938 35.531 26.484 1 91.06 426 PHE B N 1
ATOM 6763 C CA . PHE B 1 426 ? -8.328 36.844 26.672 1 91.06 426 PHE B CA 1
ATOM 6764 C C . PHE B 1 426 ? -7.336 36.812 27.828 1 91.06 426 PHE B C 1
ATOM 6766 O O . PHE B 1 426 ? -6.309 37.5 27.781 1 91.06 426 PHE B O 1
ATOM 6773 N N . TRP B 1 427 ? -7.637 36.031 28.797 1 91.19 427 TRP B N 1
ATOM 6774 C CA . TRP B 1 427 ? -6.738 35.906 29.938 1 91.19 427 TRP B CA 1
ATOM 6775 C C . TRP B 1 427 ? -5.426 35.25 29.547 1 91.19 427 TRP B C 1
ATOM 6777 O O . TRP B 1 427 ? -4.363 35.594 30.078 1 91.19 427 TRP B O 1
ATOM 6787 N N . LEU B 1 428 ? -5.43 34.344 28.578 1 90.56 428 LEU B N 1
ATOM 6788 C CA . LEU B 1 428 ? -4.246 33.594 28.172 1 90.56 428 LEU B CA 1
ATOM 6789 C C . LEU B 1 428 ? -3.48 34.344 27.078 1 90.56 428 LEU B C 1
ATOM 6791 O O . LEU B 1 428 ? -2.35 34 26.75 1 90.56 428 LEU B O 1
ATOM 6795 N N . LEU B 1 429 ? -4.008 35.406 26.562 1 89.12 429 LEU B N 1
ATOM 6796 C CA . LEU B 1 429 ? -3.502 36.094 25.375 1 89.12 429 LEU B CA 1
ATOM 6797 C C . LEU B 1 429 ? -2.066 36.562 25.609 1 89.12 429 LEU B C 1
ATOM 6799 O O . LEU B 1 429 ? -1.199 36.312 24.75 1 89.12 429 LEU B O 1
ATOM 6803 N N . PRO B 1 430 ? -1.719 37.188 26.75 1 85.12 430 PRO B N 1
ATOM 6804 C CA . PRO B 1 430 ? -0.328 37.594 26.938 1 85.12 430 PRO B CA 1
ATOM 6805 C C . PRO B 1 430 ? 0.655 36.438 26.891 1 85.12 430 PRO B C 1
ATOM 6807 O O . PRO B 1 430 ? 1.735 36.562 26.312 1 85.12 430 PRO B O 1
ATOM 6810 N N . GLY B 1 431 ? 0.296 35.375 27.422 1 84.31 431 GLY B N 1
ATOM 6811 C CA . GLY B 1 431 ? 1.152 34.219 27.391 1 84.31 431 GLY B CA 1
ATOM 6812 C C . GLY B 1 431 ? 1.355 33.656 26 1 84.31 431 GLY B C 1
ATOM 6813 O O . GLY B 1 431 ? 2.471 33.281 25.625 1 84.31 431 GLY B O 1
ATOM 6814 N N . VAL B 1 432 ? 0.292 33.594 25.266 1 85.38 432 VAL B N 1
ATOM 6815 C CA . VAL B 1 432 ? 0.345 33.062 23.922 1 85.38 432 VAL B CA 1
ATOM 6816 C C . VAL B 1 432 ? 1.176 33.969 23.031 1 85.38 432 VAL B C 1
ATOM 6818 O O . VAL B 1 432 ? 1.978 33.5 22.219 1 85.38 432 VAL B O 1
ATOM 6821 N N . VAL B 1 433 ? 0.996 35.219 23.188 1 84.62 433 VAL B N 1
ATOM 6822 C CA . VAL B 1 433 ? 1.759 36.188 22.406 1 84.62 433 VAL B CA 1
ATOM 6823 C C . VAL B 1 433 ? 3.246 36.062 22.719 1 84.62 433 VAL B C 1
ATOM 6825 O O . VAL B 1 433 ? 4.082 36.062 21.812 1 84.62 433 VAL B O 1
ATOM 6828 N N . LEU B 1 434 ? 3.533 35.906 23.984 1 79.75 434 LEU B N 1
ATOM 6829 C CA . LEU B 1 434 ? 4.922 35.719 24.391 1 79.75 434 LEU B CA 1
ATOM 6830 C C . LEU B 1 434 ? 5.512 34.469 23.766 1 79.75 434 LEU B C 1
ATOM 6832 O O . LEU B 1 434 ? 6.672 34.469 23.344 1 79.75 434 LEU B O 1
ATOM 6836 N N . LEU B 1 435 ? 4.711 33.438 23.75 1 79.06 435 LEU B N 1
ATOM 6837 C CA . LEU B 1 435 ? 5.16 32.188 23.172 1 79.06 435 LEU B CA 1
ATOM 6838 C C . LEU B 1 435 ? 5.473 32.344 21.688 1 79.06 435 LEU B C 1
ATOM 6840 O O . LEU B 1 435 ? 6.473 31.828 21.203 1 79.06 435 LEU B O 1
ATOM 6844 N N . PHE B 1 436 ? 4.727 33.031 21.016 1 80 436 PHE B N 1
ATOM 6845 C CA . PHE B 1 436 ? 4.91 33.188 19.578 1 80 436 PHE B CA 1
ATOM 6846 C C . PHE B 1 436 ? 6.086 34.125 19.297 1 80 436 PHE B C 1
ATOM 6848 O O . PHE B 1 436 ? 6.844 33.906 18.359 1 80 436 PHE B O 1
ATOM 6855 N N . VAL B 1 437 ? 6.219 35.125 20.125 1 77 437 VAL B N 1
ATOM 6856 C CA . VAL B 1 437 ? 7.352 36.031 19.969 1 77 437 VAL B CA 1
ATOM 6857 C C . VAL B 1 437 ? 8.656 35.281 20.203 1 77 437 VAL B C 1
ATOM 6859 O O . VAL B 1 437 ? 9.625 35.438 19.469 1 77 437 VAL B O 1
ATOM 6862 N N . ALA B 1 438 ? 8.609 34.531 21.25 1 74.56 438 ALA B N 1
ATOM 6863 C CA . ALA B 1 438 ? 9.781 33.688 21.547 1 74.56 438 ALA B CA 1
ATOM 6864 C C . ALA B 1 438 ? 10.078 32.75 20.391 1 74.56 438 ALA B C 1
ATOM 6866 O O . ALA B 1 438 ? 11.234 32.531 20.031 1 74.56 438 ALA B O 1
ATOM 6867 N N . ALA B 1 439 ? 9.031 32.156 19.891 1 74.19 439 ALA B N 1
ATOM 6868 C CA . ALA B 1 439 ? 9.172 31.234 18.766 1 74.19 439 ALA B CA 1
ATOM 6869 C C . ALA B 1 439 ? 9.758 31.938 17.547 1 74.19 439 ALA B C 1
ATOM 6871 O O . ALA B 1 439 ? 10.656 31.406 16.891 1 74.19 439 ALA B O 1
ATOM 6872 N N . PHE B 1 440 ? 9.305 33.094 17.328 1 75 440 PHE B N 1
ATOM 6873 C CA . PHE B 1 440 ? 9.773 33.844 16.172 1 75 440 PHE B CA 1
ATOM 6874 C C . PHE B 1 440 ? 11.219 34.281 16.359 1 75 440 PHE B C 1
ATOM 6876 O O . PHE B 1 440 ? 12.008 34.25 15.406 1 75 440 PHE B O 1
ATOM 6883 N N . ALA B 1 441 ? 11.5 34.656 17.547 1 72.75 441 ALA B N 1
ATOM 6884 C CA . ALA B 1 441 ? 12.883 35.031 17.844 1 72.75 441 ALA B CA 1
ATOM 6885 C C . ALA B 1 441 ? 13.828 33.844 17.703 1 72.75 441 ALA B C 1
ATOM 6887 O O . ALA B 1 441 ? 14.938 34 17.188 1 72.75 441 ALA B O 1
ATOM 6888 N N . HIS B 1 442 ? 13.359 32.812 18.188 1 71.44 442 HIS B N 1
ATOM 6889 C CA . HIS B 1 442 ? 14.156 31.609 18.062 1 71.44 442 HIS B CA 1
ATOM 6890 C C . HIS B 1 442 ? 14.359 31.203 16.609 1 71.44 442 HIS B C 1
ATOM 6892 O O . HIS B 1 442 ? 15.453 30.812 16.219 1 71.44 442 HIS B O 1
ATOM 6898 N N . ALA B 1 443 ? 13.328 31.266 15.852 1 68.06 443 ALA B N 1
ATOM 6899 C CA . ALA B 1 443 ? 13.398 30.953 14.43 1 68.06 443 ALA B CA 1
ATOM 6900 C C . ALA B 1 443 ? 14.375 31.875 13.711 1 68.06 443 ALA B C 1
ATOM 6902 O O . ALA B 1 443 ? 15.148 31.438 12.859 1 68.06 443 ALA B O 1
ATOM 6903 N N . ARG B 1 444 ? 14.336 33.062 14.07 1 67.12 444 ARG B N 1
ATOM 6904 C CA . ARG B 1 444 ? 15.211 34.062 13.461 1 67.12 444 ARG B CA 1
ATOM 6905 C C . ARG B 1 444 ? 16.672 33.812 13.836 1 67.12 444 ARG B C 1
ATOM 6907 O O . ARG B 1 444 ? 17.562 33.969 13 1 67.12 444 ARG B O 1
ATOM 6914 N N . ARG B 1 445 ? 16.797 33.469 15.023 1 64.5 445 ARG B N 1
ATOM 6915 C CA . ARG B 1 445 ? 18.156 33.188 15.477 1 64.5 445 ARG B CA 1
ATOM 6916 C C . ARG B 1 445 ? 18.719 31.969 14.766 1 64.5 445 ARG B C 1
ATOM 6918 O O . ARG B 1 445 ? 19.891 31.953 14.359 1 64.5 445 ARG B O 1
ATOM 6925 N N . ARG B 1 446 ? 17.922 30.969 14.625 1 62 446 ARG B N 1
ATOM 6926 C CA . ARG B 1 446 ? 18.391 29.75 13.992 1 62 446 ARG B CA 1
ATOM 6927 C C . ARG B 1 446 ? 18.578 29.938 12.492 1 62 446 ARG B C 1
ATOM 6929 O O . ARG B 1 446 ? 19.5 29.375 11.898 1 62 446 ARG B O 1
ATOM 6936 N N . ALA B 1 447 ? 17.719 30.625 11.898 1 59.09 447 ALA B N 1
ATOM 6937 C CA . ALA B 1 447 ? 17.875 30.953 10.484 1 59.09 447 ALA B CA 1
ATOM 6938 C C . ALA B 1 447 ? 19.172 31.719 10.25 1 59.09 447 ALA B C 1
ATOM 6940 O O . ALA B 1 447 ? 19.844 31.516 9.234 1 59.09 447 ALA B O 1
ATOM 6941 N N . ARG B 1 448 ? 19.578 32.5 11.188 1 52.5 448 ARG B N 1
ATOM 6942 C CA . ARG B 1 448 ? 20.797 33.312 11.078 1 52.5 448 ARG B CA 1
ATOM 6943 C C . ARG B 1 448 ? 22.031 32.438 11.289 1 52.5 448 ARG B C 1
ATOM 6945 O O . ARG B 1 448 ? 23.078 32.688 10.695 1 52.5 448 ARG B O 1
ATOM 6952 N N . GLU B 1 449 ? 21.891 31.531 12.031 1 51.78 449 GLU B N 1
ATOM 6953 C CA . GLU B 1 449 ? 23.031 30.641 12.273 1 51.78 449 GLU B CA 1
ATOM 6954 C C . GLU B 1 449 ? 23.297 29.75 11.07 1 51.78 449 GLU B C 1
ATOM 6956 O O . GLU B 1 449 ? 24.422 29.281 10.883 1 51.78 449 GLU B O 1
ATOM 6961 N N . ARG B 1 450 ? 22.375 29.469 10.367 1 48.38 450 ARG B N 1
ATOM 6962 C CA . ARG B 1 450 ? 22.562 28.641 9.18 1 48.38 450 ARG B CA 1
ATOM 6963 C C . ARG B 1 450 ? 23.094 29.469 8.016 1 48.38 450 ARG B C 1
ATOM 6965 O O . ARG B 1 450 ? 23.516 28.922 7 1 48.38 450 ARG B O 1
ATOM 6972 N N . VAL B 1 451 ? 23.047 30.734 7.961 1 38.34 451 VAL B N 1
ATOM 6973 C CA . VAL B 1 451 ? 23.766 31.562 6.988 1 38.34 451 VAL B CA 1
ATOM 6974 C C . VAL B 1 451 ? 25.172 31.844 7.488 1 38.34 451 VAL B C 1
ATOM 6976 O O . VAL B 1 451 ? 25.375 32.062 8.68 1 38.34 451 VAL B O 1
#

Solvent-accessible surface area (backbone atoms only — not comparable to full-atom values): 44591 Å² total; per-residue (Å²): 109,67,65,57,49,48,50,48,43,55,53,58,61,45,54,63,43,60,42,48,22,56,53,44,29,51,50,20,49,72,64,62,44,56,68,71,59,20,50,49,24,16,46,31,31,16,25,13,44,33,34,42,50,52,49,47,53,51,50,46,65,61,46,48,62,41,51,51,44,40,37,63,75,65,69,64,82,64,54,30,42,28,66,6,56,64,59,51,42,45,46,29,46,62,37,85,47,27,67,57,38,52,58,52,49,52,50,49,44,54,50,31,44,76,68,65,68,44,47,48,46,73,73,48,61,80,55,46,37,63,28,20,38,50,14,46,51,38,23,70,74,67,69,36,64,67,61,9,52,49,48,22,50,50,52,43,53,54,34,52,51,33,18,51,44,45,22,60,36,41,28,71,71,69,68,41,68,41,36,25,43,48,44,48,70,27,43,62,44,47,61,59,43,52,52,49,51,59,52,48,72,68,40,87,71,51,79,70,58,69,48,40,57,59,64,67,69,61,67,83,43,81,69,56,68,72,53,36,57,42,46,46,23,28,51,49,18,41,54,50,21,57,67,30,66,47,54,72,67,53,18,49,49,45,7,41,48,37,13,19,44,51,57,48,44,30,54,21,8,42,37,22,38,65,14,46,49,62,45,36,51,46,43,45,52,50,43,39,70,74,35,64,83,54,72,75,53,25,38,27,33,66,56,56,44,53,32,44,40,49,25,25,45,51,33,17,59,56,44,39,59,50,46,49,54,44,41,71,68,44,83,83,42,31,40,50,73,49,54,23,38,71,49,41,26,50,39,44,31,60,48,20,38,68,53,71,27,19,29,57,60,38,41,62,59,41,49,60,51,48,55,48,14,39,44,40,17,40,70,41,14,63,58,48,36,51,52,30,45,74,63,70,44,85,67,62,89,90,51,30,32,34,16,40,56,72,49,14,32,63,65,58,51,45,51,45,31,44,78,67,65,37,66,71,35,60,71,44,40,66,59,53,51,49,46,50,51,51,46,49,49,48,36,51,50,52,58,50,65,74,99,110,67,64,58,50,50,49,50,46,56,52,60,63,44,53,64,42,58,43,47,21,55,54,45,28,52,49,20,50,72,62,62,46,57,67,70,58,20,50,49,22,16,46,32,31,16,26,13,45,33,35,41,49,52,49,46,53,51,50,46,65,61,44,48,61,39,51,50,43,40,38,64,74,64,69,64,81,63,54,30,42,29,64,7,56,66,58,52,42,47,47,30,47,62,36,84,48,26,69,55,38,52,58,51,49,51,51,48,46,52,50,30,44,76,68,64,70,42,49,48,45,74,75,49,62,81,57,45,37,64,32,20,37,51,14,47,51,37,24,70,74,66,69,36,63,67,61,8,52,50,48,21,48,50,52,44,52,51,34,51,50,34,18,52,44,43,24,60,35,41,29,72,72,70,69,41,68,40,35,25,43,49,45,47,70,25,42,63,44,47,59,57,43,52,52,48,50,58,53,47,72,67,41,87,71,52,78,71,58,68,48,41,58,58,66,66,70,59,65,82,44,80,69,56,68,70,55,35,56,42,45,45,23,27,52,49,19,42,53,48,22,56,67,30,65,47,54,73,67,54,17,50,48,44,8,41,49,38,13,18,46,51,56,49,44,28,54,20,8,43,36,23,39,65,14,45,47,62,45,35,50,45,43,46,51,49,43,38,69,74,35,63,82,55,70,75,53,24,38,25,32,68,58,56,44,55,33,45,40,47,26,25,46,52,34,17,57,57,45,38,60,51,45,48,55,45,42,73,67,44,84,85,42,31,39,51,74,49,55,24,38,71,48,40,24,49,38,44,30,60,48,19,38,69,53,70,29,19,31,56,58,37,42,62,59,41,48,62,53,48,55,48,14,38,46,40,17,39,69,42,14,65,60,50,35,50,53,29,46,72,66,68,44,85,64,62,88,89,53,31,33,33,16,40,55,71,48,13,32,64,67,58,51,46,50,44,30,44,77,68,64,38,64,70,36,60,71,46,39,66,58,52,52,50,47,49,49,51,45,51,50,48,35,51,51,53,57,51,66,74,98

Foldseek 3Di:
DVVVLVVQLVLLLDDCLVNQLVLQLVLCVVLPHDNVLSNLLSNLQSVLVVLLVVLQVLLLVLLVLLLVLLCVVVVDAFQAEAQAVSVLLSLLSLDPQLVVLLVLLQVLQVVCVVVVVAQEDESASSLLSLLSSLLLLLCLLPVDNVLSSVSSNVLSSLQRLLQLLLQLLCCVQVVQAQATAHHCLASVCVLVLVVLVVVQVPDPPSVPQFQFLQPPPVVVPPPDPCSDQLSLLLVLLLVSCVSSVHDPVSSNVSSNSSSVSLVRLLVSLCSSSVSCRVSSVSNQVSCCVVPVVSHGHHYHDHQSNLSVRSLLQSLLSVVLVVLQVLLVVQPQFSYRDRRHSSCSSRSLRSSCSVVVRGSVSSNVSVNVLSNQLRNQQSVCQVSSQVSCVVSPRDDDPSHTYGHSSSSRRDVSSLSSCVSSVHPVSVVCVVVVVVSSVVSSVVSVVSVVVVD/DVVVLVVQLVLLLDDCLVNQLVLQLVLCVVLPHDNVLSNLLSNLQSVLVVLLVVLLVLLLVLLVLLLVLLCVVVVDAFQAEAQAVSVLLNLLSLDPQLVVLLVLLQVLQVVCVVVVVAQEDESASSLLSLLSSLLLLLCLLPVDNVLSSVSSNVLSSLQRLLQLLLQLLCCVQVVQAQATAHHCLASVCVLVLVVLVVVQVPDPPSVPQFQFLQPPPVVVPPPDPCSDQLSLLLVLLLVSCVSSVHDPVSSNVSSNSSSVSLVRLLVSLCSSSVSCRVSSVSNQVSCCVVPVVSHGHHYHDHQSNLSVRSLLQSLLSVVLVVLQVLLVVQPQFSYRDRRHSSCSSRSLRSSCSVVVRGSVSSNVSVNVLSNQLRNQLSVCQVSSQVSCVVSPRDDDPSHTYGHSSSSRRDVSSLSSCVSSVHPVSVVCVVVVVVSSVVSSVVSVVSVVVVD

Organism: Winmispira thermophila (strain ATCC 700085 / DSM 6578 / Z-1203) (NCBI:txid869211)

InterPro domains:
  IPR004703 Phosphotransferase system, sugar-specific permease component [PF03611] (11-397)
  IPR013014 Phosphotransferase system, EIIC component, type 2 [PS51104] (8-442)
  IPR013853 Galactitol permease IIC component [PIRSF006304] (6-447)
  IPR013853 Galactitol permease IIC component [PTHR37324] (1-441)

Radius of gyration: 29.49 Å; Cα contacts (8 Å, |Δi|>4): 1518; chains: 2; bounding box: 60×87×74 Å

Secondary structure (DSSP, 8-state):
-HHHHHHHHHHHTS-HHHHHHHHHHHHHHHHT--HHHHHHHHHHHHHHHHHHHHHHHHHHHHHHHHHHHHHHHHT----EEE--HHHHHHHHHTSTHHHHHHHHHHHHHHHHHHTTS--EE---GGGGHHHHHHHHHHHHHH--HHHHHHHHHHHHHHHHHHHHHHHHHHHHHH--TTEEE--HHHHTTHHHHHHHHHHHHHSTTGGG----TT---TTSS---GGG-HHHHHHHHHHHHHHHTT--HHHHHHHHHHHHHHHHHHHHHHHHHHHHHHHHHHHHHHHHHHH-TTS---EEEE-GGGGGGSHHHHHHHHHHHHHHHHHHHHSTT--EE--TTTTHHHHHTHHHHHHTTT-HHHHHHHHHHHHHHHHHHHHHHHHHHHHHHHHTT----TT-EEE-HHHHT-HHHHHHHHHHTT-HHHHHHHHHHHHHHHHHHHHHHHHHHHT-/-HHHHHHHHHHHTS-HHHHHHHHHHHHHHHHT--HHHHHHHHHHHHHHHHHHHHHHHHHHHHHHHHHHHHHHHHT----EEE--HHHHHHHHHTSTHHHHHHHHHHHHHHHHHHTTS--EE---GGGGHHHHHHHHHHHHHH--HHHHHHHHHHHHHHHHHHHHHHHHHHHHHH--TTEEE--HHHHTTHHHHHHHHHHHHHSTTGGG--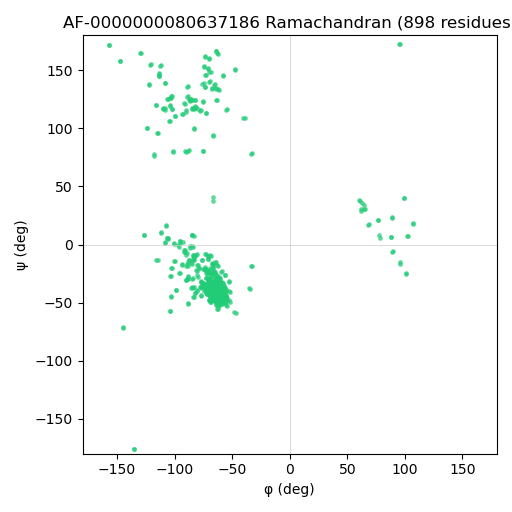--TT---TTSS---GGG-HHHHHHHHHHHHHHHTT--HHHHHHHHHHHHHHHHHHHHHHHHHHHHHHHHHHHHHHHHHHH-TTS---EEEE-GGGGGGSHHHHHHHHHHHHHHHHHHHHSTT--EE--TTGGGHHHHTHHHHHHTTT-HHHHHHHHHHHHHHHHHHHHHHHHHHHHHHHHTT----TT-EEE-HHHHT-HHHHHHHHHHTT-HHHHHHHHHHHHHHHHHHHHHHHHHHHH-

pLDDT: mean 85.18, std 10.85, range [37.41, 97.75]